Protein AF-0000000067533779 (afdb_homodimer)

pLDDT: mean 95.8, std 8.52, range [24.08, 98.88]

Nearest PDB structures (foldseek):
  1fsu-assembly1_A  TM=9.120E-01  e=1.247E-51  Homo sapiens
  1n2k-assembly1_A  TM=7.983E-01  e=2.360E-31  Homo sapiens
  1n2l-assembly1_A-2  TM=7.960E-01  e=3.837E-31  Homo sapiens
  1e2s-assembly1_P-2  TM=7.988E-01  e=9.624E-30  Homo sapiens
  4fdi-assembly1_A  TM=7.683E-01  e=1.155E-29  Homo sapiens

Structure (mmCIF, N/CA/C/O backbone):
data_AF-0000000067533779-model_v1
#
loop_
_entity.id
_entity.type
_entity.pdbx_description
1 polymer 'Arylsulfatase B'
#
loop_
_atom_site.group_PDB
_atom_site.id
_atom_site.type_symbol
_atom_site.label_atom_id
_atom_site.label_alt_id
_atom_site.label_comp_id
_atom_site.label_asym_id
_atom_site.label_entity_id
_atom_site.label_seq_id
_atom_site.pdbx_PDB_ins_code
_atom_site.Cartn_x
_atom_site.Cartn_y
_atom_site.Cartn_z
_atom_site.occupancy
_atom_site.B_iso_or_equiv
_atom_site.auth_seq_id
_atom_site.auth_comp_id
_atom_site.auth_asym_id
_atom_site.auth_atom_id
_atom_site.pdbx_PDB_model_num
ATOM 1 N N . MET A 1 1 ? 2.748 21.688 26.25 1 86.19 1 MET A N 1
ATOM 2 C CA . MET A 1 1 ? 2.234 22.188 24.969 1 86.19 1 MET A CA 1
ATOM 3 C C . MET A 1 1 ? 2.371 21.125 23.875 1 86.19 1 MET A C 1
ATOM 5 O O . MET A 1 1 ? 3.459 20.594 23.656 1 86.19 1 MET A O 1
ATOM 9 N N . ILE A 1 2 ? 1.227 20.719 23.375 1 80.31 2 ILE A N 1
ATOM 10 C CA . ILE A 1 2 ? 1.199 19.75 22.281 1 80.31 2 ILE A CA 1
ATOM 11 C C . ILE A 1 2 ? 0.729 20.438 21 1 80.31 2 ILE A C 1
ATOM 13 O O . ILE A 1 2 ? -0.346 21.047 20.969 1 80.31 2 ILE A O 1
ATOM 17 N N . TRP A 1 3 ? 1.619 20.516 20.109 1 80.62 3 TRP A N 1
ATOM 18 C CA . TRP A 1 3 ? 1.229 20.984 18.797 1 80.62 3 TRP A CA 1
ATOM 19 C C . TRP A 1 3 ? 1.083 19.828 17.812 1 80.62 3 TRP A C 1
ATOM 21 O O . TRP A 1 3 ? 2.074 19.188 17.438 1 80.62 3 TRP A O 1
ATOM 31 N N . GLN A 1 4 ? -0.151 19.562 17.609 1 73.44 4 GLN A N 1
ATOM 32 C CA . GLN A 1 4 ? -0.437 18.516 16.641 1 73.44 4 GLN A CA 1
ATOM 33 C C . GLN A 1 4 ? -0.635 19.094 15.242 1 73.44 4 GLN A C 1
ATOM 35 O O . GLN A 1 4 ? -1.596 19.828 14.992 1 73.44 4 GLN A O 1
ATOM 40 N N . VAL A 1 5 ? 0.374 18.922 14.508 1 66.38 5 VAL A N 1
ATOM 41 C CA . VAL A 1 5 ? 0.268 19.422 13.141 1 66.38 5 VAL A CA 1
ATOM 42 C C . VAL A 1 5 ? -0.135 18.281 12.211 1 66.38 5 VAL A C 1
ATOM 44 O O . VAL A 1 5 ? 0.536 17.25 12.156 1 66.38 5 VAL A O 1
ATOM 47 N N . VAL A 1 6 ? -1.323 18.453 11.711 1 70.19 6 VAL A N 1
ATOM 48 C CA . VAL A 1 6 ? -1.789 17.516 10.695 1 70.19 6 VAL A CA 1
ATOM 49 C C . VAL A 1 6 ? -1.566 18.109 9.305 1 70.19 6 VAL A C 1
ATOM 51 O O . VAL A 1 6 ? -1.679 19.312 9.109 1 70.19 6 VAL A O 1
ATOM 54 N N . PHE A 1 7 ? -1.091 17.266 8.469 1 68.69 7 PHE A N 1
ATOM 55 C CA . PHE A 1 7 ? -0.756 17.719 7.125 1 68.69 7 PHE A CA 1
ATOM 56 C C . PHE A 1 7 ? -1.886 17.406 6.152 1 68.69 7 PHE A C 1
ATOM 58 O O . PHE A 1 7 ? -2.494 16.328 6.227 1 68.69 7 PHE A O 1
ATOM 65 N N . PHE A 1 8 ? -2.312 18.375 5.41 1 74.81 8 PHE A N 1
ATOM 66 C CA . PHE A 1 8 ? -3.18 18.25 4.246 1 74.81 8 PHE A CA 1
ATOM 67 C C . PHE A 1 8 ? -4.633 18.078 4.668 1 74.81 8 PHE A C 1
ATOM 69 O O . PHE A 1 8 ? -5.492 17.75 3.848 1 74.81 8 PHE A O 1
ATOM 76 N N . GLU A 1 9 ? -4.906 18.297 5.824 1 81.81 9 GLU A N 1
ATOM 77 C CA . GLU A 1 9 ? -6.305 18.125 6.211 1 81.81 9 GLU A CA 1
ATOM 78 C C . GLU A 1 9 ? -7.172 19.234 5.625 1 81.81 9 GLU A C 1
ATOM 80 O O . GLU A 1 9 ? -6.961 20.422 5.922 1 81.81 9 GLU A O 1
ATOM 85 N N . GLY A 1 10 ? -8.102 18.875 4.859 1 93.25 10 GLY A N 1
ATOM 86 C CA . GLY A 1 10 ? -9.008 19.828 4.23 1 93.25 10 GLY A CA 1
ATOM 87 C C . GLY A 1 10 ? -10.016 20.422 5.195 1 93.25 10 GLY A C 1
ATOM 88 O O . GLY A 1 10 ? -10.312 19.828 6.23 1 93.25 10 GLY A O 1
ATOM 89 N N . TRP A 1 11 ? -10.492 21.562 4.805 1 97.12 11 TRP A N 1
ATOM 90 C CA . TRP A 1 11 ? -11.477 22.266 5.613 1 97.12 11 TRP A CA 1
ATOM 91 C C . TRP A 1 11 ? -12.633 21.344 5.988 1 97.12 11 TRP A C 1
ATOM 93 O O . TRP A 1 11 ? -13.094 21.359 7.133 1 97.12 11 TRP A O 1
ATOM 103 N N . ASN A 1 12 ? -13 20.531 5.051 1 97.19 12 ASN A N 1
ATOM 104 C CA . ASN A 1 12 ? -14.203 19.734 5.184 1 97.19 12 ASN A CA 1
ATOM 105 C C . ASN A 1 12 ? -13.891 18.328 5.695 1 97.19 12 ASN A C 1
ATOM 107 O O . ASN A 1 12 ? -14.766 17.453 5.695 1 97.19 12 ASN A O 1
ATOM 111 N N . ASP A 1 13 ? -12.688 18.078 6.102 1 97.12 13 ASP A N 1
ATOM 112 C CA . ASP A 1 13 ? -12.289 16.734 6.512 1 97.12 13 ASP A CA 1
ATOM 113 C C . ASP A 1 13 ? -12.359 16.578 8.031 1 97.12 13 ASP A C 1
ATOM 115 O O . ASP A 1 13 ? -12 15.523 8.562 1 97.12 13 ASP A O 1
ATOM 119 N N . VAL A 1 14 ? -12.789 17.578 8.742 1 96.69 14 VAL A N 1
ATOM 120 C CA . VAL A 1 14 ? -13.086 17.484 10.164 1 96.69 14 VAL A CA 1
ATOM 121 C C . VAL A 1 14 ? -14.594 17.547 10.383 1 96.69 14 VAL A C 1
ATOM 123 O O . VAL A 1 14 ? -15.305 18.266 9.672 1 96.69 14 VAL A O 1
ATOM 126 N N . GLY A 1 15 ? -15.008 16.812 11.344 1 96.62 15 GLY A N 1
ATOM 127 C CA . GLY A 1 15 ? -16.438 16.719 11.594 1 96.62 15 GLY A CA 1
ATOM 128 C C . GLY A 1 15 ? -17.047 18.047 12.031 1 96.62 15 GLY A C 1
ATOM 129 O O . GLY A 1 15 ? -18.203 18.328 11.727 1 96.62 15 GLY A O 1
ATOM 130 N N . PHE A 1 16 ? -16.344 18.875 12.656 1 97.06 16 PHE A N 1
ATOM 131 C CA . PHE A 1 16 ? -16.906 20.078 13.258 1 97.06 16 PHE A CA 1
ATOM 132 C C . PHE A 1 16 ? -17.156 21.156 12.211 1 97.06 16 PHE A C 1
ATOM 134 O O . PHE A 1 16 ? -17.781 22.172 12.492 1 97.06 16 PHE A O 1
ATOM 141 N N . HIS A 1 17 ? -16.75 20.906 10.961 1 97 17 HIS A N 1
ATOM 142 C CA . HIS A 1 17 ? -17.062 21.844 9.891 1 97 17 HIS A CA 1
ATOM 143 C C . HIS A 1 17 ? -18.266 21.375 9.086 1 97 17 HIS A C 1
ATOM 145 O O . HIS A 1 17 ? -18.578 21.938 8.031 1 97 17 HIS A O 1
ATOM 151 N N . GLY A 1 18 ? -18.891 20.25 9.492 1 94.94 18 GLY A N 1
ATOM 152 C CA . GLY A 1 18 ? -20.203 19.953 8.93 1 94.94 18 GLY A CA 1
ATOM 153 C C . GLY A 1 18 ? -20.297 18.578 8.305 1 94.94 18 GLY A C 1
ATOM 154 O O . GLY A 1 18 ? -21.375 18 8.219 1 94.94 18 GLY A O 1
ATOM 155 N N . SER A 1 19 ? -19.219 18.016 7.852 1 95.38 19 SER A N 1
ATOM 156 C CA . SER A 1 19 ? -19.25 16.719 7.184 1 95.38 19 SER A CA 1
ATOM 157 C C . SER A 1 19 ? -19.469 15.594 8.188 1 95.38 19 SER A C 1
ATOM 159 O O . SER A 1 19 ? -18.906 15.602 9.281 1 95.38 19 SER A O 1
ATOM 161 N N . GLY A 1 20 ? -20.328 14.641 7.832 1 96.69 20 GLY A N 1
ATOM 162 C CA . GLY A 1 20 ? -20.5 13.43 8.625 1 96.69 20 GLY A CA 1
ATOM 163 C C . GLY A 1 20 ? -19.891 12.203 7.969 1 96.69 20 GLY A C 1
ATOM 164 O O . GLY A 1 20 ? -20.047 11.086 8.469 1 96.69 20 GLY A O 1
ATOM 165 N N . GLN A 1 21 ? -19.141 12.328 6.891 1 97.31 21 GLN A N 1
ATOM 166 C CA . GLN A 1 21 ? -18.703 11.219 6.043 1 97.31 21 GLN A CA 1
ATOM 167 C C . GLN A 1 21 ? -17.578 10.43 6.711 1 97.31 21 GLN A C 1
ATOM 169 O O . GLN A 1 21 ? -17.594 9.203 6.699 1 97.31 21 GLN A O 1
ATOM 174 N N . ILE A 1 22 ? -16.578 11.117 7.238 1 97.88 22 ILE A N 1
ATOM 175 C CA . ILE A 1 22 ? -15.461 10.516 7.961 1 97.88 22 ILE A CA 1
ATOM 176 C C . ILE A 1 22 ? -15.445 11.031 9.398 1 97.88 22 ILE A C 1
ATOM 178 O O . ILE A 1 22 ? -15.094 12.195 9.641 1 97.88 22 ILE A O 1
ATOM 182 N N . PRO A 1 23 ? -15.797 10.227 10.383 1 97.75 23 PRO A N 1
ATOM 183 C CA . PRO A 1 23 ? -15.828 10.688 11.773 1 97.75 23 PRO A CA 1
ATOM 184 C C . PRO A 1 23 ? -14.445 11.047 12.312 1 97.75 23 PRO A C 1
ATOM 186 O O . PRO A 1 23 ? -13.477 10.328 12.055 1 97.75 23 PRO A O 1
ATOM 189 N N . THR A 1 24 ? -14.359 12.141 12.961 1 97.81 24 THR A N 1
ATOM 190 C CA . THR A 1 24 ? -13.164 12.555 13.688 1 97.81 24 THR A CA 1
ATOM 191 C C . THR A 1 24 ? -13.5 12.891 15.133 1 97.81 24 THR A C 1
ATOM 193 O O . THR A 1 24 ? -13.211 14 15.602 1 97.81 24 THR A O 1
ATOM 196 N N . PRO A 1 25 ? -13.977 11.945 15.883 1 98.56 25 PRO A N 1
ATOM 197 C CA . PRO A 1 25 ? -14.562 12.227 17.188 1 98.56 25 PRO A CA 1
ATOM 198 C C . PRO A 1 25 ? -13.547 12.789 18.188 1 98.56 25 PRO A C 1
ATOM 200 O O . PRO A 1 25 ? -13.891 13.641 19.016 1 98.56 25 PRO A O 1
ATOM 203 N N . ASN A 1 26 ? -12.336 12.32 18.172 1 98.38 26 ASN A N 1
ATOM 204 C CA . ASN A 1 26 ? -11.344 12.805 19.125 1 98.38 26 ASN A CA 1
ATOM 205 C C . ASN A 1 26 ? -10.945 14.25 18.828 1 98.38 26 ASN A C 1
ATOM 207 O O . ASN A 1 26 ? -10.859 15.07 19.734 1 98.38 26 ASN A O 1
ATOM 211 N N . ILE A 1 27 ? -10.758 14.578 17.562 1 98 27 ILE A N 1
ATOM 212 C CA . ILE A 1 27 ? -10.453 15.945 17.156 1 98 27 ILE A CA 1
ATOM 213 C C . ILE A 1 27 ? -11.633 16.859 17.484 1 98 27 ILE A C 1
ATOM 215 O O . ILE A 1 27 ? -11.438 17.953 18.031 1 98 27 ILE A O 1
ATOM 219 N N . ASP A 1 28 ? -12.781 16.344 17.234 1 98.31 28 ASP A N 1
ATOM 220 C CA . ASP A 1 28 ? -13.992 17.141 17.453 1 98.31 28 ASP A CA 1
ATOM 221 C C . ASP A 1 28 ? -14.211 17.406 18.938 1 98.31 28 ASP A C 1
ATOM 223 O O . ASP A 1 28 ? -14.688 18.484 19.312 1 98.31 28 ASP A O 1
ATOM 227 N N . ALA A 1 29 ? -13.883 16.469 19.75 1 98.31 29 ALA A N 1
ATOM 228 C CA . ALA A 1 29 ? -14.016 16.672 21.188 1 98.31 29 ALA A CA 1
ATOM 229 C C . ALA A 1 29 ? -13.156 17.844 21.656 1 98.31 29 ALA A C 1
ATOM 231 O O . ALA A 1 29 ? -13.594 18.656 22.484 1 98.31 29 ALA A O 1
ATOM 232 N N . LEU A 1 30 ? -11.984 17.891 21.141 1 97.62 30 LEU A N 1
ATOM 233 C CA . LEU A 1 30 ? -11.117 19.016 21.453 1 97.62 30 LEU A CA 1
ATOM 234 C C . LEU A 1 30 ? -11.703 20.312 20.938 1 97.62 30 LEU A C 1
ATOM 236 O O . LEU A 1 30 ? -11.672 21.328 21.625 1 97.62 30 LEU A O 1
ATOM 240 N N . ALA A 1 31 ? -12.203 20.266 19.75 1 97.69 31 ALA A N 1
ATOM 241 C CA . ALA A 1 31 ? -12.742 21.469 19.125 1 97.69 31 ALA A CA 1
ATOM 242 C C . ALA A 1 31 ? -13.914 22.031 19.922 1 97.69 31 ALA A C 1
ATOM 244 O O . ALA A 1 31 ? -13.953 23.219 20.219 1 97.69 31 ALA A O 1
ATOM 245 N N . TYR A 1 32 ? -14.844 21.188 20.328 1 98.31 32 TYR A N 1
ATOM 246 C CA . TYR A 1 32 ? -16.078 21.625 20.953 1 98.31 32 TYR A CA 1
ATOM 247 C C . TYR A 1 32 ? -15.836 22.062 22.406 1 98.31 32 TYR A C 1
ATOM 249 O O . TYR A 1 32 ? -16.562 22.906 22.922 1 98.31 32 TYR A O 1
ATOM 257 N N . SER A 1 33 ? -14.852 21.5 23.062 1 97.88 33 SER A N 1
ATOM 258 C CA . SER A 1 33 ? -14.57 21.844 24.453 1 97.88 33 SER A CA 1
ATOM 259 C C . SER A 1 33 ? -13.516 22.938 24.562 1 97.88 33 SER A C 1
ATOM 261 O O . SER A 1 33 ? -13.266 23.469 25.641 1 97.88 33 SER A O 1
ATOM 263 N N . GLY A 1 34 ? -12.844 23.266 23.469 1 97.69 34 GLY A N 1
ATOM 264 C CA . GLY A 1 34 ? -11.875 24.344 23.375 1 97.69 34 GLY A CA 1
ATOM 265 C C . GLY A 1 34 ? -12.367 25.516 22.562 1 97.69 34 GLY A C 1
ATOM 266 O O . GLY A 1 34 ? -13.453 26.047 22.812 1 97.69 34 GLY A O 1
ATOM 267 N N . LEU A 1 35 ? -11.523 25.984 21.672 1 97.75 35 LEU A N 1
ATOM 268 C CA . LEU A 1 35 ? -11.875 27.031 20.719 1 97.75 35 LEU A CA 1
ATOM 269 C C . LEU A 1 35 ? -11.727 26.547 19.281 1 97.75 35 LEU A C 1
ATOM 271 O O . LEU A 1 35 ? -10.625 26.188 18.859 1 97.75 35 LEU A O 1
ATOM 275 N N . LEU A 1 36 ? -12.859 26.531 18.531 1 97.62 36 LEU A N 1
ATOM 276 C CA . LEU A 1 36 ? -12.797 26.359 17.078 1 97.62 36 LEU A CA 1
ATOM 277 C C . LEU A 1 36 ? -12.328 27.625 16.391 1 97.62 36 LEU A C 1
ATOM 279 O O . LEU A 1 36 ? -12.906 28.703 16.609 1 97.62 36 LEU A O 1
ATOM 283 N N . LEU A 1 37 ? -11.312 27.453 15.625 1 97.5 37 LEU A N 1
ATOM 284 C CA . LEU A 1 37 ? -10.805 28.641 14.945 1 97.5 37 LEU A CA 1
ATOM 285 C C . LEU A 1 37 ? -11.453 28.797 13.57 1 97.5 37 LEU A C 1
ATOM 287 O O . LEU A 1 37 ? -11.102 28.094 12.625 1 97.5 37 LEU A O 1
ATOM 291 N N . ASP A 1 38 ? -12.266 29.797 13.43 1 96.69 38 ASP A N 1
ATOM 292 C CA . ASP A 1 38 ? -13.062 29.969 12.219 1 96.69 38 ASP A CA 1
ATOM 293 C C . ASP A 1 38 ? -12.289 30.734 11.148 1 96.69 38 ASP A C 1
ATOM 295 O O . ASP A 1 38 ? -12.359 30.391 9.961 1 96.69 38 ASP A O 1
ATOM 299 N N . ARG A 1 39 ? -11.617 31.828 11.555 1 96.94 39 ARG A N 1
ATOM 300 C CA . ARG A 1 39 ? -10.82 32.625 10.633 1 96.94 39 ARG A CA 1
ATOM 301 C C . ARG A 1 39 ? -9.336 32.375 10.82 1 96.94 39 ARG A C 1
ATOM 303 O O . ARG A 1 39 ? -8.562 33.312 11.031 1 96.94 39 ARG A O 1
ATOM 310 N N . TYR A 1 40 ? -8.992 31.156 10.773 1 97.25 40 TYR A N 1
ATOM 311 C CA . TYR A 1 40 ? -7.605 30.719 10.891 1 97.25 40 TYR A CA 1
ATOM 312 C C . TYR A 1 40 ? -6.977 30.516 9.516 1 97.25 40 TYR A C 1
ATOM 314 O O . TYR A 1 40 ? -7.504 29.766 8.695 1 97.25 40 TYR A O 1
ATOM 322 N N . TYR A 1 41 ? -5.855 31.172 9.32 1 98.19 41 TYR A N 1
ATOM 323 C CA . TYR A 1 41 ? -5.211 31.094 8.016 1 98.19 41 TYR A CA 1
ATOM 324 C C . TYR A 1 41 ? -3.799 30.547 8.125 1 98.19 41 TYR A C 1
ATOM 326 O O . TYR A 1 41 ? -3.107 30.781 9.117 1 98.19 41 TYR A O 1
ATOM 334 N N . VAL A 1 42 ? -3.461 29.75 7.16 1 97.75 42 VAL A N 1
ATOM 335 C CA . VAL A 1 42 ? -2.127 29.203 6.973 1 97.75 42 VAL A CA 1
ATOM 336 C C . VAL A 1 42 ? -1.598 29.578 5.59 1 97.75 42 VAL A C 1
ATOM 338 O O . VAL A 1 42 ? -2.197 30.406 4.895 1 97.75 42 VAL A O 1
ATOM 341 N N . THR A 1 43 ? -0.398 29.141 5.254 1 97.44 43 THR A N 1
ATOM 342 C CA . THR A 1 43 ? 0.084 29.312 3.887 1 97.44 43 THR A CA 1
ATOM 343 C C . THR A 1 43 ? -0.44 28.203 2.982 1 97.44 43 THR A C 1
ATOM 345 O O . THR A 1 43 ? -1.106 27.266 3.451 1 97.44 43 THR A O 1
ATOM 348 N N . SER A 1 44 ? -0.234 28.375 1.703 1 96.88 44 SER A N 1
ATOM 349 C CA . SER A 1 44 ? -0.888 27.469 0.765 1 96.88 44 SER A CA 1
ATOM 350 C C . SER A 1 44 ? -0.084 26.172 0.583 1 96.88 44 SER A C 1
ATOM 352 O O . SER A 1 44 ? -0.567 25.219 -0.021 1 96.88 44 SER A O 1
ATOM 354 N N . ILE A 1 45 ? 1.186 26.094 1.079 1 95.81 45 ILE A N 1
ATOM 355 C CA . ILE A 1 45 ? 1.952 24.859 0.948 1 95.81 45 ILE A CA 1
ATOM 356 C C . ILE A 1 45 ? 2.775 24.625 2.213 1 95.81 45 ILE A C 1
ATOM 358 O O . ILE A 1 45 ? 2.924 25.531 3.041 1 95.81 45 ILE A O 1
ATOM 362 N N . CYS A 1 46 ? 3.336 23.469 2.396 1 95.19 46 CYS A N 1
ATOM 363 C CA . CYS A 1 46 ? 3.807 22.922 3.66 1 95.19 46 CYS A CA 1
ATOM 364 C C . CYS A 1 46 ? 5.059 23.641 4.141 1 95.19 46 CYS A C 1
ATOM 366 O O . CYS A 1 46 ? 5.082 24.172 5.254 1 95.19 46 CYS A O 1
ATOM 368 N N . THR A 1 47 ? 6.199 23.75 3.32 1 97.19 47 THR A N 1
ATOM 369 C CA . THR A 1 47 ? 7.445 24.359 3.771 1 97.19 47 THR A CA 1
ATOM 370 C C . THR A 1 47 ? 7.223 25.812 4.184 1 97.19 47 THR A C 1
ATOM 372 O O . THR A 1 47 ? 7.633 26.219 5.27 1 97.19 47 THR A O 1
ATOM 375 N N . PRO A 1 48 ? 6.535 26.594 3.416 1 97.88 48 PRO A N 1
ATOM 376 C CA . PRO A 1 48 ? 6.242 27.969 3.834 1 97.88 48 PRO A CA 1
ATOM 377 C C . PRO A 1 48 ? 5.461 28.031 5.145 1 97.88 48 PRO A C 1
ATOM 379 O O . PRO A 1 48 ? 5.762 28.859 6.008 1 97.88 48 PRO A O 1
ATOM 382 N N . SER A 1 49 ? 4.484 27.172 5.281 1 97.38 49 SER A N 1
ATOM 383 C CA . SER A 1 49 ? 3.693 27.172 6.508 1 97.38 49 SER A CA 1
ATOM 384 C C . SER A 1 49 ? 4.551 26.812 7.719 1 97.38 49 SER A C 1
ATOM 386 O O . SER A 1 49 ? 4.453 27.469 8.766 1 97.38 49 SER A O 1
ATOM 388 N N . ARG A 1 50 ? 5.359 25.797 7.582 1 96.94 50 ARG A N 1
ATOM 389 C CA . ARG A 1 50 ? 6.215 25.391 8.695 1 96.94 50 ARG A CA 1
ATOM 390 C C . ARG A 1 50 ? 7.234 26.469 9.031 1 96.94 50 ARG A C 1
ATOM 392 O O . ARG A 1 50 ? 7.543 26.688 10.203 1 96.94 50 ARG A O 1
ATOM 399 N N . SER A 1 51 ? 7.789 27.078 7.996 1 97.88 51 SER A N 1
ATOM 400 C CA . SER A 1 51 ? 8.711 28.188 8.234 1 97.88 51 SER A CA 1
ATOM 401 C C . SER A 1 51 ? 8.016 29.328 8.969 1 97.88 51 SER A C 1
ATOM 403 O O . SER A 1 51 ? 8.602 29.922 9.883 1 97.88 51 SER A O 1
ATOM 405 N N . ALA A 1 52 ? 6.793 29.594 8.57 1 98.19 52 ALA A N 1
ATOM 406 C CA . ALA A 1 52 ? 6.023 30.672 9.195 1 98.19 52 ALA A CA 1
ATOM 407 C C . ALA A 1 52 ? 5.719 30.344 10.656 1 98.19 52 ALA A C 1
ATOM 409 O O . ALA A 1 52 ? 5.844 31.219 11.523 1 98.19 52 ALA A O 1
ATOM 410 N N . LEU A 1 53 ? 5.328 29.156 10.898 1 97.25 53 LEU A N 1
ATOM 411 C CA . LEU A 1 53 ? 5.031 28.703 12.25 1 97.25 53 LEU A CA 1
ATOM 412 C C . LEU A 1 53 ? 6.254 28.844 13.148 1 97.25 53 LEU A C 1
ATOM 414 O O . LEU A 1 53 ? 6.148 29.344 14.273 1 97.25 53 LEU A O 1
ATOM 418 N N . MET A 1 54 ? 7.398 28.453 12.656 1 97.81 54 MET A N 1
ATOM 419 C CA . MET A 1 54 ? 8.617 28.359 13.453 1 97.81 54 MET A CA 1
ATOM 420 C C . MET A 1 54 ? 9.227 29.734 13.688 1 97.81 54 MET A C 1
ATOM 422 O O . MET A 1 54 ? 9.812 29.984 14.734 1 97.81 54 MET A O 1
ATOM 426 N N . THR A 1 55 ? 9.062 30.656 12.742 1 98.19 55 THR A N 1
ATOM 427 C CA . THR A 1 55 ? 9.797 31.906 12.805 1 98.19 55 THR A CA 1
ATOM 428 C C . THR A 1 55 ? 8.875 33.062 13.203 1 98.19 55 THR A C 1
ATOM 430 O O . THR A 1 55 ? 9.344 34.125 13.586 1 98.19 55 THR A O 1
ATOM 433 N N . GLY A 1 56 ? 7.527 32.906 12.969 1 98.25 56 GLY A N 1
ATOM 434 C CA . GLY A 1 56 ? 6.594 34 13.133 1 98.25 56 GLY A CA 1
ATOM 435 C C . GLY A 1 56 ? 6.668 35.031 12.008 1 98.25 56 GLY A C 1
ATOM 436 O O . GLY A 1 56 ? 6.199 36.156 12.156 1 98.25 56 GLY A O 1
ATOM 437 N N . LYS A 1 57 ? 7.285 34.656 10.922 1 98.69 57 LYS A N 1
ATOM 438 C CA . LYS A 1 57 ? 7.461 35.531 9.781 1 98.69 57 LYS A CA 1
ATOM 439 C C . LYS A 1 57 ? 6.707 35.031 8.555 1 98.69 57 LYS A C 1
ATOM 441 O O . LYS A 1 57 ? 6.594 33.812 8.359 1 98.69 57 LYS A O 1
ATOM 446 N N . TYR A 1 58 ? 6.188 36 7.785 1 98.69 58 TYR A N 1
ATOM 447 C CA . TYR A 1 58 ? 5.715 35.594 6.465 1 98.69 58 TYR A CA 1
ATOM 448 C C . TYR A 1 58 ? 6.844 35 5.641 1 98.69 58 TYR A C 1
ATOM 450 O O . TYR A 1 58 ? 7.984 35.469 5.703 1 98.69 58 TYR A O 1
ATOM 458 N N . PRO A 1 59 ? 6.477 34 4.793 1 98.5 59 PRO A N 1
ATOM 459 C CA . PRO A 1 59 ? 7.512 33.375 3.984 1 98.5 59 PRO A CA 1
ATOM 460 C C . PRO A 1 59 ? 8.273 34.344 3.104 1 98.5 59 PRO A C 1
ATOM 462 O O . PRO A 1 59 ? 9.461 34.156 2.83 1 98.5 59 PRO A O 1
ATOM 465 N N . ILE A 1 60 ? 7.691 35.469 2.705 1 98.44 60 ILE A N 1
ATOM 466 C CA . ILE A 1 60 ? 8.344 36.469 1.861 1 98.44 60 ILE A CA 1
ATOM 467 C C . ILE A 1 60 ? 9.5 37.125 2.627 1 98.44 60 ILE A C 1
ATOM 469 O O . ILE A 1 60 ? 10.359 37.781 2.031 1 98.44 60 ILE A O 1
ATOM 473 N N . HIS A 1 61 ? 9.5 37 3.938 1 98.5 61 HIS A N 1
ATOM 474 C CA . HIS A 1 61 ? 10.539 37.625 4.75 1 98.5 61 HIS A CA 1
ATOM 475 C C . HIS A 1 61 ? 11.633 36.625 5.121 1 98.5 61 HIS A C 1
ATOM 477 O O . HIS A 1 61 ? 12.562 36.969 5.852 1 98.5 61 HIS A O 1
ATOM 483 N N . THR A 1 62 ? 11.555 35.375 4.668 1 97.75 62 THR A N 1
ATOM 484 C CA . THR A 1 62 ? 12.57 34.344 4.922 1 97.75 62 THR A CA 1
ATOM 485 C C . THR A 1 62 ? 13.031 33.719 3.615 1 97.75 62 THR A C 1
ATOM 487 O O . THR A 1 62 ? 13.883 32.812 3.623 1 97.75 62 THR A O 1
ATOM 490 N N . GLY A 1 63 ? 12.461 34.125 2.541 1 97.62 63 GLY A N 1
ATOM 491 C CA . GLY A 1 63 ? 12.805 33.562 1.245 1 97.62 63 GLY A CA 1
ATOM 492 C C . GLY A 1 63 ? 12.164 32.219 0.983 1 97.62 63 GLY A C 1
ATOM 493 O O . GLY A 1 63 ? 12.609 31.469 0.115 1 97.62 63 GLY A O 1
ATOM 494 N N . MET A 1 64 ? 11.117 31.859 1.701 1 97.88 64 MET A N 1
ATOM 495 C CA . MET A 1 64 ? 10.516 30.516 1.641 1 97.88 64 MET A CA 1
ATOM 496 C C . MET A 1 64 ? 9.203 30.547 0.876 1 97.88 64 MET A C 1
ATOM 498 O O . MET A 1 64 ? 8.438 29.578 0.911 1 97.88 64 MET A O 1
ATOM 502 N N . GLN A 1 65 ? 8.859 31.672 0.162 1 97.88 65 GLN A N 1
ATOM 503 C CA . GLN A 1 65 ? 7.504 31.891 -0.332 1 97.88 65 GLN A CA 1
ATOM 504 C C . GLN A 1 65 ? 7.246 31.109 -1.611 1 97.88 65 GLN A C 1
ATOM 506 O O . GLN A 1 65 ? 6.102 30.984 -2.059 1 97.88 65 GLN A O 1
ATOM 511 N N . HIS A 1 66 ? 8.398 30.594 -2.244 1 97.25 66 HIS A N 1
ATOM 512 C CA . HIS A 1 66 ? 8.227 29.922 -3.521 1 97.25 66 HIS A CA 1
ATOM 513 C C . HIS A 1 66 ? 8.484 28.422 -3.387 1 97.25 66 HIS A C 1
ATOM 515 O O . HIS A 1 66 ? 9.633 27.984 -3.283 1 97.25 66 HIS A O 1
ATOM 521 N N . SER A 1 67 ? 7.445 27.578 -3.396 1 95.25 67 SER A N 1
ATOM 522 C CA . SER A 1 67 ? 7.5 26.125 -3.457 1 95.25 67 SER A CA 1
ATOM 523 C C . SER A 1 67 ? 8.039 25.531 -2.156 1 95.25 67 SER A C 1
ATOM 525 O O . SER A 1 67 ? 8.188 26.25 -1.161 1 95.25 67 SER A O 1
ATOM 527 N N . ILE A 1 68 ? 8.234 24.234 -2.082 1 96.75 68 ILE A N 1
ATOM 528 C CA . ILE A 1 68 ? 8.703 23.484 -0.92 1 96.75 68 ILE A CA 1
ATOM 529 C C . ILE A 1 68 ? 10.211 23.234 -1.042 1 96.75 68 ILE A C 1
ATOM 531 O O . ILE A 1 68 ? 10.773 23.328 -2.135 1 96.75 68 ILE A O 1
ATOM 535 N N . LEU A 1 69 ? 10.82 22.953 0.103 1 97.69 69 LEU A N 1
ATOM 536 C CA . LEU A 1 69 ? 12.188 22.453 0.11 1 97.69 69 LEU A CA 1
ATOM 537 C C . LEU A 1 69 ? 12.242 20.984 -0.331 1 97.69 69 LEU A C 1
ATOM 539 O O . LEU A 1 69 ? 11.461 20.156 0.151 1 97.69 69 LEU A O 1
ATOM 543 N N . LYS A 1 70 ? 13.172 20.688 -1.257 1 97.31 70 LYS A N 1
ATOM 544 C CA . LYS A 1 70 ? 13.352 19.312 -1.748 1 97.31 70 LYS A CA 1
ATOM 545 C C . LYS A 1 70 ? 14.562 18.656 -1.102 1 97.31 70 LYS A C 1
ATOM 547 O O . LYS A 1 70 ? 15.469 19.328 -0.617 1 97.31 70 LYS A O 1
ATOM 552 N N . GLY A 1 71 ? 14.5 17.359 -1.109 1 97.69 71 GLY A N 1
ATOM 553 C CA . GLY A 1 71 ? 15.562 16.594 -0.475 1 97.69 71 GLY A CA 1
ATOM 554 C C . GLY A 1 71 ? 16.938 16.891 -1.05 1 97.69 71 GLY A C 1
ATOM 555 O O . GLY A 1 71 ? 17.922 16.906 -0.319 1 97.69 71 GLY A O 1
ATOM 556 N N . ALA A 1 72 ? 16.984 17.156 -2.322 1 98.25 72 ALA A N 1
ATOM 557 C CA . ALA A 1 72 ? 18.281 17.344 -2.986 1 98.25 72 ALA A CA 1
ATOM 558 C C . ALA A 1 72 ? 18.625 18.828 -3.1 1 98.25 72 ALA A C 1
ATOM 560 O O . ALA A 1 72 ? 19.609 19.188 -3.752 1 98.25 72 ALA A O 1
ATOM 561 N N . GLU A 1 73 ? 17.781 19.734 -2.564 1 97.94 73 GLU A N 1
ATOM 562 C CA . GLU A 1 73 ? 18.062 21.156 -2.539 1 97.94 73 GLU A CA 1
ATOM 563 C C . GLU A 1 73 ? 18.984 21.516 -1.388 1 97.94 73 GLU A C 1
ATOM 565 O O . GLU A 1 73 ? 18.672 21.281 -0.221 1 97.94 73 GLU A O 1
ATOM 570 N N . PRO A 1 74 ? 20.234 22 -1.692 1 97.88 74 PRO A N 1
ATOM 571 C CA . PRO A 1 74 ? 21.172 22.328 -0.626 1 97.88 74 PRO A CA 1
ATOM 572 C C . PRO A 1 74 ? 20.844 23.656 0.07 1 97.88 74 PRO A C 1
ATOM 574 O O . PRO A 1 74 ? 21.656 24.578 0.067 1 97.88 74 PRO A O 1
ATOM 577 N N . ARG A 1 75 ? 19.719 23.594 0.66 1 97.75 75 ARG A N 1
ATOM 578 C CA . ARG A 1 75 ? 19.156 24.766 1.333 1 97.75 75 ARG A CA 1
ATOM 579 C C . ARG A 1 75 ? 18.312 24.359 2.531 1 97.75 75 ARG A C 1
ATOM 581 O O . ARG A 1 75 ? 17.922 23.188 2.652 1 97.75 75 ARG A O 1
ATOM 588 N N . GLY A 1 76 ? 18.125 25.219 3.465 1 98.38 76 GLY A N 1
ATOM 589 C CA . GLY A 1 76 ? 17.219 25.078 4.598 1 98.38 76 GLY A CA 1
ATOM 590 C C . GLY A 1 76 ? 16.734 26.422 5.141 1 98.38 76 GLY A C 1
ATOM 591 O O . GLY A 1 76 ? 17.109 27.469 4.621 1 98.38 76 GLY A O 1
ATOM 592 N N . LEU A 1 77 ? 15.797 26.328 6.062 1 98.62 77 LEU A N 1
ATOM 593 C CA . LEU A 1 77 ? 15.414 27.562 6.762 1 98.62 77 LEU A CA 1
ATOM 594 C C . LEU A 1 77 ? 16.656 28.297 7.273 1 98.62 77 LEU A C 1
ATOM 596 O O . LEU A 1 77 ? 17.5 27.688 7.934 1 98.62 77 LEU A O 1
ATOM 600 N N . PRO A 1 78 ? 16.766 29.594 6.969 1 98.06 78 PRO A N 1
ATOM 601 C CA . PRO A 1 78 ? 18 30.312 7.324 1 98.06 78 PRO A CA 1
ATOM 602 C C . PRO A 1 78 ? 18.375 30.141 8.797 1 98.06 78 PRO A C 1
ATOM 604 O O . PRO A 1 78 ? 17.516 30.234 9.672 1 98.06 78 PRO A O 1
ATOM 607 N N . LEU A 1 79 ? 19.672 29.922 9 1 98.19 79 LEU A N 1
ATOM 608 C CA . LEU A 1 79 ? 20.156 29.547 10.32 1 98.19 79 LEU A CA 1
ATOM 609 C C . LEU A 1 79 ? 20.156 30.75 11.266 1 98.19 79 LEU A C 1
ATOM 611 O O . LEU A 1 79 ? 20.219 30.594 12.484 1 98.19 79 LEU A O 1
ATOM 615 N N . HIS A 1 80 ? 20.078 31.906 10.719 1 97.12 80 HIS A N 1
ATOM 616 C CA . HIS A 1 80 ? 20.062 33.094 11.586 1 97.12 80 HIS A CA 1
ATOM 617 C C . HIS A 1 80 ? 18.688 33.312 12.18 1 97.12 80 HIS A C 1
ATOM 619 O O . HIS A 1 80 ? 18.531 34.125 13.102 1 97.12 80 HIS A O 1
ATOM 625 N N . GLU A 1 81 ? 17.672 32.656 11.633 1 97.62 81 GLU A N 1
ATOM 626 C CA . GLU A 1 81 ? 16.344 32.75 12.234 1 97.62 81 GLU A CA 1
ATOM 627 C C . GLU A 1 81 ? 16.25 31.906 13.5 1 97.62 81 GLU A C 1
ATOM 629 O O . GLU A 1 81 ? 16.438 30.688 13.461 1 97.62 81 GLU A O 1
ATOM 634 N N . LYS A 1 82 ? 16.031 32.531 14.633 1 97.19 82 LYS A N 1
ATOM 635 C CA . LYS A 1 82 ? 15.656 31.797 15.836 1 97.19 82 LYS A CA 1
ATOM 636 C C . LYS A 1 82 ? 14.219 31.281 15.734 1 97.19 82 LYS A C 1
ATOM 638 O O . LYS A 1 82 ? 13.328 32 15.289 1 97.19 82 LYS A O 1
ATOM 643 N N . ILE A 1 83 ? 14 30 16.125 1 97.38 83 ILE A N 1
ATOM 644 C CA . ILE A 1 83 ? 12.68 29.422 15.859 1 97.38 83 ILE A CA 1
ATOM 645 C C . ILE A 1 83 ? 12.047 28.969 17.172 1 97.38 83 ILE A C 1
ATOM 647 O O . ILE A 1 83 ? 12.68 29.016 18.234 1 97.38 83 ILE A O 1
ATOM 651 N N . LEU A 1 84 ? 10.82 28.547 17.172 1 97.5 84 LEU A N 1
ATOM 652 C CA . LEU A 1 84 ? 9.906 28.344 18.281 1 97.5 84 LEU A CA 1
ATOM 653 C C . LEU A 1 84 ? 10.523 27.438 19.344 1 97.5 84 LEU A C 1
ATOM 655 O O . LEU A 1 84 ? 10.57 27.781 20.531 1 97.5 84 LEU A O 1
ATOM 659 N N . PRO A 1 85 ? 11.078 26.203 18.953 1 97.94 85 PRO A N 1
ATOM 660 C CA . PRO A 1 85 ? 11.617 25.328 20 1 97.94 85 PRO A CA 1
ATOM 661 C C . PRO A 1 85 ? 12.812 25.938 20.734 1 97.94 85 PRO A C 1
ATOM 663 O O . PRO A 1 85 ? 13.031 25.672 21.906 1 97.94 85 PRO A O 1
ATOM 666 N N . GLU A 1 86 ? 13.57 26.781 20.062 1 97.81 86 GLU A N 1
ATOM 667 C CA . GLU A 1 86 ? 14.695 27.469 20.688 1 97.81 86 GLU A CA 1
ATOM 668 C C . GLU A 1 86 ? 14.211 28.469 21.75 1 97.81 86 GLU A C 1
ATOM 670 O O . GLU A 1 86 ? 14.797 28.562 22.828 1 97.81 86 GLU A O 1
ATOM 675 N N . TYR A 1 87 ? 13.211 29.234 21.453 1 97.06 87 TYR A N 1
ATOM 676 C CA . TYR A 1 87 ? 12.625 30.156 22.406 1 97.06 87 TYR A CA 1
ATOM 677 C C . TYR A 1 87 ? 12.086 29.406 23.625 1 97.06 87 TYR A C 1
ATOM 679 O O . TYR A 1 87 ? 12.289 29.828 24.766 1 97.06 87 TYR A O 1
ATOM 687 N N . LEU A 1 88 ? 11.391 28.297 23.375 1 97.31 88 LEU A N 1
ATOM 688 C CA . LEU A 1 88 ? 10.766 27.547 24.453 1 97.31 88 LEU A CA 1
ATOM 689 C C . LEU A 1 88 ? 11.812 26.875 25.344 1 97.31 88 LEU A C 1
ATOM 691 O O . LEU A 1 88 ? 11.633 26.766 26.562 1 97.31 88 LEU A O 1
ATOM 695 N N . ARG A 1 89 ? 12.852 26.453 24.703 1 96.94 89 ARG A N 1
ATOM 696 C CA . ARG A 1 89 ? 13.961 25.906 25.484 1 96.94 89 ARG A CA 1
ATOM 697 C C . ARG A 1 89 ? 14.477 26.938 26.484 1 96.94 89 ARG A C 1
ATOM 699 O O . ARG A 1 89 ? 14.805 26.594 27.609 1 96.94 89 ARG A O 1
ATOM 706 N N . GLU A 1 90 ? 14.57 28.141 26.078 1 96.31 90 GLU A N 1
ATOM 707 C CA . GLU A 1 90 ? 15.031 29.219 26.953 1 96.31 90 GLU A CA 1
ATOM 708 C C . GLU A 1 90 ? 14.062 29.453 28.109 1 96.31 90 GLU A C 1
ATOM 710 O O . GLU A 1 90 ? 14.453 29.984 29.156 1 96.31 90 GLU A O 1
ATOM 715 N N . LEU A 1 91 ? 12.875 29.031 27.938 1 95.94 91 LEU A N 1
ATOM 716 C CA . LEU A 1 91 ? 11.867 29.156 28.984 1 95.94 91 LEU A CA 1
ATOM 717 C C . LEU A 1 91 ? 11.805 27.891 29.828 1 95.94 91 LEU A C 1
ATOM 719 O O . LEU A 1 91 ? 10.906 27.75 30.672 1 95.94 91 LEU A O 1
ATOM 723 N N . GLY A 1 92 ? 12.688 26.922 29.594 1 96.31 92 GLY A N 1
ATOM 724 C CA . GLY A 1 92 ? 12.828 25.766 30.453 1 96.31 92 GLY A CA 1
ATOM 725 C C . GLY A 1 92 ? 12.086 24.547 29.922 1 96.31 92 GLY A C 1
ATOM 726 O O . GLY A 1 92 ? 12.055 23.5 30.578 1 96.31 92 GLY A O 1
ATOM 727 N N . TYR A 1 93 ? 11.586 24.578 28.734 1 97.12 93 TYR A N 1
ATOM 728 C CA . TYR A 1 93 ? 10.828 23.469 28.188 1 97.12 93 TYR A CA 1
ATOM 729 C C . TYR A 1 93 ? 11.758 22.359 27.688 1 97.12 93 TYR A C 1
ATOM 731 O O . TYR A 1 93 ? 12.812 22.656 27.109 1 97.12 93 TYR A O 1
ATOM 739 N N . SER A 1 94 ? 11.312 21.078 27.922 1 97.56 94 SER A N 1
ATOM 740 C CA . SER A 1 94 ? 11.797 19.984 27.078 1 97.56 94 SER A CA 1
ATOM 741 C C . SER A 1 94 ? 11.109 20 25.719 1 97.56 94 SER A C 1
ATOM 743 O O . SER A 1 94 ? 9.883 20.125 25.641 1 97.56 94 SER A O 1
ATOM 745 N N . THR A 1 95 ? 11.914 19.953 24.656 1 98.06 95 THR A N 1
ATOM 746 C CA . THR A 1 95 ? 11.352 20.156 23.312 1 98.06 95 THR A CA 1
ATOM 747 C C . THR A 1 95 ? 11.547 18.906 22.453 1 98.06 95 THR A C 1
ATOM 749 O O . THR A 1 95 ? 12.672 18.453 22.25 1 98.06 95 THR A O 1
ATOM 752 N N . HIS A 1 96 ? 10.445 18.297 21.969 1 98.5 96 HIS A N 1
ATOM 753 C CA . HIS A 1 96 ? 10.477 17.094 21.156 1 98.5 96 HIS A CA 1
ATOM 754 C C . HIS A 1 96 ? 9.719 17.281 19.844 1 98.5 96 HIS A C 1
ATOM 756 O O . HIS A 1 96 ? 8.672 17.938 19.828 1 98.5 96 HIS A O 1
ATOM 762 N N . ILE A 1 97 ? 10.305 16.766 18.781 1 98.56 97 ILE A N 1
ATOM 763 C CA . ILE A 1 97 ? 9.57 16.688 17.531 1 98.56 97 ILE A CA 1
ATOM 764 C C . ILE A 1 97 ? 9.367 15.219 17.141 1 98.56 97 ILE A C 1
ATOM 766 O O . ILE A 1 97 ? 10.312 14.422 17.203 1 98.56 97 ILE A O 1
ATOM 770 N N . VAL A 1 98 ? 8.203 14.859 16.859 1 98.5 98 VAL A N 1
ATOM 771 C CA . VAL A 1 98 ? 7.828 13.562 16.312 1 98.5 98 VAL A CA 1
ATOM 772 C C . VAL A 1 98 ? 7.16 13.75 14.953 1 98.5 98 VAL A C 1
ATOM 774 O O . VAL A 1 98 ? 6.133 14.422 14.844 1 98.5 98 VAL A O 1
ATOM 777 N N . GLY A 1 99 ? 7.762 13.141 13.938 1 98.06 99 GLY A N 1
ATOM 778 C CA . GLY A 1 99 ? 7.18 13.219 12.602 1 98.06 99 GLY A CA 1
ATOM 779 C C . GLY A 1 99 ? 7.965 14.109 11.664 1 98.06 99 GLY A C 1
ATOM 780 O O . GLY A 1 99 ? 9.195 14.07 11.641 1 98.06 99 GLY A O 1
ATOM 781 N N . LYS A 1 100 ? 7.359 14.945 10.844 1 97.69 100 LYS A N 1
ATOM 782 C CA . LYS A 1 100 ? 7.844 15.672 9.68 1 97.69 100 LYS A CA 1
ATOM 783 C C . LYS A 1 100 ? 8.609 16.938 10.094 1 97.69 100 LYS A C 1
ATOM 785 O O . LYS A 1 100 ? 8.117 17.719 10.906 1 97.69 100 LYS A O 1
ATOM 790 N N . TRP A 1 101 ? 9.82 17.141 9.508 1 98.25 101 TRP A N 1
ATOM 791 C CA . TRP A 1 101 ? 10.609 18.359 9.68 1 98.25 101 TRP A CA 1
ATOM 792 C C . TRP A 1 101 ? 10.391 19.312 8.523 1 98.25 101 TRP A C 1
ATOM 794 O O . TRP A 1 101 ? 9.648 20.297 8.648 1 98.25 101 TRP A O 1
ATOM 804 N N . HIS A 1 102 ? 10.906 19.062 7.324 1 98.19 102 HIS A N 1
ATOM 805 C CA . HIS A 1 102 ? 10.672 19.672 6.023 1 98.19 102 HIS A CA 1
ATOM 806 C C . HIS A 1 102 ? 11.164 21.125 6 1 98.19 102 HIS A C 1
ATOM 808 O O . HIS A 1 102 ? 10.547 21.984 5.363 1 98.19 102 HIS A O 1
ATOM 814 N N . LEU A 1 103 ? 12.227 21.469 6.75 1 98.38 103 LEU A N 1
ATOM 815 C CA . LEU A 1 103 ? 12.797 22.812 6.734 1 98.38 103 LEU A CA 1
ATOM 816 C C . LEU A 1 103 ? 14.273 22.766 6.34 1 98.38 103 LEU A C 1
ATOM 818 O O . LEU A 1 103 ? 15.047 23.656 6.719 1 98.38 103 LEU A O 1
ATOM 822 N N . GLY A 1 104 ? 14.609 21.703 5.656 1 98.44 104 GLY A N 1
ATOM 823 C CA . GLY A 1 104 ? 15.961 21.531 5.145 1 98.44 104 GLY A CA 1
ATOM 824 C C . GLY A 1 104 ? 16.828 20.656 6.027 1 98.44 104 GLY A C 1
ATOM 825 O O . GLY A 1 104 ? 16.672 20.641 7.25 1 98.44 104 GLY A O 1
ATOM 826 N N . PHE A 1 105 ? 17.781 19.938 5.363 1 98.62 105 PHE A N 1
ATOM 827 C CA . PHE A 1 105 ? 18.609 19 6.117 1 98.62 105 PHE A CA 1
ATOM 828 C C . PHE A 1 105 ? 19.922 18.703 5.387 1 98.62 105 PHE A C 1
ATOM 830 O O . PHE A 1 105 ? 20.562 17.703 5.645 1 98.62 105 PHE A O 1
ATOM 837 N N . TYR A 1 106 ? 20.234 19.594 4.355 1 98.19 106 TYR A N 1
ATOM 838 C CA . TYR A 1 106 ? 21.406 19.266 3.547 1 98.19 106 TYR A CA 1
ATOM 839 C C . TYR A 1 106 ? 22.688 19.312 4.383 1 98.19 106 TYR A C 1
ATOM 841 O O . TYR A 1 106 ? 23.703 18.719 4.012 1 98.19 106 TYR A O 1
ATOM 849 N N . LYS A 1 107 ? 22.703 20.031 5.523 1 98.38 107 LYS A N 1
ATOM 850 C CA . LYS A 1 107 ? 23.719 20.016 6.574 1 98.38 107 LYS A CA 1
ATOM 851 C C . LYS A 1 107 ? 23.094 19.75 7.941 1 98.38 107 LYS A C 1
ATOM 853 O O . LYS A 1 107 ? 21.922 20.078 8.164 1 98.38 107 LYS A O 1
ATOM 858 N N . ARG A 1 108 ? 23.906 19.203 8.852 1 98.12 108 ARG A N 1
ATOM 859 C CA . ARG A 1 108 ? 23.391 18.812 10.156 1 98.12 108 ARG A CA 1
ATOM 860 C C . ARG A 1 108 ? 22.781 20 10.898 1 98.12 108 ARG A C 1
ATOM 862 O O . ARG A 1 108 ? 21.812 19.844 11.641 1 98.12 108 ARG A O 1
ATOM 869 N N . GLU A 1 109 ? 23.281 21.219 10.703 1 98.56 109 GLU A N 1
ATOM 870 C CA . GLU A 1 109 ? 22.812 22.391 11.43 1 98.56 109 GLU A CA 1
ATOM 871 C C . GLU A 1 109 ? 21.375 22.719 11.078 1 98.56 109 GLU A C 1
ATOM 873 O O . GLU A 1 109 ? 20.703 23.453 11.812 1 98.56 109 GLU A O 1
ATOM 878 N N . TYR A 1 110 ? 20.859 22.172 9.977 1 98.69 110 TYR A N 1
ATOM 879 C CA . TYR A 1 110 ? 19.5 22.453 9.539 1 98.69 110 TYR A CA 1
ATOM 880 C C . TYR A 1 110 ? 18.531 21.422 10.094 1 98.69 110 TYR A C 1
ATOM 882 O O . TYR A 1 110 ? 17.312 21.578 9.977 1 98.69 110 TYR A O 1
ATOM 890 N N . THR A 1 111 ? 19 20.391 10.695 1 98.75 111 THR A N 1
ATOM 891 C CA . THR A 1 111 ? 18.156 19.266 11.109 1 98.75 111 THR A CA 1
ATOM 892 C C . THR A 1 111 ? 17.516 19.562 12.469 1 98.75 111 THR A C 1
ATOM 894 O O . THR A 1 111 ? 17.953 20.453 13.188 1 98.75 111 THR A O 1
ATOM 897 N N . PRO A 1 112 ? 16.469 18.812 12.859 1 98.44 112 PRO A N 1
ATOM 898 C CA . PRO A 1 112 ? 15.641 19.156 14.023 1 98.44 112 PRO A CA 1
ATOM 899 C C . PRO A 1 112 ? 16.453 19.266 15.312 1 98.44 112 PRO A C 1
ATOM 901 O O . PRO A 1 112 ? 16.297 20.25 16.062 1 98.44 112 PRO A O 1
ATOM 904 N N . THR A 1 113 ? 17.375 18.312 15.562 1 98.69 113 THR A N 1
ATOM 905 C CA . THR A 1 113 ? 18.062 18.266 16.844 1 98.69 113 THR A CA 1
ATOM 906 C C . THR A 1 113 ? 19.141 19.328 16.922 1 98.69 113 THR A C 1
ATOM 908 O O . THR A 1 113 ? 19.719 19.562 18 1 98.69 113 THR A O 1
ATOM 911 N N . TYR A 1 114 ? 19.375 20.016 15.836 1 98.56 114 TYR A N 1
ATOM 912 C CA . TYR A 1 114 ? 20.297 21.141 15.828 1 98.56 114 TYR A CA 1
ATOM 913 C C . TYR A 1 114 ? 19.547 22.453 15.719 1 98.56 114 TYR A C 1
ATOM 915 O O . TYR A 1 114 ? 20.156 23.516 15.578 1 98.56 114 TYR A O 1
ATOM 923 N N . ARG A 1 115 ? 18.281 22.391 15.734 1 98.56 115 ARG A N 1
ATOM 924 C CA . ARG A 1 115 ? 17.438 23.578 15.633 1 98.56 115 ARG A CA 1
ATOM 925 C C . ARG A 1 115 ? 16.484 23.688 16.828 1 98.56 115 ARG A C 1
ATOM 927 O O . ARG A 1 115 ? 15.344 24.109 16.672 1 98.56 115 ARG A O 1
ATOM 934 N N . GLY A 1 116 ? 16.906 23.234 17.922 1 98.25 116 GLY A N 1
ATOM 935 C CA . GLY A 1 116 ? 16.219 23.562 19.156 1 98.25 116 GLY A CA 1
ATOM 936 C C . GLY A 1 116 ? 15.438 22.391 19.734 1 98.25 116 GLY A C 1
ATOM 937 O O . GLY A 1 116 ? 14.93 22.469 20.844 1 98.25 116 GLY A O 1
ATOM 938 N N . PHE A 1 117 ? 15.344 21.203 19.047 1 98.62 117 PHE A N 1
ATOM 939 C CA . PHE A 1 117 ? 14.648 20.047 19.578 1 98.62 117 PHE A CA 1
ATOM 940 C C . PHE A 1 117 ? 15.625 19.094 20.266 1 98.62 117 PHE A C 1
ATOM 942 O O . PHE A 1 117 ? 16.734 18.875 19.781 1 98.62 117 PHE A O 1
ATOM 949 N N . ASP A 1 118 ? 15.148 18.516 21.359 1 98.31 118 ASP A N 1
ATOM 950 C CA . ASP A 1 118 ? 15.953 17.562 22.125 1 98.31 118 ASP A CA 1
ATOM 951 C C . ASP A 1 118 ? 15.977 16.203 21.422 1 98.31 118 ASP A C 1
ATOM 953 O O . ASP A 1 118 ? 17 15.508 21.438 1 98.31 118 ASP A O 1
ATOM 957 N N . THR A 1 119 ? 14.859 15.789 20.953 1 98.62 119 THR A N 1
ATOM 958 C CA . THR A 1 119 ? 14.766 14.484 20.297 1 98.62 119 THR A CA 1
ATOM 959 C C . THR A 1 119 ? 13.906 14.578 19.031 1 98.62 119 THR A C 1
ATOM 961 O O . THR A 1 119 ? 13.133 15.523 18.875 1 98.62 119 THR A O 1
ATOM 964 N N . HIS A 1 120 ? 14.156 13.609 18.188 1 98.69 120 HIS A N 1
ATOM 965 C CA . HIS A 1 120 ? 13.406 13.531 16.938 1 98.69 120 HIS A CA 1
ATOM 966 C C . HIS A 1 120 ? 13.211 12.078 16.516 1 98.69 120 HIS A C 1
ATOM 968 O O . HIS A 1 120 ? 14.164 11.297 16.484 1 98.69 120 HIS A O 1
ATOM 974 N N . ILE A 1 121 ? 12.039 11.68 16.266 1 98.75 121 ILE A N 1
ATOM 975 C CA . ILE A 1 121 ? 11.719 10.508 15.461 1 98.75 121 ILE A CA 1
ATOM 976 C C . ILE A 1 121 ? 10.789 10.914 14.32 1 98.75 121 ILE A C 1
ATOM 978 O O . ILE A 1 121 ? 9.75 11.539 14.547 1 98.75 121 ILE A O 1
ATOM 982 N N . GLY A 1 122 ? 11.125 10.711 13.133 1 98.56 122 GLY A N 1
ATOM 983 C CA . GLY A 1 122 ? 10.344 11.125 11.977 1 98.56 122 GLY A CA 1
ATOM 984 C C . GLY A 1 122 ? 11.18 11.242 10.711 1 98.56 122 GLY A C 1
ATOM 985 O O . GLY A 1 122 ? 12.094 10.453 10.492 1 98.56 122 GLY A O 1
ATOM 986 N N . TYR A 1 123 ? 10.805 12.078 9.773 1 98.69 123 TYR A N 1
ATOM 987 C CA . TYR A 1 123 ? 11.484 12.18 8.484 1 98.69 123 TYR A CA 1
ATOM 988 C C . TYR A 1 123 ? 11.766 13.633 8.125 1 98.69 123 TYR A C 1
ATOM 990 O O . TYR A 1 123 ? 11.172 14.547 8.695 1 98.69 123 TYR A O 1
ATOM 998 N N . TRP A 1 124 ? 12.711 13.844 7.262 1 98.69 124 TRP A N 1
ATOM 999 C CA . TRP A 1 124 ? 13.25 15.172 7.008 1 98.69 124 TRP A CA 1
ATOM 1000 C C . TRP A 1 124 ? 12.617 15.789 5.766 1 98.69 124 TRP A C 1
ATOM 1002 O O . TRP A 1 124 ? 12.5 17.016 5.668 1 98.69 124 TRP A O 1
ATOM 1012 N N . THR A 1 125 ? 12.156 14.977 4.781 1 98.31 125 THR A N 1
ATOM 1013 C CA . THR A 1 125 ? 11.617 15.477 3.518 1 98.31 125 THR A CA 1
ATOM 1014 C C . THR A 1 125 ? 10.148 15.844 3.662 1 98.31 125 THR A C 1
ATOM 1016 O O . THR A 1 125 ? 9.641 15.984 4.781 1 98.31 125 THR A O 1
ATOM 1019 N N . GLY A 1 126 ? 9.508 16.094 2.545 1 96.94 126 GLY A N 1
ATOM 1020 C CA . GLY A 1 126 ? 8.148 16.609 2.555 1 96.94 126 GLY A CA 1
ATOM 1021 C C . GLY A 1 126 ? 7.102 15.516 2.689 1 96.94 126 GLY A C 1
ATOM 1022 O O . GLY A 1 126 ? 5.965 15.789 3.076 1 96.94 126 GLY A O 1
ATOM 1023 N N . HIS A 1 127 ? 7.461 14.336 2.338 1 97.25 127 HIS A N 1
ATOM 1024 C CA . HIS A 1 127 ? 6.57 13.188 2.41 1 97.25 127 HIS A CA 1
ATOM 1025 C C . HIS A 1 127 ? 7.355 11.883 2.416 1 97.25 127 HIS A C 1
ATOM 1027 O O . HIS A 1 127 ? 8.562 11.875 2.162 1 97.25 127 HIS A O 1
ATOM 1033 N N . HIS A 1 128 ? 6.73 10.852 2.764 1 98.19 128 HIS A N 1
ATOM 1034 C CA . HIS A 1 128 ? 7.293 9.516 2.625 1 98.19 128 HIS A CA 1
ATOM 1035 C C . HIS A 1 128 ? 6.199 8.453 2.627 1 98.19 128 HIS A C 1
ATOM 1037 O O . HIS A 1 128 ? 5.031 8.758 2.879 1 98.19 128 HIS A O 1
ATOM 1043 N N . ASP A 1 129 ? 6.574 7.258 2.213 1 98.62 129 ASP A N 1
ATOM 1044 C CA . ASP A 1 129 ? 5.652 6.137 2.375 1 98.62 129 ASP A CA 1
ATOM 1045 C C . ASP A 1 129 ? 5.48 5.773 3.85 1 98.62 129 ASP A C 1
ATOM 1047 O O . ASP A 1 129 ? 6.457 5.746 4.602 1 98.62 129 ASP A O 1
ATOM 1051 N N . TYR A 1 130 ? 4.258 5.387 4.23 1 98.69 130 TYR A N 1
ATOM 1052 C CA . TYR A 1 130 ? 3.928 5.223 5.641 1 98.69 130 TYR A CA 1
ATOM 1053 C C . TYR A 1 130 ? 4.457 3.898 6.176 1 98.69 130 TYR A C 1
ATOM 1055 O O . TYR A 1 130 ? 4.488 3.678 7.391 1 98.69 130 TYR A O 1
ATOM 1063 N N . TYR A 1 131 ? 4.879 2.986 5.266 1 98.69 131 TYR A N 1
ATOM 1064 C CA . TYR A 1 131 ? 5.305 1.663 5.711 1 98.69 131 TYR A CA 1
ATOM 1065 C C . TYR A 1 131 ? 6.777 1.429 5.398 1 98.69 131 TYR A C 1
ATOM 1067 O O . TYR A 1 131 ? 7.551 1.05 6.277 1 98.69 131 TYR A O 1
ATOM 1075 N N . ASP A 1 132 ? 7.172 1.695 4.141 1 98.5 132 ASP A N 1
ATOM 1076 C CA . ASP A 1 132 ? 8.578 1.44 3.832 1 98.5 132 ASP A CA 1
ATOM 1077 C C . ASP A 1 132 ? 9.445 2.648 4.18 1 98.5 132 ASP A C 1
ATOM 1079 O O . ASP A 1 132 ? 10.672 2.559 4.168 1 98.5 132 ASP A O 1
ATOM 1083 N N . HIS A 1 133 ? 8.844 3.826 4.477 1 98.81 133 HIS A N 1
ATOM 1084 C CA . HIS A 1 133 ? 9.445 5.027 5.047 1 98.81 133 HIS A CA 1
ATOM 1085 C C . HIS A 1 133 ? 10.445 5.656 4.086 1 98.81 133 HIS A C 1
ATOM 1087 O O . HIS A 1 133 ? 11.367 6.359 4.516 1 98.81 133 HIS A O 1
ATOM 1093 N N . THR A 1 134 ? 10.344 5.32 2.752 1 98.75 134 THR A N 1
ATOM 1094 C CA . THR A 1 134 ? 11.148 6.008 1.752 1 98.75 134 THR A CA 1
ATOM 1095 C C . THR A 1 134 ? 10.43 7.258 1.245 1 98.75 134 THR A C 1
ATOM 1097 O O . THR A 1 134 ? 9.203 7.34 1.299 1 98.75 134 THR A O 1
ATOM 1100 N N . ALA A 1 135 ? 11.156 8.211 0.853 1 98.81 135 ALA A N 1
ATOM 1101 C CA . ALA A 1 135 ? 10.648 9.391 0.148 1 98.81 135 ALA A CA 1
ATOM 1102 C C . ALA A 1 135 ? 11.102 9.391 -1.309 1 98.81 135 ALA A C 1
ATOM 1104 O O . ALA A 1 135 ? 12.297 9.266 -1.593 1 98.81 135 ALA A O 1
ATOM 1105 N N . VAL A 1 136 ? 10.148 9.484 -2.215 1 98.69 136 VAL A N 1
ATOM 1106 C CA . VAL A 1 136 ? 10.445 9.562 -3.643 1 98.69 136 VAL A CA 1
ATOM 1107 C C . VAL A 1 136 ? 10.352 11.016 -4.105 1 98.69 136 VAL A C 1
ATOM 1109 O O . VAL A 1 136 ? 9.297 11.641 -3.998 1 98.69 136 VAL A O 1
ATOM 1112 N N . GLU A 1 137 ? 11.391 11.57 -4.461 1 97.88 137 GLU A N 1
ATOM 1113 C CA . GLU A 1 137 ? 11.508 12.797 -5.25 1 97.88 137 GLU A CA 1
ATOM 1114 C C . GLU A 1 137 ? 12.219 12.531 -6.574 1 97.88 137 GLU A C 1
ATOM 1116 O O . GLU A 1 137 ? 13.438 12.648 -6.66 1 97.88 137 GLU A O 1
ATOM 1121 N N . ASN A 1 138 ? 11.477 12.211 -7.566 1 95.06 138 ASN A N 1
ATOM 1122 C CA . ASN A 1 138 ? 12.023 11.703 -8.82 1 95.06 138 ASN A CA 1
ATOM 1123 C C . ASN A 1 138 ? 13.102 12.633 -9.375 1 95.06 138 ASN A C 1
ATOM 1125 O O . ASN A 1 138 ? 12.906 13.852 -9.43 1 95.06 138 ASN A O 1
ATOM 1129 N N . PRO A 1 139 ? 14.125 12.133 -9.727 1 96 139 PRO A N 1
ATOM 1130 C CA . PRO A 1 139 ? 14.43 10.719 -9.961 1 96 139 PRO A CA 1
ATOM 1131 C C . PRO A 1 139 ? 15 10.023 -8.727 1 96 139 PRO A C 1
ATOM 1133 O O . PRO A 1 139 ? 15.367 8.852 -8.789 1 96 139 PRO A O 1
ATOM 1136 N N . TYR A 1 140 ? 15.109 10.742 -7.598 1 97.94 140 TYR A N 1
ATOM 1137 C CA . TYR A 1 140 ? 15.734 10.188 -6.406 1 97.94 140 TYR A CA 1
ATOM 1138 C C . TYR A 1 140 ? 14.703 9.531 -5.496 1 97.94 140 TYR A C 1
ATOM 1140 O O . TYR A 1 140 ? 13.516 9.859 -5.555 1 97.94 140 TYR A O 1
ATOM 1148 N N . TRP A 1 141 ? 15.125 8.578 -4.793 1 98.5 141 TRP A N 1
ATOM 1149 C CA . TRP A 1 141 ? 14.359 7.992 -3.699 1 98.5 141 TRP A CA 1
ATOM 1150 C C . TRP A 1 141 ? 15.281 7.441 -2.617 1 98.5 141 TRP A C 1
ATOM 1152 O O . TRP A 1 141 ? 16.438 7.113 -2.891 1 98.5 141 TRP A O 1
ATOM 1162 N N . GLY A 1 142 ? 14.805 7.379 -1.435 1 98.62 142 GLY A N 1
ATOM 1163 C CA . GLY A 1 142 ? 15.578 6.777 -0.358 1 98.62 142 GLY A CA 1
ATOM 1164 C C . GLY A 1 142 ? 14.836 6.762 0.967 1 98.62 142 GLY A C 1
ATOM 1165 O O . GLY A 1 142 ? 13.797 7.414 1.112 1 98.62 142 GLY A O 1
ATOM 1166 N N . LEU A 1 143 ? 15.344 5.938 1.934 1 98.75 143 LEU A N 1
ATOM 1167 C CA . LEU A 1 143 ? 14.812 5.934 3.295 1 98.75 143 LEU A CA 1
ATOM 1168 C C . LEU A 1 143 ? 14.93 7.316 3.928 1 98.75 143 LEU A C 1
ATOM 1170 O O . LEU A 1 143 ? 15.984 7.957 3.838 1 98.75 143 LEU A O 1
ATOM 1174 N N . ASP A 1 144 ? 13.828 7.727 4.527 1 98.81 144 ASP A N 1
ATOM 1175 C CA . ASP A 1 144 ? 13.836 9.055 5.125 1 98.81 144 ASP A CA 1
ATOM 1176 C C . ASP A 1 144 ? 13.516 8.992 6.613 1 98.81 144 ASP A C 1
ATOM 1178 O O . ASP A 1 144 ? 13.812 9.93 7.359 1 98.81 144 ASP A O 1
ATOM 1182 N N . MET A 1 145 ? 12.945 7.934 7.16 1 98.81 145 MET A N 1
ATOM 1183 C CA . MET A 1 145 ? 12.641 7.781 8.578 1 98.81 145 MET A CA 1
ATOM 1184 C C . MET A 1 145 ? 13.922 7.723 9.406 1 98.81 145 MET A C 1
ATOM 1186 O O . MET A 1 145 ? 14.875 7.031 9.039 1 98.81 145 MET A O 1
ATOM 1190 N N . ARG A 1 146 ? 13.898 8.484 10.492 1 98.06 146 ARG A N 1
ATOM 1191 C CA . ARG A 1 146 ? 15.109 8.57 11.297 1 98.06 146 ARG A CA 1
ATOM 1192 C C . ARG A 1 146 ? 14.773 8.734 12.773 1 98.06 146 ARG A C 1
ATOM 1194 O O . ARG A 1 146 ? 13.648 9.094 13.125 1 98.06 146 ARG A O 1
ATOM 1201 N N . ARG A 1 147 ? 15.688 8.391 13.617 1 98.38 147 ARG A N 1
ATOM 1202 C CA . ARG A 1 147 ? 15.789 8.695 15.039 1 98.38 147 ARG A CA 1
ATOM 1203 C C . ARG A 1 147 ? 17 9.578 15.328 1 98.38 147 ARG A C 1
ATOM 1205 O O . ARG A 1 147 ? 18.125 9.086 15.445 1 98.38 147 ARG A O 1
ATOM 1212 N N . GLY A 1 148 ? 16.688 10.867 15.562 1 98.19 148 GLY A N 1
ATOM 1213 C CA . GLY A 1 148 ? 17.781 11.828 15.562 1 98.19 148 GLY A CA 1
ATOM 1214 C C . GLY A 1 148 ? 18.516 11.898 14.234 1 98.19 148 GLY A C 1
ATOM 1215 O O . GLY A 1 148 ? 17.906 12.117 13.188 1 98.19 148 GLY A O 1
ATOM 1216 N N . MET A 1 149 ? 19.797 11.648 14.273 1 98.06 149 MET A N 1
ATOM 1217 C CA . MET A 1 149 ? 20.609 11.75 13.062 1 98.06 149 MET A CA 1
ATOM 1218 C C . MET A 1 149 ? 20.75 10.383 12.391 1 98.06 149 MET A C 1
ATOM 1220 O O . MET A 1 149 ? 21.297 10.281 11.289 1 98.06 149 MET A O 1
ATOM 1224 N N . LYS A 1 150 ? 20.156 9.312 12.961 1 98.06 150 LYS A N 1
ATOM 1225 C CA . LYS A 1 150 ? 20.375 7.957 12.469 1 98.06 150 LYS A CA 1
ATOM 1226 C C . LYS A 1 150 ? 19.156 7.461 11.688 1 98.06 150 LYS A C 1
ATOM 1228 O O . LYS A 1 150 ? 18.016 7.664 12.102 1 98.06 150 LYS A O 1
ATOM 1233 N N . PRO A 1 151 ? 19.438 6.828 10.516 1 98.06 151 PRO A N 1
ATOM 1234 C CA . PRO A 1 151 ? 18.297 6.211 9.828 1 98.06 151 PRO A CA 1
ATOM 1235 C C . PRO A 1 151 ? 17.609 5.129 10.664 1 98.06 151 PRO A C 1
ATOM 1237 O O . PRO A 1 151 ? 18.281 4.371 11.367 1 98.06 151 PRO A O 1
ATOM 1240 N N . ALA A 1 152 ? 16.344 5.078 10.641 1 98.5 152 ALA A N 1
ATOM 1241 C CA . ALA A 1 152 ? 15.578 4.121 11.438 1 98.5 152 ALA A CA 1
ATOM 1242 C C . ALA A 1 152 ? 15.102 2.951 10.586 1 98.5 152 ALA A C 1
ATOM 1244 O O . ALA A 1 152 ? 13.898 2.691 10.492 1 98.5 152 ALA A O 1
ATOM 1245 N N . TRP A 1 153 ? 16.047 2.123 10.07 1 97.94 153 TRP A N 1
ATOM 1246 C CA . TRP A 1 153 ? 15.742 0.965 9.242 1 97.94 153 TRP A CA 1
ATOM 1247 C C . TRP A 1 153 ? 14.867 -0.029 9.992 1 97.94 153 TRP A C 1
ATOM 1249 O O . TRP A 1 153 ? 14.055 -0.732 9.383 1 97.94 153 TRP A O 1
ATOM 1259 N N . ASP A 1 154 ? 15.008 -0.03 11.312 1 97.44 154 ASP A N 1
ATOM 1260 C CA . ASP A 1 154 ? 14.336 -1.008 12.164 1 97.44 154 ASP A CA 1
ATOM 1261 C C . ASP A 1 154 ? 12.828 -0.788 12.172 1 97.44 154 ASP A C 1
ATOM 1263 O O . ASP A 1 154 ? 12.062 -1.669 12.578 1 97.44 154 ASP A O 1
ATOM 1267 N N . LEU A 1 155 ? 12.336 0.33 11.758 1 98.5 155 LEU A N 1
ATOM 1268 C CA . LEU A 1 155 ? 10.914 0.657 11.805 1 98.5 155 LEU A CA 1
ATOM 1269 C C . LEU A 1 155 ? 10.211 0.248 10.516 1 98.5 155 LEU A C 1
ATOM 1271 O O . LEU A 1 155 ? 9.008 0.466 10.359 1 98.5 155 LEU A O 1
ATOM 1275 N N . HIS A 1 156 ? 10.953 -0.394 9.57 1 98.12 156 HIS A N 1
ATOM 1276 C CA . HIS A 1 156 ? 10.359 -0.832 8.312 1 98.12 156 HIS A CA 1
ATOM 1277 C C . HIS A 1 156 ? 9.102 -1.66 8.555 1 98.12 156 HIS A C 1
ATOM 1279 O O . HIS A 1 156 ? 9.094 -2.551 9.406 1 98.12 156 HIS A O 1
ATOM 1285 N N . GLY A 1 157 ? 8.031 -1.343 7.809 1 98.31 157 GLY A N 1
ATOM 1286 C CA . GLY A 1 157 ? 6.789 -2.092 7.891 1 98.31 157 GLY A CA 1
ATOM 1287 C C . GLY A 1 157 ? 5.848 -1.574 8.961 1 98.31 157 GLY A C 1
ATOM 1288 O O . GLY A 1 157 ? 4.668 -1.923 8.977 1 98.31 157 GLY A O 1
ATOM 1289 N N . GLU A 1 158 ? 6.348 -0.727 9.883 1 98.62 158 GLU A N 1
ATOM 1290 C CA . GLU A 1 158 ? 5.492 -0.137 10.906 1 98.62 158 GLU A CA 1
ATOM 1291 C C . GLU A 1 158 ? 4.816 1.133 10.398 1 98.62 158 GLU A C 1
ATOM 1293 O O . GLU A 1 158 ? 5.469 1.999 9.812 1 98.62 158 GLU A O 1
ATOM 1298 N N . TYR A 1 159 ? 3.551 1.205 10.602 1 98.75 159 TYR A N 1
ATOM 1299 C CA . TYR A 1 159 ? 2.75 2.303 10.07 1 98.75 159 TYR A CA 1
ATOM 1300 C C . TYR A 1 159 ? 3.145 3.627 10.719 1 98.75 159 TYR A C 1
ATOM 1302 O O . TYR A 1 159 ? 3.146 3.75 11.945 1 98.75 159 TYR A O 1
ATOM 1310 N N . SER A 1 160 ? 3.432 4.699 9.953 1 98.69 160 SER A N 1
ATOM 1311 C CA . SER A 1 160 ? 4.012 5.945 10.445 1 98.69 160 SER A CA 1
ATOM 1312 C C . SER A 1 160 ? 3.152 6.555 11.547 1 98.69 160 SER A C 1
ATOM 1314 O O . SER A 1 160 ? 3.67 6.953 12.594 1 98.69 160 SER A O 1
ATOM 1316 N N . THR A 1 161 ? 1.821 6.617 11.328 1 98.56 161 THR A N 1
ATOM 1317 C CA . THR A 1 161 ? 0.954 7.23 12.328 1 98.56 161 THR A CA 1
ATOM 1318 C C . THR A 1 161 ? 1.053 6.488 13.656 1 98.56 161 THR A C 1
ATOM 1320 O O . THR A 1 161 ? 1.075 7.109 14.719 1 98.56 161 THR A O 1
ATOM 1323 N N . ASP A 1 162 ? 1.107 5.176 13.586 1 98.75 162 ASP A N 1
ATOM 1324 C CA . ASP A 1 162 ? 1.24 4.383 14.805 1 98.75 162 ASP A CA 1
ATOM 1325 C C . ASP A 1 162 ? 2.6 4.609 15.461 1 98.75 162 ASP A C 1
ATOM 1327 O O . ASP A 1 162 ? 2.693 4.707 16.688 1 98.75 162 ASP A O 1
ATOM 1331 N N . VAL A 1 163 ? 3.656 4.656 14.648 1 98.81 163 VAL A N 1
ATOM 1332 C CA . VAL A 1 163 ? 5.004 4.898 15.156 1 98.81 163 VAL A CA 1
ATOM 1333 C C . VAL A 1 163 ? 5.047 6.234 15.898 1 98.81 163 VAL A C 1
ATOM 1335 O O . VAL A 1 163 ? 5.547 6.316 17.016 1 98.81 163 VAL A O 1
ATOM 1338 N N . PHE A 1 164 ? 4.531 7.281 15.281 1 98.62 164 PHE A N 1
ATOM 1339 C CA . PHE A 1 164 ? 4.555 8.625 15.852 1 98.62 164 PHE A CA 1
ATOM 1340 C C . PHE A 1 164 ? 3.699 8.688 17.109 1 98.62 164 PHE A C 1
ATOM 1342 O O . PHE A 1 164 ? 4.082 9.328 18.094 1 98.62 164 PHE A O 1
ATOM 1349 N N . THR A 1 165 ? 2.523 8.031 17.078 1 98.5 165 THR A N 1
ATOM 1350 C CA . THR A 1 165 ? 1.642 7.984 18.25 1 98.5 165 THR A CA 1
ATOM 1351 C C . THR A 1 165 ? 2.338 7.312 19.422 1 98.5 165 THR A C 1
ATOM 1353 O O . THR A 1 165 ? 2.328 7.836 20.531 1 98.5 165 THR A O 1
ATOM 1356 N N . LYS A 1 166 ? 2.941 6.156 19.125 1 98.81 166 LYS A N 1
ATOM 1357 C CA . LYS A 1 166 ? 3.641 5.414 20.172 1 98.81 166 LYS A CA 1
ATOM 1358 C C . LYS A 1 166 ? 4.762 6.246 20.781 1 98.81 166 LYS A C 1
ATOM 1360 O O . LYS A 1 166 ? 4.957 6.238 22 1 98.81 166 LYS A O 1
ATOM 1365 N N . GLU A 1 167 ? 5.504 6.898 19.953 1 98.75 167 GLU A N 1
ATOM 1366 C CA . GLU A 1 167 ? 6.594 7.734 20.438 1 98.75 167 GLU A CA 1
ATOM 1367 C C . GLU A 1 167 ? 6.062 8.898 21.281 1 98.75 167 GLU A C 1
ATOM 1369 O O . GLU A 1 167 ? 6.617 9.211 22.328 1 98.75 167 GLU A O 1
ATOM 1374 N N . ALA A 1 168 ? 5.027 9.586 20.797 1 98.5 168 ALA A N 1
ATOM 1375 C CA . ALA A 1 168 ? 4.43 10.688 21.547 1 98.5 168 ALA A CA 1
ATOM 1376 C C . ALA A 1 168 ? 3.969 10.234 22.922 1 98.5 168 ALA A C 1
ATOM 1378 O O . ALA A 1 168 ? 4.254 10.891 23.938 1 98.5 168 ALA A O 1
ATOM 1379 N N . VAL A 1 169 ? 3.244 9.148 22.953 1 98.62 169 VAL A N 1
ATOM 1380 C CA . VAL A 1 169 ? 2.738 8.602 24.203 1 98.62 169 VAL A CA 1
ATOM 1381 C C . VAL A 1 169 ? 3.904 8.242 25.109 1 98.62 169 VAL A C 1
ATOM 1383 O O . VAL A 1 169 ? 3.863 8.516 26.312 1 98.62 169 VAL A O 1
ATOM 1386 N N . LYS A 1 170 ? 4.973 7.656 24.547 1 98.75 170 LYS A N 1
ATOM 1387 C CA . LYS A 1 170 ? 6.16 7.301 25.312 1 98.75 170 LYS A CA 1
ATOM 1388 C C . LYS A 1 170 ? 6.805 8.539 25.922 1 98.75 170 LYS A C 1
ATOM 1390 O O . LYS A 1 170 ? 7.184 8.531 27.109 1 98.75 170 LYS A O 1
ATOM 1395 N N . LEU A 1 171 ? 6.973 9.578 25.156 1 98.38 171 LEU A N 1
ATOM 1396 C CA . LEU A 1 171 ? 7.559 10.82 25.641 1 98.38 171 LEU A CA 1
ATOM 1397 C C . LEU A 1 171 ? 6.73 11.406 26.781 1 98.38 171 LEU A C 1
ATOM 1399 O O . LEU A 1 171 ? 7.285 11.891 27.766 1 98.38 171 LEU A O 1
ATOM 1403 N N . ILE A 1 172 ? 5.426 11.352 26.672 1 98 172 ILE A N 1
ATOM 1404 C CA . ILE A 1 172 ? 4.531 11.859 27.703 1 98 172 ILE A CA 1
ATOM 1405 C C . ILE A 1 172 ? 4.656 11 28.969 1 98 172 ILE A C 1
ATOM 1407 O O . ILE A 1 172 ? 4.805 11.523 30.078 1 98 172 ILE A O 1
ATOM 1411 N N . ASN A 1 173 ? 4.645 9.703 28.75 1 98.25 173 ASN A N 1
ATOM 1412 C CA . ASN A 1 173 ? 4.715 8.773 29.875 1 98.25 173 ASN A CA 1
ATOM 1413 C C . ASN A 1 173 ? 6.02 8.922 30.641 1 98.25 173 ASN A C 1
ATOM 1415 O O . ASN A 1 173 ? 6.047 8.766 31.859 1 98.25 173 ASN A O 1
ATOM 1419 N N . ASN A 1 174 ? 7.086 9.242 29.938 1 97.88 174 ASN A N 1
ATOM 1420 C CA . ASN A 1 174 ? 8.406 9.266 30.547 1 97.88 174 ASN A CA 1
ATOM 1421 C C . ASN A 1 174 ? 8.812 10.688 30.953 1 97.88 174 ASN A C 1
ATOM 1423 O O . ASN A 1 174 ? 9.906 10.898 31.484 1 97.88 174 ASN A O 1
ATOM 1427 N N . HIS A 1 175 ? 7.98 11.625 30.734 1 96.38 175 HIS A N 1
ATOM 1428 C CA . HIS A 1 175 ? 8.336 13.023 30.953 1 96.38 175 HIS A CA 1
ATOM 1429 C C . HIS A 1 175 ? 8.375 13.352 32.438 1 96.38 175 HIS A C 1
ATOM 1431 O O . HIS A 1 175 ? 7.504 12.922 33.188 1 96.38 175 HIS A O 1
ATOM 1437 N N . ASN A 1 176 ? 9.469 14.023 32.875 1 92.31 176 ASN A N 1
ATOM 1438 C CA . ASN A 1 176 ? 9.523 14.609 34.219 1 92.31 176 ASN A CA 1
ATOM 1439 C C . ASN A 1 176 ? 8.602 15.82 34.344 1 92.31 176 ASN A C 1
ATOM 1441 O O . ASN A 1 176 ? 8.945 16.906 33.875 1 92.31 176 ASN A O 1
ATOM 1445 N N . SER A 1 177 ? 7.566 15.758 35.094 1 87.81 177 SER A N 1
ATOM 1446 C CA . SER A 1 177 ? 6.496 16.75 35.094 1 87.81 177 SER A CA 1
ATOM 1447 C C . SER A 1 177 ? 6.922 18.016 35.844 1 87.81 177 SER A C 1
ATOM 1449 O O . SER A 1 177 ? 6.195 19 35.875 1 87.81 177 SER A O 1
ATOM 1451 N N . SER A 1 178 ? 8.102 17.953 36.344 1 90.69 178 SER A N 1
ATOM 1452 C CA . SER A 1 178 ? 8.609 19.156 37 1 90.69 178 SER A CA 1
ATOM 1453 C C . SER A 1 178 ? 9.062 20.188 35.969 1 90.69 178 SER A C 1
ATOM 1455 O O . SER A 1 178 ? 9.234 21.359 36.281 1 90.69 178 SER A O 1
ATOM 1457 N N . ARG A 1 179 ? 9.227 19.781 34.781 1 93.31 179 ARG A N 1
ATOM 1458 C CA . ARG A 1 179 ? 9.555 20.656 33.688 1 93.31 179 ARG A CA 1
ATOM 1459 C C . ARG A 1 179 ? 8.438 20.672 32.625 1 93.31 179 ARG A C 1
ATOM 1461 O O . ARG A 1 179 ? 7.781 19.641 32.406 1 93.31 179 ARG A O 1
ATOM 1468 N N . PRO A 1 180 ? 8.289 21.844 32.031 1 96.06 180 PRO A N 1
ATOM 1469 C CA . PRO A 1 180 ? 7.285 21.844 30.953 1 96.06 180 PRO A CA 1
ATOM 1470 C C . PRO A 1 180 ? 7.773 21.172 29.688 1 96.06 180 PRO A C 1
ATOM 1472 O O . PRO A 1 180 ? 8.984 21.047 29.469 1 96.06 180 PRO A O 1
ATOM 1475 N N . MET A 1 181 ? 6.863 20.656 28.859 1 97.44 181 MET A N 1
ATOM 1476 C CA . MET A 1 181 ? 7.184 19.953 27.625 1 97.44 181 MET A CA 1
ATOM 1477 C C . MET A 1 181 ? 6.566 20.656 26.422 1 97.44 181 MET A C 1
ATOM 1479 O O . MET A 1 181 ? 5.434 21.141 26.484 1 97.44 181 MET A O 1
ATOM 1483 N N . PHE A 1 182 ? 7.324 20.812 25.406 1 97.56 182 PHE A N 1
ATOM 1484 C CA . PHE A 1 182 ? 6.824 21.141 24.078 1 97.56 182 PHE A CA 1
ATOM 1485 C C . PHE A 1 182 ? 6.957 19.938 23.141 1 97.56 182 PHE A C 1
ATOM 1487 O O . PHE A 1 182 ? 8.07 19.5 22.828 1 97.56 182 PHE A O 1
ATOM 1494 N N . LEU A 1 183 ? 5.84 19.344 22.719 1 98 183 LEU A N 1
ATOM 1495 C CA . LEU A 1 183 ? 5.789 18.234 21.766 1 98 183 LEU A CA 1
ATOM 1496 C C . LEU A 1 183 ? 5.191 18.688 20.438 1 98 183 LEU A C 1
ATOM 1498 O O . LEU A 1 183 ? 3.992 18.953 20.359 1 98 183 LEU A O 1
ATOM 1502 N N . TYR A 1 184 ? 6.078 18.844 19.453 1 97.56 184 TYR A N 1
ATOM 1503 C CA . TYR A 1 184 ? 5.668 19.094 18.078 1 97.56 184 TYR A CA 1
ATOM 1504 C C . TYR A 1 184 ? 5.383 17.797 17.344 1 97.56 184 TYR A C 1
ATOM 1506 O O . TYR A 1 184 ? 6.301 17.156 16.828 1 97.56 184 TYR A O 1
ATOM 1514 N N . LEU A 1 185 ? 4.129 17.359 17.344 1 97.56 185 LEU A N 1
ATOM 1515 C CA . LEU A 1 185 ? 3.699 16.109 16.703 1 97.56 185 LEU A CA 1
ATOM 1516 C C . LEU A 1 185 ? 3.213 16.375 15.289 1 97.56 185 LEU A C 1
ATOM 1518 O O . LEU A 1 185 ? 2.037 16.688 15.078 1 97.56 185 LEU A O 1
ATOM 1522 N N . ALA A 1 186 ? 4.125 16.25 14.328 1 96.75 186 ALA A N 1
ATOM 1523 C CA . ALA A 1 186 ? 3.875 16.547 12.922 1 96.75 186 ALA A CA 1
ATOM 1524 C C . ALA A 1 186 ? 3.643 15.258 12.125 1 96.75 186 ALA A C 1
ATOM 1526 O O . ALA A 1 186 ? 4.57 14.727 11.508 1 96.75 186 ALA A O 1
ATOM 1527 N N . HIS A 1 187 ? 2.459 14.836 12.039 1 95.88 187 HIS A N 1
ATOM 1528 C CA . HIS A 1 187 ? 2.107 13.57 11.414 1 95.88 187 HIS A CA 1
ATOM 1529 C C . HIS A 1 187 ? 2.393 13.586 9.914 1 95.88 187 HIS A C 1
ATOM 1531 O O . HIS A 1 187 ? 2.461 14.656 9.305 1 95.88 187 HIS A O 1
ATOM 1537 N N . ALA A 1 188 ? 2.566 12.344 9.367 1 96.12 188 ALA A N 1
ATOM 1538 C CA . ALA A 1 188 ? 2.494 12.164 7.922 1 96.12 188 ALA A CA 1
ATOM 1539 C C . ALA A 1 188 ? 1.052 12.234 7.43 1 96.12 188 ALA A C 1
ATOM 1541 O O . ALA A 1 188 ? 0.791 12.703 6.316 1 96.12 188 ALA A O 1
ATOM 1542 N N . ALA A 1 189 ? 0.128 11.742 8.203 1 96.5 189 ALA A N 1
ATOM 1543 C CA . ALA A 1 189 ? -1.303 11.766 7.91 1 96.5 189 ALA A CA 1
ATOM 1544 C C . ALA A 1 189 ? -1.832 13.195 7.871 1 96.5 189 ALA A C 1
ATOM 1546 O O . ALA A 1 189 ? -1.487 14.016 8.727 1 96.5 189 ALA A O 1
ATOM 1547 N N . VAL A 1 190 ? -2.541 13.539 6.887 1 96.62 190 VAL A N 1
ATOM 1548 C CA . VAL A 1 190 ? -3.16 12.703 5.859 1 96.62 190 VAL A CA 1
ATOM 1549 C C . VAL A 1 190 ? -2.504 12.984 4.508 1 96.62 190 VAL A C 1
ATOM 1551 O O . VAL A 1 190 ? -3.156 12.891 3.465 1 96.62 190 VAL A O 1
ATOM 1554 N N . HIS A 1 191 ? -1.263 13.32 4.523 1 96.88 191 HIS A N 1
ATOM 1555 C CA . HIS A 1 191 ? -0.487 13.586 3.318 1 96.88 191 HIS A CA 1
ATOM 1556 C C . HIS A 1 191 ? -0.433 12.359 2.414 1 96.88 191 HIS A C 1
ATOM 1558 O O . HIS A 1 191 ? -0.445 11.227 2.9 1 96.88 191 HIS A O 1
ATOM 1564 N N . SER A 1 192 ? -0.407 12.633 1.082 1 97.69 192 SER A N 1
ATOM 1565 C CA . SER A 1 192 ? -0.1 11.547 0.158 1 97.69 192 SER A CA 1
ATOM 1566 C C . SER A 1 192 ? 1.287 10.969 0.424 1 97.69 192 SER A C 1
ATOM 1568 O O . SER A 1 192 ? 2.207 11.695 0.801 1 97.69 192 SER A O 1
ATOM 1570 N N . GLY A 1 193 ? 1.371 9.648 0.281 1 97.56 193 GLY A N 1
ATOM 1571 C CA . GLY A 1 193 ? 2.688 9.031 0.279 1 97.56 193 GLY A CA 1
ATOM 1572 C C . GLY A 1 193 ? 3.4 9.148 -1.055 1 97.56 193 GLY A C 1
ATOM 1573 O O . GLY A 1 193 ? 3.338 10.195 -1.708 1 97.56 193 GLY A O 1
ATOM 1574 N N . ASN A 1 194 ? 4.18 8.078 -1.379 1 98.5 194 ASN A N 1
ATOM 1575 C CA . ASN A 1 194 ? 4.883 8.055 -2.658 1 98.5 194 ASN A CA 1
ATOM 1576 C C . ASN A 1 194 ? 3.928 7.793 -3.818 1 98.5 194 ASN A C 1
ATOM 1578 O O . ASN A 1 194 ? 2.83 7.27 -3.617 1 98.5 194 ASN A O 1
ATOM 1582 N N . PRO A 1 195 ? 4.332 8.148 -5.051 1 97.5 195 PRO A N 1
ATOM 1583 C CA . PRO A 1 195 ? 3.43 8 -6.195 1 97.5 195 PRO A CA 1
ATOM 1584 C C . PRO A 1 195 ? 2.945 6.562 -6.375 1 97.5 195 PRO A C 1
ATOM 1586 O O . PRO A 1 195 ? 1.825 6.34 -6.84 1 97.5 195 PRO A O 1
ATOM 1589 N N . TYR A 1 196 ? 3.686 5.543 -5.961 1 97.5 196 TYR A N 1
ATOM 1590 C CA . TYR A 1 196 ? 3.307 4.152 -6.184 1 97.5 196 TYR A CA 1
ATOM 1591 C C . TYR A 1 196 ? 2.365 3.66 -5.09 1 97.5 196 TYR A C 1
ATOM 1593 O O . TYR A 1 196 ? 1.771 2.586 -5.211 1 97.5 196 TYR A O 1
ATOM 1601 N N . ASN A 1 197 ? 2.23 4.344 -4.055 1 97.75 197 ASN A N 1
ATOM 1602 C CA . ASN A 1 197 ? 1.362 4.074 -2.916 1 97.75 197 ASN A CA 1
ATOM 1603 C C . ASN A 1 197 ? 0.873 5.367 -2.268 1 97.75 197 ASN A C 1
ATOM 1605 O O . ASN A 1 197 ? 1.211 5.656 -1.119 1 97.75 197 ASN A O 1
ATOM 1609 N N . PRO A 1 198 ? -0.042 6.047 -2.912 1 98 198 PRO A N 1
ATOM 1610 C CA . PRO A 1 198 ? -0.313 7.441 -2.555 1 98 198 PRO A CA 1
ATOM 1611 C C . PRO A 1 198 ? -1.106 7.574 -1.256 1 98 198 PRO A C 1
ATOM 1613 O O . PRO A 1 198 ? -0.948 8.555 -0.529 1 98 198 PRO A O 1
ATOM 1616 N N . LEU A 1 199 ? -2.01 6.66 -1.004 1 98 199 LEU A N 1
ATOM 1617 C CA . LEU A 1 199 ? -2.859 6.766 0.177 1 98 199 LEU A CA 1
ATOM 1618 C C . LEU A 1 199 ? -2.75 5.516 1.041 1 98 199 LEU A C 1
ATOM 1620 O O . LEU A 1 199 ? -3.74 4.809 1.246 1 98 199 LEU A O 1
ATOM 1624 N N . PRO A 1 200 ? -1.575 5.312 1.59 1 97.69 200 PRO A N 1
ATOM 1625 C CA . PRO A 1 200 ? -1.34 4.094 2.365 1 97.69 200 PRO A CA 1
ATOM 1626 C C . PRO A 1 200 ? -2.076 4.09 3.703 1 97.69 200 PRO A C 1
ATOM 1628 O O . PRO A 1 200 ? -1.888 5 4.516 1 97.69 200 PRO A O 1
ATOM 1631 N N . ALA A 1 201 ? -2.9 3.127 3.969 1 97.69 201 ALA A N 1
ATOM 1632 C CA . ALA A 1 201 ? -3.621 2.904 5.223 1 97.69 201 ALA A CA 1
ATOM 1633 C C . ALA A 1 201 ? -3.789 1.413 5.5 1 97.69 201 ALA A C 1
ATOM 1635 O O . ALA A 1 201 ? -3.781 0.598 4.574 1 97.69 201 ALA A O 1
ATOM 1636 N N . PRO A 1 202 ? -3.793 1.015 6.801 1 97.94 202 PRO A N 1
ATOM 1637 C CA . PRO A 1 202 ? -4.086 -0.395 7.07 1 97.94 202 PRO A CA 1
ATOM 1638 C C . PRO A 1 202 ? -5.406 -0.854 6.453 1 97.94 202 PRO A C 1
ATOM 1640 O O . PRO A 1 202 ? -6.422 -0.166 6.578 1 97.94 202 PRO A O 1
ATOM 1643 N N . ASP A 1 203 ? -5.414 -2.004 5.84 1 97.25 203 ASP A N 1
ATOM 1644 C CA . ASP A 1 203 ? -6.578 -2.508 5.125 1 97.25 203 ASP A CA 1
ATOM 1645 C C . ASP A 1 203 ? -7.781 -2.643 6.055 1 97.25 203 ASP A C 1
ATOM 1647 O O . ASP A 1 203 ? -8.914 -2.334 5.668 1 97.25 203 ASP A O 1
ATOM 1651 N N . GLU A 1 204 ? -7.531 -3.105 7.242 1 97.5 204 GLU A N 1
ATOM 1652 C CA . GLU A 1 204 ? -8.625 -3.314 8.188 1 97.5 204 GLU A CA 1
ATOM 1653 C C . GLU A 1 204 ? -9.305 -1.996 8.539 1 97.5 204 GLU A C 1
ATOM 1655 O O . GLU A 1 204 ? -10.516 -1.96 8.773 1 97.5 204 GLU A O 1
ATOM 1660 N N . GLU A 1 205 ? -8.539 -0.906 8.602 1 98.25 205 GLU A N 1
ATOM 1661 C CA . GLU A 1 205 ? -9.102 0.407 8.898 1 98.25 205 GLU A CA 1
ATOM 1662 C C . GLU A 1 205 ? -9.938 0.929 7.727 1 98.25 205 GLU A C 1
ATOM 1664 O O . GLU A 1 205 ? -11.031 1.461 7.922 1 98.25 205 GLU A O 1
ATOM 1669 N N . VAL A 1 206 ? -9.445 0.797 6.531 1 98.38 206 VAL A N 1
ATOM 1670 C CA . VAL A 1 206 ? -10.133 1.254 5.328 1 98.38 206 VAL A CA 1
ATOM 1671 C C . VAL A 1 206 ? -11.445 0.491 5.164 1 98.38 206 VAL A C 1
ATOM 1673 O O . VAL A 1 206 ? -12.469 1.069 4.773 1 98.38 206 VAL A O 1
ATOM 1676 N N . ALA A 1 207 ? -11.438 -0.794 5.492 1 97.62 207 ALA A N 1
ATOM 1677 C CA . ALA A 1 207 ? -12.578 -1.684 5.289 1 97.62 207 ALA A CA 1
ATOM 1678 C C . ALA A 1 207 ? -13.773 -1.234 6.117 1 97.62 207 ALA A C 1
ATOM 1680 O O . ALA A 1 207 ? -14.922 -1.562 5.789 1 97.62 207 ALA A O 1
ATOM 1681 N N . LYS A 1 208 ? -13.562 -0.442 7.141 1 97.06 208 LYS A N 1
ATOM 1682 C CA . LYS A 1 208 ? -14.641 0.043 8 1 97.06 208 LYS A CA 1
ATOM 1683 C C . LYS A 1 208 ? -15.539 1.028 7.258 1 97.06 208 LYS A C 1
ATOM 1685 O O . LYS A 1 208 ? -16.688 1.239 7.641 1 97.06 208 LYS A O 1
ATOM 1690 N N . PHE A 1 209 ? -15.031 1.621 6.238 1 97.06 209 PHE A N 1
ATOM 1691 C CA . PHE A 1 209 ? -15.75 2.697 5.566 1 97.06 209 PHE A CA 1
ATOM 1692 C C . PHE A 1 209 ? -16.422 2.188 4.301 1 97.06 209 PHE A C 1
ATOM 1694 O O . PHE A 1 209 ? -16.266 2.771 3.225 1 97.06 209 PHE A O 1
ATOM 1701 N N . ASN A 1 210 ? -17.266 1.157 4.488 1 93.25 210 ASN A N 1
ATOM 1702 C CA . ASN A 1 210 ? -17.875 0.45 3.363 1 93.25 210 ASN A CA 1
ATOM 1703 C C . ASN A 1 210 ? -18.938 1.296 2.682 1 93.25 210 ASN A C 1
ATOM 1705 O O . ASN A 1 210 ? -19.359 0.99 1.562 1 93.25 210 ASN A O 1
ATOM 1709 N N . ASN A 1 211 ? -19.328 2.449 3.258 1 93.06 211 ASN A N 1
ATOM 1710 C CA . ASN A 1 211 ? -20.344 3.318 2.68 1 93.06 211 ASN A CA 1
ATOM 1711 C C . ASN A 1 211 ? -19.719 4.398 1.796 1 93.06 211 ASN A C 1
ATOM 1713 O O . ASN A 1 211 ? -20.438 5.164 1.149 1 93.06 211 ASN A O 1
ATOM 1717 N N . ILE A 1 212 ? -18.438 4.527 1.806 1 96.06 212 ILE A N 1
ATOM 1718 C CA . ILE A 1 212 ? -17.766 5.441 0.89 1 96.06 212 ILE A CA 1
ATOM 1719 C C . ILE A 1 212 ? -17.438 4.715 -0.41 1 96.06 212 ILE A C 1
ATOM 1721 O O . ILE A 1 212 ? -16.547 3.854 -0.436 1 96.06 212 ILE A O 1
ATOM 1725 N N . PHE A 1 213 ? -18.031 5.074 -1.468 1 92.38 213 PHE A N 1
ATOM 1726 C CA . PHE A 1 213 ? -17.938 4.336 -2.723 1 92.38 213 PHE A CA 1
ATOM 1727 C C . PHE A 1 213 ? -16.672 4.688 -3.471 1 92.38 213 PHE A C 1
ATOM 1729 O O . PHE A 1 213 ? -16.047 3.822 -4.094 1 92.38 213 PHE A O 1
ATOM 1736 N N . ASP A 1 214 ? -16.359 5.988 -3.484 1 95.62 214 ASP A N 1
ATOM 1737 C CA . ASP A 1 214 ? -15.109 6.387 -4.145 1 95.62 214 ASP A CA 1
ATOM 1738 C C . ASP A 1 214 ? -13.898 5.746 -3.471 1 95.62 214 ASP A C 1
ATOM 1740 O O . ASP A 1 214 ? -13.672 5.949 -2.277 1 95.62 214 ASP A O 1
ATOM 1744 N N . TYR A 1 215 ? -13.133 4.961 -4.227 1 97.25 215 TYR A N 1
ATOM 1745 C CA . TYR A 1 215 ? -12.055 4.141 -3.672 1 97.25 215 TYR A CA 1
ATOM 1746 C C . TYR A 1 215 ? -10.992 5.012 -3.014 1 97.25 215 TYR A C 1
ATOM 1748 O O . TYR A 1 215 ? -10.539 4.715 -1.906 1 97.25 215 TYR A O 1
ATOM 1756 N N . ASN A 1 216 ? -10.539 6.082 -3.672 1 97.56 216 ASN A N 1
ATOM 1757 C CA . ASN A 1 216 ? -9.5 6.949 -3.127 1 97.56 216 ASN A CA 1
ATOM 1758 C C . ASN A 1 216 ? -9.969 7.664 -1.862 1 97.56 216 ASN A C 1
ATOM 1760 O O . ASN A 1 216 ? -9.211 7.789 -0.898 1 97.56 216 ASN A O 1
ATOM 1764 N N . ARG A 1 217 ? -11.234 8.164 -1.866 1 98 217 ARG A N 1
ATOM 1765 C CA . ARG A 1 217 ? -11.789 8.812 -0.683 1 98 217 ARG A CA 1
ATOM 1766 C C . ARG A 1 217 ? -11.875 7.836 0.485 1 98 217 ARG A C 1
ATOM 1768 O O . ARG A 1 217 ? -11.664 8.219 1.638 1 98 217 ARG A O 1
ATOM 1775 N N . ARG A 1 218 ? -12.203 6.605 0.143 1 97.94 218 ARG A N 1
ATOM 1776 C CA . ARG A 1 218 ? -12.273 5.566 1.166 1 97.94 218 ARG A CA 1
ATOM 1777 C C . ARG A 1 218 ? -10.906 5.32 1.791 1 97.94 218 ARG A C 1
ATOM 1779 O O . ARG A 1 218 ? -10.789 5.172 3.01 1 97.94 218 ARG A O 1
ATOM 1786 N N . ARG A 1 219 ? -9.891 5.195 0.967 1 98.31 219 ARG A N 1
ATOM 1787 C CA . ARG A 1 219 ? -8.531 5.051 1.471 1 98.31 219 ARG A CA 1
ATOM 1788 C C . ARG A 1 219 ? -8.133 6.25 2.326 1 98.31 219 ARG A C 1
ATOM 1790 O O . ARG A 1 219 ? -7.543 6.086 3.396 1 98.31 219 ARG A O 1
ATOM 1797 N N . PHE A 1 220 ? -8.438 7.43 1.883 1 98.38 220 PHE A N 1
ATOM 1798 C CA . PHE A 1 220 ? -8.195 8.656 2.639 1 98.38 220 PHE A CA 1
ATOM 1799 C C . PHE A 1 220 ? -8.859 8.586 4.008 1 98.38 220 PHE A C 1
ATOM 1801 O O . PHE A 1 220 ? -8.258 8.977 5.012 1 98.38 220 PHE A O 1
ATOM 1808 N N . ALA A 1 221 ? -10.07 8.109 4.043 1 98.56 221 ALA A N 1
ATOM 1809 C CA . ALA A 1 221 ? -10.812 7.969 5.297 1 98.56 221 ALA A CA 1
ATOM 1810 C C . ALA A 1 221 ? -10.062 7.086 6.285 1 98.56 221 ALA A C 1
ATOM 1812 O O . ALA A 1 221 ? -10.039 7.367 7.484 1 98.56 221 ALA A O 1
ATOM 1813 N N . GLY A 1 222 ? -9.461 5.996 5.754 1 98.62 222 GLY A N 1
ATOM 1814 C CA . GLY A 1 222 ? -8.656 5.148 6.617 1 98.62 222 GLY A CA 1
ATOM 1815 C C . GLY A 1 222 ? -7.484 5.883 7.246 1 98.62 222 GLY A C 1
ATOM 1816 O O . GLY A 1 222 ? -7.199 5.699 8.43 1 98.62 222 GLY A O 1
ATOM 1817 N N . ILE A 1 223 ? -6.797 6.699 6.484 1 98.62 223 ILE A N 1
ATOM 1818 C CA . ILE A 1 223 ? -5.66 7.469 6.973 1 98.62 223 ILE A CA 1
ATOM 1819 C C . ILE A 1 223 ? -6.125 8.453 8.047 1 98.62 223 ILE A C 1
ATOM 1821 O O . ILE A 1 223 ? -5.52 8.547 9.117 1 98.62 223 ILE A O 1
ATOM 1825 N N . LEU A 1 224 ? -7.203 9.164 7.781 1 98.06 224 LEU A N 1
ATOM 1826 C CA . LEU A 1 224 ? -7.734 10.164 8.703 1 98.06 224 LEU A CA 1
ATOM 1827 C C . LEU A 1 224 ? -8.211 9.508 10 1 98.06 224 LEU A C 1
ATOM 1829 O O . LEU A 1 224 ? -8.023 10.07 11.086 1 98.06 224 LEU A O 1
ATOM 1833 N N . SER A 1 225 ? -8.844 8.375 9.867 1 98.31 225 SER A N 1
ATOM 1834 C CA . SER A 1 225 ? -9.297 7.637 11.047 1 98.31 225 SER A CA 1
ATOM 1835 C C . SER A 1 225 ? -8.133 7.309 11.969 1 98.31 225 SER A C 1
ATOM 1837 O O . SER A 1 225 ? -8.242 7.461 13.188 1 98.31 225 SER A O 1
ATOM 1839 N N . LYS A 1 226 ? -7.035 6.902 11.422 1 98.56 226 LYS A N 1
ATOM 1840 C CA . LYS A 1 226 ? -5.848 6.598 12.211 1 98.56 226 LYS A CA 1
ATOM 1841 C C . LYS A 1 226 ? -5.301 7.855 12.883 1 98.56 226 LYS A C 1
ATOM 1843 O O . LYS A 1 226 ? -4.832 7.801 14.023 1 98.56 226 LYS A O 1
ATOM 1848 N N . LEU A 1 227 ? -5.32 8.938 12.188 1 98 227 LEU A N 1
ATOM 1849 C CA . LEU A 1 227 ? -4.902 10.203 12.773 1 98 227 LEU A CA 1
ATOM 1850 C C . LEU A 1 227 ? -5.773 10.57 13.969 1 98 227 LEU A C 1
ATOM 1852 O O . LEU A 1 227 ? -5.266 10.977 15.016 1 98 227 LEU A O 1
ATOM 1856 N N . ASP A 1 228 ? -7.074 10.461 13.789 1 98.06 228 ASP A N 1
ATOM 1857 C CA . ASP A 1 228 ? -8 10.781 14.875 1 98.06 228 ASP A CA 1
ATOM 1858 C C . ASP A 1 228 ? -7.746 9.906 16.094 1 98.06 228 ASP A C 1
ATOM 1860 O O . ASP A 1 228 ? -7.781 10.383 17.234 1 98.06 228 ASP A O 1
ATOM 1864 N N . GLN A 1 229 ? -7.5 8.633 15.867 1 98.5 229 GLN A N 1
ATOM 1865 C CA . GLN A 1 229 ? -7.16 7.723 16.953 1 98.5 229 GLN A CA 1
ATOM 1866 C C . GLN A 1 229 ? -5.91 8.188 17.688 1 98.5 229 GLN A C 1
ATOM 1868 O O . GLN A 1 229 ? -5.832 8.102 18.922 1 98.5 229 GLN A O 1
ATOM 1873 N N . SER A 1 230 ? -4.957 8.625 16.938 1 98.06 230 SER A N 1
ATOM 1874 C CA . SER A 1 230 ? -3.727 9.148 17.531 1 98.06 230 SER A CA 1
ATOM 1875 C C . SER A 1 230 ? -4.012 10.312 18.453 1 98.06 230 SER A C 1
ATOM 1877 O O . SER A 1 230 ? -3.471 10.375 19.562 1 98.06 230 SER A O 1
ATOM 1879 N N . VAL A 1 231 ? -4.84 11.227 18.031 1 97.94 231 VAL A N 1
ATOM 1880 C CA . VAL A 1 231 ? -5.215 12.375 18.859 1 97.94 231 VAL A CA 1
ATOM 1881 C C . VAL A 1 231 ? -5.805 11.883 20.188 1 97.94 231 VAL A C 1
ATOM 1883 O O . VAL A 1 231 ? -5.441 12.375 21.25 1 97.94 231 VAL A O 1
ATOM 1886 N N . GLY A 1 232 ? -6.695 10.922 20.078 1 98.38 232 GLY A N 1
ATOM 1887 C CA . GLY A 1 232 ? -7.285 10.352 21.281 1 98.38 232 GLY A CA 1
ATOM 1888 C C . GLY A 1 232 ? -6.254 9.766 22.234 1 98.38 232 GLY A C 1
ATOM 1889 O O . GLY A 1 232 ? -6.297 10.031 23.438 1 98.38 232 GLY A O 1
ATOM 1890 N N . GLN A 1 233 ? -5.316 9.062 21.703 1 98.56 233 GLN A N 1
ATOM 1891 C CA . GLN A 1 233 ? -4.312 8.383 22.516 1 98.56 233 GLN A CA 1
ATOM 1892 C C . GLN A 1 233 ? -3.383 9.383 23.188 1 98.56 233 GLN A C 1
ATOM 1894 O O . GLN A 1 233 ? -2.971 9.188 24.328 1 98.56 233 GLN A O 1
ATOM 1899 N N . VAL A 1 234 ? -3.025 10.406 22.5 1 98.12 234 VAL A N 1
ATOM 1900 C CA . VAL A 1 234 ? -2.146 11.43 23.047 1 98.12 234 VAL A CA 1
ATOM 1901 C C . VAL A 1 234 ? -2.857 12.164 24.188 1 98.12 234 VAL A C 1
ATOM 1903 O O . VAL A 1 234 ? -2.277 12.375 25.25 1 98.12 234 VAL A O 1
ATOM 1906 N N . VAL A 1 235 ? -4.137 12.531 24.016 1 98.06 235 VAL A N 1
ATOM 1907 C CA . VAL A 1 235 ? -4.91 13.227 25.031 1 98.06 235 VAL A CA 1
ATOM 1908 C C . VAL A 1 235 ? -5.074 12.32 26.25 1 98.06 235 VAL A C 1
ATOM 1910 O O . VAL A 1 235 ? -4.941 12.773 27.391 1 98.06 235 VAL A O 1
ATOM 1913 N N . GLU A 1 236 ? -5.336 11.047 25.969 1 98.5 236 GLU A N 1
ATOM 1914 C CA . GLU A 1 236 ? -5.461 10.086 27.062 1 98.5 236 GLU A CA 1
ATOM 1915 C C . GLU A 1 236 ? -4.16 9.969 27.844 1 98.5 236 GLU A C 1
ATOM 1917 O O . GLU A 1 236 ? -4.18 9.891 29.078 1 98.5 236 GLU A O 1
ATOM 1922 N N . ALA A 1 237 ? -3.055 9.938 27.125 1 98.19 237 ALA A N 1
ATOM 1923 C CA . ALA A 1 237 ? -1.762 9.867 27.797 1 98.19 237 ALA A CA 1
ATOM 1924 C C . ALA A 1 237 ? -1.543 11.078 28.703 1 98.19 237 ALA A C 1
ATOM 1926 O O . ALA A 1 237 ? -1.047 10.945 29.828 1 98.19 237 ALA A O 1
ATOM 1927 N N . LEU A 1 238 ? -1.847 12.266 28.266 1 97.5 238 LEU A N 1
ATOM 1928 C CA . LEU A 1 238 ? -1.734 13.477 29.078 1 97.5 238 LEU A CA 1
ATOM 1929 C C . LEU A 1 238 ? -2.596 13.367 30.344 1 97.5 238 LEU A C 1
ATOM 1931 O O . LEU A 1 238 ? -2.158 13.734 31.438 1 97.5 238 LEU A O 1
ATOM 1935 N N . TYR A 1 239 ? -3.846 12.859 30.156 1 97.5 239 TYR A N 1
ATOM 1936 C CA . TYR A 1 239 ? -4.766 12.703 31.266 1 97.5 239 TYR A CA 1
ATOM 1937 C C . TYR A 1 239 ? -4.207 11.727 32.312 1 97.5 239 TYR A C 1
ATOM 1939 O O . TYR A 1 239 ? -4.145 12.047 33.5 1 97.5 239 TYR A O 1
ATOM 1947 N N . LYS A 1 240 ? -3.711 10.641 31.781 1 97.62 240 LYS A N 1
ATOM 1948 C CA . LYS A 1 240 ? -3.227 9.578 32.656 1 97.62 240 LYS A CA 1
ATOM 1949 C C . LYS A 1 240 ? -1.993 10.023 33.438 1 97.62 240 LYS A C 1
ATOM 1951 O O . LYS A 1 240 ? -1.724 9.516 34.531 1 97.62 240 LYS A O 1
ATOM 1956 N N . ASN A 1 241 ? -1.309 10.984 32.969 1 96.88 241 ASN A N 1
ATOM 1957 C CA . ASN A 1 241 ? -0.098 11.469 33.625 1 96.88 241 ASN A CA 1
ATOM 1958 C C . ASN A 1 241 ? -0.34 12.789 34.344 1 96.88 241 ASN A C 1
ATOM 1960 O O . ASN A 1 241 ? 0.608 13.492 34.688 1 96.88 241 ASN A O 1
ATOM 1964 N N . ASN A 1 242 ? -1.606 13.195 34.531 1 95.88 242 ASN A N 1
ATOM 1965 C CA . ASN A 1 242 ? -2.014 14.406 35.25 1 95.88 242 ASN A CA 1
ATOM 1966 C C . ASN A 1 242 ? -1.409 15.656 34.625 1 95.88 242 ASN A C 1
ATOM 1968 O O . ASN A 1 242 ? -0.982 16.562 35.312 1 95.88 242 ASN A O 1
ATOM 1972 N N . MET A 1 243 ? -1.262 15.586 33.312 1 96.38 243 MET A N 1
ATOM 1973 C CA . MET A 1 243 ? -0.677 16.703 32.594 1 96.38 243 MET A CA 1
ATOM 1974 C C . MET A 1 243 ? -1.745 17.469 31.812 1 96.38 243 MET A C 1
ATOM 1976 O O . MET A 1 243 ? -1.525 18.609 31.391 1 96.38 243 MET A O 1
ATOM 1980 N N . LEU A 1 244 ? -2.881 16.859 31.609 1 96.25 244 LEU A N 1
ATOM 1981 C CA . LEU A 1 244 ? -3.906 17.422 30.734 1 96.25 244 LEU A CA 1
ATOM 1982 C C . LEU A 1 244 ? -4.418 18.75 31.281 1 96.25 244 LEU A C 1
ATOM 1984 O O . LEU A 1 244 ? -4.672 19.688 30.516 1 96.25 244 LEU A O 1
ATOM 1988 N N . GLN A 1 245 ? -4.551 18.938 32.562 1 94.06 245 GLN A N 1
ATOM 1989 C CA . GLN A 1 245 ? -5.109 20.125 33.219 1 94.06 245 GLN A CA 1
ATOM 1990 C C . GLN A 1 245 ? -4.207 21.344 33 1 94.06 245 GLN A C 1
ATOM 1992 O O . GLN A 1 245 ? -4.648 22.484 33.156 1 94.06 245 GLN A O 1
ATOM 1997 N N . ASP A 1 246 ? -3.004 21.078 32.688 1 93.25 246 ASP A N 1
ATOM 1998 C CA . ASP A 1 246 ? -2.035 22.156 32.5 1 93.25 246 ASP A CA 1
ATOM 1999 C C . ASP A 1 246 ? -1.521 22.188 31.047 1 93.25 246 ASP A C 1
ATOM 2001 O O . ASP A 1 246 ? -0.421 22.672 30.797 1 93.25 246 ASP A O 1
ATOM 2005 N N . SER A 1 247 ? -2.277 21.656 30.125 1 95.62 247 SER A N 1
ATOM 2006 C CA . SER A 1 247 ? -1.816 21.531 28.75 1 95.62 247 SER A CA 1
ATOM 2007 C C . SER A 1 247 ? -2.477 22.578 27.859 1 95.62 247 SER A C 1
ATOM 2009 O O . SER A 1 247 ? -3.605 23 28.109 1 95.62 247 SER A O 1
ATOM 2011 N N . VAL A 1 248 ? -1.732 23.109 26.875 1 96.88 248 VAL A N 1
ATOM 2012 C CA . VAL A 1 248 ? -2.234 23.781 25.672 1 96.88 248 VAL A CA 1
ATOM 2013 C C . VAL A 1 248 ? -2.072 22.875 24.453 1 96.88 248 VAL A C 1
ATOM 2015 O O . VAL A 1 248 ? -0.961 22.438 24.141 1 96.88 248 VAL A O 1
ATOM 2018 N N . ILE A 1 249 ? -3.195 22.484 23.859 1 97.31 249 ILE A N 1
ATOM 2019 C CA . ILE A 1 249 ? -3.182 21.641 22.672 1 97.31 249 ILE A CA 1
ATOM 2020 C C . ILE A 1 249 ? -3.646 22.438 21.453 1 97.31 249 ILE A C 1
ATOM 2022 O O . ILE A 1 249 ? -4.719 23.047 21.484 1 97.31 249 ILE A O 1
ATOM 2026 N N . VAL A 1 250 ? -2.807 22.5 20.453 1 97.06 250 VAL A N 1
ATOM 2027 C CA . VAL A 1 250 ? -3.172 23.125 19.188 1 97.06 250 VAL A CA 1
ATOM 2028 C C . VAL A 1 250 ? -3.273 22.062 18.109 1 97.06 250 VAL A C 1
ATOM 2030 O O . VAL A 1 250 ? -2.396 21.203 17.984 1 97.06 250 VAL A O 1
ATOM 2033 N N . PHE A 1 251 ? -4.391 22.016 17.469 1 96.06 251 PHE A N 1
ATOM 2034 C CA . PHE A 1 251 ? -4.57 21.234 16.25 1 96.06 251 PHE A CA 1
ATOM 2035 C C . PHE A 1 251 ? -4.648 22.141 15.031 1 96.06 251 PHE A C 1
ATOM 2037 O O . PHE A 1 251 ? -5.48 23.047 14.977 1 96.06 251 PHE A O 1
ATOM 2044 N N . SER A 1 252 ? -3.734 21.906 14.062 1 95.06 252 SER A N 1
ATOM 2045 C CA . SER A 1 252 ? -3.654 22.812 12.922 1 95.06 252 SER A CA 1
ATOM 2046 C C . SER A 1 252 ? -3.24 22.062 11.656 1 95.06 252 SER A C 1
ATOM 2048 O O . SER A 1 252 ? -2.342 21.219 11.688 1 95.06 252 SER A O 1
ATOM 2050 N N . THR A 1 253 ? -3.932 22.375 10.539 1 95.25 253 THR A N 1
ATOM 2051 C CA . THR A 1 253 ? -3.406 22 9.227 1 95.25 253 THR A CA 1
ATOM 2052 C C . THR A 1 253 ? -2.311 22.969 8.797 1 95.25 253 THR A C 1
ATOM 2054 O O . THR A 1 253 ? -2.152 24.031 9.383 1 95.25 253 THR A O 1
ATOM 2057 N N . ASP A 1 254 ? -1.475 22.547 7.863 1 94.06 254 ASP A N 1
ATOM 2058 C CA . ASP A 1 254 ? -0.423 23.453 7.406 1 94.06 254 ASP A CA 1
ATOM 2059 C C . ASP A 1 254 ? -0.76 24.031 6.035 1 94.06 254 ASP A C 1
ATOM 2061 O O . ASP A 1 254 ? -0.11 24.969 5.578 1 94.06 254 ASP A O 1
ATOM 2065 N N . ASN A 1 255 ? -1.739 23.641 5.402 1 96.19 255 ASN A N 1
ATOM 2066 C CA . ASN A 1 255 ? -2.312 24.172 4.168 1 96.19 255 ASN A CA 1
ATOM 2067 C C . ASN A 1 255 ? -3.66 23.516 3.859 1 96.19 255 ASN A C 1
ATOM 2069 O O . ASN A 1 255 ? -4.102 22.625 4.574 1 96.19 255 ASN A O 1
ATOM 2073 N N . GLY A 1 256 ? -4.359 24.062 2.895 1 96.44 256 GLY A N 1
ATOM 2074 C CA . GLY A 1 256 ? -5.598 23.438 2.463 1 96.44 256 GLY A CA 1
ATOM 2075 C C . GLY A 1 256 ? -5.387 22.047 1.89 1 96.44 256 GLY A C 1
ATOM 2076 O O . GLY A 1 256 ? -4.281 21.703 1.471 1 96.44 256 GLY A O 1
ATOM 2077 N N . GLY A 1 257 ? -6.461 21.297 1.86 1 97.31 257 GLY A N 1
ATOM 2078 C CA . GLY A 1 257 ? -6.379 19.922 1.388 1 97.31 257 GLY A CA 1
ATOM 2079 C C . GLY A 1 257 ? -6.219 19.828 -0.117 1 97.31 257 GLY A C 1
ATOM 2080 O O . GLY A 1 257 ? -6.77 20.625 -0.863 1 97.31 257 GLY A O 1
ATOM 2081 N N . PRO A 1 258 ? -5.344 18.859 -0.59 1 97.75 258 PRO A N 1
ATOM 2082 C CA . PRO A 1 258 ? -5.297 18.531 -2.02 1 97.75 258 PRO A CA 1
ATOM 2083 C C . PRO A 1 258 ? -6.516 17.734 -2.484 1 97.75 258 PRO A C 1
ATOM 2085 O O . PRO A 1 258 ? -6.465 16.5 -2.545 1 97.75 258 PRO A O 1
ATOM 2088 N N . ALA A 1 259 ? -7.508 18.438 -2.908 1 97.19 259 ALA A N 1
ATOM 2089 C CA . ALA A 1 259 ? -8.797 17.828 -3.23 1 97.19 259 ALA A CA 1
ATOM 2090 C C . ALA A 1 259 ? -8.812 17.312 -4.668 1 97.19 259 ALA A C 1
ATOM 2092 O O . ALA A 1 259 ? -7.945 17.656 -5.469 1 97.19 259 ALA A O 1
ATOM 2093 N N . ALA A 1 260 ? -9.734 16.391 -4.922 1 95.88 260 ALA A N 1
ATOM 2094 C CA . ALA A 1 260 ? -10.133 15.969 -6.262 1 95.88 260 ALA A CA 1
ATOM 2095 C C . ALA A 1 260 ? -8.938 15.422 -7.039 1 95.88 260 ALA A C 1
ATOM 2097 O O . ALA A 1 260 ? -8.789 15.695 -8.234 1 95.88 260 ALA A O 1
ATOM 2098 N N . GLY A 1 261 ? -8.055 14.734 -6.328 1 96.19 261 GLY A N 1
ATOM 2099 C CA . GLY A 1 261 ? -6.969 14.062 -7.02 1 96.19 261 GLY A CA 1
ATOM 2100 C C . GLY A 1 261 ? -5.695 14.891 -7.07 1 96.19 261 GLY A C 1
ATOM 2101 O O . GLY A 1 261 ? -4.641 14.391 -7.461 1 96.19 261 GLY A O 1
ATOM 2102 N N . PHE A 1 262 ? -5.758 16.172 -6.668 1 96.38 262 PHE A N 1
ATOM 2103 C CA . PHE A 1 262 ? -4.543 16.969 -6.605 1 96.38 262 PHE A CA 1
ATOM 2104 C C . PHE A 1 262 ? -3.504 16.312 -5.703 1 96.38 262 PHE A C 1
ATOM 2106 O O . PHE A 1 262 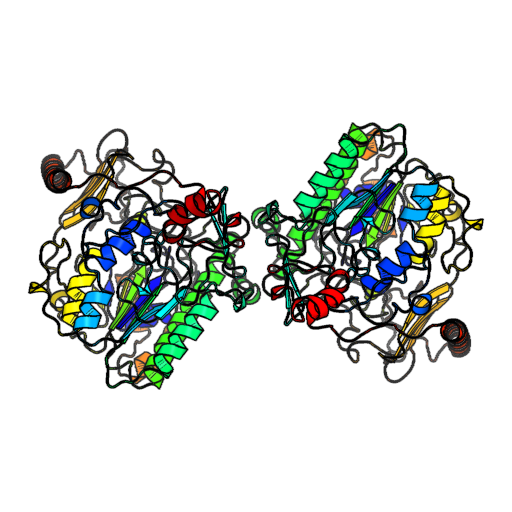? -3.834 15.844 -4.613 1 96.38 262 PHE A O 1
ATOM 2113 N N . ASN A 1 263 ? -2.256 16.188 -6.18 1 95.62 263 ASN A N 1
ATOM 2114 C CA . ASN A 1 263 ? -1.152 15.57 -5.457 1 95.62 263 ASN A CA 1
ATOM 2115 C C . ASN A 1 263 ? -1.488 14.141 -5.047 1 95.62 263 ASN A C 1
ATOM 2117 O O . ASN A 1 263 ? -1.083 13.688 -3.975 1 95.62 263 ASN A O 1
ATOM 2121 N N . LEU A 1 264 ? -2.371 13.398 -5.855 1 97.19 264 LEU A N 1
ATOM 2122 C CA . LEU A 1 264 ? -2.754 12.008 -5.664 1 97.19 264 LEU A CA 1
ATOM 2123 C C . LEU A 1 264 ? -3.461 11.812 -4.324 1 97.19 264 LEU A C 1
ATOM 2125 O O . LEU A 1 264 ? -3.188 10.852 -3.607 1 97.19 264 LEU A O 1
ATOM 2129 N N . ASN A 1 265 ? -4.227 12.805 -3.998 1 97.81 265 ASN A N 1
ATOM 2130 C CA . ASN A 1 265 ? -4.914 12.805 -2.711 1 97.81 265 ASN A CA 1
ATOM 2131 C C . ASN A 1 265 ? -6.43 12.875 -2.885 1 97.81 265 ASN A C 1
ATOM 2133 O O . ASN A 1 265 ? -6.926 12.938 -4.012 1 97.81 265 ASN A O 1
ATOM 2137 N N . ALA A 1 266 ? -7.18 12.773 -1.715 1 98.06 266 ALA A N 1
ATOM 2138 C CA . ALA A 1 266 ? -8.641 12.773 -1.783 1 98.06 266 ALA A CA 1
ATOM 2139 C C . ALA A 1 266 ? -9.242 13.602 -0.65 1 98.06 266 ALA A C 1
ATOM 2141 O O . ALA A 1 266 ? -10.273 13.234 -0.088 1 98.06 266 ALA A O 1
ATOM 2142 N N . ALA A 1 267 ? -8.602 14.688 -0.318 1 97.94 267 ALA A N 1
ATOM 2143 C CA . ALA A 1 267 ? -9.125 15.602 0.69 1 97.94 267 ALA A CA 1
ATOM 2144 C C . ALA A 1 267 ? -10.336 16.375 0.16 1 97.94 267 ALA A C 1
ATOM 2146 O O . ALA A 1 267 ? -10.672 16.266 -1.021 1 97.94 267 ALA A O 1
ATOM 2147 N N . SER A 1 268 ? -11.039 17.078 1.092 1 98.06 268 SER A N 1
ATOM 2148 C CA . SER A 1 268 ? -12.141 17.953 0.708 1 98.06 268 SER A CA 1
ATOM 2149 C C . SER A 1 268 ? -12.055 19.297 1.426 1 98.06 268 SER A C 1
ATOM 2151 O O . SER A 1 268 ? -11.93 19.344 2.652 1 98.06 268 SER A O 1
ATOM 2153 N N . ASN A 1 269 ? -12.055 20.344 0.625 1 98 269 ASN A N 1
ATOM 2154 C CA . ASN A 1 269 ? -12.133 21.688 1.166 1 98 269 ASN A CA 1
ATOM 2155 C C . ASN A 1 269 ? -13.539 22.266 1.048 1 98 269 ASN A C 1
ATOM 2157 O O . ASN A 1 269 ? -13.789 23.406 1.439 1 98 269 ASN A O 1
ATOM 2161 N N . TRP A 1 270 ? -14.469 21.484 0.652 1 97.19 270 TRP A N 1
ATOM 2162 C CA . TRP A 1 270 ? -15.836 21.938 0.403 1 97.19 270 TRP A CA 1
ATOM 2163 C C . TRP A 1 270 ? -16.438 22.578 1.652 1 97.19 270 TRP A C 1
ATOM 2165 O O . TRP A 1 270 ? -16.234 22.078 2.766 1 97.19 270 TRP A O 1
ATOM 2175 N N . PRO A 1 271 ? -17.078 23.781 1.469 1 97.69 271 PRO A N 1
ATOM 2176 C CA . PRO A 1 271 ? -17.484 24.422 0.221 1 97.69 271 PRO A CA 1
ATOM 2177 C C . PRO A 1 271 ? -16.5 25.516 -0.221 1 97.69 271 PRO A C 1
ATOM 2179 O O . PRO A 1 271 ? -16.812 26.297 -1.125 1 97.69 271 PRO A O 1
ATOM 2182 N N . LEU A 1 272 ? -15.352 25.594 0.41 1 98.38 272 LEU A N 1
ATOM 2183 C CA . LEU A 1 272 ? -14.367 26.625 0.099 1 98.38 272 LEU A CA 1
ATOM 2184 C C . LEU A 1 272 ? -13.734 26.375 -1.268 1 98.38 272 LEU A C 1
ATOM 2186 O O . LEU A 1 272 ? -13.555 25.219 -1.676 1 98.38 272 LEU A O 1
ATOM 2190 N N . ARG A 1 273 ? -13.367 27.438 -1.889 1 98.25 273 ARG A N 1
ATOM 2191 C CA . ARG A 1 273 ? -12.797 27.438 -3.232 1 98.25 273 ARG A CA 1
ATOM 2192 C C . ARG A 1 273 ? -11.305 27.125 -3.191 1 98.25 273 ARG A C 1
ATOM 2194 O O . ARG A 1 273 ? -10.578 27.656 -2.338 1 98.25 273 ARG A O 1
ATOM 2201 N N . GLY A 1 274 ? -10.844 26.234 -4.117 1 98.06 274 GLY A N 1
ATOM 2202 C CA . GLY A 1 274 ? -9.422 25.984 -4.297 1 98.06 274 GLY A CA 1
ATOM 2203 C C . GLY A 1 274 ? -8.914 24.797 -3.518 1 98.06 274 GLY A C 1
ATOM 2204 O O . GLY A 1 274 ? -9.688 24.109 -2.836 1 98.06 274 GLY A O 1
ATOM 2205 N N . VAL A 1 275 ? -7.582 24.5 -3.719 1 98.06 275 VAL A N 1
ATOM 2206 C CA . VAL A 1 275 ? -6.891 23.375 -3.104 1 98.06 275 VAL A CA 1
ATOM 2207 C C . VAL A 1 275 ? -5.516 23.828 -2.613 1 98.06 275 VAL A C 1
ATOM 2209 O O . VAL A 1 275 ? -5.176 25 -2.68 1 98.06 275 VAL A O 1
ATOM 2212 N N . LYS A 1 276 ? -4.793 22.844 -2.047 1 97.19 276 LYS A N 1
ATOM 2213 C CA . LYS A 1 276 ? -3.383 23.062 -1.737 1 97.19 276 LYS A CA 1
ATOM 2214 C C . LYS A 1 276 ? -2.68 23.797 -2.875 1 97.19 276 LYS A C 1
ATOM 2216 O O . LYS A 1 276 ? -2.902 23.5 -4.047 1 97.19 276 LYS A O 1
ATOM 2221 N N . ASN A 1 277 ? -1.848 24.781 -2.508 1 97.62 277 ASN A N 1
ATOM 2222 C CA . ASN A 1 277 ? -0.989 25.547 -3.4 1 97.62 277 ASN A CA 1
ATOM 2223 C C . ASN A 1 277 ? -1.79 26.562 -4.215 1 97.62 277 ASN A C 1
ATOM 2225 O O . ASN A 1 277 ? -1.316 27.062 -5.238 1 97.62 277 ASN A O 1
ATOM 2229 N N . THR A 1 278 ? -3.053 26.797 -3.871 1 98.12 278 THR A N 1
ATOM 2230 C CA . THR A 1 278 ? -3.812 27.938 -4.363 1 98.12 278 THR A CA 1
ATOM 2231 C C . THR A 1 278 ? -4.043 28.953 -3.25 1 98.12 278 THR A C 1
ATOM 2233 O O . THR A 1 278 ? -3.938 28.625 -2.068 1 98.12 278 THR A O 1
ATOM 2236 N N . LEU A 1 279 ? -4.324 30.188 -3.617 1 98.62 279 LEU A N 1
ATOM 2237 C CA . LEU A 1 279 ? -4.5 31.234 -2.607 1 98.62 279 LEU A CA 1
ATOM 2238 C C . LEU A 1 279 ? -5.98 31.5 -2.355 1 98.62 279 LEU A C 1
ATOM 2240 O O . LEU A 1 279 ? -6.336 32.5 -1.726 1 98.62 279 LEU A O 1
ATOM 2244 N N . TRP A 1 280 ? -6.84 30.625 -2.889 1 98.69 280 TRP A N 1
ATOM 2245 C CA . TRP A 1 280 ? -8.258 30.656 -2.547 1 98.69 280 TRP A CA 1
ATOM 2246 C C . TRP A 1 280 ? -8.484 30.203 -1.107 1 98.69 280 TRP A C 1
ATOM 2248 O O . TRP A 1 280 ? -7.598 29.609 -0.489 1 98.69 280 TRP A O 1
ATOM 2258 N N . GLU A 1 281 ? -9.656 30.453 -0.577 1 98.5 281 GLU A N 1
ATOM 2259 C CA . GLU A 1 281 ? -9.953 30.109 0.809 1 98.5 281 GLU A CA 1
ATOM 2260 C C . GLU A 1 281 ? -9.68 28.625 1.072 1 98.5 281 GLU A C 1
ATOM 2262 O O . GLU A 1 281 ? -9.156 28.266 2.129 1 98.5 281 GLU A O 1
ATOM 2267 N N . GLY A 1 282 ? -9.977 27.766 0.136 1 98.19 282 GLY A N 1
ATOM 2268 C CA . GLY A 1 282 ? -9.758 26.344 0.308 1 98.19 282 GLY A CA 1
ATOM 2269 C C . GLY A 1 282 ? -8.297 25.969 0.403 1 98.19 282 GLY A C 1
ATOM 2270 O O . GLY A 1 282 ? -7.953 24.875 0.848 1 98.19 282 GLY A O 1
ATOM 2271 N N . GLY A 1 283 ? -7.395 26.844 -0.027 1 98 283 GLY A N 1
ATOM 2272 C CA . GLY A 1 283 ? -5.965 26.594 0.028 1 98 283 GLY A CA 1
ATOM 2273 C C . GLY A 1 283 ? -5.297 27.203 1.245 1 98 283 GLY A C 1
ATOM 2274 O O . GLY A 1 283 ? -4.227 26.75 1.662 1 98 283 GLY A O 1
ATOM 2275 N N . VAL A 1 284 ? -6.016 28.219 1.883 1 98.38 284 VAL A N 1
ATOM 2276 C CA . VAL A 1 284 ? -5.254 28.969 2.869 1 98.38 284 VAL A CA 1
ATOM 2277 C C . VAL A 1 284 ? -6.051 29.078 4.168 1 98.38 284 VAL A C 1
ATOM 2279 O O . VAL A 1 284 ? -5.496 29.406 5.219 1 98.38 284 VAL A O 1
ATOM 2282 N N . ARG A 1 285 ? -7.402 28.953 4.133 1 97.88 285 ARG A N 1
ATOM 2283 C CA . ARG A 1 285 ? -8.188 28.891 5.363 1 97.88 285 ARG A CA 1
ATOM 2284 C C . ARG A 1 285 ? -8.133 27.5 5.98 1 97.88 285 ARG A C 1
ATOM 2286 O O . ARG A 1 285 ? -8.68 26.547 5.422 1 97.88 285 ARG A O 1
ATOM 2293 N N . GLY A 1 286 ? -7.469 27.375 7.082 1 96 286 GLY A N 1
ATOM 2294 C CA . GLY A 1 286 ? -7.125 26.062 7.602 1 96 286 GLY A CA 1
ATOM 2295 C C . GLY A 1 286 ? -8.055 25.594 8.703 1 96 286 GLY A C 1
ATOM 2296 O O . GLY A 1 286 ? -8.633 26.422 9.43 1 96 286 GLY A O 1
ATOM 2297 N N . ALA A 1 287 ? -8.195 24.281 8.805 1 95.75 287 ALA A N 1
ATOM 2298 C CA . ALA A 1 287 ? -8.82 23.688 9.984 1 95.75 287 ALA A CA 1
ATOM 2299 C C . ALA A 1 287 ? -7.906 23.812 11.211 1 95.75 287 ALA A C 1
ATOM 2301 O O . ALA A 1 287 ? -6.715 23.5 11.133 1 95.75 287 ALA A O 1
ATOM 2302 N N . GLY A 1 288 ? -8.445 24.375 12.297 1 96.06 288 GLY A N 1
ATOM 2303 C CA . GLY A 1 288 ? -7.637 24.562 13.492 1 96.06 288 GLY A CA 1
ATOM 2304 C C . GLY A 1 288 ? -8.461 24.734 14.75 1 96.06 288 GLY A C 1
ATOM 2305 O O . GLY A 1 288 ? -9.648 25.062 14.68 1 96.06 288 GLY A O 1
ATOM 2306 N N . LEU A 1 289 ? -7.883 24.391 15.836 1 97.38 289 LEU A N 1
ATOM 2307 C CA . LEU A 1 289 ? -8.461 24.594 17.156 1 97.38 289 LEU A CA 1
ATOM 2308 C C . LEU A 1 289 ? -7.367 24.781 18.203 1 97.38 289 LEU A C 1
ATOM 2310 O O . LEU A 1 289 ? -6.203 24.453 17.969 1 97.38 289 LEU A O 1
ATOM 2314 N N . ILE A 1 290 ? -7.641 25.391 19.281 1 97.44 290 ILE A N 1
ATOM 2315 C CA . ILE A 1 290 ? -6.809 25.438 20.484 1 97.44 290 ILE A CA 1
ATOM 2316 C C . ILE A 1 290 ? -7.621 24.969 21.688 1 97.44 290 ILE A C 1
ATOM 2318 O O . ILE A 1 290 ? -8.805 25.297 21.812 1 97.44 290 ILE A O 1
ATOM 2322 N N . TRP A 1 291 ? -7.023 24.125 22.453 1 97.31 291 TRP A N 1
ATOM 2323 C CA . TRP A 1 291 ? -7.668 23.594 23.641 1 97.31 291 TRP A CA 1
ATOM 2324 C C . TRP A 1 291 ? -6.777 23.781 24.875 1 97.31 291 TRP A C 1
ATOM 2326 O O . TRP A 1 291 ? -5.566 23.562 24.812 1 97.31 291 TRP A O 1
ATOM 2336 N N . SER A 1 292 ? -7.316 24.281 25.922 1 96.75 292 SER A N 1
ATOM 2337 C CA . SER A 1 292 ? -6.648 24.391 27.219 1 96.75 292 SER A CA 1
ATOM 2338 C C . SER A 1 292 ? -7.645 24.656 28.344 1 96.75 292 SER A C 1
ATOM 2340 O O . SER A 1 292 ? -8.586 25.438 28.172 1 96.75 292 SER A O 1
ATOM 2342 N N . PRO A 1 293 ? -7.406 24.016 29.5 1 94.62 293 PRO A N 1
ATOM 2343 C CA . PRO A 1 293 ? -8.203 24.406 30.656 1 94.62 293 PRO A CA 1
ATOM 2344 C C . PRO A 1 293 ? -7.906 25.828 31.125 1 94.62 293 PRO A C 1
ATOM 2346 O O . PRO A 1 293 ? -8.648 26.391 31.938 1 94.62 293 PRO A O 1
ATOM 2349 N N . ARG A 1 294 ? -6.914 26.438 30.531 1 92.75 294 ARG A N 1
ATOM 2350 C CA . ARG A 1 294 ? -6.492 27.766 30.969 1 92.75 294 ARG A CA 1
ATOM 2351 C C . ARG A 1 294 ? -7.184 28.844 30.141 1 92.75 294 ARG A C 1
ATOM 2353 O O . ARG A 1 294 ? -7.074 30.031 30.453 1 92.75 294 ARG A O 1
ATOM 2360 N N . LEU A 1 295 ? -7.848 28.484 29.109 1 95.69 295 LEU A N 1
ATOM 2361 C CA . LEU A 1 295 ? -8.648 29.453 28.375 1 95.69 295 LEU A CA 1
ATOM 2362 C C . LEU A 1 295 ? -9.805 29.984 29.234 1 95.69 295 LEU A C 1
ATOM 2364 O O . LEU A 1 295 ? -10.547 29.188 29.812 1 95.69 295 LEU A O 1
ATOM 2368 N N . VAL A 1 296 ? -9.945 31.266 29.297 1 95.5 296 VAL A N 1
ATOM 2369 C CA . VAL A 1 296 ? -10.945 31.875 30.172 1 95.5 296 VAL A CA 1
ATOM 2370 C C . VAL A 1 296 ? -12.344 31.609 29.609 1 95.5 296 VAL A C 1
ATOM 2372 O O . VAL A 1 296 ? -13.266 31.281 30.359 1 95.5 296 VAL A O 1
ATOM 2375 N N . ARG A 1 297 ? -12.516 31.797 28.344 1 95.31 297 ARG A N 1
ATOM 2376 C CA . ARG A 1 297 ? -13.812 31.594 27.688 1 95.31 297 ARG A CA 1
ATOM 2377 C C . ARG A 1 297 ? -13.711 30.531 26.594 1 95.31 297 ARG A C 1
ATOM 2379 O O . ARG A 1 297 ? -13.734 30.859 25.406 1 95.31 297 ARG A O 1
ATOM 2386 N N . ALA A 1 298 ? -13.742 29.266 27 1 95 298 ALA A N 1
ATOM 2387 C CA . ALA A 1 298 ? -13.664 28.156 26.062 1 95 298 ALA A CA 1
ATOM 2388 C C . ALA A 1 298 ? -15.062 27.688 25.656 1 95 298 ALA A C 1
ATOM 2390 O O . ALA A 1 298 ? -16.062 28.266 26.078 1 95 298 ALA A O 1
ATOM 2391 N N . GLY A 1 299 ? -15.148 26.734 24.719 1 96.12 299 GLY A N 1
ATOM 2392 C CA . GLY A 1 299 ? -16.406 26.141 24.297 1 96.12 299 GLY A CA 1
ATOM 2393 C C . GLY A 1 299 ? -17.188 27 23.328 1 96.12 299 GLY A C 1
ATOM 2394 O O . GLY A 1 299 ? -18.406 27.188 23.484 1 96.12 299 GLY A O 1
ATOM 2395 N N . ARG A 1 300 ? -16.469 27.594 22.375 1 97 300 ARG A N 1
ATOM 2396 C CA . ARG A 1 300 ? -17.125 28.469 21.406 1 97 300 ARG A CA 1
ATOM 2397 C C . ARG A 1 300 ? -16.375 28.453 20.078 1 97 300 ARG A C 1
ATOM 2399 O O . ARG A 1 300 ? -15.273 27.922 19.984 1 97 300 ARG A O 1
ATOM 2406 N N . VAL A 1 301 ? -16.984 29.031 19.031 1 98 301 VAL A N 1
ATOM 2407 C CA . VAL A 1 301 ? -16.328 29.328 17.766 1 98 301 VAL A CA 1
ATOM 2408 C C . VAL A 1 301 ? -15.617 30.672 17.859 1 98 301 VAL A C 1
ATOM 2410 O O . VAL A 1 301 ? -16.25 31.703 18.125 1 98 301 VAL A O 1
ATOM 2413 N N . SER A 1 302 ? -14.32 30.625 17.734 1 97.88 302 SER A N 1
ATOM 2414 C CA . SER A 1 302 ? -13.555 31.859 17.734 1 97.88 302 SER A CA 1
ATOM 2415 C C . SER A 1 302 ? -13.594 32.562 16.375 1 97.88 302 SER A C 1
ATOM 2417 O O . SER A 1 302 ? -13.32 31.922 15.352 1 97.88 302 SER A O 1
ATOM 2419 N N . ARG A 1 303 ? -13.844 33.812 16.375 1 95.06 303 ARG A N 1
ATOM 2420 C CA . ARG A 1 303 ? -13.953 34.562 15.125 1 95.06 303 ARG A CA 1
ATOM 2421 C C . ARG A 1 303 ? -12.758 35.5 14.93 1 95.06 303 ARG A C 1
ATOM 2423 O O . ARG A 1 303 ? -12.672 36.188 13.922 1 95.06 303 ARG A O 1
ATOM 2430 N N . GLN A 1 304 ? -11.867 35.531 15.906 1 97.38 304 GLN A N 1
ATOM 2431 C CA . GLN A 1 304 ? -10.648 36.344 15.773 1 97.38 304 GLN A CA 1
ATOM 2432 C C . GLN A 1 304 ? -9.844 35.906 14.547 1 97.38 304 GLN A C 1
ATOM 2434 O O . GLN A 1 304 ? -9.648 34.719 14.305 1 97.38 304 GLN A O 1
ATOM 2439 N N . MET A 1 305 ? -9.438 36.906 13.734 1 98.06 305 MET A N 1
ATOM 2440 C CA . MET A 1 305 ? -8.5 36.625 12.648 1 98.06 305 MET A CA 1
ATOM 2441 C C . MET A 1 305 ? -7.148 36.188 13.195 1 98.06 305 MET A C 1
ATOM 2443 O O . MET A 1 305 ? -6.59 36.844 14.078 1 98.06 305 MET A O 1
ATOM 2447 N N . ILE A 1 306 ? -6.691 35.094 12.781 1 98.19 306 ILE A N 1
ATOM 2448 C CA . ILE A 1 306 ? -5.41 34.562 13.234 1 98.19 306 ILE A CA 1
ATOM 2449 C C . ILE A 1 306 ? -4.68 33.906 12.07 1 98.19 306 ILE A C 1
ATOM 2451 O O . ILE A 1 306 ? -5.305 33.281 11.195 1 98.19 306 ILE A O 1
ATOM 2455 N N . HIS A 1 307 ? -3.385 34.125 11.93 1 98.44 307 HIS A N 1
ATOM 2456 C CA . HIS A 1 307 ? -2.504 33.531 10.93 1 98.44 307 HIS A CA 1
ATOM 2457 C C . HIS A 1 307 ? -1.479 32.594 11.578 1 98.44 307 HIS A C 1
ATOM 2459 O O . HIS A 1 307 ? -1.15 32.75 12.758 1 98.44 307 HIS A O 1
ATOM 2465 N N . ILE A 1 308 ? -1.024 31.656 10.836 1 97.88 308 ILE A N 1
ATOM 2466 C CA . ILE A 1 308 ? -0.078 30.656 11.344 1 97.88 308 ILE A CA 1
ATOM 2467 C C . ILE A 1 308 ? 1.155 31.375 11.906 1 97.88 308 ILE A C 1
ATOM 2469 O O . ILE A 1 308 ? 1.788 30.875 12.844 1 97.88 308 ILE A O 1
ATOM 2473 N N . THR A 1 309 ? 1.544 32.562 11.461 1 98.25 309 THR A N 1
ATOM 2474 C CA . THR A 1 309 ? 2.676 33.312 11.977 1 98.25 309 THR A CA 1
ATOM 2475 C C . THR A 1 309 ? 2.42 33.75 13.414 1 98.25 309 THR A C 1
ATOM 2477 O O . THR A 1 309 ? 3.355 34.125 14.133 1 98.25 309 THR A O 1
ATOM 2480 N N . ASP A 1 310 ? 1.209 33.812 13.82 1 98.31 310 ASP A N 1
ATOM 2481 C CA . ASP A 1 310 ? 0.841 34.375 15.109 1 98.31 310 ASP A CA 1
ATOM 2482 C C . ASP A 1 310 ? 1.094 33.375 16.234 1 98.31 310 ASP A C 1
ATOM 2484 O O . ASP A 1 310 ? 1.093 33.75 17.422 1 98.31 310 ASP A O 1
ATOM 2488 N N . TRP A 1 311 ? 1.327 32.125 15.875 1 97.25 311 TRP A N 1
ATOM 2489 C CA . TRP A 1 311 ? 1.443 31.094 16.891 1 97.25 311 TRP A CA 1
ATOM 2490 C C . TRP A 1 311 ? 2.707 31.281 17.734 1 97.25 311 TRP A C 1
ATOM 2492 O O . TRP A 1 311 ? 2.699 31.062 18.938 1 97.25 311 TRP A O 1
ATOM 2502 N N . LEU A 1 312 ? 3.844 31.703 17.094 1 97.69 312 LEU A N 1
ATOM 2503 C CA . LEU A 1 312 ? 5.082 31.859 17.859 1 97.69 312 LEU A CA 1
ATOM 2504 C C . LEU A 1 312 ? 4.883 32.812 19.031 1 97.69 312 LEU A C 1
ATOM 2506 O O . LEU A 1 312 ? 5.023 32.406 20.188 1 97.69 312 LEU A O 1
ATOM 2510 N N . PRO A 1 313 ? 4.453 34.094 18.812 1 98.06 313 PRO A N 1
ATOM 2511 C CA . PRO A 1 313 ? 4.277 34.969 19.953 1 98.06 313 PRO A CA 1
ATOM 2512 C C . PRO A 1 313 ? 3.148 34.531 20.875 1 98.06 313 PRO A C 1
ATOM 2514 O O . PRO A 1 313 ? 3.229 34.75 22.094 1 98.06 313 PRO A O 1
ATOM 2517 N N . THR A 1 314 ? 2.084 33.969 20.359 1 97.56 314 THR A N 1
ATOM 2518 C CA . THR A 1 314 ? 0.945 33.531 21.156 1 97.56 314 THR A CA 1
ATOM 2519 C C . THR A 1 314 ? 1.354 32.406 22.125 1 97.56 314 THR A C 1
ATOM 2521 O O . THR A 1 314 ? 0.999 32.438 23.297 1 97.56 314 THR A O 1
ATOM 2524 N N . LEU A 1 315 ? 2.146 31.422 21.625 1 96.5 315 LEU A N 1
ATOM 2525 C CA . LEU A 1 315 ? 2.578 30.297 22.438 1 96.5 315 LEU A CA 1
ATOM 2526 C C . LEU A 1 315 ? 3.637 30.719 23.438 1 96.5 315 LEU A C 1
ATOM 2528 O O . LEU A 1 315 ? 3.695 30.188 24.547 1 96.5 315 LEU A O 1
ATOM 2532 N N . ILE A 1 316 ? 4.504 31.641 23.094 1 96.94 316 ILE A N 1
ATOM 2533 C CA . ILE A 1 316 ? 5.477 32.188 24.031 1 96.94 316 ILE A CA 1
ATOM 2534 C C . ILE A 1 316 ? 4.746 32.812 25.219 1 96.94 316 ILE A C 1
ATOM 2536 O O . ILE A 1 316 ? 5.129 32.625 26.375 1 96.94 316 ILE A O 1
ATOM 2540 N N . THR A 1 317 ? 3.672 33.562 24.891 1 96.81 317 THR A N 1
ATOM 2541 C CA . THR A 1 317 ? 2.867 34.156 25.953 1 96.81 317 THR A CA 1
ATOM 2542 C C . THR A 1 317 ? 2.197 33.094 26.797 1 96.81 317 THR A C 1
ATOM 2544 O O . THR A 1 317 ? 2.232 33.156 28.031 1 96.81 317 THR A O 1
ATOM 2547 N N . ALA A 1 318 ? 1.645 32.125 26.172 1 95.5 318 ALA A N 1
ATOM 2548 C CA . ALA A 1 318 ? 1 31.016 26.875 1 95.5 318 ALA A CA 1
ATOM 2549 C C . ALA A 1 318 ? 1.995 30.281 27.781 1 95.5 318 ALA A C 1
ATOM 2551 O O . ALA A 1 318 ? 1.626 29.781 28.844 1 95.5 318 ALA A O 1
ATOM 2552 N N . ALA A 1 319 ? 3.254 30.266 27.344 1 94.38 319 ALA A N 1
ATOM 2553 C CA . ALA A 1 319 ? 4.312 29.562 28.062 1 94.38 319 ALA A CA 1
ATOM 2554 C C . ALA A 1 319 ? 4.863 30.422 29.203 1 94.38 319 ALA A C 1
ATOM 2556 O O . ALA A 1 319 ? 5.754 29.984 29.938 1 94.38 319 ALA A O 1
ATOM 2557 N N . GLY A 1 320 ? 4.371 31.578 29.391 1 93.19 320 GLY A N 1
ATOM 2558 C CA . GLY A 1 320 ? 4.809 32.438 30.469 1 93.19 320 GLY A CA 1
ATOM 2559 C C . GLY A 1 320 ? 5.922 33.406 30.047 1 93.19 320 GLY A C 1
ATOM 2560 O O . GLY A 1 320 ? 6.469 34.125 30.875 1 93.19 320 GLY A O 1
ATOM 2561 N N . GLY A 1 321 ? 6.203 33.344 28.766 1 94.75 321 GLY A N 1
ATOM 2562 C CA . GLY A 1 321 ? 7.219 34.25 28.25 1 94.75 321 GLY A CA 1
ATOM 2563 C C . GLY A 1 321 ? 6.664 35.594 27.875 1 94.75 321 GLY A C 1
ATOM 2564 O O . GLY A 1 321 ? 5.457 35.844 27.969 1 94.75 321 GLY A O 1
ATOM 2565 N N . ASN A 1 322 ? 7.645 36.469 27.469 1 94 322 ASN A N 1
ATOM 2566 C CA . ASN A 1 322 ? 7.289 37.812 27.047 1 94 322 ASN A CA 1
ATOM 2567 C C . ASN A 1 322 ? 7.367 37.969 25.531 1 94 322 ASN A C 1
ATOM 2569 O O . ASN A 1 322 ? 8.453 38.156 24.969 1 94 322 ASN A O 1
ATOM 2573 N N . ALA A 1 323 ? 6.23 38 24.891 1 92.19 323 ALA A N 1
ATOM 2574 C CA . ALA A 1 323 ? 6.168 38.062 23.438 1 92.19 323 ALA A CA 1
ATOM 2575 C C . ALA A 1 323 ? 6.691 39.406 22.938 1 92.19 323 ALA A C 1
ATOM 2577 O O . ALA A 1 323 ? 7.082 39.531 21.781 1 92.19 323 ALA A O 1
ATOM 2578 N N . SER A 1 324 ? 6.723 40.344 23.797 1 88.12 324 SER A N 1
ATOM 2579 C CA . SER A 1 324 ? 7.195 41.656 23.391 1 88.12 324 SER A CA 1
ATOM 2580 C C . SER A 1 324 ? 8.688 41.656 23.078 1 88.12 324 SER A C 1
ATOM 2582 O O . SER A 1 324 ? 9.203 42.562 22.422 1 88.12 324 SER A O 1
ATOM 2584 N N . ASN A 1 325 ? 9.336 40.625 23.516 1 87.38 325 ASN A N 1
ATOM 2585 C CA . ASN A 1 325 ? 10.758 40.5 23.25 1 87.38 325 ASN A CA 1
ATOM 2586 C C . ASN A 1 325 ? 11.023 40.031 21.828 1 87.38 325 ASN A C 1
ATOM 2588 O O . ASN A 1 325 ? 12.148 40.094 21.328 1 87.38 325 ASN A O 1
ATOM 2592 N N . LEU A 1 326 ? 9.977 39.531 21.234 1 91.44 326 LEU A N 1
ATOM 2593 C CA . LEU A 1 326 ? 10.109 39.094 19.859 1 91.44 326 LEU A CA 1
ATOM 2594 C C . LEU A 1 326 ? 10.094 40.281 18.906 1 91.44 326 LEU A C 1
ATOM 2596 O O . LEU A 1 326 ? 9.102 41.031 18.844 1 91.44 326 LEU A O 1
ATOM 2600 N N . THR A 1 327 ? 11.289 40.594 18.375 1 86.88 327 THR A N 1
ATOM 2601 C CA . THR A 1 327 ? 11.391 41.719 17.469 1 86.88 327 THR A CA 1
ATOM 2602 C C . THR A 1 327 ? 11.484 41.25 16.016 1 86.88 327 THR A C 1
ATOM 2604 O O . THR A 1 327 ? 11.906 40.125 15.766 1 86.88 327 THR A O 1
ATOM 2607 N N . SER A 1 328 ? 10.906 42 15.109 1 91.56 328 SER A N 1
ATOM 2608 C CA . SER A 1 328 ? 11.07 41.812 13.672 1 91.56 328 SER A CA 1
ATOM 2609 C C . SER A 1 328 ? 10.297 40.594 13.188 1 91.56 328 SER A C 1
ATOM 2611 O O . SER A 1 328 ? 10.812 39.781 12.406 1 91.56 328 SER A O 1
ATOM 2613 N N . ILE A 1 329 ? 9.219 40.219 13.812 1 97 329 ILE A N 1
ATOM 2614 C CA . ILE A 1 329 ? 8.352 39.156 13.32 1 97 329 ILE A CA 1
ATOM 2615 C C . ILE A 1 329 ? 7.059 39.75 12.773 1 97 329 ILE A C 1
ATOM 2617 O O . ILE A 1 329 ? 6.727 40.906 13.062 1 97 329 ILE A O 1
ATOM 2621 N N . ASP A 1 330 ? 6.426 39.031 11.961 1 98.25 330 ASP A N 1
ATOM 2622 C CA . ASP A 1 330 ? 5.133 39.406 11.398 1 98.25 330 ASP A CA 1
ATOM 2623 C C . ASP A 1 330 ? 3.984 38.969 12.297 1 98.25 330 ASP A C 1
ATOM 2625 O O . ASP A 1 330 ? 2.896 39.531 12.258 1 98.25 330 ASP A O 1
ATOM 2629 N N . GLY A 1 331 ? 4.203 37.938 13.125 1 98.19 331 GLY A N 1
ATOM 2630 C CA . GLY A 1 331 ? 3.188 37.375 14 1 98.19 331 GLY A CA 1
ATOM 2631 C C . GLY A 1 331 ? 2.768 38.312 15.109 1 98.19 331 GLY A C 1
ATOM 2632 O O . GLY A 1 331 ? 3.574 39.094 15.594 1 98.19 331 GLY A O 1
ATOM 2633 N N . VAL A 1 332 ? 1.526 38.125 15.492 1 97.56 332 VAL A N 1
ATOM 2634 C CA . VAL A 1 332 ? 0.946 38.938 16.562 1 97.56 332 VAL A CA 1
ATOM 2635 C C . VAL A 1 332 ? 0.44 38.031 17.688 1 97.56 332 VAL A C 1
ATOM 2637 O O . VAL A 1 332 ? -0.114 36.938 17.406 1 97.56 332 VAL A O 1
ATOM 2640 N N . ASN A 1 333 ? 0.738 38.469 18.906 1 98.06 333 ASN A N 1
ATOM 2641 C CA . ASN A 1 333 ? 0.276 37.688 20.047 1 98.06 333 ASN A CA 1
ATOM 2642 C C . ASN A 1 333 ? -1.241 37.75 20.203 1 98.06 333 ASN A C 1
ATOM 2644 O O . ASN A 1 333 ? -1.804 38.844 20.375 1 98.06 333 ASN A O 1
ATOM 2648 N N . LEU A 1 334 ? -1.884 36.594 20.188 1 98.06 334 LEU A N 1
ATOM 2649 C CA . LEU A 1 334 ? -3.34 36.562 20.25 1 98.06 334 LEU A CA 1
ATOM 2650 C C . LEU A 1 334 ? -3.811 35.844 21.531 1 98.06 334 LEU A C 1
ATOM 2652 O O . LEU A 1 334 ? -4.996 35.531 21.672 1 98.06 334 LEU A O 1
ATOM 2656 N N . TRP A 1 335 ? -2.932 35.531 22.438 1 97.56 335 TRP A N 1
ATOM 2657 C CA . TRP A 1 335 ? -3.312 34.719 23.594 1 97.56 335 TRP A CA 1
ATOM 2658 C C . TRP A 1 335 ? -4.484 35.344 24.328 1 97.56 335 TRP A C 1
ATOM 2660 O O . TRP A 1 335 ? -5.5 34.688 24.578 1 97.56 335 TRP A O 1
ATOM 2670 N N . ASP A 1 336 ? -4.402 36.594 24.641 1 97 336 ASP A N 1
ATOM 2671 C CA . ASP A 1 336 ? -5.445 37.281 25.422 1 97 336 ASP A CA 1
ATOM 2672 C C . ASP A 1 336 ? -6.742 37.375 24.625 1 97 336 ASP A C 1
ATOM 2674 O O . ASP A 1 336 ? -7.828 37.156 25.156 1 97 336 ASP A O 1
ATOM 2678 N N . ALA A 1 337 ? -6.602 37.719 23.359 1 98.19 337 ALA A N 1
ATOM 2679 C CA . ALA A 1 337 ? -7.789 37.844 22.516 1 98.19 337 ALA A CA 1
ATOM 2680 C C . ALA A 1 337 ? -8.531 36.5 22.438 1 98.19 337 ALA A C 1
ATOM 2682 O O . ALA A 1 337 ? -9.766 36.469 22.531 1 98.19 337 ALA A O 1
ATOM 2683 N N . LEU A 1 338 ? -7.793 35.438 22.266 1 98.12 338 LEU A N 1
ATOM 2684 C CA . LEU A 1 338 ? -8.398 34.125 22.172 1 98.12 338 LEU A CA 1
ATOM 2685 C C . LEU A 1 338 ? -8.953 33.688 23.516 1 98.12 338 LEU A C 1
ATOM 2687 O O . LEU A 1 338 ? -10.078 33.188 23.594 1 98.12 338 LEU A O 1
ATOM 2691 N N . SER A 1 339 ? -8.164 33.844 24.594 1 97.5 339 SER A N 1
ATOM 2692 C CA . SER A 1 339 ? -8.531 33.375 25.922 1 97.5 339 SER A CA 1
ATOM 2693 C C . SER A 1 339 ? -9.742 34.125 26.469 1 97.5 339 SER A C 1
ATOM 2695 O O . SER A 1 339 ? -10.664 33.5 27.016 1 97.5 339 SER A O 1
ATOM 2697 N N . GLU A 1 340 ? -9.805 35.438 26.219 1 97.25 340 GLU A N 1
ATOM 2698 C CA . GLU A 1 340 ? -10.805 36.281 26.859 1 97.25 340 GLU A CA 1
ATOM 2699 C C . GLU A 1 340 ? -11.922 36.688 25.906 1 97.25 340 GLU A C 1
ATOM 2701 O O . GLU A 1 340 ? -12.883 37.344 26.297 1 97.25 340 GLU A O 1
ATOM 2706 N N . ASP A 1 341 ? -11.82 36.219 24.719 1 97.44 341 ASP A N 1
ATOM 2707 C CA . ASP A 1 341 ? -12.82 36.5 23.688 1 97.44 341 ASP A CA 1
ATOM 2708 C C . ASP A 1 341 ? -12.938 38 23.422 1 97.44 341 ASP A C 1
ATOM 2710 O O . ASP A 1 341 ? -14.031 38.562 23.469 1 97.44 341 ASP A O 1
ATOM 2714 N N . THR A 1 342 ? -11.781 38.562 23.172 1 97.69 342 THR A N 1
ATOM 2715 C CA . THR A 1 342 ? -11.75 39.969 22.766 1 97.69 342 THR A CA 1
ATOM 2716 C C . THR A 1 342 ? -11.359 40.094 21.297 1 97.69 342 THR A C 1
ATOM 2718 O O . THR A 1 342 ? -11.125 39.094 20.625 1 97.69 342 THR A O 1
ATOM 2721 N N . GLU A 1 343 ? -11.406 41.281 20.812 1 96.94 343 GLU A N 1
ATOM 2722 C CA . GLU A 1 343 ? -11.117 41.5 19.406 1 96.94 343 GLU A CA 1
ATOM 2723 C C . GLU A 1 343 ? -9.688 41.094 19.047 1 96.94 343 GLU A C 1
ATOM 2725 O O . GLU A 1 343 ? -8.766 41.281 19.844 1 96.94 343 GLU A O 1
ATOM 2730 N N . SER A 1 344 ? -9.586 40.562 17.891 1 97.19 344 SER A N 1
ATOM 2731 C CA . SER A 1 344 ? -8.258 40.188 17.406 1 97.19 344 SER A CA 1
ATOM 2732 C C . SER A 1 344 ? -7.391 41.438 17.172 1 97.19 344 SER A C 1
ATOM 2734 O O . SER A 1 344 ? -7.844 42.406 16.594 1 97.19 344 SER A O 1
ATOM 2736 N N . PRO A 1 345 ? -6.137 41.375 17.609 1 97.38 345 PRO A N 1
ATOM 2737 C CA . PRO A 1 345 ? -5.215 42.438 17.234 1 97.38 345 PRO A CA 1
ATOM 2738 C C . PRO A 1 345 ? -4.766 42.375 15.781 1 97.38 345 PRO A C 1
ATOM 2740 O O . PRO A 1 345 ? -4.191 43.312 15.25 1 97.38 345 PRO A O 1
ATOM 2743 N N . ARG A 1 346 ? -4.965 41.281 15.102 1 97.38 346 ARG A N 1
ATOM 2744 C CA . ARG A 1 346 ? -4.637 41.125 13.688 1 97.38 346 ARG A CA 1
ATOM 2745 C C . ARG A 1 346 ? -5.77 41.625 12.797 1 97.38 346 ARG A C 1
ATOM 2747 O O . ARG A 1 346 ? -6.926 41.219 12.977 1 97.38 346 ARG A O 1
ATOM 2754 N N . THR A 1 347 ? -5.398 42.438 11.828 1 96.44 347 THR A N 1
ATOM 2755 C CA . THR A 1 347 ? -6.441 43 10.984 1 96.44 347 THR A CA 1
ATOM 2756 C C . THR A 1 347 ? -6.188 42.688 9.516 1 96.44 347 THR A C 1
ATOM 2758 O O . THR A 1 347 ? -7.043 42.938 8.664 1 96.44 347 THR A O 1
ATOM 2761 N N . ASN A 1 348 ? -5.02 42.219 9.18 1 97.75 348 ASN A N 1
ATOM 2762 C CA . ASN A 1 348 ? -4.703 41.812 7.809 1 97.75 348 ASN A CA 1
ATOM 2763 C C . ASN A 1 348 ? -3.939 40.5 7.762 1 97.75 348 ASN A C 1
ATOM 2765 O O . ASN A 1 348 ? -3.33 40.094 8.75 1 97.75 348 ASN A O 1
ATOM 2769 N N . ILE A 1 349 ? -4.07 39.812 6.727 1 98.38 349 ILE A N 1
ATOM 2770 C CA . ILE A 1 349 ? -3.357 38.562 6.465 1 98.38 349 ILE A CA 1
ATOM 2771 C C . ILE A 1 349 ? -2.781 38.594 5.051 1 98.38 349 ILE A C 1
ATOM 2773 O O . ILE A 1 349 ? -3.521 38.719 4.074 1 98.38 349 ILE A O 1
ATOM 2777 N N . LEU A 1 350 ? -1.458 38.562 4.938 1 98.81 350 LEU A N 1
ATOM 2778 C CA . LEU A 1 350 ? -0.828 38.281 3.652 1 98.81 350 LEU A CA 1
ATOM 2779 C C . LEU A 1 350 ? -0.825 36.781 3.369 1 98.81 350 LEU A C 1
ATOM 2781 O O . LEU A 1 350 ? -0.152 36 4.062 1 98.81 350 LEU A O 1
ATOM 2785 N N . HIS A 1 351 ? -1.598 36.375 2.361 1 98.69 351 HIS A N 1
ATOM 2786 C CA . HIS A 1 351 ? -1.628 34.969 2.023 1 98.69 351 HIS A CA 1
ATOM 2787 C C . HIS A 1 351 ? -0.337 34.531 1.335 1 98.69 351 HIS A C 1
ATOM 2789 O O . HIS A 1 351 ? 0.224 33.5 1.658 1 98.69 351 HIS A O 1
ATOM 2795 N N . ASN A 1 352 ? 0.107 35.25 0.36 1 98.56 352 ASN A N 1
ATOM 2796 C CA . ASN A 1 352 ? 1.412 35.062 -0.259 1 98.56 352 ASN A CA 1
ATOM 2797 C C . ASN A 1 352 ? 1.679 36.094 -1.354 1 98.56 352 ASN A C 1
ATOM 2799 O O . ASN A 1 352 ? 0.751 36.75 -1.845 1 98.56 352 ASN A O 1
ATOM 2803 N N . ILE A 1 353 ? 2.881 36.375 -1.587 1 98.44 353 ILE A N 1
ATOM 2804 C CA . ILE A 1 353 ? 3.377 37.031 -2.803 1 98.44 353 ILE A CA 1
ATOM 2805 C C . ILE A 1 353 ? 4.426 36.125 -3.463 1 98.44 353 ILE A C 1
ATOM 2807 O O . ILE A 1 353 ? 5.504 35.906 -2.902 1 98.44 353 ILE A O 1
ATOM 2811 N N . ASP A 1 354 ? 4.113 35.531 -4.539 1 97.75 354 ASP A N 1
ATOM 2812 C CA . ASP A 1 354 ? 5.043 34.75 -5.332 1 97.75 354 ASP A CA 1
ATOM 2813 C C . ASP A 1 354 ? 5.199 35.312 -6.738 1 97.75 354 ASP A C 1
ATOM 2815 O O . ASP A 1 354 ? 4.453 34.938 -7.648 1 97.75 354 ASP A O 1
ATOM 2819 N N . ASP A 1 355 ? 6.172 36.062 -6.93 1 94.62 355 ASP A N 1
ATOM 2820 C CA . ASP A 1 355 ? 6.371 36.75 -8.188 1 94.62 355 ASP A CA 1
ATOM 2821 C C . ASP A 1 355 ? 6.789 35.812 -9.297 1 94.62 355 ASP A C 1
ATOM 2823 O O . ASP A 1 355 ? 6.637 36.094 -10.484 1 94.62 355 ASP A O 1
ATOM 2827 N N . ILE A 1 356 ? 7.355 34.688 -8.914 1 95.38 356 ILE A N 1
ATOM 2828 C CA . ILE A 1 356 ? 7.738 33.688 -9.898 1 95.38 356 ILE A CA 1
ATOM 2829 C C . ILE A 1 356 ? 6.492 33.062 -10.523 1 95.38 356 ILE A C 1
ATOM 2831 O O . ILE A 1 356 ? 6.398 32.938 -11.75 1 95.38 356 ILE A O 1
ATOM 2835 N N . TYR A 1 357 ? 5.504 32.719 -9.734 1 95.38 357 TYR A N 1
ATOM 2836 C CA . TYR A 1 357 ? 4.246 32.188 -10.234 1 95.38 357 TYR A CA 1
ATOM 2837 C C . TYR A 1 357 ? 3.328 33.312 -10.719 1 95.38 357 TYR A C 1
ATOM 2839 O O . TYR A 1 357 ? 2.355 33.062 -11.438 1 95.38 357 TYR A O 1
ATOM 2847 N N . GLY A 1 358 ? 3.588 34.594 -10.312 1 95.81 358 GLY A N 1
ATOM 2848 C CA . GLY A 1 358 ? 2.732 35.719 -10.656 1 95.81 358 GLY A CA 1
ATOM 2849 C C . GLY A 1 358 ? 1.412 35.688 -9.906 1 95.81 358 GLY A C 1
ATOM 2850 O O . GLY A 1 358 ? 0.361 35.969 -10.492 1 95.81 358 GLY A O 1
ATOM 2851 N N . VAL A 1 359 ? 1.469 35.312 -8.664 1 98.12 359 VAL A N 1
ATOM 2852 C CA . VAL A 1 359 ? 0.243 35.219 -7.875 1 98.12 359 VAL A CA 1
ATOM 2853 C C . VAL A 1 359 ? 0.438 35.906 -6.523 1 98.12 359 VAL A C 1
ATOM 2855 O O . VAL A 1 359 ? 1.519 35.812 -5.934 1 98.12 359 VAL A O 1
ATOM 2858 N N . SER A 1 360 ? -0.543 36.625 -6.035 1 98.69 360 SER A N 1
ATOM 2859 C CA . SER A 1 360 ? -0.55 37.219 -4.711 1 98.69 360 SER A CA 1
ATOM 2860 C C . SER A 1 360 ? -1.974 37.438 -4.199 1 98.69 360 SER A C 1
ATOM 2862 O O . SER A 1 360 ? -2.916 37.5 -4.988 1 98.69 360 SER A O 1
ATOM 2864 N N . ALA A 1 361 ? -2.117 37.406 -2.951 1 98.88 361 ALA A N 1
ATOM 2865 C CA . ALA A 1 361 ? -3.412 37.656 -2.32 1 98.88 361 ALA A CA 1
ATOM 2866 C C . ALA A 1 361 ? -3.24 38.219 -0.909 1 98.88 361 ALA A C 1
ATOM 2868 O O . ALA A 1 361 ? -2.277 37.875 -0.216 1 98.88 361 ALA A O 1
ATOM 2869 N N . ILE A 1 362 ? -4.184 39 -0.497 1 98.81 362 ILE A N 1
ATOM 2870 C CA . ILE A 1 362 ? -4.188 39.594 0.827 1 98.81 362 ILE A CA 1
ATOM 2871 C C . ILE A 1 362 ? -5.625 39.75 1.318 1 98.81 362 ILE A C 1
ATOM 2873 O O . ILE A 1 362 ? -6.551 39.906 0.515 1 98.81 362 ILE A O 1
ATOM 2877 N N . THR A 1 363 ? -5.832 39.594 2.562 1 98.75 363 THR A N 1
ATOM 2878 C CA . THR A 1 363 ? -7.09 39.938 3.23 1 98.75 363 THR A CA 1
ATOM 2879 C C . THR A 1 363 ? -6.887 41.062 4.227 1 98.75 363 THR A C 1
ATOM 2881 O O . THR A 1 363 ? -5.961 41.031 5.043 1 98.75 363 THR A O 1
ATOM 2884 N N . VAL A 1 364 ? -7.68 42.062 4.172 1 98.56 364 VAL A N 1
ATOM 2885 C CA . VAL A 1 364 ? -7.754 43.156 5.145 1 98.56 364 VAL A CA 1
ATOM 2886 C C . VAL A 1 364 ? -9.188 43.312 5.637 1 98.56 364 VAL A C 1
ATOM 2888 O O . VAL A 1 364 ? -10.094 43.625 4.859 1 98.56 364 VAL A O 1
ATOM 2891 N N . GLY A 1 365 ? -9.297 43.094 6.953 1 97.56 365 GLY A N 1
ATOM 2892 C CA . GLY A 1 365 ? -10.664 43 7.438 1 97.56 365 GLY A CA 1
ATOM 2893 C C . GLY A 1 365 ? -11.445 41.875 6.801 1 97.56 365 GLY A C 1
ATOM 2894 O O . GLY A 1 365 ? -11.031 40.719 6.863 1 97.56 365 GLY A O 1
ATOM 2895 N N . ASP A 1 366 ? -12.555 42.25 6.113 1 97.75 366 ASP A N 1
ATOM 2896 C CA . ASP A 1 366 ? -13.391 41.25 5.504 1 97.75 366 ASP A CA 1
ATOM 2897 C C . ASP A 1 366 ? -13.133 41.125 4.004 1 97.75 366 ASP A C 1
ATOM 2899 O O . ASP A 1 366 ? -13.719 40.281 3.322 1 97.75 366 ASP A O 1
ATOM 2903 N N . TRP A 1 367 ? -12.18 41.938 3.541 1 98.75 367 TRP A N 1
ATOM 2904 C CA . TRP A 1 367 ? -11.969 42.031 2.1 1 98.75 367 TRP A CA 1
ATOM 2905 C C . TRP A 1 367 ? -10.75 41.219 1.673 1 98.75 367 TRP A C 1
ATOM 2907 O O . TRP A 1 367 ? -9.664 41.375 2.236 1 98.75 367 TRP A O 1
ATOM 2917 N N . LYS A 1 368 ? -10.945 40.406 0.713 1 98.81 368 LYS A N 1
ATOM 2918 C CA . LYS A 1 368 ? -9.852 39.625 0.147 1 98.81 368 LYS A CA 1
ATOM 2919 C C . LYS A 1 368 ? -9.609 39.969 -1.312 1 98.81 368 LYS A C 1
ATOM 2921 O O . LYS A 1 368 ? -10.547 40.031 -2.113 1 98.81 368 LYS A O 1
ATOM 2926 N N . PHE A 1 369 ? -8.43 40.375 -1.572 1 98.75 369 PHE A N 1
ATOM 2927 C CA . PHE A 1 369 ? -7.941 40.688 -2.91 1 98.75 369 PHE A CA 1
ATOM 2928 C C . PHE A 1 369 ? -7.039 39.562 -3.434 1 98.75 369 PHE A C 1
ATOM 2930 O O . PHE A 1 369 ? -6.176 39.062 -2.709 1 98.75 369 PHE A O 1
ATOM 2937 N N . ILE A 1 370 ? -7.27 39.125 -4.676 1 98.75 370 ILE A N 1
ATOM 2938 C CA . ILE A 1 370 ? -6.434 38.062 -5.27 1 98.75 370 ILE A CA 1
ATOM 2939 C C . ILE A 1 370 ? -6.121 38.438 -6.723 1 98.75 370 ILE A C 1
ATOM 2941 O O . ILE A 1 370 ? -6.992 38.906 -7.449 1 98.75 370 ILE A O 1
ATOM 2945 N N . GLN A 1 371 ? -4.895 38.25 -7.109 1 97.94 371 GLN A N 1
ATOM 2946 C CA . GLN A 1 371 ? -4.477 38.406 -8.5 1 97.94 371 GLN A CA 1
ATOM 2947 C C . GLN A 1 371 ? -3.52 37.312 -8.914 1 97.94 371 GLN A C 1
ATOM 2949 O O . GLN A 1 371 ? -2.686 36.875 -8.125 1 97.94 371 GLN A O 1
ATOM 2954 N N . GLY A 1 372 ? -3.705 36.844 -10.117 1 98 372 GLY A N 1
ATOM 2955 C CA . GLY A 1 372 ? -2.943 35.688 -10.602 1 98 372 GLY A CA 1
ATOM 2956 C C . GLY A 1 372 ? -3.463 34.375 -10.086 1 98 372 GLY A C 1
ATOM 2957 O O . GLY A 1 372 ? -4.488 34.312 -9.406 1 98 372 GLY A O 1
ATOM 2958 N N . SER A 1 373 ? -2.889 33.312 -10.57 1 97.12 373 SER A N 1
ATOM 2959 C CA . SER A 1 373 ? -3.271 31.984 -10.156 1 97.12 373 SER A CA 1
ATOM 2960 C C . SER A 1 373 ? -2.115 31 -10.32 1 97.12 373 SER A C 1
ATOM 2962 O O . SER A 1 373 ? -1.25 31.188 -11.18 1 97.12 373 SER A O 1
ATOM 2964 N N . THR A 1 374 ? -2.119 30.016 -9.43 1 96.44 374 THR A N 1
ATOM 2965 C CA . THR A 1 374 ? -1.215 28.875 -9.633 1 96.44 374 THR A CA 1
ATOM 2966 C C . THR A 1 374 ? -1.801 27.891 -10.641 1 96.44 374 THR A C 1
ATOM 2968 O O . THR A 1 374 ? -3.014 27.859 -10.852 1 96.44 374 THR A O 1
ATOM 2971 N N . TYR A 1 375 ? -1.069 27.141 -11.375 1 96.5 375 TYR A N 1
ATOM 2972 C CA . TYR A 1 375 ? -1.456 26.078 -12.305 1 96.5 375 TYR A CA 1
ATOM 2973 C C . TYR A 1 375 ? -2.352 26.625 -13.414 1 96.5 375 TYR A C 1
ATOM 2975 O O . TYR A 1 375 ? -3.291 25.953 -13.844 1 96.5 375 TYR A O 1
ATOM 2983 N N . ASN A 1 376 ? -2.199 27.891 -13.781 1 96.25 376 ASN A N 1
ATOM 2984 C CA . ASN A 1 376 ? -2.961 28.531 -14.844 1 96.25 376 ASN A CA 1
ATOM 2985 C C . ASN A 1 376 ? -4.465 28.406 -14.602 1 96.25 376 ASN A C 1
ATOM 2987 O O . ASN A 1 376 ? -5.234 28.234 -15.547 1 96.25 376 ASN A O 1
ATOM 2991 N N . GLY A 1 377 ? -4.824 28.312 -13.344 1 96.56 377 GLY A N 1
ATOM 2992 C CA . GLY A 1 377 ? -6.227 28.359 -12.969 1 96.56 377 GLY A CA 1
ATOM 2993 C C . GLY A 1 377 ? -6.902 27 -12.984 1 96.56 377 GLY A C 1
ATOM 2994 O O . GLY A 1 377 ? -8.102 26.891 -12.711 1 96.56 377 GLY A O 1
ATOM 2995 N N . VAL A 1 378 ? -6.207 25.906 -13.242 1 97 378 VAL A N 1
ATOM 2996 C CA . VAL A 1 378 ? -6.773 24.578 -13.398 1 97 378 VAL A CA 1
ATOM 2997 C C . VAL A 1 378 ? -7.398 24.109 -12.078 1 97 378 VAL A C 1
ATOM 2999 O O . VAL A 1 378 ? -8.391 23.391 -12.078 1 97 378 VAL A O 1
ATOM 3002 N N . TRP A 1 379 ? -6.953 24.641 -10.945 1 97.81 379 TRP A N 1
ATOM 3003 C CA . TRP A 1 379 ? -7.395 24.172 -9.633 1 97.81 379 TRP A CA 1
ATOM 3004 C C . TRP A 1 379 ? -8.117 25.281 -8.875 1 97.81 379 TRP A C 1
ATOM 3006 O O . TRP A 1 379 ? -8.062 25.328 -7.645 1 97.81 379 TRP A O 1
ATOM 3016 N N . ASP A 1 380 ? -8.781 26.188 -9.578 1 97.75 380 ASP A N 1
ATOM 3017 C CA . ASP A 1 380 ? -9.43 27.359 -8.984 1 97.75 380 ASP A CA 1
ATOM 3018 C C . ASP A 1 380 ? -10.891 27.062 -8.664 1 97.75 380 ASP A C 1
ATOM 3020 O O . ASP A 1 380 ? -11.656 27.984 -8.344 1 97.75 380 ASP A O 1
ATOM 3024 N N . GLY A 1 381 ? -11.32 25.797 -8.812 1 97.62 381 GLY A N 1
ATOM 3025 C CA . GLY A 1 381 ? -12.734 25.469 -8.641 1 97.62 381 GLY A CA 1
ATOM 3026 C C . GLY A 1 381 ? -13.078 25.031 -7.234 1 97.62 381 GLY A C 1
ATOM 3027 O O . GLY A 1 381 ? -12.32 25.281 -6.297 1 97.62 381 GLY A O 1
ATOM 3028 N N . TRP A 1 382 ? -14.352 24.609 -7.121 1 97.75 382 TRP A N 1
ATOM 3029 C CA . TRP A 1 382 ? -14.875 24.016 -5.895 1 97.75 382 TRP A CA 1
ATOM 3030 C C . TRP A 1 382 ? -14.961 22.5 -6.008 1 97.75 382 TRP A C 1
ATOM 3032 O O . TRP A 1 382 ? -15.445 21.969 -7.012 1 97.75 382 TRP A O 1
ATOM 3042 N N . TYR A 1 383 ? -14.414 21.812 -5.055 1 97 383 TYR A N 1
ATOM 3043 C CA . TYR A 1 383 ? -14.289 20.359 -5.16 1 97 383 TYR A CA 1
ATOM 3044 C C . TYR A 1 383 ? -14.922 19.672 -3.957 1 97 383 TYR A C 1
ATOM 3046 O O . TYR A 1 383 ? -14.656 20.047 -2.811 1 97 383 TYR A O 1
ATOM 3054 N N . GLY A 1 384 ? -15.82 18.703 -4.125 1 94 384 GLY A N 1
ATOM 3055 C CA . GLY A 1 384 ? -16.422 17.922 -3.053 1 94 384 GLY A CA 1
ATOM 3056 C C . GLY A 1 384 ? -15.547 16.781 -2.58 1 94 384 GLY A C 1
ATOM 3057 O O . GLY A 1 384 ? -14.344 16.766 -2.84 1 94 384 GLY A O 1
ATOM 3058 N N . PRO A 1 385 ? -16.109 15.797 -1.943 1 96.5 385 PRO A N 1
ATOM 3059 C CA . PRO A 1 385 ? -17.516 15.727 -1.562 1 96.5 385 PRO A CA 1
ATOM 3060 C C . PRO A 1 385 ? -17.859 16.656 -0.398 1 96.5 385 PRO A C 1
ATOM 3062 O O . PRO A 1 385 ? -16.969 17.109 0.321 1 96.5 385 PRO A O 1
ATOM 3065 N N . SER A 1 386 ? -19.219 16.969 -0.242 1 96.88 386 SER A N 1
ATOM 3066 C CA . SER A 1 386 ? -19.672 17.781 0.876 1 96.88 386 SER A CA 1
ATOM 3067 C C . SER A 1 386 ? -19.719 16.984 2.172 1 96.88 386 SER A C 1
ATOM 3069 O O . SER A 1 386 ? -19.375 17.5 3.238 1 96.88 386 SER A O 1
ATOM 3071 N N . GLY A 1 387 ? -20.109 15.617 2.025 1 96.19 387 GLY A N 1
ATOM 3072 C CA . GLY A 1 387 ? -20.234 14.758 3.189 1 96.19 387 GLY A CA 1
ATOM 3073 C C . GLY A 1 387 ? -21.438 15.094 4.051 1 96.19 387 GLY A C 1
ATOM 3074 O O . GLY A 1 387 ? -21.562 14.586 5.168 1 96.19 387 GLY A O 1
ATOM 3075 N N . ARG A 1 388 ? -22.359 15.93 3.562 1 95.62 388 ARG A N 1
ATOM 3076 C CA . ARG A 1 388 ? -23.484 16.422 4.348 1 95.62 388 ARG A CA 1
ATOM 3077 C C . ARG A 1 388 ? -24.625 15.406 4.379 1 95.62 388 ARG A C 1
ATOM 3079 O O . ARG A 1 388 ? -25.531 15.523 5.199 1 95.62 388 ARG A O 1
ATOM 3086 N N . GLU A 1 389 ? -24.562 14.414 3.521 1 95.12 389 GLU A N 1
ATOM 3087 C CA . GLU A 1 389 ? -25.594 13.383 3.473 1 95.12 389 GLU A CA 1
ATOM 3088 C C . GLU A 1 389 ? -25.406 12.359 4.586 1 95.12 389 GLU A C 1
ATOM 3090 O O . GLU A 1 389 ? -26.312 11.578 4.875 1 95.12 389 GLU A O 1
ATOM 3095 N N . TRP A 1 390 ? -24.297 12.297 5.215 1 95.62 390 TRP A N 1
ATOM 3096 C CA . TRP A 1 390 ? -24 11.352 6.293 1 95.62 390 TRP A CA 1
ATOM 3097 C C . TRP A 1 390 ? -24.422 11.93 7.645 1 95.62 390 TRP A C 1
ATOM 3099 O O . TRP A 1 390 ? -24.266 13.125 7.891 1 95.62 390 TRP A O 1
ATOM 3109 N N . ILE A 1 391 ? -24.953 11.117 8.508 1 95 391 ILE A N 1
ATOM 3110 C CA . ILE A 1 391 ? -25.375 11.531 9.836 1 95 391 ILE A CA 1
ATOM 3111 C C . ILE A 1 391 ? -24.156 11.742 10.734 1 95 391 ILE A C 1
ATOM 3113 O O . ILE A 1 391 ? -23.266 10.898 10.773 1 95 391 ILE A O 1
ATOM 3117 N N . TYR A 1 392 ? -24.141 12.852 11.383 1 97.19 392 TYR A N 1
ATOM 3118 C CA . TYR A 1 392 ? -23.078 13.164 12.32 1 97.19 392 TYR A CA 1
ATOM 3119 C C . TYR A 1 392 ? -23.281 12.445 13.648 1 97.19 392 TYR A C 1
ATOM 3121 O O . TYR A 1 392 ? -24.375 12.461 14.203 1 97.19 392 TYR A O 1
ATOM 3129 N N . ASP A 1 393 ? -22.219 11.867 14.227 1 96.94 393 ASP A N 1
ATOM 3130 C CA . ASP A 1 393 ? -22.297 11.039 15.43 1 96.94 393 ASP A CA 1
ATOM 3131 C C . ASP A 1 393 ? -21.828 11.812 16.656 1 96.94 393 ASP A C 1
ATOM 3133 O O . ASP A 1 393 ? -20.719 11.578 17.141 1 96.94 393 ASP A O 1
ATOM 3137 N N . ALA A 1 394 ? -22.688 12.625 17.25 1 98.06 394 ALA A N 1
ATOM 3138 C CA . ALA A 1 394 ? -22.344 13.422 18.422 1 98.06 394 ALA A CA 1
ATOM 3139 C C . ALA A 1 394 ? -22.031 12.531 19.625 1 98.06 394 ALA A C 1
ATOM 3141 O O . ALA A 1 394 ? -21.156 12.844 20.422 1 98.06 394 ALA A O 1
ATOM 3142 N N . ASP A 1 395 ? -22.75 11.461 19.766 1 97.81 395 ASP A N 1
ATOM 3143 C CA . ASP A 1 395 ? -22.5 10.531 20.875 1 97.81 395 ASP A CA 1
ATOM 3144 C C . ASP A 1 395 ? -21.109 9.945 20.781 1 97.81 395 ASP A C 1
ATOM 3146 O O . ASP A 1 395 ? -20.453 9.719 21.812 1 97.81 395 ASP A O 1
ATOM 3150 N N . GLY A 1 396 ? -20.703 9.68 19.547 1 98.12 396 GLY A N 1
ATOM 3151 C CA . GLY A 1 396 ? -19.344 9.195 19.344 1 98.12 396 GLY A CA 1
ATOM 3152 C C . GLY A 1 396 ? -18.281 10.172 19.828 1 98.12 396 GLY A C 1
ATOM 3153 O O . GLY A 1 396 ? -17.234 9.766 20.312 1 98.12 396 GLY A O 1
ATOM 3154 N N . VAL A 1 397 ? -18.547 11.422 19.703 1 98.56 397 VAL A N 1
ATOM 3155 C CA . VAL A 1 397 ? -17.625 12.469 20.156 1 98.56 397 VAL A CA 1
ATOM 3156 C C . VAL A 1 397 ? -17.562 12.461 21.672 1 98.56 397 VAL A C 1
ATOM 3158 O O . VAL A 1 397 ? -16.469 12.461 22.25 1 98.56 397 VAL A O 1
ATOM 3161 N N . ILE A 1 398 ? -18.719 12.406 22.328 1 98.44 398 ILE A N 1
ATOM 3162 C CA . ILE A 1 398 ? -18.812 12.461 23.781 1 98.44 398 ILE A CA 1
ATOM 3163 C C . ILE A 1 398 ? -18.109 11.242 24.375 1 98.44 398 ILE A C 1
ATOM 3165 O O . ILE A 1 398 ? -17.406 11.352 25.391 1 98.44 398 ILE A O 1
ATOM 3169 N N . SER A 1 399 ? -18.25 10.094 23.672 1 98.25 399 SER A N 1
ATOM 3170 C CA . SER A 1 399 ? -17.75 8.844 24.219 1 98.25 399 SER A CA 1
ATOM 3171 C C . SER A 1 399 ? -16.328 8.547 23.719 1 98.25 399 SER A C 1
ATOM 3173 O O . SER A 1 399 ? -15.742 7.523 24.062 1 98.25 399 SER A O 1
ATOM 3175 N N . SER A 1 400 ? -15.797 9.383 22.875 1 98.5 400 SER A N 1
ATOM 3176 C CA . SER A 1 400 ? -14.461 9.156 22.344 1 98.5 400 SER A CA 1
ATOM 3177 C C . SER A 1 400 ? -13.414 9.188 23.453 1 98.5 400 SER A C 1
ATOM 3179 O O . SER A 1 400 ? -13.688 9.641 24.562 1 98.5 400 SER A O 1
ATOM 3181 N N . THR A 1 401 ? -12.211 8.617 23.109 1 98.56 401 THR A N 1
ATOM 3182 C CA . THR A 1 401 ? -11.117 8.594 24.078 1 98.56 401 THR A CA 1
ATOM 3183 C C . THR A 1 401 ? -10.789 10.008 24.562 1 98.56 401 THR A C 1
ATOM 3185 O O . THR A 1 401 ? -10.68 10.242 25.766 1 98.56 401 THR A O 1
ATOM 3188 N N . ALA A 1 402 ? -10.648 10.984 23.703 1 98.12 402 ALA A N 1
ATOM 3189 C CA . ALA A 1 402 ? -10.383 12.367 24.078 1 98.12 402 ALA A CA 1
ATOM 3190 C C . ALA A 1 402 ? -11.562 12.977 24.828 1 98.12 402 ALA A C 1
ATOM 3192 O O . ALA A 1 402 ? -11.383 13.703 25.797 1 98.12 402 ALA A O 1
ATOM 3193 N N . GLY A 1 403 ? -12.805 12.633 24.344 1 98.31 403 GLY A N 1
ATOM 3194 C CA . GLY A 1 403 ? -14 13.141 25 1 98.31 403 GLY A CA 1
ATOM 3195 C C . GLY A 1 403 ? -14.07 12.758 26.469 1 98.31 403 GLY A C 1
ATOM 3196 O O . GLY A 1 403 ? -14.367 13.602 27.328 1 98.31 403 GLY A O 1
ATOM 3197 N N . ARG A 1 404 ? -13.734 11.555 26.734 1 98.31 404 ARG A N 1
ATOM 3198 C CA . ARG A 1 404 ? -13.766 11.07 28.109 1 98.31 404 ARG A CA 1
ATOM 3199 C C . ARG A 1 404 ? -12.68 11.734 28.953 1 98.31 404 ARG A C 1
ATOM 3201 O O . ARG A 1 404 ? -12.914 12.117 30.094 1 98.31 404 ARG A O 1
ATOM 3208 N N . ALA A 1 405 ? -11.523 11.828 28.375 1 98.06 405 ALA A N 1
ATOM 3209 C CA . ALA A 1 405 ? -10.422 12.461 29.094 1 98.06 405 ALA A CA 1
ATOM 3210 C C . ALA A 1 405 ? -10.734 13.922 29.406 1 98.06 405 ALA A C 1
ATOM 3212 O O . ALA A 1 405 ? -10.484 14.391 30.516 1 98.06 405 ALA A O 1
ATOM 3213 N N . ILE A 1 406 ? -11.258 14.625 28.516 1 97.38 406 ILE A N 1
ATOM 3214 C CA . ILE A 1 406 ? -11.594 16.031 28.641 1 97.38 406 ILE A CA 1
ATOM 3215 C C . ILE A 1 406 ? -12.672 16.219 29.703 1 97.38 406 ILE A C 1
ATOM 3217 O O . ILE A 1 406 ? -12.602 17.125 30.531 1 97.38 406 ILE A O 1
ATOM 3221 N N . ALA A 1 407 ? -13.664 15.336 29.656 1 96.94 407 ALA A N 1
ATOM 3222 C CA . ALA A 1 407 ? -14.719 15.383 30.656 1 96.94 407 ALA A CA 1
ATOM 3223 C C . ALA A 1 407 ? -14.156 15.203 32.062 1 96.94 407 ALA A C 1
ATOM 3225 O O . ALA A 1 407 ? -14.656 15.789 33.031 1 96.94 407 ALA A O 1
ATOM 3226 N N . SER A 1 408 ? -13.148 14.445 32.125 1 95.88 408 SER A N 1
ATOM 3227 C CA . SER A 1 408 ? -12.555 14.125 33.438 1 95.88 408 SER A CA 1
ATOM 3228 C C . SER A 1 408 ? -11.844 15.336 34.031 1 95.88 408 SER A C 1
ATOM 3230 O O . SER A 1 408 ? -11.555 15.359 35.219 1 95.88 408 SER A O 1
ATOM 3232 N N . VAL A 1 409 ? -11.547 16.312 33.25 1 94.88 409 VAL A N 1
ATOM 3233 C CA . VAL A 1 409 ? -10.883 17.484 33.781 1 94.88 409 VAL A CA 1
ATOM 3234 C C . VAL A 1 409 ? -11.875 18.656 33.844 1 94.88 409 VAL A C 1
ATOM 3236 O O . VAL A 1 409 ? -11.477 19.812 33.969 1 94.88 409 VAL A O 1
ATOM 3239 N N . GLY A 1 410 ? -13.141 18.359 33.625 1 93.44 410 GLY A N 1
ATOM 3240 C CA . GLY A 1 410 ? -14.188 19.312 33.938 1 93.44 410 GLY A CA 1
ATOM 3241 C C . GLY A 1 410 ? -14.695 20.047 32.719 1 93.44 410 GLY A C 1
ATOM 3242 O O . GLY A 1 410 ? -15.43 21.031 32.844 1 93.44 410 GLY A O 1
ATOM 3243 N N . LEU A 1 411 ? -14.32 19.688 31.5 1 93.06 411 LEU A N 1
ATOM 3244 C CA . LEU A 1 411 ? -14.719 20.375 30.281 1 93.06 411 LEU A CA 1
ATOM 3245 C C . LEU A 1 411 ? -15.586 19.469 29.406 1 93.06 411 LEU A C 1
ATOM 3247 O O . LEU A 1 411 ? -15.289 19.266 28.234 1 93.06 411 LEU A O 1
ATOM 3251 N N . SER A 1 412 ? -16.672 18.984 29.891 1 89.19 412 SER A N 1
ATOM 3252 C CA . SER A 1 412 ? -17.531 18.047 29.172 1 89.19 412 SER A CA 1
ATOM 3253 C C . SER A 1 412 ? -18.359 18.75 28.125 1 89.19 412 SER A C 1
ATOM 3255 O O . SER A 1 412 ? -18.672 19.938 28.266 1 89.19 412 SER A O 1
ATOM 3257 N N . VAL A 1 413 ? -18.625 18.062 27.094 1 93.56 413 VAL A N 1
ATOM 3258 C CA . VAL A 1 413 ? -19.484 18.578 26.047 1 93.56 413 VAL A CA 1
ATOM 3259 C C . VAL A 1 413 ? -20.766 17.75 25.969 1 93.56 413 VAL A C 1
ATOM 3261 O O . VAL A 1 413 ? -20.75 16.547 26.25 1 93.56 413 VAL A O 1
ATOM 3264 N N . THR A 1 414 ? -21.922 18.422 25.688 1 96.12 414 THR A N 1
ATOM 3265 C CA . THR A 1 414 ? -23.203 17.75 25.5 1 96.12 414 THR A CA 1
ATOM 3266 C C . THR A 1 414 ? -23.625 17.75 24.031 1 96.12 414 THR A C 1
ATOM 3268 O O . THR A 1 414 ? -23.031 18.453 23.219 1 96.12 414 THR A O 1
ATOM 3271 N N . THR A 1 415 ? -24.594 16.922 23.75 1 97.5 415 THR A N 1
ATOM 3272 C CA . THR A 1 415 ? -25.109 16.844 22.391 1 97.5 415 THR A CA 1
ATOM 3273 C C . THR A 1 415 ? -25.625 18.188 21.922 1 97.5 415 THR A C 1
ATOM 3275 O O . THR A 1 415 ? -25.469 18.547 20.75 1 97.5 415 THR A O 1
ATOM 3278 N N . GLU A 1 416 ? -26.234 18.938 22.812 1 97 416 GLU A N 1
ATOM 3279 C CA . GLU A 1 416 ? -26.797 20.25 22.469 1 97 416 GLU A CA 1
ATOM 3280 C C . GLU A 1 416 ? -25.688 21.25 22.141 1 97 416 GLU A C 1
ATOM 3282 O O . GLU A 1 416 ? -25.812 22 21.172 1 97 416 GLU A O 1
ATOM 3287 N N . ILE A 1 417 ? -24.672 21.25 22.938 1 96.56 417 ILE A N 1
ATOM 3288 C CA . ILE A 1 417 ? -23.547 22.141 22.719 1 96.56 417 ILE A CA 1
ATOM 3289 C C . ILE A 1 417 ? -22.875 21.797 21.391 1 96.56 417 ILE A C 1
ATOM 3291 O O . ILE A 1 417 ? -22.562 22.688 20.594 1 96.56 417 ILE A O 1
ATOM 3295 N N . ILE A 1 418 ? -22.703 20.5 21.125 1 98.19 418 ILE A N 1
ATOM 3296 C CA . ILE A 1 418 ? -22.078 20.016 19.891 1 98.19 418 ILE A CA 1
ATOM 3297 C C . ILE A 1 418 ? -22.891 20.484 18.688 1 98.19 418 ILE A C 1
ATOM 3299 O O . ILE A 1 418 ? -22.344 21.031 17.719 1 98.19 418 ILE A O 1
ATOM 3303 N N . SER A 1 419 ? -24.203 20.266 18.75 1 97.56 419 SER A N 1
ATOM 3304 C CA . SER A 1 419 ? -25.078 20.656 17.656 1 97.56 419 SER A CA 1
ATOM 3305 C C . SER A 1 419 ? -25.016 22.156 17.375 1 97.56 419 SER A C 1
ATOM 3307 O O . SER A 1 419 ? -24.922 22.578 16.219 1 97.56 419 SER A O 1
ATOM 3309 N N . SER A 1 420 ? -25.047 22.922 18.422 1 97.81 420 SER A N 1
ATOM 3310 C CA . SER A 1 420 ? -25.016 24.375 18.297 1 97.81 420 SER A CA 1
ATOM 3311 C C . SER A 1 420 ? -23.688 24.844 17.719 1 97.81 420 SER A C 1
ATOM 3313 O O . SER A 1 420 ? -23.656 25.641 16.781 1 97.81 420 SER A O 1
ATOM 3315 N N . LEU A 1 421 ? -22.609 24.406 18.281 1 98.19 421 LEU A N 1
ATOM 3316 C CA . LEU A 1 421 ? -21.281 24.844 17.828 1 98.19 421 LEU A CA 1
ATOM 3317 C C . LEU A 1 421 ? -21.031 24.391 16.391 1 98.19 421 LEU A C 1
ATOM 3319 O O . LEU A 1 421 ? -20.438 25.141 15.602 1 98.19 421 LEU A O 1
ATOM 3323 N N . ARG A 1 422 ? -21.422 23.156 16.062 1 97.81 422 ARG A N 1
ATOM 3324 C CA . ARG A 1 422 ? -21.25 22.641 14.703 1 97.81 422 ARG A CA 1
ATOM 3325 C C . ARG A 1 422 ? -22.031 23.484 13.695 1 97.81 422 ARG A C 1
ATOM 3327 O O . ARG A 1 422 ? -21.516 23.797 12.617 1 97.81 422 ARG A O 1
ATOM 3334 N N . GLU A 1 423 ? -23.266 23.828 13.992 1 96.81 423 GLU A N 1
ATOM 3335 C CA . GLU A 1 423 ? -24.062 24.688 13.125 1 96.81 423 GLU A CA 1
ATOM 3336 C C . GLU A 1 423 ? -23.406 26.047 12.945 1 96.81 423 GLU A C 1
ATOM 3338 O O . GLU A 1 423 ? -23.406 26.594 11.836 1 96.81 423 GLU A O 1
ATOM 3343 N N . ASN A 1 424 ? -22.875 26.531 14.023 1 96.88 424 ASN A N 1
ATOM 3344 C CA . ASN A 1 424 ? -22.25 27.859 13.992 1 96.88 424 ASN A CA 1
ATOM 3345 C C . ASN A 1 424 ? -20.938 27.828 13.203 1 96.88 424 ASN A C 1
ATOM 3347 O O . ASN A 1 424 ? -20.531 28.844 12.641 1 96.88 424 ASN A O 1
ATOM 3351 N N . ALA A 1 425 ? -20.297 26.719 13.219 1 97.19 425 ALA A N 1
ATOM 3352 C CA . ALA A 1 425 ? -19 26.594 12.562 1 97.19 425 ALA A CA 1
ATOM 3353 C C . ALA A 1 425 ? -19.172 26.297 11.078 1 97.19 425 ALA A C 1
ATOM 3355 O O . ALA A 1 425 ? -18.234 26.453 10.289 1 97.19 425 ALA A O 1
ATOM 3356 N N . MET A 1 426 ? -20.297 25.828 10.633 1 95.75 426 MET A N 1
ATOM 3357 C CA . MET A 1 426 ? -20.531 25.438 9.242 1 95.75 426 MET A CA 1
ATOM 3358 C C . MET A 1 426 ? -20.594 26.656 8.336 1 95.75 426 MET A C 1
ATOM 3360 O O . MET A 1 426 ? -21.312 27.609 8.617 1 95.75 426 MET A O 1
ATOM 3364 N N . ILE A 1 427 ? -19.812 26.609 7.293 1 96 427 ILE A N 1
ATOM 3365 C CA . ILE A 1 427 ? -19.797 27.688 6.316 1 96 427 ILE A CA 1
ATOM 3366 C C . ILE A 1 427 ? -21.031 27.594 5.426 1 96 427 ILE A C 1
ATOM 3368 O O . ILE A 1 427 ? -21.375 26.516 4.938 1 96 427 ILE A O 1
ATOM 3372 N N . LYS A 1 428 ? -21.656 28.672 5.246 1 92 428 LYS A N 1
ATOM 3373 C CA . LYS A 1 428 ? -22.781 28.812 4.324 1 92 428 LYS A CA 1
ATOM 3374 C C . LYS A 1 428 ? -22.438 29.781 3.188 1 92 428 LYS A C 1
ATOM 3376 O O . LYS A 1 428 ? -22.047 30.922 3.428 1 92 428 LYS A O 1
ATOM 3381 N N . CYS A 1 429 ? -22.547 29.344 1.987 1 96.19 429 CYS A N 1
ATOM 3382 C CA . CYS A 1 429 ? -22.219 30.141 0.818 1 96.19 429 CYS A CA 1
ATOM 3383 C C . CYS A 1 429 ? -23.469 30.812 0.251 1 96.19 429 CYS A C 1
ATOM 3385 O O . CYS A 1 429 ? -24.484 30.156 0.049 1 96.19 429 CYS A O 1
ATOM 3387 N N . PRO A 1 430 ? -23.391 32.062 0.047 1 96.44 430 PRO A N 1
ATOM 3388 C CA . PRO A 1 430 ? -24.516 32.719 -0.632 1 96.44 430 PRO A CA 1
ATOM 3389 C C . PRO A 1 430 ? -24.656 32.281 -2.09 1 96.44 430 PRO A C 1
ATOM 3391 O O . PRO A 1 430 ? -23.688 31.781 -2.682 1 96.44 430 PRO A O 1
ATOM 3394 N N . PRO A 1 431 ? -25.875 32.5 -2.584 1 96.5 431 PRO A N 1
ATOM 3395 C CA . PRO A 1 431 ? -26.016 32.219 -4.016 1 96.5 431 PRO A CA 1
ATOM 3396 C C . PRO A 1 431 ? -25.156 33.125 -4.879 1 96.5 431 PRO A C 1
ATOM 3398 O O . PRO A 1 431 ? -24.938 34.281 -4.523 1 96.5 431 PRO A O 1
ATOM 3401 N N . ARG A 1 432 ? -24.75 32.594 -5.91 1 96.31 432 ARG A N 1
ATOM 3402 C CA . ARG A 1 432 ? -24.016 33.406 -6.871 1 96.31 432 ARG A CA 1
ATOM 3403 C C . ARG A 1 432 ? -24.906 34.469 -7.473 1 96.31 432 ARG A C 1
ATOM 3405 O O . ARG A 1 432 ? -26.062 34.219 -7.828 1 96.31 432 ARG A O 1
ATOM 3412 N N . ASN A 1 433 ? -24.391 35.688 -7.484 1 97 433 ASN A N 1
ATOM 3413 C CA . ASN A 1 433 ? -25.031 36.781 -8.211 1 97 433 ASN A CA 1
ATOM 3414 C C . ASN A 1 433 ? -24.531 36.844 -9.648 1 97 433 ASN A C 1
ATOM 3416 O O . ASN A 1 433 ? -23.453 37.406 -9.898 1 97 433 ASN A O 1
ATOM 3420 N N . ASP A 1 434 ? -25.344 36.594 -10.625 1 95.94 434 ASP A N 1
ATOM 3421 C CA . ASP A 1 434 ? -24.953 36.438 -12.023 1 95.94 434 ASP A CA 1
ATOM 3422 C C . ASP A 1 434 ? -24.656 37.812 -12.641 1 95.94 434 ASP A C 1
ATOM 3424 O O . ASP A 1 434 ? -24.062 37.906 -13.719 1 95.94 434 ASP A O 1
ATOM 3428 N N . SER A 1 435 ? -25.047 38.812 -12.016 1 96.88 435 SER A N 1
ATOM 3429 C CA . SER A 1 435 ? -24.797 40.156 -12.539 1 96.88 435 SER A CA 1
ATOM 3430 C C . SER A 1 435 ? -23.359 40.594 -12.266 1 96.88 435 SER A C 1
ATOM 3432 O O . SER A 1 435 ? -22.875 41.562 -12.852 1 96.88 435 SER A O 1
ATOM 3434 N N . LEU A 1 436 ? -22.719 39.938 -11.383 1 97.5 436 LEU A N 1
ATOM 3435 C CA . LEU A 1 436 ? -21.328 40.25 -11.055 1 97.5 436 LEU A CA 1
ATOM 3436 C C . LEU A 1 436 ? -20.375 39.594 -12.039 1 97.5 436 LEU A C 1
ATOM 3438 O O . LEU A 1 436 ? -20.688 38.531 -12.602 1 97.5 436 LEU A O 1
ATOM 3442 N N . PRO A 1 437 ? -19.281 40.219 -12.258 1 96.75 437 PRO A N 1
ATOM 3443 C CA . PRO A 1 437 ? -18.328 39.594 -13.18 1 96.75 437 PRO A CA 1
ATOM 3444 C C . PRO A 1 437 ? -17.766 38.281 -12.648 1 96.75 437 PRO A C 1
ATOM 3446 O O . PRO A 1 437 ? -17.609 38.125 -11.438 1 96.75 437 PRO A O 1
ATOM 3449 N N . ILE A 1 438 ? -17.406 37.469 -13.602 1 96.06 438 ILE A N 1
ATOM 3450 C CA . ILE A 1 438 ? -16.719 36.219 -13.258 1 96.06 438 ILE A CA 1
ATOM 3451 C C . ILE A 1 438 ? -15.273 36.531 -12.867 1 96.06 438 ILE A C 1
ATOM 3453 O O . ILE A 1 438 ? -14.617 37.375 -13.492 1 96.06 438 ILE A O 1
ATOM 3457 N N . CYS A 1 439 ? -14.797 35.938 -11.812 1 97.5 439 CYS A N 1
ATOM 3458 C CA . CYS A 1 439 ? -13.414 36.094 -11.398 1 97.5 439 CYS A CA 1
ATOM 3459 C C . CYS A 1 439 ? -12.469 35.375 -12.344 1 97.5 439 CYS A C 1
ATOM 3461 O O . CYS A 1 439 ? -12.539 34.156 -12.484 1 97.5 439 CYS A O 1
ATOM 3463 N N . ARG A 1 440 ? -11.633 36.031 -13.047 1 95.69 440 ARG A N 1
ATOM 3464 C CA . ARG A 1 440 ? -10.539 35.531 -13.875 1 95.69 440 ARG A CA 1
ATOM 3465 C C . ARG A 1 440 ? -9.211 36.156 -13.461 1 95.69 440 ARG A C 1
ATOM 3467 O O . ARG A 1 440 ? -8.688 37.031 -14.148 1 95.69 440 ARG A O 1
ATOM 3474 N N . PRO A 1 441 ? -8.617 35.625 -12.422 1 97.19 441 PRO A N 1
ATOM 3475 C CA . PRO A 1 441 ? -7.504 36.312 -11.766 1 97.19 441 PRO A CA 1
ATOM 3476 C C . PRO A 1 441 ? -6.25 36.375 -12.633 1 97.19 441 PRO A C 1
ATOM 3478 O O . PRO A 1 441 ? -5.328 37.125 -12.336 1 97.19 441 PRO A O 1
ATOM 3481 N N . LEU A 1 442 ? -6.164 35.562 -13.664 1 96.94 442 LEU A N 1
ATOM 3482 C CA . LEU A 1 442 ? -5.059 35.656 -14.602 1 96.94 442 LEU A CA 1
ATOM 3483 C C . LEU A 1 442 ? -5.215 36.875 -15.508 1 96.94 442 LEU A C 1
ATOM 3485 O O . LEU A 1 442 ? -4.242 37.344 -16.109 1 96.94 442 LEU A O 1
ATOM 3489 N N . GLN A 1 443 ? -6.422 37.406 -15.68 1 96.69 443 GLN A N 1
ATOM 3490 C CA . GLN A 1 443 ? -6.711 38.531 -16.547 1 96.69 443 GLN A CA 1
ATOM 3491 C C . GLN A 1 443 ? -6.832 39.844 -15.727 1 96.69 443 GLN A C 1
ATOM 3493 O O . GLN A 1 443 ? -6.332 40.875 -16.141 1 96.69 443 GLN A O 1
ATOM 3498 N N . GLU A 1 444 ? -7.512 39.75 -14.656 1 96.75 444 GLU A N 1
ATOM 3499 C CA . GLU A 1 444 ? -7.734 40.906 -13.75 1 96.75 444 GLU A CA 1
ATOM 3500 C C . GLU A 1 444 ? -7.906 40.438 -12.312 1 96.75 444 GLU A C 1
ATOM 3502 O O . GLU A 1 444 ? -8.375 39.312 -12.07 1 96.75 444 GLU A O 1
ATOM 3507 N N . PRO A 1 445 ? -7.531 41.312 -11.375 1 98.12 445 PRO A N 1
ATOM 3508 C CA . PRO A 1 445 ? -7.703 40.938 -9.977 1 98.12 445 PRO A CA 1
ATOM 3509 C C . PRO A 1 445 ? -9.164 40.688 -9.602 1 98.12 445 PRO A C 1
ATOM 3511 O O . PRO A 1 445 ? -10.062 41.156 -10.312 1 98.12 445 PRO A O 1
ATOM 3514 N N . CYS A 1 446 ? -9.359 39.938 -8.57 1 98.75 446 CYS A N 1
ATOM 3515 C CA . CYS A 1 446 ? -10.68 39.688 -8.008 1 98.75 446 CYS A CA 1
ATOM 3516 C C . CYS A 1 446 ? -10.766 40.188 -6.574 1 98.75 446 CYS A C 1
ATOM 3518 O O . CYS A 1 446 ? -9.75 40.344 -5.895 1 98.75 446 CYS A O 1
ATOM 3520 N N . LEU A 1 447 ? -11.969 40.531 -6.176 1 98.88 447 LEU A N 1
ATOM 3521 C CA . LEU A 1 447 ? -12.242 41.062 -4.84 1 98.88 447 LEU A CA 1
ATOM 3522 C C . LEU A 1 447 ? -13.461 40.375 -4.227 1 98.88 447 LEU A C 1
ATOM 3524 O O . LEU A 1 447 ? -14.5 40.25 -4.875 1 98.88 447 LEU A O 1
ATOM 3528 N N . PHE A 1 448 ? -13.305 39.969 -3.012 1 98.81 448 PHE A N 1
ATOM 3529 C CA . PHE A 1 448 ? -14.406 39.312 -2.305 1 98.81 448 PHE A CA 1
ATOM 3530 C C . PHE A 1 448 ? -14.555 39.875 -0.897 1 98.81 448 PHE A C 1
ATOM 3532 O O . PHE A 1 448 ? -13.562 40.281 -0.278 1 98.81 448 PHE A O 1
ATOM 3539 N N . ASN A 1 449 ? -15.766 40 -0.412 1 98.44 449 ASN A N 1
ATOM 3540 C CA . ASN A 1 449 ? -16.031 40.094 1.019 1 98.44 449 ASN A CA 1
ATOM 3541 C C . ASN A 1 449 ? -16.188 38.719 1.666 1 98.44 449 ASN A C 1
ATOM 3543 O O . ASN A 1 449 ? -17.25 38.125 1.589 1 98.44 449 ASN A O 1
ATOM 3547 N N . ILE A 1 450 ? -15.211 38.25 2.385 1 97.69 450 ILE A N 1
ATOM 3548 C CA . ILE A 1 450 ? -15.109 36.875 2.766 1 97.69 450 ILE A CA 1
ATOM 3549 C C . ILE A 1 450 ? -16.047 36.562 3.934 1 97.69 450 ILE A C 1
ATOM 3551 O O . ILE A 1 450 ? -16.344 35.406 4.227 1 97.69 450 ILE A O 1
ATOM 3555 N N . TYR A 1 451 ? -16.453 37.562 4.625 1 95.94 451 TYR A N 1
ATOM 3556 C CA . TYR A 1 451 ? -17.469 37.344 5.652 1 95.94 451 TYR A CA 1
ATOM 3557 C C . TYR A 1 451 ? -18.828 37.031 5.027 1 95.94 451 TYR A C 1
ATOM 3559 O O . TYR A 1 451 ? -19.531 36.125 5.484 1 95.94 451 TYR A O 1
ATOM 3567 N N . GLN A 1 452 ? -19.141 37.719 3.986 1 96.56 452 GLN A N 1
ATOM 3568 C CA . GLN A 1 452 ? -20.438 37.562 3.316 1 96.56 452 GLN A CA 1
ATOM 3569 C C . GLN A 1 452 ? -20.375 36.438 2.281 1 96.56 452 GLN A C 1
ATOM 3571 O O . GLN A 1 452 ? -21.391 35.781 2.002 1 96.56 452 GLN A O 1
ATOM 3576 N N . ASP A 1 453 ? -19.281 36.281 1.732 1 98.12 453 ASP A N 1
ATOM 3577 C CA . ASP A 1 453 ? -19.062 35.312 0.668 1 98.12 453 ASP A CA 1
ATOM 3578 C C . ASP A 1 453 ? -17.812 34.5 0.926 1 98.12 453 ASP A C 1
ATOM 3580 O O . ASP A 1 453 ? -16.844 34.562 0.164 1 98.12 453 ASP A O 1
ATOM 3584 N N . PRO A 1 454 ? -17.922 33.625 1.977 1 97.75 454 PRO A N 1
ATOM 3585 C CA . PRO A 1 454 ? -16.734 32.844 2.324 1 97.75 454 PRO A CA 1
ATOM 3586 C C . PRO A 1 454 ? -16.328 31.891 1.219 1 97.75 454 PRO A C 1
ATOM 3588 O O . PRO A 1 454 ? -15.195 31.391 1.213 1 97.75 454 PRO A O 1
ATOM 3591 N N . CYS A 1 455 ? -17.172 31.594 0.214 1 98.12 455 CYS A N 1
ATOM 3592 C CA . CYS A 1 455 ? -16.891 30.609 -0.83 1 98.12 455 CYS A CA 1
ATOM 3593 C C . CYS A 1 455 ? -16.312 31.281 -2.068 1 98.12 455 CYS A C 1
ATOM 3595 O O . CYS A 1 455 ? -15.961 30.609 -3.039 1 98.12 455 CYS A O 1
ATOM 3597 N N . GLU A 1 456 ? -16.156 32.594 -2.045 1 98.5 456 GLU A N 1
ATOM 3598 C CA . GLU A 1 456 ? -15.5 33.375 -3.09 1 98.5 456 GLU A CA 1
ATOM 3599 C C . GLU A 1 456 ? -16.156 33.125 -4.445 1 98.5 456 GLU A C 1
ATOM 3601 O O . GLU A 1 456 ? -15.484 32.875 -5.438 1 98.5 456 GLU A O 1
ATOM 3606 N N . ASP A 1 457 ? -17.438 33.25 -4.406 1 97.5 457 ASP A N 1
ATOM 3607 C CA . ASP A 1 457 ? -18.203 33.031 -5.629 1 97.5 457 ASP A CA 1
ATOM 3608 C C . ASP A 1 457 ? -18.672 34.344 -6.227 1 97.5 457 ASP A C 1
ATOM 3610 O O . ASP A 1 457 ? -19.031 34.406 -7.406 1 97.5 457 ASP A O 1
ATOM 3614 N N . ASN A 1 458 ? -18.766 35.438 -5.512 1 98.38 458 ASN A N 1
ATOM 3615 C CA . ASN A 1 458 ? -19.266 36.719 -5.938 1 98.38 458 ASN A CA 1
ATOM 3616 C C . ASN A 1 458 ? -18.156 37.781 -5.996 1 98.38 458 ASN A C 1
ATOM 3618 O O . ASN A 1 458 ? -17.844 38.406 -4.988 1 98.38 458 ASN A O 1
ATOM 3622 N N . ASN A 1 459 ? -17.641 38.062 -7.184 1 98.62 459 ASN A N 1
ATOM 3623 C CA . ASN A 1 459 ? -16.531 38.969 -7.438 1 98.62 459 ASN A CA 1
ATOM 3624 C C . ASN A 1 459 ? -16.984 40.438 -7.434 1 98.62 459 ASN A C 1
ATOM 3626 O O . ASN A 1 459 ? -17.719 40.875 -8.312 1 98.62 459 ASN A O 1
ATOM 3630 N N . LEU A 1 460 ? -16.438 41.219 -6.473 1 98.62 460 LEU A N 1
ATOM 3631 C CA . LEU A 1 460 ? -16.906 42.594 -6.254 1 98.62 460 LEU A CA 1
ATOM 3632 C C . LEU A 1 460 ? -15.898 43.625 -6.793 1 98.62 460 LEU A C 1
ATOM 3634 O O . LEU A 1 460 ? -15.961 44.781 -6.453 1 98.62 460 LEU A O 1
ATOM 3638 N N . VAL A 1 461 ? -14.992 43.219 -7.633 1 98.5 461 VAL A N 1
ATOM 3639 C CA . VAL A 1 461 ? -13.844 44 -8.078 1 98.5 461 VAL A CA 1
ATOM 3640 C C . VAL A 1 461 ? -14.312 45.281 -8.758 1 98.5 461 VAL A C 1
ATOM 3642 O O . VAL A 1 461 ? -13.68 46.312 -8.641 1 98.5 461 VAL A O 1
ATOM 3645 N N . LYS A 1 462 ? -15.406 45.25 -9.523 1 97.75 462 LYS A N 1
ATOM 3646 C CA . LYS A 1 462 ? -15.906 46.406 -10.258 1 97.75 462 LYS A CA 1
ATOM 3647 C C . LYS A 1 462 ? -16.781 47.281 -9.367 1 97.75 462 LYS A C 1
ATOM 3649 O O . LYS A 1 462 ? -16.953 48.469 -9.641 1 97.75 462 LYS A O 1
ATOM 3654 N N . GLN A 1 463 ? -17.344 46.719 -8.305 1 97.75 463 GLN A N 1
ATOM 3655 C CA . GLN A 1 463 ? -18.266 47.438 -7.434 1 97.75 463 GLN A CA 1
ATOM 3656 C C . GLN A 1 463 ? -17.516 48.312 -6.422 1 97.75 463 GLN A C 1
ATOM 3658 O O . GLN A 1 463 ? -18.031 49.344 -5.969 1 97.75 463 GLN A O 1
ATOM 3663 N N . PHE A 1 464 ? -16.328 47.906 -6.086 1 98.31 464 PHE A N 1
ATOM 3664 C CA . PHE A 1 464 ? -15.602 48.625 -5.047 1 98.31 464 PHE A CA 1
ATOM 3665 C C . PHE A 1 464 ? -14.172 48.906 -5.492 1 98.31 464 PHE A C 1
ATOM 3667 O O . PHE A 1 464 ? -13.211 48.5 -4.855 1 98.31 464 PHE A O 1
ATOM 3674 N N . PRO A 1 465 ? -13.961 49.75 -6.43 1 97.62 465 PRO A N 1
ATOM 3675 C CA . PRO A 1 465 ? -12.625 50.031 -6.949 1 97.62 465 PRO A CA 1
ATOM 3676 C C . PRO A 1 465 ? -11.711 50.688 -5.91 1 97.62 465 PRO A C 1
ATOM 3678 O O . PRO A 1 465 ? -10.5 50.469 -5.938 1 97.62 465 PRO A O 1
ATOM 3681 N N . THR A 1 466 ? -12.273 51.469 -4.984 1 98.38 466 THR A N 1
ATOM 3682 C CA . THR A 1 466 ? -11.477 52.094 -3.949 1 98.38 466 THR A CA 1
ATOM 3683 C C . THR A 1 466 ? -10.875 51.062 -3.004 1 98.38 466 THR A C 1
ATOM 3685 O O . THR A 1 466 ? -9.719 51.188 -2.594 1 98.38 466 THR A O 1
ATOM 3688 N N . ILE A 1 467 ? -11.656 50.094 -2.662 1 98.5 467 ILE A N 1
ATOM 3689 C CA . ILE A 1 467 ? -11.164 49.031 -1.813 1 98.5 467 ILE A CA 1
ATOM 3690 C C . ILE A 1 467 ? -10.07 48.25 -2.545 1 98.5 467 ILE A C 1
ATOM 3692 O O . ILE A 1 467 ? -9.055 47.875 -1.946 1 98.5 467 ILE A O 1
ATOM 3696 N N . VAL A 1 468 ? -10.258 48.031 -3.832 1 98.56 468 VAL A N 1
ATOM 3697 C CA . VAL A 1 468 ? -9.258 47.344 -4.648 1 98.56 468 VAL A CA 1
ATOM 3698 C C . VAL A 1 468 ? -7.926 48.094 -4.57 1 98.56 468 VAL A C 1
ATOM 3700 O O . VAL A 1 468 ? -6.883 47.5 -4.312 1 98.56 468 VAL A O 1
ATOM 3703 N N . ARG A 1 469 ? -7.977 49.375 -4.762 1 98.31 469 ARG A N 1
ATOM 3704 C CA . ARG A 1 469 ? -6.762 50.188 -4.746 1 98.31 469 ARG A CA 1
ATOM 3705 C C . ARG A 1 469 ? -6.09 50.125 -3.379 1 98.31 469 ARG A C 1
ATOM 3707 O O . ARG A 1 469 ? -4.863 50.031 -3.287 1 98.31 469 ARG A O 1
ATOM 3714 N N . LYS A 1 470 ? -6.871 50.219 -2.355 1 98.44 470 LYS A N 1
ATOM 3715 C CA . LYS A 1 470 ? -6.336 50.156 -0.997 1 98.44 470 LYS A CA 1
ATOM 3716 C C . LYS A 1 470 ? -5.621 48.844 -0.739 1 98.44 470 LYS A C 1
ATOM 3718 O O . LYS A 1 470 ? -4.543 48.812 -0.14 1 98.44 470 LYS A O 1
ATOM 3723 N N . LEU A 1 471 ? -6.219 47.781 -1.149 1 98.69 471 LEU A N 1
ATOM 3724 C CA . LEU A 1 471 ? -5.633 46.469 -0.922 1 98.69 471 LEU A CA 1
ATOM 3725 C C . LEU A 1 471 ? -4.398 46.25 -1.792 1 98.69 471 LEU A C 1
ATOM 3727 O O . LEU A 1 471 ? -3.432 45.625 -1.366 1 98.69 471 LEU A O 1
ATOM 3731 N N . GLN A 1 472 ? -4.434 46.781 -2.984 1 98.25 472 GLN A N 1
ATOM 3732 C CA . GLN A 1 472 ? -3.25 46.75 -3.842 1 98.25 472 GLN A CA 1
ATOM 3733 C C . GLN A 1 472 ? -2.084 47.5 -3.199 1 98.25 472 GLN A C 1
ATOM 3735 O O . GLN A 1 472 ? -0.938 47.031 -3.271 1 98.25 472 GLN A O 1
ATOM 3740 N N . GLU A 1 473 ? -2.416 48.594 -2.623 1 98.19 473 GLU A N 1
ATOM 3741 C CA . GLU A 1 473 ? -1.386 49.375 -1.945 1 98.19 473 GLU A CA 1
ATOM 3742 C C . GLU A 1 473 ? -0.828 48.625 -0.74 1 98.19 473 GLU A C 1
ATOM 3744 O O . GLU A 1 473 ? 0.378 48.656 -0.488 1 98.19 473 GLU A O 1
ATOM 3749 N N . GLU A 1 474 ? -1.696 48.031 0.024 1 98.06 474 GLU A N 1
ATOM 3750 C CA . GLU A 1 474 ? -1.238 47.219 1.151 1 98.06 474 GLU A CA 1
ATOM 3751 C C . GLU A 1 474 ? -0.336 46.062 0.685 1 98.06 474 GLU A C 1
ATOM 3753 O O . GLU A 1 474 ? 0.682 45.781 1.316 1 98.06 474 GLU A O 1
ATOM 3758 N N . LEU A 1 475 ? -0.749 45.438 -0.376 1 98.12 475 LEU A N 1
ATOM 3759 C CA . LEU A 1 475 ? 0.046 44.344 -0.947 1 98.12 475 LEU A CA 1
ATOM 3760 C C . LEU A 1 475 ? 1.418 44.844 -1.381 1 98.12 475 LEU A C 1
ATOM 3762 O O . LEU A 1 475 ? 2.424 44.156 -1.188 1 98.12 475 LEU A O 1
ATOM 3766 N N . LYS A 1 476 ? 1.428 46 -1.973 1 97.5 476 LYS A N 1
ATOM 3767 C CA . LYS A 1 476 ? 2.68 46.594 -2.412 1 97.5 476 LYS A CA 1
ATOM 3768 C C . LYS A 1 476 ? 3.602 46.875 -1.228 1 97.5 476 LYS A C 1
ATOM 3770 O O . LYS A 1 476 ? 4.82 46.719 -1.333 1 97.5 476 LYS A O 1
ATOM 3775 N N . LYS A 1 477 ? 3.053 47.344 -0.124 1 97.88 477 LYS A N 1
ATOM 3776 C CA . LYS A 1 477 ? 3.844 47.594 1.08 1 97.88 477 LYS A CA 1
ATOM 3777 C C . LYS A 1 477 ? 4.543 46.312 1.54 1 97.88 477 LYS A C 1
ATOM 3779 O O . LYS A 1 477 ? 5.723 46.344 1.896 1 97.88 477 LYS A O 1
ATOM 3784 N N . PHE A 1 478 ? 3.809 45.219 1.543 1 97.94 478 PHE A N 1
ATOM 3785 C CA . PHE A 1 478 ? 4.406 43.938 1.892 1 97.94 478 PHE A CA 1
ATOM 3786 C C . PHE A 1 478 ? 5.477 43.531 0.878 1 97.94 478 PHE A C 1
ATOM 3788 O O . PHE A 1 478 ? 6.562 43.094 1.254 1 97.94 478 PHE A O 1
ATOM 3795 N N . ASN A 1 479 ? 5.16 43.719 -0.334 1 97.31 479 ASN A N 1
ATOM 3796 C CA . ASN A 1 479 ? 6.082 43.312 -1.394 1 97.31 479 ASN A CA 1
ATOM 3797 C C . ASN A 1 479 ? 7.402 44.062 -1.299 1 97.31 479 ASN A C 1
ATOM 3799 O O . ASN A 1 479 ? 8.461 43.531 -1.613 1 97.31 479 ASN A O 1
ATOM 3803 N N . ASN A 1 480 ? 7.348 45.281 -0.88 1 97.25 480 ASN A N 1
ATOM 3804 C CA . ASN A 1 480 ? 8.539 46.094 -0.748 1 97.25 480 ASN A CA 1
ATOM 3805 C C . ASN A 1 480 ? 9.492 45.562 0.305 1 97.25 480 ASN A C 1
ATOM 3807 O O . ASN A 1 480 ? 10.68 45.875 0.297 1 97.25 480 ASN A O 1
ATOM 3811 N N . THR A 1 481 ? 8.992 44.75 1.2 1 97.12 481 THR A N 1
ATOM 3812 C CA . THR A 1 481 ? 9.828 44.188 2.262 1 97.12 481 THR A CA 1
ATOM 3813 C C . THR A 1 481 ? 10.203 42.75 1.959 1 97.12 481 THR A C 1
ATOM 3815 O O . THR A 1 481 ? 10.883 42.094 2.754 1 97.12 481 THR A O 1
ATOM 3818 N N . ALA A 1 482 ? 9.688 42.25 0.845 1 97.44 482 ALA A N 1
ATOM 3819 C CA . ALA A 1 482 ? 9.914 40.844 0.501 1 97.44 482 ALA A CA 1
ATOM 3820 C C . ALA A 1 482 ? 11.367 40.594 0.091 1 97.44 482 ALA A C 1
ATOM 3822 O O . ALA A 1 482 ? 11.977 41.438 -0.579 1 97.44 482 ALA A O 1
ATOM 3823 N N . ILE A 1 483 ? 11.93 39.562 0.582 1 96.25 483 ILE A N 1
ATOM 3824 C CA . ILE A 1 483 ? 13.211 39.125 0.04 1 96.25 483 ILE A CA 1
ATOM 3825 C C . ILE A 1 483 ? 12.977 38.094 -1.074 1 96.25 483 ILE A C 1
ATOM 3827 O O . ILE A 1 483 ? 11.922 37.469 -1.129 1 96.25 483 ILE A O 1
ATOM 3831 N N . LEU A 1 484 ? 13.93 37.938 -1.959 1 96.38 484 LEU A N 1
ATOM 3832 C CA . LEU A 1 484 ? 13.789 37.031 -3.094 1 96.38 484 LEU A CA 1
ATOM 3833 C C . LEU A 1 484 ? 13.719 35.562 -2.623 1 96.38 484 LEU A C 1
ATOM 3835 O O . LEU A 1 484 ? 14.383 35.188 -1.658 1 96.38 484 LEU A O 1
ATOM 3839 N N . PRO A 1 485 ? 12.852 34.75 -3.332 1 97.06 485 PRO A N 1
ATOM 3840 C CA . PRO A 1 485 ? 12.875 33.312 -3.018 1 97.06 485 PRO A CA 1
ATOM 3841 C C . PRO A 1 485 ? 14.281 32.719 -3.086 1 97.06 485 PRO A C 1
ATOM 3843 O O . PRO A 1 485 ? 15.055 33.062 -3.977 1 97.06 485 PRO A O 1
ATOM 3846 N N . GLY A 1 486 ? 14.586 31.844 -2.139 1 96.69 486 GLY A N 1
ATOM 3847 C CA . GLY A 1 486 ? 15.938 31.312 -2.018 1 96.69 486 GLY A CA 1
ATOM 3848 C C . GLY A 1 486 ? 16.109 29.953 -2.674 1 96.69 486 GLY A C 1
ATOM 3849 O O . GLY A 1 486 ? 17.094 29.25 -2.398 1 96.69 486 GLY A O 1
ATOM 3850 N N . ASN A 1 487 ? 15.219 29.531 -3.533 1 96.5 487 ASN A N 1
ATOM 3851 C CA . ASN A 1 487 ? 15.258 28.203 -4.141 1 96.5 487 ASN A CA 1
ATOM 3852 C C . ASN A 1 487 ? 16.578 27.969 -4.879 1 96.5 487 ASN A C 1
ATOM 3854 O O . ASN A 1 487 ? 17.094 28.875 -5.539 1 96.5 487 ASN A O 1
ATOM 3858 N N . LEU A 1 488 ? 17.141 26.797 -4.719 1 97.56 488 LEU A N 1
ATOM 3859 C CA . LEU A 1 488 ? 18.375 26.406 -5.387 1 97.56 488 LEU A CA 1
ATOM 3860 C C . LEU A 1 488 ? 18.141 25.156 -6.242 1 97.56 488 LEU A C 1
ATOM 3862 O O . LEU A 1 488 ? 17.234 24.375 -5.977 1 97.56 488 LEU A O 1
ATOM 3866 N N . PRO A 1 489 ? 18.953 25.016 -7.281 1 97 489 PRO A N 1
ATOM 3867 C CA . PRO A 1 489 ? 18.875 23.766 -8.039 1 97 489 PRO A CA 1
ATOM 3868 C C . PRO A 1 489 ? 19.25 22.547 -7.203 1 97 489 PRO A C 1
ATOM 3870 O O . PRO A 1 489 ? 19.984 22.672 -6.215 1 97 489 PRO A O 1
ATOM 3873 N N . TRP A 1 490 ? 18.812 21.438 -7.605 1 97.31 490 TRP A N 1
ATOM 3874 C CA . TRP A 1 490 ? 19.141 20.188 -6.938 1 97.31 490 TRP A CA 1
ATOM 3875 C C . TRP A 1 490 ? 20.625 19.875 -7.07 1 97.31 490 TRP A C 1
ATOM 3877 O O . TRP A 1 490 ? 21.234 20.156 -8.102 1 97.31 490 TRP A O 1
ATOM 3887 N N . ASP A 1 491 ? 21.141 19.375 -6.059 1 97.5 491 ASP A N 1
ATOM 3888 C CA . ASP A 1 491 ? 22.516 18.891 -6.02 1 97.5 491 ASP A CA 1
ATOM 3889 C C . ASP A 1 491 ? 22.578 17.375 -6.129 1 97.5 491 ASP A C 1
ATOM 3891 O O . ASP A 1 491 ? 22.062 16.672 -5.262 1 97.5 491 ASP A O 1
ATOM 3895 N N . SER A 1 492 ? 23.234 16.828 -7.145 1 96.81 492 SER A N 1
ATOM 3896 C CA . SER A 1 492 ? 23.266 15.391 -7.418 1 96.81 492 SER A CA 1
ATOM 3897 C C . SER A 1 492 ? 23.953 14.633 -6.297 1 96.81 492 SER A C 1
ATOM 3899 O O . SER A 1 492 ? 23.781 13.422 -6.156 1 96.81 492 SER A O 1
ATOM 3901 N N . LYS A 1 493 ? 24.719 15.367 -5.5 1 97.12 493 LYS A N 1
ATOM 3902 C CA . LYS A 1 493 ? 25.391 14.727 -4.371 1 97.12 493 LYS A CA 1
ATOM 3903 C C . LYS A 1 493 ? 24.391 14.258 -3.324 1 97.12 493 LYS A C 1
ATOM 3905 O O . LYS A 1 493 ? 24.719 13.461 -2.451 1 97.12 493 LYS A O 1
ATOM 3910 N N . ALA A 1 494 ? 23.156 14.742 -3.438 1 97.94 494 ALA A N 1
ATOM 3911 C CA . ALA A 1 494 ? 22.109 14.383 -2.484 1 97.94 494 ALA A CA 1
ATOM 3912 C C . ALA A 1 494 ? 21.531 13.016 -2.807 1 97.94 494 ALA A C 1
ATOM 3914 O O . ALA A 1 494 ? 20.75 12.461 -2.02 1 97.94 494 ALA A O 1
ATOM 3915 N N . ASP A 1 495 ? 21.875 12.414 -3.979 1 97.81 495 ASP A N 1
ATOM 3916 C CA . ASP A 1 495 ? 21.297 11.141 -4.41 1 97.81 495 ASP A CA 1
ATOM 3917 C C . ASP A 1 495 ? 21.453 10.078 -3.324 1 97.81 495 ASP A C 1
ATOM 3919 O O . ASP A 1 495 ? 22.562 9.672 -2.992 1 97.81 495 ASP A O 1
ATOM 3923 N N . PRO A 1 496 ? 20.312 9.562 -2.822 1 98.12 496 PRO A N 1
ATOM 3924 C CA . PRO A 1 496 ? 20.375 8.578 -1.741 1 98.12 496 PRO A CA 1
ATOM 3925 C C . PRO A 1 496 ? 21.188 7.332 -2.121 1 98.12 496 PRO A C 1
ATOM 3927 O O . PRO A 1 496 ? 21.719 6.652 -1.246 1 98.12 496 PRO A O 1
ATOM 3930 N N . ASN A 1 497 ? 21.234 7.02 -3.398 1 96 497 ASN A N 1
ATOM 3931 C CA . ASN A 1 497 ? 22.047 5.887 -3.836 1 96 497 ASN A CA 1
ATOM 3932 C C . ASN A 1 497 ? 23.484 6.012 -3.359 1 96 497 ASN A C 1
ATOM 3934 O O . ASN A 1 497 ? 24.172 5.004 -3.178 1 96 497 ASN A O 1
ATOM 3938 N N . LEU A 1 498 ? 23.969 7.238 -3.146 1 96 498 LEU A N 1
ATOM 3939 C CA . LEU A 1 498 ? 25.344 7.504 -2.705 1 96 498 LEU A CA 1
ATOM 3940 C C . LEU A 1 498 ? 25.453 7.375 -1.19 1 96 498 LEU A C 1
ATOM 3942 O O . LEU A 1 498 ? 26.562 7.391 -0.646 1 96 498 LEU A O 1
ATOM 3946 N N . TRP A 1 499 ? 24.328 7.25 -0.523 1 96.44 499 TRP A N 1
ATOM 3947 C CA . TRP A 1 499 ? 24.297 7.289 0.935 1 96.44 499 TRP A CA 1
ATOM 3948 C C . TRP A 1 499 ? 23.516 6.109 1.495 1 96.44 499 TRP A C 1
ATOM 3950 O O . TRP A 1 499 ? 22.641 6.289 2.344 1 96.44 499 TRP A O 1
ATOM 3960 N N . ASP A 1 500 ? 23.844 4.871 0.989 1 95.44 500 ASP A N 1
ATOM 3961 C CA . ASP A 1 500 ? 23.203 3.65 1.464 1 95.44 500 ASP A CA 1
ATOM 3962 C C . ASP A 1 500 ? 21.688 3.729 1.301 1 95.44 500 ASP A C 1
ATOM 3964 O O . ASP A 1 500 ? 20.938 3.361 2.209 1 95.44 500 ASP A O 1
ATOM 3968 N N . HIS A 1 501 ? 21.188 4.324 0.197 1 97.38 501 HIS A N 1
ATOM 3969 C CA . HIS A 1 501 ? 19.781 4.453 -0.173 1 97.38 501 HIS A CA 1
ATOM 3970 C C . HIS A 1 501 ? 19 5.219 0.889 1 97.38 501 HIS A C 1
ATOM 3972 O O . HIS A 1 501 ? 17.875 4.84 1.236 1 97.38 501 HIS A O 1
ATOM 3978 N N . THR A 1 502 ? 19.609 6.234 1.546 1 98.12 502 THR A N 1
ATOM 3979 C CA . THR A 1 502 ? 19 7.059 2.58 1 98.12 502 THR A CA 1
ATOM 3980 C C . THR A 1 502 ? 19.156 8.539 2.256 1 98.12 502 THR A C 1
ATOM 3982 O O . THR A 1 502 ? 20.219 8.969 1.794 1 98.12 502 THR A O 1
ATOM 3985 N N . TRP A 1 503 ? 18.109 9.32 2.414 1 98.5 503 TRP A N 1
ATOM 3986 C CA . TRP A 1 503 ? 18.266 10.773 2.426 1 98.5 503 TRP A CA 1
ATOM 3987 C C . TRP A 1 503 ? 19.188 11.211 3.559 1 98.5 503 TRP A C 1
ATOM 3989 O O . TRP A 1 503 ? 19.016 10.789 4.703 1 98.5 503 TRP A O 1
ATOM 3999 N N . ASN A 1 504 ? 20.203 12.031 3.193 1 96.44 504 ASN A N 1
ATOM 4000 C CA . ASN A 1 504 ? 21.234 12.344 4.168 1 96.44 504 ASN A CA 1
ATOM 4001 C C . ASN A 1 504 ? 21.656 13.812 4.086 1 96.44 504 ASN A C 1
ATOM 4003 O O . ASN A 1 504 ? 21.25 14.523 3.166 1 96.44 504 ASN A O 1
ATOM 4007 N N . ASN A 1 505 ? 22.266 14.281 5.18 1 98.19 505 ASN A N 1
ATOM 4008 C CA . ASN A 1 505 ? 22.859 15.617 5.191 1 98.19 505 ASN A CA 1
ATOM 4009 C C . ASN A 1 505 ? 24.156 15.656 4.387 1 98.19 505 ASN A C 1
ATOM 4011 O O . ASN A 1 505 ? 25.219 15.945 4.938 1 98.19 505 ASN A O 1
ATOM 4015 N N . PHE A 1 506 ? 24.047 15.516 3.117 1 97.25 506 PHE A N 1
ATOM 4016 C CA . PHE A 1 506 ? 25.156 15.289 2.188 1 97.25 506 PHE A CA 1
ATOM 4017 C C . PHE A 1 506 ? 26.125 16.453 2.195 1 97.25 506 PHE A C 1
ATOM 4019 O O . PHE A 1 506 ? 27.312 16.281 1.921 1 97.25 506 PHE A O 1
ATOM 4026 N N . GLY A 1 507 ? 25.688 17.656 2.537 1 97.12 507 GLY A N 1
ATOM 4027 C CA . GLY A 1 507 ? 26.516 18.859 2.559 1 97.12 507 GLY A CA 1
ATOM 4028 C C . GLY A 1 507 ? 27.641 18.781 3.582 1 97.12 507 GLY A C 1
ATOM 4029 O O . GLY A 1 507 ? 28.609 19.531 3.498 1 97.12 507 GLY A O 1
ATOM 4030 N N . ASP A 1 508 ? 27.469 17.938 4.547 1 97.06 508 ASP A N 1
ATOM 4031 C CA . ASP A 1 508 ? 28.5 17.797 5.574 1 97.06 508 ASP A CA 1
ATOM 4032 C C . ASP A 1 508 ? 29.656 16.938 5.07 1 97.06 508 ASP A C 1
ATOM 4034 O O . ASP A 1 508 ? 30.734 16.906 5.688 1 97.06 508 ASP A O 1
ATOM 4038 N N . TYR A 1 509 ? 29.547 16.156 3.975 1 90.81 509 TYR A N 1
ATOM 4039 C CA . TYR A 1 509 ? 30.531 15.188 3.521 1 90.81 509 TYR A CA 1
ATOM 4040 C C . TYR A 1 509 ? 31.156 15.617 2.199 1 90.81 509 TYR A C 1
ATOM 4042 O O . TYR A 1 509 ? 32.094 14.969 1.703 1 90.81 509 TYR A O 1
ATOM 4050 N N . ILE A 1 510 ? 30.859 16.469 1.279 1 69.94 510 ILE A N 1
ATOM 4051 C CA . ILE A 1 510 ? 31.344 16.875 -0.033 1 69.94 510 ILE A CA 1
ATOM 4052 C C . ILE A 1 510 ? 32.812 17.328 0.079 1 69.94 510 ILE A C 1
ATOM 4054 O O . ILE A 1 510 ? 33.625 17.062 -0.809 1 69.94 510 ILE A O 1
ATOM 4058 N N . ASN A 1 511 ? 33.281 18.109 0.951 1 56.56 511 ASN A N 1
ATOM 4059 C CA . ASN A 1 511 ? 34.688 18.516 0.802 1 56.56 511 ASN A CA 1
ATOM 4060 C C . ASN A 1 511 ? 35.656 17.359 1.012 1 56.56 511 ASN A C 1
ATOM 4062 O O . ASN A 1 511 ? 36.812 17.438 0.652 1 56.56 511 ASN A O 1
ATOM 4066 N N . ASN A 1 512 ? 35.344 16.297 1.564 1 44.62 512 ASN A N 1
ATOM 4067 C CA . ASN A 1 512 ? 36.375 15.281 1.864 1 44.62 512 ASN A CA 1
ATOM 4068 C C . ASN A 1 512 ? 36.531 14.297 0.71 1 44.62 512 ASN A C 1
ATOM 4070 O O . ASN A 1 512 ? 37.375 13.398 0.767 1 44.62 512 ASN A O 1
ATOM 4074 N N . VAL A 1 513 ? 35.719 14 -0.147 1 43.41 513 VAL A N 1
ATOM 4075 C CA . VAL A 1 513 ? 36.062 13.078 -1.226 1 43.41 513 VAL A CA 1
ATOM 4076 C C . VAL A 1 513 ? 37.094 13.719 -2.143 1 43.41 513 VAL A C 1
ATOM 4078 O O . VAL A 1 513 ? 37.781 13.031 -2.898 1 43.41 513 VAL A O 1
ATOM 4081 N N . MET A 1 514 ? 37.188 14.906 -2.328 1 38.78 514 MET A N 1
ATOM 4082 C CA . MET A 1 514 ? 38.312 15.43 -3.105 1 38.78 514 MET A CA 1
ATOM 4083 C C . MET A 1 514 ? 39.625 15.203 -2.375 1 38.78 514 MET A C 1
ATOM 4085 O O . MET A 1 514 ? 40.719 15.25 -2.986 1 38.78 514 MET A O 1
ATOM 4089 N N . MET A 1 515 ? 39.75 15.016 -1.114 1 35.88 515 MET A N 1
ATOM 4090 C CA . MET A 1 515 ? 41.094 14.828 -0.54 1 35.88 515 MET A CA 1
ATOM 4091 C C . MET A 1 515 ? 41.469 13.359 -0.57 1 35.88 515 MET A C 1
ATOM 4093 O O . MET A 1 515 ? 42.656 13.031 -0.501 1 35.88 515 MET A O 1
ATOM 4097 N N . SER A 1 516 ? 40.781 12.336 -0.444 1 31.59 516 SER A N 1
ATOM 4098 C CA . SER A 1 516 ? 41.344 10.992 -0.449 1 31.59 516 SER A CA 1
ATOM 4099 C C . SER A 1 516 ? 41.688 10.539 -1.866 1 31.59 516 SER A C 1
ATOM 4101 O O . SER A 1 516 ? 42.281 9.492 -2.059 1 31.59 516 SER A O 1
ATOM 4103 N N . ALA A 1 517 ? 41.094 10.898 -2.9 1 33.16 517 ALA A N 1
ATOM 4104 C CA . ALA A 1 517 ? 41.719 10.508 -4.164 1 33.16 517 ALA A CA 1
ATOM 4105 C C . ALA A 1 517 ? 43 11.297 -4.406 1 33.16 517 ALA A C 1
ATOM 4107 O O . ALA A 1 517 ? 43.688 11.07 -5.395 1 33.16 517 ALA A O 1
ATOM 4108 N N . ALA A 1 518 ? 43.219 12.359 -3.863 1 29.95 518 ALA A N 1
ATOM 4109 C CA . ALA A 1 518 ? 44.562 12.945 -3.973 1 29.95 518 ALA A CA 1
ATOM 4110 C C . ALA A 1 518 ? 45.531 12.281 -3.008 1 29.95 518 ALA A C 1
ATOM 4112 O O . ALA A 1 518 ? 46.719 12.578 -3.018 1 29.95 518 ALA A O 1
ATOM 4113 N N . ALA A 1 519 ? 44.938 11.336 -1.981 1 25.05 519 ALA A N 1
ATOM 4114 C CA . ALA A 1 519 ? 46 10.562 -1.355 1 25.05 519 ALA A CA 1
ATOM 4115 C C . ALA A 1 519 ? 46.125 9.195 -2.023 1 25.05 519 ALA A C 1
ATOM 4117 O O . ALA A 1 519 ? 45.156 8.5 -2.258 1 25.05 519 ALA A O 1
ATOM 4118 N N . MET B 1 1 ? 8.391 -21.797 -25.688 1 86 1 MET B N 1
ATOM 4119 C CA . MET B 1 1 ? 7.629 -22.297 -24.531 1 86 1 MET B CA 1
ATOM 4120 C C . MET B 1 1 ? 7.531 -21.234 -23.438 1 86 1 MET B C 1
ATOM 4122 O O . MET B 1 1 ? 8.547 -20.688 -23 1 86 1 MET B O 1
ATOM 4126 N N . ILE B 1 2 ? 6.309 -20.844 -23.188 1 80.38 2 ILE B N 1
ATOM 4127 C CA . ILE B 1 2 ? 6.047 -19.875 -22.125 1 80.38 2 ILE B CA 1
ATOM 4128 C C . ILE B 1 2 ? 5.328 -20.562 -20.969 1 80.38 2 ILE B C 1
ATOM 4130 O O . ILE B 1 2 ? 4.277 -21.172 -21.156 1 80.38 2 ILE B O 1
ATOM 4134 N N . TRP B 1 3 ? 6.016 -20.625 -19.922 1 80.44 3 TRP B N 1
ATOM 4135 C CA . TRP B 1 3 ? 5.371 -21.109 -18.703 1 80.44 3 TRP B CA 1
ATOM 4136 C C . TRP B 1 3 ? 5.016 -19.938 -17.781 1 80.44 3 TRP B C 1
ATOM 4138 O O . TRP B 1 3 ? 5.902 -19.297 -17.219 1 80.44 3 TRP B O 1
ATOM 4148 N N . GLN B 1 4 ? 3.762 -19.703 -17.828 1 73.31 4 GLN B N 1
ATOM 4149 C CA . GLN B 1 4 ? 3.273 -18.656 -16.938 1 73.31 4 GLN B CA 1
ATOM 4150 C C . GLN B 1 4 ? 2.799 -19.234 -15.617 1 73.31 4 GLN B C 1
ATOM 4152 O O . GLN B 1 4 ? 1.813 -19.984 -15.57 1 73.31 4 GLN B O 1
ATOM 4157 N N . VAL B 1 5 ? 3.633 -19.062 -14.688 1 66 5 VAL B N 1
ATOM 4158 C CA . VAL B 1 5 ? 3.254 -19.562 -13.367 1 66 5 VAL B CA 1
ATOM 4159 C C . VAL B 1 5 ? 2.652 -18.438 -12.539 1 66 5 VAL B C 1
ATOM 4161 O O . VAL B 1 5 ? 3.285 -17.391 -12.344 1 66 5 VAL B O 1
ATOM 4164 N N . VAL B 1 6 ? 1.384 -18.625 -12.289 1 70 6 VAL B N 1
ATOM 4165 C CA . VAL B 1 6 ? 0.703 -17.688 -11.398 1 70 6 VAL B CA 1
ATOM 4166 C C . VAL B 1 6 ? 0.637 -18.281 -9.992 1 70 6 VAL B C 1
ATOM 4168 O O . VAL B 1 6 ? 0.469 -19.484 -9.828 1 70 6 VAL B O 1
ATOM 4171 N N . PHE B 1 7 ? 0.952 -17.469 -9.078 1 68.62 7 PHE B N 1
ATOM 4172 C CA . PHE B 1 7 ? 1.008 -17.922 -7.695 1 68.62 7 PHE B CA 1
ATOM 4173 C C . PHE B 1 7 ? -0.295 -17.609 -6.969 1 68.62 7 PHE B C 1
ATOM 4175 O O . PHE B 1 7 ? -0.88 -16.547 -7.164 1 68.62 7 PHE B O 1
ATOM 4182 N N . PHE B 1 8 ? -0.862 -18.578 -6.324 1 75.06 8 PHE B N 1
ATOM 4183 C CA . PHE B 1 8 ? -1.946 -18.438 -5.355 1 75.06 8 PHE B CA 1
ATOM 4184 C C . PHE B 1 8 ? -3.289 -18.297 -6.062 1 75.06 8 PHE B C 1
ATOM 4186 O O . PHE B 1 8 ? -4.301 -17.984 -5.43 1 75.06 8 PHE B O 1
ATOM 4193 N N . GLU B 1 9 ? -3.316 -18.516 -7.238 1 82 9 GLU B N 1
ATOM 4194 C CA . GLU B 1 9 ? -4.609 -18.375 -7.906 1 82 9 GLU B CA 1
ATOM 4195 C C . GLU B 1 9 ? -5.562 -19.5 -7.516 1 82 9 GLU B C 1
ATOM 4197 O O . GLU B 1 9 ? -5.277 -20.672 -7.762 1 82 9 GLU B O 1
ATOM 4202 N N . GLY B 1 10 ? -6.641 -19.125 -6.949 1 93.38 10 GLY B N 1
ATOM 4203 C CA . GLY B 1 10 ? -7.641 -20.094 -6.527 1 93.38 10 GLY B CA 1
ATOM 4204 C C . GLY B 1 10 ? -8.422 -20.703 -7.68 1 93.38 10 GLY B C 1
ATOM 4205 O O . GLY B 1 10 ? -8.508 -20.094 -8.758 1 93.38 10 GLY B O 1
ATOM 4206 N N . TRP B 1 11 ? -8.961 -21.844 -7.391 1 97.12 11 TRP B N 1
ATOM 4207 C CA . TRP B 1 11 ? -9.75 -22.562 -8.391 1 97.12 11 TRP B CA 1
ATOM 4208 C C . TRP B 1 11 ? -10.82 -21.656 -8.992 1 97.12 11 TRP B C 1
ATOM 4210 O O . TRP B 1 11 ? -11.023 -21.656 -10.211 1 97.12 11 TRP B O 1
ATOM 4220 N N . ASN B 1 12 ? -11.375 -20.844 -8.156 1 97.19 12 ASN B N 1
ATOM 4221 C CA . ASN B 1 12 ? -12.539 -20.047 -8.539 1 97.19 12 ASN B CA 1
ATOM 4222 C C . ASN B 1 12 ? -12.148 -18.641 -8.969 1 97.19 12 ASN B C 1
ATOM 4224 O O . ASN B 1 12 ? -13.008 -17.781 -9.148 1 97.19 12 ASN B O 1
ATOM 4228 N N . ASP B 1 13 ? -10.883 -18.375 -9.117 1 97.12 13 ASP B N 1
ATOM 4229 C CA . ASP B 1 13 ? -10.422 -17.031 -9.43 1 97.12 13 ASP B CA 1
ATOM 4230 C C . ASP B 1 13 ? -10.203 -16.859 -10.938 1 97.12 13 ASP B C 1
ATOM 4232 O O . ASP B 1 13 ? -9.812 -15.781 -11.391 1 97.12 13 ASP B O 1
ATOM 4236 N N . VAL B 1 14 ? -10.438 -17.875 -11.711 1 96.75 14 VAL B N 1
ATOM 4237 C CA . VAL B 1 14 ? -10.445 -17.781 -13.172 1 96.75 14 VAL B CA 1
ATOM 4238 C C . VAL B 1 14 ? -11.875 -17.859 -13.695 1 96.75 14 VAL B C 1
ATOM 4240 O O . VAL B 1 14 ? -12.703 -18.594 -13.148 1 96.75 14 VAL B O 1
ATOM 4243 N N . GLY B 1 15 ? -12.086 -17.125 -14.727 1 96.62 15 GLY B N 1
ATOM 4244 C CA . GLY B 1 15 ? -13.438 -17.062 -15.258 1 96.62 15 GLY B CA 1
ATOM 4245 C C . GLY B 1 15 ? -13.93 -18.375 -15.812 1 96.62 15 GLY B C 1
ATOM 4246 O O . GLY B 1 15 ? -15.125 -18.688 -15.75 1 96.62 15 GLY B O 1
ATOM 4247 N N . PHE B 1 16 ? -13.094 -19.219 -16.281 1 97.06 16 PHE B N 1
ATOM 4248 C CA . PHE B 1 16 ? -13.516 -20.422 -16.984 1 97.06 16 PHE B CA 1
ATOM 4249 C C . PHE B 1 16 ? -13.953 -21.5 -16 1 97.06 16 PHE B C 1
ATOM 4251 O O . PHE B 1 16 ? -14.508 -22.531 -16.406 1 97.06 16 PHE B O 1
ATOM 4258 N N . HIS B 1 17 ? -13.82 -21.25 -14.703 1 97.06 17 HIS B N 1
ATOM 4259 C CA . HIS B 1 17 ? -14.336 -22.203 -13.719 1 97.06 17 HIS B CA 1
ATOM 4260 C C . HIS B 1 17 ? -15.688 -21.75 -13.172 1 97.06 17 HIS B C 1
ATOM 4262 O O . HIS B 1 17 ? -16.188 -22.312 -12.203 1 97.06 17 HIS B O 1
ATOM 4268 N N . GLY B 1 18 ? -16.234 -20.625 -13.695 1 95 18 GLY B N 1
ATOM 4269 C CA . GLY B 1 18 ? -17.625 -20.359 -13.414 1 95 18 GLY B CA 1
ATOM 4270 C C . GLY B 1 18 ? -17.859 -18.984 -12.828 1 95 18 GLY B C 1
ATOM 4271 O O . GLY B 1 18 ? -18.953 -18.422 -12.961 1 95 18 GLY B O 1
ATOM 4272 N N . SER B 1 19 ? -16.906 -18.406 -12.164 1 95.5 19 SER B N 1
ATOM 4273 C CA . SER B 1 19 ? -17.094 -17.109 -11.523 1 95.5 19 SER B CA 1
ATOM 4274 C C . SER B 1 19 ? -17.125 -15.992 -12.555 1 95.5 19 SER B C 1
ATOM 4276 O O . SER B 1 19 ? -16.344 -16 -13.508 1 95.5 19 SER B O 1
ATOM 4278 N N . GLY B 1 20 ? -18.031 -15.047 -12.391 1 96.69 20 GLY B N 1
ATOM 4279 C CA . GLY B 1 20 ? -18.062 -13.844 -13.195 1 96.69 20 GLY B CA 1
ATOM 4280 C C . GLY B 1 20 ? -17.609 -12.602 -12.438 1 96.69 20 GLY B C 1
ATOM 4281 O O . GLY B 1 20 ? -17.688 -11.492 -12.961 1 96.69 20 GLY B O 1
ATOM 4282 N N . GLN B 1 21 ? -17.094 -12.719 -11.227 1 97.38 21 GLN B N 1
ATOM 4283 C CA . GLN B 1 21 ? -16.859 -11.609 -10.312 1 97.38 21 GLN B CA 1
ATOM 4284 C C . GLN B 1 21 ? -15.633 -10.805 -10.734 1 97.38 21 GLN B C 1
ATOM 4286 O O . GLN B 1 21 ? -15.656 -9.57 -10.742 1 97.38 21 GLN B O 1
ATOM 4291 N N . ILE B 1 22 ? -14.531 -11.484 -11.047 1 97.88 22 ILE B N 1
ATOM 4292 C CA . ILE B 1 22 ? -13.305 -10.867 -11.523 1 97.88 22 ILE B CA 1
ATOM 4293 C C . ILE B 1 22 ? -12.984 -11.383 -12.93 1 97.88 22 ILE B C 1
ATOM 4295 O O . ILE B 1 22 ? -12.586 -12.539 -13.094 1 97.88 22 ILE B O 1
ATOM 4299 N N . PRO B 1 23 ? -13.133 -10.562 -13.953 1 97.75 23 PRO B N 1
ATOM 4300 C CA . PRO B 1 23 ? -12.883 -11.016 -15.32 1 97.75 23 PRO B CA 1
ATOM 4301 C C . PRO B 1 23 ? -11.414 -11.359 -15.562 1 97.75 23 PRO B C 1
ATOM 4303 O O . PRO B 1 23 ? -10.523 -10.633 -15.117 1 97.75 23 PRO B O 1
ATOM 4306 N N . THR B 1 24 ? -11.172 -12.461 -16.188 1 97.81 24 THR B N 1
ATOM 4307 C CA . THR B 1 24 ? -9.852 -12.867 -16.641 1 97.81 24 THR B CA 1
ATOM 4308 C C . THR B 1 24 ? -9.875 -13.203 -18.141 1 97.81 24 THR B C 1
ATOM 4310 O O . THR B 1 24 ? -9.492 -14.305 -18.531 1 97.81 24 THR B O 1
ATOM 4313 N N . PRO B 1 25 ? -10.203 -12.25 -18.969 1 98.56 25 PRO B N 1
ATOM 4314 C CA . PRO B 1 25 ? -10.5 -12.539 -20.375 1 98.56 25 PRO B CA 1
ATOM 4315 C C . PRO B 1 25 ? -9.305 -13.086 -21.141 1 98.56 25 PRO B C 1
ATOM 4317 O O . PRO B 1 25 ? -9.461 -13.945 -22 1 98.56 25 PRO B O 1
ATOM 4320 N N . ASN B 1 26 ? -8.133 -12.609 -20.875 1 98.38 26 ASN B N 1
ATOM 4321 C CA . ASN B 1 26 ? -6.953 -13.086 -21.594 1 98.38 26 ASN B CA 1
ATOM 4322 C C . ASN B 1 26 ? -6.613 -14.523 -21.219 1 98.38 26 ASN B C 1
ATOM 4324 O O . ASN B 1 26 ? -6.336 -15.344 -22.094 1 98.38 26 ASN B O 1
ATOM 4328 N N . ILE B 1 27 ? -6.68 -14.852 -19.953 1 98 27 ILE B N 1
ATOM 4329 C CA . ILE B 1 27 ? -6.453 -16.219 -19.484 1 98 27 ILE B CA 1
ATOM 4330 C C . ILE B 1 27 ? -7.527 -17.141 -20.047 1 98 27 ILE B C 1
ATOM 4332 O O . ILE B 1 27 ? -7.219 -18.234 -20.531 1 98 27 ILE B O 1
ATOM 4336 N N . ASP B 1 28 ? -8.711 -16.641 -20.031 1 98.31 28 ASP B N 1
ATOM 4337 C CA . ASP B 1 28 ? -9.844 -17.438 -20.484 1 98.31 28 ASP B CA 1
ATOM 4338 C C . ASP B 1 28 ? -9.75 -17.719 -21.984 1 98.31 28 ASP B C 1
ATOM 4340 O O . ASP B 1 28 ? -10.125 -18.797 -22.453 1 98.31 28 ASP B O 1
ATOM 4344 N N . ALA B 1 29 ? -9.266 -16.781 -22.734 1 98.31 29 ALA B N 1
ATOM 4345 C CA . ALA B 1 29 ? -9.102 -16.984 -24.172 1 98.31 29 ALA B CA 1
ATOM 4346 C C . ALA B 1 29 ? -8.148 -18.141 -24.453 1 98.31 29 ALA B C 1
ATOM 4348 O O . ALA B 1 29 ? -8.406 -18.953 -25.328 1 98.31 29 ALA B O 1
ATOM 4349 N N . LEU B 1 30 ? -7.113 -18.172 -23.688 1 97.62 30 LEU B N 1
ATOM 4350 C CA . LEU B 1 30 ? -6.18 -19.281 -23.812 1 97.62 30 LEU B CA 1
ATOM 4351 C C . LEU B 1 30 ? -6.848 -20.594 -23.422 1 97.62 30 LEU B C 1
ATOM 4353 O O . LEU B 1 30 ? -6.668 -21.609 -24.094 1 97.62 30 LEU B O 1
ATOM 4357 N N . ALA B 1 31 ? -7.586 -20.547 -22.375 1 97.69 31 ALA B N 1
ATOM 4358 C CA . ALA B 1 31 ? -8.227 -21.766 -21.875 1 97.69 31 ALA B CA 1
ATOM 4359 C C . ALA B 1 31 ? -9.203 -22.344 -22.891 1 97.69 31 ALA B C 1
ATOM 4361 O O . ALA B 1 31 ? -9.156 -23.531 -23.203 1 97.69 31 ALA B O 1
ATOM 4362 N N . TYR B 1 32 ? -10.039 -21.5 -23.484 1 98.38 32 TYR B N 1
ATOM 4363 C CA . TYR B 1 32 ? -11.117 -21.953 -24.344 1 98.38 32 TYR B CA 1
ATOM 4364 C C . TYR B 1 32 ? -10.57 -22.391 -25.703 1 98.38 32 TYR B C 1
ATOM 4366 O O . TYR B 1 32 ? -11.164 -23.25 -26.375 1 98.38 32 TYR B O 1
ATOM 4374 N N . SER B 1 33 ? -9.477 -21.812 -26.156 1 97.88 33 SER B N 1
ATOM 4375 C CA . SER B 1 33 ? -8.906 -22.141 -27.453 1 97.88 33 SER B CA 1
ATOM 4376 C C . SER B 1 33 ? -7.844 -23.219 -27.344 1 97.88 33 SER B C 1
ATOM 4378 O O . SER B 1 33 ? -7.379 -23.75 -28.359 1 97.88 33 SER B O 1
ATOM 4380 N N . GLY B 1 34 ? -7.414 -23.547 -26.141 1 97.69 34 GLY B N 1
ATOM 4381 C CA . GLY B 1 34 ? -6.465 -24.625 -25.859 1 97.69 34 GLY B CA 1
ATOM 4382 C C . GLY B 1 34 ? -7.098 -25.812 -25.156 1 97.69 34 GLY B C 1
ATOM 4383 O O . GLY B 1 34 ? -8.102 -26.344 -25.641 1 97.69 34 GLY B O 1
ATOM 4384 N N . LEU B 1 35 ? -6.457 -26.25 -24.094 1 97.75 35 LEU B N 1
ATOM 4385 C CA . LEU B 1 35 ? -6.992 -27.297 -23.234 1 97.75 35 LEU B CA 1
ATOM 4386 C C . LEU B 1 35 ? -7.141 -26.812 -21.812 1 97.75 35 LEU B C 1
ATOM 4388 O O . LEU B 1 35 ? -6.156 -26.438 -21.172 1 97.75 35 LEU B O 1
ATOM 4392 N N . LEU B 1 36 ? -8.414 -26.812 -21.312 1 97.56 36 LEU B N 1
ATOM 4393 C CA . LEU B 1 36 ? -8.648 -26.641 -19.875 1 97.56 36 LEU B CA 1
ATOM 4394 C C . LEU B 1 36 ? -8.32 -27.922 -19.109 1 97.56 36 LEU B C 1
ATOM 4396 O O . LEU B 1 36 ? -8.828 -28.984 -19.438 1 97.56 36 LEU B O 1
ATOM 4400 N N . LEU B 1 37 ? -7.48 -27.719 -18.141 1 97.5 37 LEU B N 1
ATOM 4401 C CA . LEU B 1 37 ? -7.109 -28.906 -17.375 1 97.5 37 LEU B CA 1
ATOM 4402 C C . LEU B 1 37 ? -8.016 -29.078 -16.172 1 97.5 37 LEU B C 1
ATOM 4404 O O . LEU B 1 37 ? -7.867 -28.375 -15.164 1 97.5 37 LEU B O 1
ATOM 4408 N N . ASP B 1 38 ? -8.836 -30.078 -16.188 1 96.62 38 ASP B N 1
ATOM 4409 C CA . ASP B 1 38 ? -9.867 -30.266 -15.172 1 96.62 38 ASP B CA 1
ATOM 4410 C C . ASP B 1 38 ? -9.32 -31.016 -13.961 1 96.62 38 ASP B C 1
ATOM 4412 O O . ASP B 1 38 ? -9.633 -30.688 -12.82 1 96.62 38 ASP B O 1
ATOM 4416 N N . ARG B 1 39 ? -8.562 -32.094 -14.227 1 96.94 39 ARG B N 1
ATOM 4417 C CA . ARG B 1 39 ? -7.973 -32.906 -13.164 1 96.94 39 ARG B CA 1
ATOM 4418 C C . ARG B 1 39 ? -6.477 -32.625 -13.047 1 96.94 39 ARG B C 1
ATOM 4420 O O . ARG B 1 39 ? -5.668 -33.562 -13.094 1 96.94 39 ARG B O 1
ATOM 4427 N N . TYR B 1 40 ? -6.164 -31.422 -12.93 1 97.25 40 TYR B N 1
ATOM 4428 C CA . TYR B 1 40 ? -4.785 -30.969 -12.766 1 97.25 40 TYR B CA 1
ATOM 4429 C C . TYR B 1 40 ? -4.457 -30.766 -11.289 1 97.25 40 TYR B C 1
ATOM 4431 O O . TYR B 1 40 ? -5.145 -30.016 -10.594 1 97.25 40 TYR B O 1
ATOM 4439 N N . TYR B 1 41 ? -3.389 -31.391 -10.867 1 98.19 41 TYR B N 1
ATOM 4440 C CA . TYR B 1 41 ? -3.029 -31.328 -9.453 1 98.19 41 TYR B CA 1
ATOM 4441 C C . TYR B 1 41 ? -1.627 -30.75 -9.273 1 98.19 41 TYR B C 1
ATOM 4443 O O . TYR B 1 41 ? -0.746 -30.984 -10.109 1 98.19 41 TYR B O 1
ATOM 4451 N N . VAL B 1 42 ? -1.496 -29.969 -8.258 1 97.81 42 VAL B N 1
ATOM 4452 C CA . VAL B 1 42 ? -0.234 -29.391 -7.801 1 97.81 42 VAL B CA 1
ATOM 4453 C C . VAL B 1 42 ? 0.005 -29.766 -6.34 1 97.81 42 VAL B C 1
ATOM 4455 O O . VAL B 1 42 ? -0.721 -30.594 -5.777 1 97.81 42 VAL B O 1
ATOM 4458 N N . THR B 1 43 ? 1.102 -29.312 -5.77 1 97.5 43 THR B N 1
ATOM 4459 C CA . THR B 1 43 ? 1.3 -29.469 -4.336 1 97.5 43 THR B CA 1
ATOM 4460 C C . THR B 1 43 ? 0.588 -28.375 -3.559 1 97.5 43 THR B C 1
ATOM 4462 O O . THR B 1 43 ? 0.039 -27.438 -4.156 1 97.5 43 THR B O 1
ATOM 4465 N N . SER B 1 44 ? 0.523 -28.547 -2.26 1 97 44 SER B N 1
ATOM 4466 C CA . SER B 1 44 ? -0.319 -27.641 -1.477 1 97 44 SER B CA 1
ATOM 4467 C C . SER B 1 44 ? 0.42 -26.359 -1.129 1 97 44 SER B C 1
ATOM 4469 O O . SER B 1 44 ? -0.184 -25.406 -0.632 1 97 44 SER B O 1
ATOM 4471 N N . ILE B 1 45 ? 1.769 -26.266 -1.342 1 95.81 45 ILE B N 1
ATOM 4472 C CA . ILE B 1 45 ? 2.484 -25.031 -1.049 1 95.81 45 ILE B CA 1
ATOM 4473 C C . ILE B 1 45 ? 3.539 -24.781 -2.123 1 95.81 45 ILE B C 1
ATOM 4475 O O . ILE B 1 45 ? 3.865 -25.672 -2.904 1 95.81 45 ILE B O 1
ATOM 4479 N N . CYS B 1 46 ? 4.102 -23.609 -2.189 1 95.19 46 CYS B N 1
ATOM 4480 C CA . CYS B 1 46 ? 4.809 -23.047 -3.334 1 95.19 46 CYS B CA 1
ATOM 4481 C C . CYS B 1 46 ? 6.141 -23.75 -3.555 1 95.19 46 CYS B C 1
ATOM 4483 O O . CYS B 1 46 ? 6.398 -24.281 -4.637 1 95.19 46 CYS B O 1
ATOM 4485 N N . THR B 1 47 ? 7.094 -23.844 -2.523 1 97.19 47 THR B N 1
ATOM 4486 C CA . THR B 1 47 ? 8.414 -24.438 -2.717 1 97.19 47 THR B CA 1
ATOM 4487 C C . THR B 1 47 ? 8.297 -25.891 -3.166 1 97.19 47 THR B C 1
ATOM 4489 O O . THR B 1 47 ? 8.922 -26.297 -4.148 1 97.19 47 THR B O 1
ATOM 4492 N N . PRO B 1 48 ? 7.48 -26.688 -2.553 1 97.88 48 PRO B N 1
ATOM 4493 C CA . PRO B 1 48 ? 7.297 -28.062 -3.02 1 97.88 48 PRO B CA 1
ATOM 4494 C C . PRO B 1 48 ? 6.797 -28.125 -4.461 1 97.88 48 PRO B C 1
ATOM 4496 O O . PRO B 1 48 ? 7.277 -28.953 -5.246 1 97.88 48 PRO B O 1
ATOM 4499 N N . SER B 1 49 ? 5.859 -27.297 -4.789 1 97.38 49 SER B N 1
ATOM 4500 C CA . SER B 1 49 ? 5.332 -27.297 -6.152 1 97.38 49 SER B CA 1
ATOM 4501 C C . SER B 1 49 ? 6.41 -26.922 -7.164 1 97.38 49 SER B C 1
ATOM 4503 O O . SER B 1 49 ? 6.535 -27.578 -8.211 1 97.38 49 SER B O 1
ATOM 4505 N N . ARG B 1 50 ? 7.168 -25.906 -6.863 1 96.88 50 ARG B N 1
ATOM 4506 C CA . ARG B 1 50 ? 8.227 -25.484 -7.777 1 96.88 50 ARG B CA 1
ATOM 4507 C C . ARG B 1 50 ? 9.305 -26.547 -7.902 1 96.88 50 ARG B C 1
ATOM 4509 O O . ARG B 1 50 ? 9.844 -26.766 -8.984 1 96.88 50 ARG B O 1
ATOM 4516 N N . SER B 1 51 ? 9.641 -27.156 -6.773 1 97.81 51 SER B N 1
ATOM 4517 C CA . SER B 1 51 ? 10.602 -28.266 -6.82 1 97.81 51 SER B CA 1
ATOM 4518 C C . SER B 1 51 ? 10.086 -29.406 -7.684 1 97.81 51 SER B C 1
ATOM 4520 O O . SER B 1 51 ? 10.844 -30 -8.461 1 97.81 51 SER B O 1
ATOM 4522 N N . ALA B 1 52 ? 8.805 -29.688 -7.531 1 98.19 52 ALA B N 1
ATOM 4523 C CA . ALA B 1 52 ? 8.195 -30.766 -8.297 1 98.19 52 ALA B CA 1
ATOM 4524 C C . ALA B 1 52 ? 8.195 -30.438 -9.789 1 98.19 52 ALA B C 1
ATOM 4526 O O . ALA B 1 52 ? 8.508 -31.297 -10.617 1 98.19 52 ALA B O 1
ATOM 4527 N N . LEU B 1 53 ? 7.852 -29.25 -10.117 1 97.31 53 LEU B N 1
ATOM 4528 C CA . LEU B 1 53 ? 7.836 -28.797 -11.5 1 97.31 53 LEU B CA 1
ATOM 4529 C C . LEU B 1 53 ? 9.219 -28.922 -12.125 1 97.31 53 LEU B C 1
ATOM 4531 O O . LEU B 1 53 ? 9.359 -29.422 -13.25 1 97.31 53 LEU B O 1
ATOM 4535 N N . MET B 1 54 ? 10.227 -28.531 -11.414 1 97.81 54 MET B N 1
ATOM 4536 C CA . MET B 1 54 ? 11.586 -28.422 -11.945 1 97.81 54 MET B CA 1
ATOM 4537 C C . MET B 1 54 ? 12.242 -29.781 -12.047 1 97.81 54 MET B C 1
ATOM 4539 O O . MET B 1 54 ? 13.031 -30.031 -12.961 1 97.81 54 MET B O 1
ATOM 4543 N N . THR B 1 55 ? 11.906 -30.719 -11.156 1 98.19 55 THR B N 1
ATOM 4544 C CA . THR B 1 55 ? 12.648 -31.969 -11.062 1 98.19 55 THR B CA 1
ATOM 4545 C C . THR B 1 55 ? 11.836 -33.125 -11.641 1 98.19 55 THR B C 1
ATOM 4547 O O . THR B 1 55 ? 12.383 -34.188 -11.922 1 98.19 55 THR B O 1
ATOM 4550 N N . GLY B 1 56 ? 10.477 -32.969 -11.688 1 98.25 56 GLY B N 1
ATOM 4551 C CA . GLY B 1 56 ? 9.609 -34.094 -12.039 1 98.25 56 GLY B CA 1
ATOM 4552 C C . GLY B 1 56 ? 9.461 -35.094 -10.93 1 98.25 56 GLY B C 1
ATOM 4553 O O . GLY B 1 56 ? 9.047 -36.25 -11.172 1 98.25 56 GLY B O 1
ATOM 4554 N N . LYS B 1 57 ? 9.828 -34.719 -9.742 1 98.75 57 LYS B N 1
ATOM 4555 C CA . LYS B 1 57 ? 9.773 -35.625 -8.594 1 98.75 57 LYS B CA 1
ATOM 4556 C C . LYS B 1 57 ? 8.789 -35.125 -7.543 1 98.75 57 LYS B C 1
ATOM 4558 O O . LYS B 1 57 ? 8.625 -33.906 -7.367 1 98.75 57 LYS B O 1
ATOM 4563 N N . TYR B 1 58 ? 8.133 -36.094 -6.891 1 98.69 58 TYR B N 1
ATOM 4564 C CA . TYR B 1 58 ? 7.395 -35.719 -5.691 1 98.69 58 TYR B CA 1
ATOM 4565 C C . TYR B 1 58 ? 8.328 -35.094 -4.656 1 98.69 58 TYR B C 1
ATOM 4567 O O . TYR B 1 58 ? 9.461 -35.562 -4.48 1 98.69 58 TYR B O 1
ATOM 4575 N N . PRO B 1 59 ? 7.781 -34.125 -3.912 1 98.44 59 PRO B N 1
ATOM 4576 C CA . PRO B 1 59 ? 8.625 -33.469 -2.908 1 98.44 59 PRO B CA 1
ATOM 4577 C C . PRO B 1 59 ? 9.195 -34.438 -1.89 1 98.44 59 PRO B C 1
ATOM 4579 O O . PRO B 1 59 ? 10.297 -34.219 -1.378 1 98.44 59 PRO B O 1
ATOM 4582 N N . ILE B 1 60 ? 8.562 -35.562 -1.612 1 98.44 60 ILE B N 1
ATOM 4583 C CA . ILE B 1 60 ? 9.047 -36.562 -0.649 1 98.44 60 ILE B CA 1
ATOM 4584 C C . ILE B 1 60 ? 10.336 -37.188 -1.161 1 98.44 60 ILE B C 1
ATOM 4586 O O . ILE B 1 60 ? 11.07 -37.812 -0.397 1 98.44 60 ILE B O 1
ATOM 4590 N N . HIS B 1 61 ? 10.602 -37.062 -2.445 1 98.5 61 HIS B N 1
ATOM 4591 C CA . HIS B 1 61 ? 11.789 -37.688 -3.027 1 98.5 61 HIS B CA 1
ATOM 4592 C C . HIS B 1 61 ? 12.922 -36.688 -3.166 1 98.5 61 HIS B C 1
ATOM 4594 O O . HIS B 1 61 ? 13.984 -37 -3.688 1 98.5 61 HIS B O 1
ATOM 4600 N N . THR B 1 62 ? 12.734 -35.438 -2.746 1 97.75 62 THR B N 1
ATOM 4601 C CA . THR B 1 62 ? 13.773 -34.406 -2.785 1 97.75 62 THR B CA 1
ATOM 4602 C C . THR B 1 62 ? 13.953 -33.75 -1.413 1 97.75 62 THR B C 1
ATOM 4604 O O . THR B 1 62 ? 14.781 -32.875 -1.245 1 97.75 62 THR B O 1
ATOM 4607 N N . GLY B 1 63 ? 13.172 -34.156 -0.478 1 97.56 63 GLY B N 1
ATOM 4608 C CA . GLY B 1 63 ? 13.242 -33.594 0.862 1 97.56 63 GLY B CA 1
ATOM 4609 C C . GLY B 1 63 ? 12.547 -32.25 0.984 1 97.56 63 GLY B C 1
ATOM 4610 O O . GLY B 1 63 ? 12.797 -31.516 1.926 1 97.56 63 GLY B O 1
ATOM 4611 N N . MET B 1 64 ? 11.672 -31.922 0.065 1 97.88 64 MET B N 1
ATOM 4612 C CA . MET B 1 64 ? 11.062 -30.594 0.001 1 97.88 64 MET B CA 1
ATOM 4613 C C . MET B 1 64 ? 9.617 -30.625 0.479 1 97.88 64 MET B C 1
ATOM 4615 O O . MET B 1 64 ? 8.867 -29.672 0.282 1 97.88 64 MET B O 1
ATOM 4619 N N . GLN B 1 65 ? 9.156 -31.75 1.107 1 97.88 65 GLN B N 1
ATOM 4620 C CA . GLN B 1 65 ? 7.727 -32 1.312 1 97.88 65 GLN B CA 1
ATOM 4621 C C . GLN B 1 65 ? 7.203 -31.203 2.51 1 97.88 65 GLN B C 1
ATOM 4623 O O . GLN B 1 65 ? 5.992 -31.109 2.711 1 97.88 65 GLN B O 1
ATOM 4628 N N . HIS B 1 66 ? 8.203 -30.703 3.361 1 97 66 HIS B N 1
ATOM 4629 C CA . HIS B 1 66 ? 7.766 -30.031 4.578 1 97 66 HIS B CA 1
ATOM 4630 C C . HIS B 1 66 ? 8.008 -28.516 4.496 1 97 66 HIS B C 1
ATOM 4632 O O . HIS B 1 66 ? 9.148 -28.062 4.586 1 97 66 HIS B O 1
ATOM 4638 N N . SER B 1 67 ? 6.988 -27.688 4.301 1 95 67 SER B N 1
ATOM 4639 C CA . SER B 1 67 ? 7.004 -26.234 4.371 1 95 67 SER B CA 1
ATOM 4640 C C . SER B 1 67 ? 7.789 -25.641 3.213 1 95 67 SER B C 1
ATOM 4642 O O . SER B 1 67 ? 8.172 -26.344 2.279 1 95 67 SER B O 1
ATOM 4644 N N . ILE B 1 68 ? 7.984 -24.328 3.176 1 96.56 68 ILE B N 1
ATOM 4645 C CA . ILE B 1 68 ? 8.672 -23.578 2.135 1 96.56 68 ILE B CA 1
ATOM 4646 C C . ILE B 1 68 ? 10.117 -23.312 2.561 1 96.56 68 ILE B C 1
ATOM 4648 O O . ILE B 1 68 ? 10.445 -23.391 3.746 1 96.56 68 ILE B O 1
ATOM 4652 N N . LEU B 1 69 ? 10.945 -23.016 1.568 1 97.62 69 LEU B N 1
ATOM 4653 C CA . LEU B 1 69 ? 12.281 -22.5 1.841 1 97.62 69 LEU B CA 1
ATOM 4654 C C . LEU B 1 69 ? 12.219 -21.031 2.277 1 97.62 69 LEU B C 1
ATOM 4656 O O . LEU B 1 69 ? 11.547 -20.219 1.646 1 97.62 69 LEU B O 1
ATOM 4660 N N . LYS B 1 70 ? 12.945 -20.703 3.363 1 97.19 70 LYS B N 1
ATOM 4661 C CA . LYS B 1 70 ? 12.992 -19.344 3.877 1 97.19 70 LYS B CA 1
ATOM 4662 C C . LYS B 1 70 ? 14.305 -18.656 3.496 1 97.19 70 LYS B C 1
ATOM 4664 O O . LYS B 1 70 ? 15.297 -19.328 3.205 1 97.19 70 LYS B O 1
ATOM 4669 N N . GLY B 1 71 ? 14.227 -17.359 3.496 1 97.69 71 GLY B N 1
ATOM 4670 C CA . GLY B 1 71 ? 15.383 -16.578 3.094 1 97.69 71 GLY B CA 1
ATOM 4671 C C . GLY B 1 71 ? 16.609 -16.875 3.936 1 97.69 71 GLY B C 1
ATOM 4672 O O . GLY B 1 71 ? 17.734 -16.875 3.422 1 97.69 71 GLY B O 1
ATOM 4673 N N . ALA B 1 72 ? 16.422 -17.125 5.199 1 98.19 72 ALA B N 1
ATOM 4674 C CA . ALA B 1 72 ? 17.547 -17.312 6.113 1 98.19 72 ALA B CA 1
ATOM 4675 C C . ALA B 1 72 ? 17.875 -18.781 6.297 1 98.19 72 ALA B C 1
ATOM 4677 O O . ALA B 1 72 ? 18.688 -19.141 7.145 1 98.19 72 ALA B O 1
ATOM 4678 N N . GLU B 1 73 ? 17.172 -19.703 5.586 1 97.94 73 GLU B N 1
ATOM 4679 C CA . GLU B 1 73 ? 17.469 -21.125 5.621 1 97.94 73 GLU B CA 1
ATOM 4680 C C . GLU B 1 73 ? 18.625 -21.469 4.691 1 97.94 73 GLU B C 1
ATOM 4682 O O . GLU B 1 73 ? 18.547 -21.234 3.484 1 97.94 73 GLU B O 1
ATOM 4687 N N . PRO B 1 74 ? 19.766 -21.953 5.25 1 97.81 74 PRO B N 1
ATOM 4688 C CA . PRO B 1 74 ? 20.922 -22.266 4.406 1 97.81 74 PRO B CA 1
ATOM 4689 C C . PRO B 1 74 ? 20.75 -23.594 3.658 1 97.81 74 PRO B C 1
ATOM 4691 O O . PRO B 1 74 ? 21.562 -24.516 3.832 1 97.81 74 PRO B O 1
ATOM 4694 N N . ARG B 1 75 ? 19.781 -23.547 2.848 1 97.69 75 ARG B N 1
ATOM 4695 C CA . ARG B 1 75 ? 19.391 -24.719 2.072 1 97.69 75 ARG B CA 1
ATOM 4696 C C . ARG B 1 75 ? 18.781 -24.312 0.729 1 97.69 75 ARG B C 1
ATOM 4698 O O . ARG B 1 75 ? 18.422 -23.141 0.533 1 97.69 75 ARG B O 1
ATOM 4705 N N . GLY B 1 76 ? 18.797 -25.172 -0.223 1 98.31 76 GLY B N 1
ATOM 4706 C CA . GLY B 1 76 ? 18.156 -25.062 -1.517 1 98.31 76 GLY B CA 1
ATOM 4707 C C . GLY B 1 76 ? 17.812 -26.391 -2.143 1 98.31 76 GLY B C 1
ATOM 4708 O O . GLY B 1 76 ? 18.094 -27.453 -1.56 1 98.31 76 GLY B O 1
ATOM 4709 N N . LEU B 1 77 ? 17.078 -26.312 -3.242 1 98.56 77 LEU B N 1
ATOM 4710 C CA . LEU B 1 77 ? 16.875 -27.547 -4 1 98.56 77 LEU B CA 1
ATOM 4711 C C . LEU B 1 77 ? 18.188 -28.266 -4.25 1 98.56 77 LEU B C 1
ATOM 4713 O O . LEU B 1 77 ? 19.156 -27.656 -4.719 1 98.56 77 LEU B O 1
ATOM 4717 N N . PRO B 1 78 ? 18.25 -29.562 -3.934 1 98.06 78 PRO B N 1
ATOM 4718 C CA . PRO B 1 78 ? 19.531 -30.266 -4.031 1 98.06 78 PRO B CA 1
ATOM 4719 C C . PRO B 1 78 ? 20.203 -30.094 -5.391 1 98.06 78 PRO B C 1
ATOM 4721 O O . PRO B 1 78 ? 19.531 -30.188 -6.426 1 98.06 78 PRO B O 1
ATOM 4724 N N . LEU B 1 79 ? 21.516 -29.859 -5.324 1 98.19 79 LEU B N 1
ATOM 4725 C CA . LEU B 1 79 ? 22.266 -29.484 -6.52 1 98.19 79 LEU B CA 1
ATOM 4726 C C . LEU B 1 79 ? 22.453 -30.688 -7.441 1 98.19 79 LEU B C 1
ATOM 4728 O O . LEU B 1 79 ? 22.75 -30.516 -8.625 1 98.19 79 LEU B O 1
ATOM 4732 N N . HIS B 1 80 ? 22.281 -31.844 -6.914 1 97.12 80 HIS B N 1
ATOM 4733 C CA . HIS B 1 80 ? 22.453 -33 -7.762 1 97.12 80 HIS B CA 1
ATOM 4734 C C . HIS B 1 80 ? 21.234 -33.25 -8.633 1 97.12 80 HIS B C 1
ATOM 4736 O O . HIS B 1 80 ? 21.266 -34.062 -9.555 1 97.12 80 HIS B O 1
ATOM 4742 N N . GLU B 1 81 ? 20.109 -32.625 -8.305 1 97.62 81 GLU B N 1
ATOM 4743 C CA . GLU B 1 81 ? 18.938 -32.719 -9.164 1 97.62 81 GLU B CA 1
ATOM 4744 C C . GLU B 1 81 ? 19.094 -31.875 -10.422 1 97.62 81 GLU B C 1
ATOM 4746 O O . GLU B 1 81 ? 19.25 -30.656 -10.344 1 97.62 81 GLU B O 1
ATOM 4751 N N . LYS B 1 82 ? 19.125 -32.5 -11.586 1 97.25 82 LYS B N 1
ATOM 4752 C CA . LYS B 1 82 ? 19 -31.766 -12.828 1 97.25 82 LYS B CA 1
ATOM 4753 C C . LYS B 1 82 ? 17.578 -31.266 -13.023 1 97.25 82 LYS B C 1
ATOM 4755 O O . LYS B 1 82 ? 16.609 -32 -12.773 1 97.25 82 LYS B O 1
ATOM 4760 N N . ILE B 1 83 ? 17.422 -29.984 -13.461 1 97.38 83 ILE B N 1
ATOM 4761 C CA . ILE B 1 83 ? 16.078 -29.422 -13.469 1 97.38 83 ILE B CA 1
ATOM 4762 C C . ILE B 1 83 ? 15.711 -28.984 -14.883 1 97.38 83 ILE B C 1
ATOM 4764 O O . ILE B 1 83 ? 16.547 -29.016 -15.789 1 97.38 83 ILE B O 1
ATOM 4768 N N . LEU B 1 84 ? 14.508 -28.562 -15.133 1 97.5 84 LEU B N 1
ATOM 4769 C CA . LEU B 1 84 ? 13.836 -28.375 -16.406 1 97.5 84 LEU B CA 1
ATOM 4770 C C . LEU B 1 84 ? 14.648 -27.453 -17.328 1 97.5 84 LEU B C 1
ATOM 4772 O O . LEU B 1 84 ? 14.938 -27.812 -18.469 1 97.5 84 LEU B O 1
ATOM 4776 N N . PRO B 1 85 ? 15.094 -26.219 -16.844 1 97.94 85 PRO B N 1
ATOM 4777 C CA . PRO B 1 85 ? 15.828 -25.344 -17.75 1 97.94 85 PRO B CA 1
ATOM 4778 C C . PRO B 1 85 ? 17.141 -25.953 -18.219 1 97.94 85 PRO B C 1
ATOM 4780 O O . PRO B 1 85 ? 17.609 -25.672 -19.328 1 97.94 85 PRO B O 1
ATOM 4783 N N . GLU B 1 86 ? 17.766 -26.781 -17.406 1 97.81 86 GLU B N 1
ATOM 4784 C CA . GLU B 1 86 ? 19.016 -27.438 -17.797 1 97.81 86 GLU B CA 1
ATOM 4785 C C . GLU B 1 86 ? 18.766 -28.453 -18.922 1 97.81 86 GLU B C 1
ATOM 4787 O O . GLU B 1 86 ? 19.547 -28.531 -19.859 1 97.81 86 GLU B O 1
ATOM 4792 N N . TYR B 1 87 ? 17.734 -29.234 -18.828 1 97.06 87 TYR B N 1
ATOM 4793 C CA . TYR B 1 87 ? 17.359 -30.172 -19.891 1 97.06 87 TYR B CA 1
ATOM 4794 C C . TYR B 1 87 ? 17.078 -29.422 -21.188 1 97.06 87 TYR B C 1
ATOM 4796 O O . TYR B 1 87 ? 17.516 -29.844 -22.266 1 97.06 87 TYR B O 1
ATOM 4804 N N . LEU B 1 88 ? 16.328 -28.312 -21.109 1 97.31 88 LEU B N 1
ATOM 4805 C CA . LEU B 1 88 ? 15.93 -27.562 -22.281 1 97.31 88 LEU B CA 1
ATOM 4806 C C . LEU B 1 88 ? 17.141 -26.891 -22.938 1 97.31 88 LEU B C 1
ATOM 4808 O O . LEU B 1 88 ? 17.203 -26.766 -24.172 1 97.31 88 LEU B O 1
ATOM 4812 N N . ARG B 1 89 ? 18.016 -26.453 -22.094 1 97 89 ARG B N 1
ATOM 4813 C CA . ARG B 1 89 ? 19.25 -25.906 -22.641 1 97 89 ARG B CA 1
ATOM 4814 C C . ARG B 1 89 ? 19.969 -26.922 -23.5 1 97 89 ARG B C 1
ATOM 4816 O O . ARG B 1 89 ? 20.531 -26.578 -24.547 1 97 89 ARG B O 1
ATOM 4823 N N . GLU B 1 90 ? 20 -28.125 -23.094 1 96.31 90 GLU B N 1
ATOM 4824 C CA . GLU B 1 90 ? 20.641 -29.203 -23.859 1 96.31 90 GLU B CA 1
ATOM 4825 C C . GLU B 1 90 ? 19.922 -29.438 -25.188 1 96.31 90 GLU B C 1
ATOM 4827 O O . GLU B 1 90 ? 20.531 -29.969 -26.125 1 96.31 90 GLU B O 1
ATOM 4832 N N . LEU B 1 91 ? 18.719 -29.031 -25.25 1 95.94 91 LEU B N 1
ATOM 4833 C CA . LEU B 1 91 ? 17.953 -29.156 -26.484 1 95.94 91 LEU B CA 1
ATOM 4834 C C . LEU B 1 91 ? 18.062 -27.906 -27.328 1 95.94 91 LEU B C 1
ATOM 4836 O O . LEU B 1 91 ? 17.359 -27.766 -28.328 1 95.94 91 LEU B O 1
ATOM 4840 N N . GLY B 1 92 ? 18.859 -26.922 -26.922 1 96.31 92 GLY B N 1
ATOM 4841 C CA . GLY B 1 92 ? 19.156 -25.75 -27.734 1 96.31 92 GLY B CA 1
ATOM 4842 C C . GLY B 1 92 ? 18.312 -24.547 -27.375 1 96.31 92 GLY B C 1
ATOM 4843 O O . GLY B 1 92 ? 18.406 -23.5 -28.016 1 96.31 92 GLY B O 1
ATOM 4844 N N . TYR B 1 93 ? 17.578 -24.609 -26.297 1 97.12 93 TYR B N 1
ATOM 4845 C CA . TYR B 1 93 ? 16.719 -23.5 -25.922 1 97.12 93 TYR B CA 1
ATOM 4846 C C . TYR B 1 93 ? 17.516 -22.391 -25.234 1 97.12 93 TYR B C 1
ATOM 4848 O O . TYR B 1 93 ? 18.438 -22.656 -24.469 1 97.12 93 TYR B O 1
ATOM 4856 N N . SER B 1 94 ? 17.125 -21.094 -25.578 1 97.56 94 SER B N 1
ATOM 4857 C CA . SER B 1 94 ? 17.406 -20 -24.656 1 97.56 94 SER B CA 1
ATOM 4858 C C . SER B 1 94 ? 16.453 -20.031 -23.453 1 97.56 94 SER B C 1
ATOM 4860 O O . SER B 1 94 ? 15.234 -20.172 -23.625 1 97.56 94 SER B O 1
ATOM 4862 N N . THR B 1 95 ? 17.016 -19.969 -22.234 1 98.06 95 THR B N 1
ATOM 4863 C CA . THR B 1 95 ? 16.188 -20.172 -21.047 1 98.06 95 THR B CA 1
ATOM 4864 C C . THR B 1 95 ? 16.203 -18.922 -20.172 1 98.06 95 THR B C 1
ATOM 4866 O O . THR B 1 95 ? 17.25 -18.469 -19.734 1 98.06 95 THR B O 1
ATOM 4869 N N . HIS B 1 96 ? 15.008 -18.328 -19.922 1 98.5 96 HIS B N 1
ATOM 4870 C CA . HIS B 1 96 ? 14.867 -17.125 -19.125 1 98.5 96 HIS B CA 1
ATOM 4871 C C . HIS B 1 96 ? 13.859 -17.328 -18 1 98.5 96 HIS B C 1
ATOM 4873 O O . HIS B 1 96 ? 12.836 -17.984 -18.188 1 98.5 96 HIS B O 1
ATOM 4879 N N . ILE B 1 97 ? 14.203 -16.797 -16.844 1 98.56 97 ILE B N 1
ATOM 4880 C CA . ILE B 1 97 ? 13.227 -16.734 -15.758 1 98.56 97 ILE B CA 1
ATOM 4881 C C . ILE B 1 97 ? 12.93 -15.266 -15.422 1 98.56 97 ILE B C 1
ATOM 4883 O O . ILE B 1 97 ? 13.852 -14.461 -15.281 1 98.56 97 ILE B O 1
ATOM 4887 N N . VAL B 1 98 ? 11.727 -14.93 -15.391 1 98.5 98 VAL B N 1
ATOM 4888 C CA . VAL B 1 98 ? 11.234 -13.633 -14.93 1 98.5 98 VAL B CA 1
ATOM 4889 C C . VAL B 1 98 ? 10.305 -13.82 -13.734 1 98.5 98 VAL B C 1
ATOM 4891 O O . VAL B 1 98 ? 9.281 -14.508 -13.836 1 98.5 98 VAL B O 1
ATOM 4894 N N . GLY B 1 99 ? 10.688 -13.203 -12.602 1 98.06 99 GLY B N 1
ATOM 4895 C CA . GLY B 1 99 ? 9.852 -13.289 -11.414 1 98.06 99 GLY B CA 1
ATOM 4896 C C . GLY B 1 99 ? 10.438 -14.18 -10.336 1 98.06 99 GLY B C 1
ATOM 4897 O O . GLY B 1 99 ? 11.633 -14.125 -10.062 1 98.06 99 GLY B O 1
ATOM 4898 N N . LYS B 1 100 ? 9.68 -15.016 -9.664 1 97.62 100 LYS B N 1
ATOM 4899 C CA . LYS B 1 100 ? 9.93 -15.742 -8.422 1 97.62 100 LYS B CA 1
ATOM 4900 C C . LYS B 1 100 ? 10.766 -17 -8.672 1 97.62 100 LYS B C 1
ATOM 4902 O O . LYS B 1 100 ? 10.469 -17.781 -9.57 1 97.62 100 LYS B O 1
ATOM 4907 N N . TRP B 1 101 ? 11.836 -17.188 -7.844 1 98.25 101 TRP B N 1
ATOM 4908 C CA . TRP B 1 101 ? 12.656 -18.391 -7.855 1 98.25 101 TRP B CA 1
ATOM 4909 C C . TRP B 1 101 ? 12.219 -19.359 -6.766 1 98.25 101 TRP B C 1
ATOM 4911 O O . TRP B 1 101 ? 11.516 -20.328 -7.039 1 98.25 101 TRP B O 1
ATOM 4921 N N . HIS B 1 102 ? 12.484 -19.094 -5.488 1 98.12 102 HIS B N 1
ATOM 4922 C CA . HIS B 1 102 ? 11.992 -19.719 -4.262 1 98.12 102 HIS B CA 1
ATOM 4923 C C . HIS B 1 102 ? 12.484 -21.156 -4.145 1 98.12 102 HIS B C 1
ATOM 4925 O O . HIS B 1 102 ? 11.758 -22.016 -3.643 1 98.12 102 HIS B O 1
ATOM 4931 N N . LEU B 1 103 ? 13.672 -21.5 -4.652 1 98.38 103 LEU B N 1
ATOM 4932 C CA . LEU B 1 103 ? 14.242 -22.828 -4.52 1 98.38 103 LEU B CA 1
ATOM 4933 C C . LEU B 1 103 ? 15.602 -22.781 -3.83 1 98.38 103 LEU B C 1
ATOM 4935 O O . LEU B 1 103 ? 16.453 -23.656 -4.043 1 98.38 103 LEU B O 1
ATOM 4939 N N . GLY B 1 104 ? 15.781 -21.703 -3.096 1 98.38 104 GLY B N 1
ATOM 4940 C CA . GLY B 1 104 ? 17 -21.531 -2.318 1 98.38 104 GLY B CA 1
ATOM 4941 C C . GLY B 1 104 ? 18.016 -20.641 -3.006 1 98.38 104 GLY B C 1
ATOM 4942 O O . GLY B 1 104 ? 18.109 -20.625 -4.234 1 98.38 104 GLY B O 1
ATOM 4943 N N . PHE B 1 105 ? 18.812 -19.906 -2.158 1 98.62 105 PHE B N 1
ATOM 4944 C CA . PHE B 1 105 ? 19.75 -18.953 -2.727 1 98.62 105 PHE B CA 1
ATOM 4945 C C . PHE B 1 105 ? 20.875 -18.656 -1.745 1 98.62 105 PHE B C 1
ATOM 4947 O O . PHE B 1 105 ? 21.562 -17.641 -1.868 1 98.62 105 PHE B O 1
ATOM 4954 N N . TYR B 1 106 ? 21 -19.547 -0.663 1 98.12 106 TYR B N 1
ATOM 4955 C CA . TYR B 1 106 ? 21.969 -19.188 0.367 1 98.12 106 TYR B CA 1
ATOM 4956 C C . TYR B 1 106 ? 23.391 -19.234 -0.189 1 98.12 106 TYR B C 1
ATOM 4958 O O . TYR B 1 106 ? 24.312 -18.641 0.384 1 98.12 106 TYR B O 1
ATOM 4966 N N . LYS B 1 107 ? 23.656 -19.938 -1.308 1 98.31 107 LYS B N 1
ATOM 4967 C CA . LYS B 1 107 ? 24.859 -19.906 -2.125 1 98.31 107 LYS B CA 1
ATOM 4968 C C . LYS B 1 107 ? 24.531 -19.656 -3.592 1 98.31 107 LYS B C 1
ATOM 4970 O O . LYS B 1 107 ? 23.438 -19.984 -4.051 1 98.31 107 LYS B O 1
ATOM 4975 N N . ARG B 1 108 ? 25.5 -19.109 -4.312 1 98.06 108 ARG B N 1
ATOM 4976 C CA . ARG B 1 108 ? 25.266 -18.703 -5.695 1 98.06 108 ARG B CA 1
ATOM 4977 C C . ARG B 1 108 ? 24.844 -19.891 -6.543 1 98.06 108 ARG B C 1
ATOM 4979 O O . ARG B 1 108 ? 24.031 -19.75 -7.469 1 98.06 108 ARG B O 1
ATOM 4986 N N . GLU B 1 109 ? 25.297 -21.109 -6.254 1 98.56 109 GLU B N 1
ATOM 4987 C CA . GLU B 1 109 ? 25 -22.297 -7.062 1 98.56 109 GLU B CA 1
ATOM 4988 C C . GLU B 1 109 ? 23.516 -22.641 -7.016 1 98.56 109 GLU B C 1
ATOM 4990 O O . GLU B 1 109 ? 23.031 -23.375 -7.867 1 98.56 109 GLU B O 1
ATOM 4995 N N . TYR B 1 110 ? 22.797 -22.109 -6.039 1 98.69 110 TYR B N 1
ATOM 4996 C CA . TYR B 1 110 ? 21.375 -22.391 -5.891 1 98.69 110 TYR B CA 1
ATOM 4997 C C . TYR B 1 110 ? 20.531 -21.375 -6.633 1 98.69 110 TYR B C 1
ATOM 4999 O O . TYR B 1 110 ? 19.312 -21.547 -6.766 1 98.69 110 TYR B O 1
ATOM 5007 N N . THR B 1 111 ? 21.094 -20.328 -7.129 1 98.75 111 THR B N 1
ATOM 5008 C CA . THR B 1 111 ? 20.344 -19.234 -7.711 1 98.75 111 THR B CA 1
ATOM 5009 C C . THR B 1 111 ? 20 -19.516 -9.172 1 98.75 111 THR B C 1
ATOM 5011 O O . THR B 1 111 ? 20.594 -20.406 -9.789 1 98.75 111 THR B O 1
ATOM 5014 N N . PRO B 1 112 ? 19.047 -18.781 -9.773 1 98.44 112 PRO B N 1
ATOM 5015 C CA . PRO B 1 112 ? 18.469 -19.125 -11.078 1 98.44 112 PRO B CA 1
ATOM 5016 C C . PRO B 1 112 ? 19.531 -19.234 -12.172 1 98.44 112 PRO B C 1
ATOM 5018 O O . PRO B 1 112 ? 19.531 -20.203 -12.93 1 98.44 112 PRO B O 1
ATOM 5021 N N . THR B 1 113 ? 20.484 -18.281 -12.227 1 98.69 113 THR B N 1
ATOM 5022 C CA . THR B 1 113 ? 21.406 -18.219 -13.352 1 98.69 113 THR B CA 1
ATOM 5023 C C . THR B 1 113 ? 22.5 -19.266 -13.203 1 98.69 113 THR B C 1
ATOM 5025 O O . THR B 1 113 ? 23.281 -19.5 -14.133 1 98.69 113 THR B O 1
ATOM 5028 N N . TYR B 1 114 ? 22.516 -19.953 -12.078 1 98.56 114 TYR B N 1
ATOM 5029 C CA . TYR B 1 114 ? 23.422 -21.078 -11.891 1 98.56 114 TYR B CA 1
ATOM 5030 C C . TYR B 1 114 ? 22.688 -22.406 -11.93 1 98.56 114 TYR B C 1
ATOM 5032 O O . TYR B 1 114 ? 23.266 -23.453 -11.664 1 98.56 114 TYR B O 1
ATOM 5040 N N . ARG B 1 115 ? 21.453 -22.344 -12.203 1 98.56 115 ARG B N 1
ATOM 5041 C CA .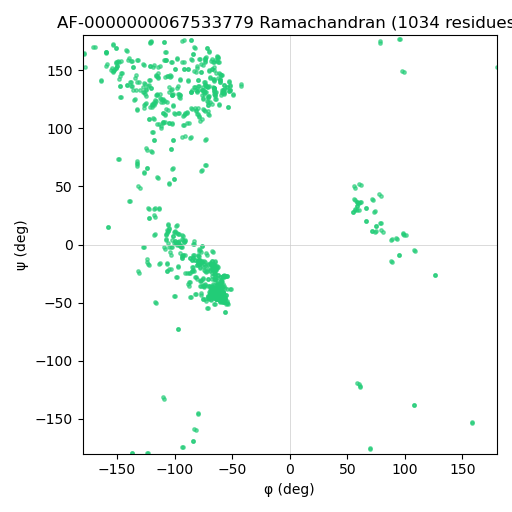 ARG B 1 115 ? 20.609 -23.531 -12.266 1 98.56 115 ARG B CA 1
ATOM 5042 C C . ARG B 1 115 ? 19.938 -23.656 -13.633 1 98.56 115 ARG B C 1
ATOM 5044 O O . ARG B 1 115 ? 18.797 -24.094 -13.727 1 98.56 115 ARG B O 1
ATOM 5051 N N . GLY B 1 116 ? 20.562 -23.188 -14.633 1 98.25 116 GLY B N 1
ATOM 5052 C CA . GLY B 1 116 ? 20.141 -23.531 -15.977 1 98.25 116 GLY B CA 1
ATOM 5053 C C . GLY B 1 116 ? 19.484 -22.359 -16.703 1 98.25 116 GLY B C 1
ATOM 5054 O O . GLY B 1 116 ? 19.203 -22.438 -17.906 1 98.25 116 GLY B O 1
ATOM 5055 N N . PHE B 1 117 ? 19.25 -21.188 -16.047 1 98.62 117 PHE B N 1
ATOM 5056 C CA . PHE B 1 117 ? 18.656 -20.031 -16.703 1 98.62 117 PHE B CA 1
ATOM 5057 C C . PHE B 1 117 ? 19.734 -19.062 -17.188 1 98.62 117 PHE B C 1
ATOM 5059 O O . PHE B 1 117 ? 20.719 -18.828 -16.484 1 98.62 117 PHE B O 1
ATOM 5066 N N . ASP B 1 118 ? 19.484 -18.484 -18.375 1 98.31 118 ASP B N 1
ATOM 5067 C CA . ASP B 1 118 ? 20.406 -17.516 -18.938 1 98.31 118 ASP B CA 1
ATOM 5068 C C . ASP B 1 118 ? 20.281 -16.156 -18.266 1 98.31 118 ASP B C 1
ATOM 5070 O O . ASP B 1 118 ? 21.281 -15.461 -18.047 1 98.31 118 ASP B O 1
ATOM 5074 N N . THR B 1 119 ? 19.078 -15.773 -18.031 1 98.62 119 THR B N 1
ATOM 5075 C CA . THR B 1 119 ? 18.844 -14.477 -17.406 1 98.62 119 THR B CA 1
ATOM 5076 C C . THR B 1 119 ? 17.75 -14.578 -16.359 1 98.62 119 THR B C 1
ATOM 5078 O O . THR B 1 119 ? 16.953 -15.531 -16.359 1 98.62 119 THR B O 1
ATOM 5081 N N . HIS B 1 120 ? 17.812 -13.609 -15.477 1 98.69 120 HIS B N 1
ATOM 5082 C CA . HIS B 1 120 ? 16.828 -13.531 -14.406 1 98.69 120 HIS B CA 1
ATOM 5083 C C . HIS B 1 120 ? 16.531 -12.086 -14.031 1 98.69 120 HIS B C 1
ATOM 5085 O O . HIS B 1 120 ? 17.453 -11.297 -13.805 1 98.69 120 HIS B O 1
ATOM 5091 N N . ILE B 1 121 ? 15.32 -11.711 -14.023 1 98.75 121 ILE B N 1
ATOM 5092 C CA . ILE B 1 121 ? 14.836 -10.539 -13.305 1 98.75 121 ILE B CA 1
ATOM 5093 C C . ILE B 1 121 ? 13.695 -10.945 -12.375 1 98.75 121 ILE B C 1
ATOM 5095 O O . ILE B 1 121 ? 12.727 -11.57 -12.805 1 98.75 121 ILE B O 1
ATOM 5099 N N . GLY B 1 122 ? 13.7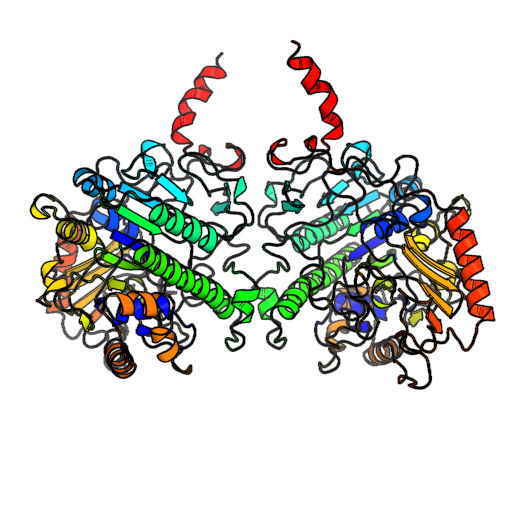89 -10.75 -11.148 1 98.56 122 GLY B N 1
ATOM 5100 C CA . GLY B 1 122 ? 12.797 -11.172 -10.172 1 98.56 122 GLY B CA 1
ATOM 5101 C C . GLY B 1 122 ? 13.352 -11.289 -8.766 1 98.56 122 GLY B C 1
ATOM 5102 O O . GLY B 1 122 ? 14.211 -10.5 -8.367 1 98.56 122 GLY B O 1
ATOM 5103 N N . TYR B 1 123 ? 12.797 -12.117 -7.914 1 98.62 123 TYR B N 1
ATOM 5104 C CA . TYR B 1 123 ? 13.195 -12.211 -6.512 1 98.62 123 TYR B CA 1
ATOM 5105 C C . TYR B 1 123 ? 13.414 -13.664 -6.102 1 98.62 123 TYR B C 1
ATOM 5107 O O . TYR B 1 123 ? 12.961 -14.578 -6.785 1 98.62 123 TYR B O 1
ATOM 5115 N N . TRP B 1 124 ? 14.164 -13.859 -5.062 1 98.69 124 TRP B N 1
ATOM 5116 C CA . TRP B 1 124 ? 14.656 -15.18 -4.703 1 98.69 124 TRP B CA 1
ATOM 5117 C C . TRP B 1 124 ? 13.789 -15.805 -3.615 1 98.69 124 TRP B C 1
ATOM 5119 O O . TRP B 1 124 ? 13.664 -17.031 -3.541 1 98.69 124 TRP B O 1
ATOM 5129 N N . THR B 1 125 ? 13.133 -15.008 -2.742 1 98.31 125 THR B N 1
ATOM 5130 C CA . THR B 1 125 ? 12.359 -15.516 -1.613 1 98.31 125 THR B CA 1
ATOM 5131 C C . THR B 1 125 ? 10.953 -15.906 -2.053 1 98.31 125 THR B C 1
ATOM 5133 O O . THR B 1 125 ? 10.688 -16.047 -3.248 1 98.31 125 THR B O 1
ATOM 5136 N N . GLY B 1 126 ? 10.102 -16.172 -1.083 1 96.94 126 GLY B N 1
ATOM 5137 C CA . GLY B 1 126 ? 8.773 -16.688 -1.366 1 96.94 126 GLY B CA 1
ATOM 5138 C C . GLY B 1 126 ? 7.766 -15.617 -1.719 1 96.94 126 GLY B C 1
ATOM 5139 O O . GLY B 1 126 ? 6.734 -15.906 -2.33 1 96.94 126 GLY B O 1
ATOM 5140 N N . HIS B 1 127 ? 8.023 -14.43 -1.312 1 97.25 127 HIS B N 1
ATOM 5141 C CA . HIS B 1 127 ? 7.156 -13.289 -1.573 1 97.25 127 HIS B CA 1
ATOM 5142 C C . HIS B 1 127 ? 7.914 -11.977 -1.421 1 97.25 127 HIS B C 1
ATOM 5144 O O . HIS B 1 127 ? 9.039 -11.961 -0.922 1 97.25 127 HIS B O 1
ATOM 5150 N N . HIS B 1 128 ? 7.363 -10.953 -1.888 1 98.19 128 HIS B N 1
ATOM 5151 C CA . HIS B 1 128 ? 7.867 -9.609 -1.636 1 98.19 128 HIS B CA 1
ATOM 5152 C C . HIS B 1 128 ? 6.785 -8.562 -1.865 1 98.19 128 HIS B C 1
ATOM 5154 O O . HIS B 1 128 ? 5.695 -8.883 -2.352 1 98.19 128 HIS B O 1
ATOM 5160 N N . ASP B 1 129 ? 7.043 -7.367 -1.392 1 98.69 129 ASP B N 1
ATOM 5161 C CA . ASP B 1 129 ? 6.156 -6.258 -1.739 1 98.69 129 ASP B CA 1
ATOM 5162 C C . ASP B 1 129 ? 6.289 -5.891 -3.215 1 98.69 129 ASP B C 1
ATOM 5164 O O . ASP B 1 129 ? 7.398 -5.844 -3.75 1 98.69 129 ASP B O 1
ATOM 5168 N N . TYR B 1 130 ? 5.164 -5.512 -3.836 1 98.69 130 TYR B N 1
ATOM 5169 C CA . TYR B 1 130 ? 5.129 -5.348 -5.285 1 98.69 130 TYR B CA 1
ATOM 5170 C C . TYR B 1 130 ? 5.734 -4.012 -5.695 1 98.69 130 TYR B C 1
ATOM 5172 O O . TYR B 1 130 ? 6 -3.779 -6.879 1 98.69 130 TYR B O 1
ATOM 5180 N N . 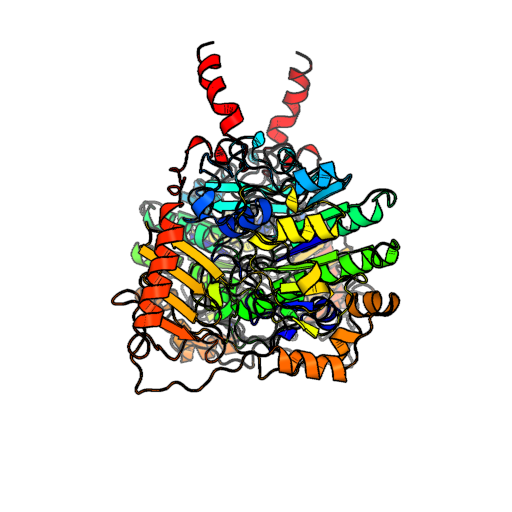TYR B 1 131 ? 5.945 -3.1 -4.715 1 98.69 131 TYR B N 1
ATOM 5181 C CA . TYR B 1 131 ? 6.434 -1.771 -5.059 1 98.69 131 TYR B CA 1
ATOM 5182 C C . TYR B 1 131 ? 7.809 -1.52 -4.449 1 98.69 131 TYR B C 1
ATOM 5184 O O . TYR B 1 131 ? 8.742 -1.118 -5.148 1 98.69 131 TYR B O 1
ATOM 5192 N N . ASP B 1 132 ? 7.938 -1.785 -3.143 1 98.5 132 ASP B N 1
ATOM 5193 C CA . ASP B 1 132 ? 9.242 -1.513 -2.549 1 98.5 132 ASP B CA 1
ATOM 5194 C C . ASP B 1 132 ? 10.18 -2.707 -2.713 1 98.5 132 ASP B C 1
ATOM 5196 O O . ASP B 1 132 ? 11.383 -2.602 -2.449 1 98.5 132 ASP B O 1
ATOM 5200 N N . HIS B 1 133 ? 9.688 -3.893 -3.133 1 98.81 133 HIS B N 1
ATOM 5201 C CA . HIS B 1 133 ? 10.406 -5.082 -3.574 1 98.81 133 HIS B CA 1
ATOM 5202 C C . HIS B 1 133 ? 11.203 -5.699 -2.432 1 98.81 133 HIS B C 1
ATOM 5204 O O . HIS B 1 133 ? 12.195 -6.398 -2.666 1 98.81 133 HIS B O 1
ATOM 5210 N N . THR B 1 134 ? 10.828 -5.367 -1.146 1 98.75 134 THR B N 1
ATOM 5211 C CA . THR B 1 134 ? 11.422 -6.055 -0.004 1 98.75 134 THR B CA 1
ATOM 5212 C C . THR B 1 134 ? 10.625 -7.312 0.343 1 98.75 134 THR B C 1
ATOM 5214 O O . THR B 1 134 ? 9.438 -7.406 0.036 1 98.75 134 THR B O 1
ATOM 5217 N N . ALA B 1 135 ? 11.273 -8.266 0.879 1 98.81 135 ALA B N 1
ATOM 5218 C CA . ALA B 1 135 ? 10.641 -9.438 1.469 1 98.81 135 ALA B CA 1
ATOM 5219 C C . ALA B 1 135 ? 10.781 -9.438 2.988 1 98.81 135 ALA B C 1
ATOM 5221 O O . ALA B 1 135 ? 11.891 -9.289 3.514 1 98.81 135 ALA B O 1
ATOM 5222 N N . VAL B 1 136 ? 9.656 -9.531 3.676 1 98.69 136 VAL B N 1
ATOM 5223 C CA . VAL B 1 136 ? 9.648 -9.609 5.133 1 98.69 136 VAL B CA 1
ATOM 5224 C C . VAL B 1 136 ? 9.477 -11.062 5.574 1 98.69 136 VAL B C 1
ATOM 5226 O O . VAL B 1 136 ? 8.469 -11.695 5.258 1 98.69 136 VAL B O 1
ATOM 5229 N N . GLU B 1 137 ? 10.43 -11.609 6.141 1 97.81 137 GLU B N 1
ATOM 5230 C CA . GLU B 1 137 ? 10.398 -12.828 6.938 1 97.81 137 GLU B CA 1
ATOM 5231 C C . GLU B 1 137 ? 10.812 -12.562 8.383 1 97.81 137 GLU B C 1
ATOM 5233 O O . GLU B 1 137 ? 12 -12.664 8.719 1 97.81 137 GLU B O 1
ATOM 5238 N N . ASN B 1 138 ? 9.883 -12.258 9.188 1 95 138 ASN B N 1
ATOM 5239 C CA . ASN B 1 138 ? 10.156 -11.75 10.531 1 95 138 ASN B CA 1
ATOM 5240 C C . ASN B 1 138 ? 11.102 -12.664 11.297 1 95 138 ASN B C 1
ATOM 5242 O O . ASN B 1 138 ? 10.922 -13.891 11.305 1 95 138 ASN B O 1
ATOM 5246 N N . PRO B 1 139 ? 12.023 -12.148 11.852 1 96 139 PRO B N 1
ATOM 5247 C CA . PRO B 1 139 ? 12.266 -10.734 12.141 1 96 139 PRO B CA 1
ATOM 5248 C C . PRO B 1 139 ? 13.07 -10.031 11.047 1 96 139 PRO B C 1
ATOM 5250 O O . PRO B 1 139 ? 13.406 -8.859 11.18 1 96 139 PRO B O 1
ATOM 5253 N N . TYR B 1 140 ? 13.414 -10.75 9.961 1 97.94 140 TYR B N 1
ATOM 5254 C CA . TYR B 1 140 ? 14.273 -10.188 8.922 1 97.94 140 TYR B CA 1
ATOM 5255 C C . TYR B 1 140 ? 13.445 -9.539 7.82 1 97.94 140 TYR B C 1
ATOM 5257 O O . TYR B 1 140 ? 12.273 -9.891 7.629 1 97.94 140 TYR B O 1
ATOM 5265 N N . TRP B 1 141 ? 13.992 -8.586 7.227 1 98.5 141 TRP B N 1
ATOM 5266 C CA . TRP B 1 141 ? 13.453 -8 6.004 1 98.5 141 TRP B CA 1
ATOM 5267 C C . TRP B 1 141 ? 14.578 -7.434 5.133 1 98.5 141 TRP B C 1
ATOM 5269 O O . TRP B 1 141 ? 15.648 -7.094 5.637 1 98.5 141 TRP B O 1
ATOM 5279 N N . GLY B 1 142 ? 14.367 -7.371 3.873 1 98.62 142 GLY B N 1
ATOM 5280 C CA . GLY B 1 142 ? 15.328 -6.762 2.973 1 98.62 142 GLY B CA 1
ATOM 5281 C C . GLY B 1 142 ? 14.875 -6.758 1.525 1 98.62 142 GLY B C 1
ATOM 5282 O O . GLY B 1 142 ? 13.898 -7.418 1.174 1 98.62 142 GLY B O 1
ATOM 5283 N N . LEU B 1 143 ? 15.555 -5.918 0.678 1 98.75 143 LEU B N 1
ATOM 5284 C CA . LEU B 1 143 ? 15.32 -5.93 -0.761 1 98.75 143 LEU B CA 1
ATOM 5285 C C . LEU B 1 143 ? 15.562 -7.316 -1.343 1 98.75 143 LEU B C 1
ATOM 5287 O O . LEU B 1 143 ? 16.562 -7.969 -1.012 1 98.75 143 LEU B O 1
ATOM 5291 N N . ASP B 1 144 ? 14.625 -7.734 -2.166 1 98.81 144 ASP B N 1
ATOM 5292 C CA . ASP B 1 144 ? 14.773 -9.062 -2.748 1 98.81 144 ASP B CA 1
ATOM 5293 C C . ASP B 1 144 ? 14.758 -9 -4.273 1 98.81 144 ASP B C 1
ATOM 5295 O O . ASP B 1 144 ? 15.219 -9.93 -4.941 1 98.81 144 ASP B O 1
ATOM 5299 N N . MET B 1 145 ? 14.305 -7.945 -4.93 1 98.81 145 MET B N 1
ATOM 5300 C CA . MET B 1 145 ? 14.297 -7.793 -6.383 1 98.81 145 MET B CA 1
ATOM 5301 C C . MET B 1 145 ? 15.719 -7.719 -6.93 1 98.81 145 MET B C 1
ATOM 5303 O O . MET B 1 145 ? 16.562 -7.02 -6.371 1 98.81 145 MET B O 1
ATOM 5307 N N . ARG B 1 146 ? 15.93 -8.469 -8 1 98.06 146 ARG B N 1
ATOM 5308 C CA . ARG B 1 146 ? 17.281 -8.523 -8.539 1 98.06 146 ARG B CA 1
ATOM 5309 C C . ARG B 1 146 ? 17.266 -8.727 -10.055 1 98.06 146 ARG B C 1
ATOM 5311 O O . ARG B 1 146 ? 16.234 -9.102 -10.625 1 98.06 146 ARG B O 1
ATOM 5318 N N . ARG B 1 147 ? 18.312 -8.375 -10.703 1 98.44 147 ARG B N 1
ATOM 5319 C CA . ARG B 1 147 ? 18.703 -8.688 -12.07 1 98.44 147 ARG B CA 1
ATOM 5320 C C . ARG B 1 147 ? 19.953 -9.562 -12.102 1 98.44 147 ARG B C 1
ATOM 5322 O O . ARG B 1 147 ? 21.078 -9.055 -12.008 1 98.44 147 ARG B O 1
ATOM 5329 N N . GLY B 1 148 ? 19.703 -10.836 -12.375 1 98.19 148 GLY B N 1
ATOM 5330 C CA . GLY B 1 148 ? 20.781 -11.789 -12.156 1 98.19 148 GLY B CA 1
ATOM 5331 C C . GLY B 1 148 ? 21.234 -11.844 -10.711 1 98.19 148 GLY B C 1
ATOM 5332 O O . GLY B 1 148 ? 20.438 -12.07 -9.805 1 98.19 148 GLY B O 1
ATOM 5333 N N . MET B 1 149 ? 22.5 -11.586 -10.5 1 98.12 149 MET B N 1
ATOM 5334 C CA . MET B 1 149 ? 23.062 -11.664 -9.148 1 98.12 149 MET B CA 1
ATOM 5335 C C . MET B 1 149 ? 23.047 -10.297 -8.477 1 98.12 149 MET B C 1
ATOM 5337 O O . MET B 1 149 ? 23.375 -10.18 -7.293 1 98.12 149 MET B O 1
ATOM 5341 N N . LYS B 1 150 ? 22.594 -9.242 -9.164 1 98.06 150 LYS B N 1
ATOM 5342 C CA . LYS B 1 150 ? 22.672 -7.879 -8.656 1 98.06 150 LYS B CA 1
ATOM 5343 C C . LYS B 1 150 ? 21.328 -7.402 -8.125 1 98.06 150 LYS B C 1
ATOM 5345 O O . LYS B 1 150 ? 20.297 -7.613 -8.758 1 98.06 150 LYS B O 1
ATOM 5350 N N . PRO B 1 151 ? 21.344 -6.77 -6.922 1 98.06 151 PRO B N 1
ATOM 5351 C CA . PRO B 1 151 ? 20.094 -6.18 -6.469 1 98.06 151 PRO B CA 1
ATOM 5352 C C . PRO B 1 151 ? 19.578 -5.098 -7.418 1 98.06 151 PRO B C 1
ATOM 5354 O O . PRO B 1 151 ? 20.359 -4.324 -7.965 1 98.06 151 PRO B O 1
ATOM 5357 N N . ALA B 1 152 ? 18.312 -5.055 -7.637 1 98.5 152 ALA B N 1
ATOM 5358 C CA . ALA B 1 152 ? 17.703 -4.098 -8.562 1 98.5 152 ALA B CA 1
ATOM 5359 C C . ALA B 1 152 ? 17.047 -2.945 -7.812 1 98.5 152 ALA B C 1
ATOM 5361 O O . ALA B 1 152 ? 15.852 -2.697 -7.98 1 98.5 152 ALA B O 1
ATOM 5362 N N . TRP B 1 153 ? 17.844 -2.121 -7.098 1 97.88 153 TRP B N 1
ATOM 5363 C CA . TRP B 1 153 ? 17.359 -0.973 -6.34 1 97.88 153 TRP B CA 1
ATOM 5364 C C . TRP B 1 153 ? 16.672 0.028 -7.258 1 97.88 153 TRP B C 1
ATOM 5366 O O . TRP B 1 153 ? 15.742 0.724 -6.836 1 97.88 153 TRP B O 1
ATOM 5376 N N . ASP B 1 154 ? 17.094 0.033 -8.516 1 97.38 154 ASP B N 1
ATOM 5377 C CA . ASP B 1 154 ? 16.609 1.01 -9.492 1 97.38 154 ASP B CA 1
ATOM 5378 C C . ASP B 1 154 ? 15.133 0.78 -9.82 1 97.38 154 ASP B C 1
ATOM 5380 O O . ASP B 1 154 ? 14.469 1.661 -10.367 1 97.38 154 ASP B O 1
ATOM 5384 N N . LEU B 1 155 ? 14.562 -0.35 -9.523 1 98.5 155 LEU B N 1
ATOM 5385 C CA . LEU B 1 155 ? 13.188 -0.687 -9.875 1 98.5 155 LEU B CA 1
ATOM 5386 C C . LEU B 1 155 ? 12.227 -0.292 -8.758 1 98.5 155 LEU B C 1
ATOM 5388 O O . LEU B 1 155 ? 11.023 -0.522 -8.859 1 98.5 155 LEU B O 1
ATOM 5392 N N . HIS B 1 156 ? 12.742 0.356 -7.68 1 98.12 156 HIS B N 1
ATOM 5393 C CA . HIS B 1 156 ? 11.898 0.782 -6.57 1 98.12 156 HIS B CA 1
ATOM 5394 C C . HIS B 1 156 ? 10.703 1.595 -7.07 1 98.12 156 HIS B C 1
ATOM 5396 O O . HIS B 1 156 ? 10.867 2.488 -7.906 1 98.12 156 HIS B O 1
ATOM 5402 N N . GLY B 1 157 ? 9.508 1.26 -6.562 1 98.31 157 GLY B N 1
ATOM 5403 C CA . GLY B 1 157 ? 8.305 1.996 -6.898 1 98.31 157 GLY B CA 1
ATOM 5404 C C . GLY B 1 157 ? 7.609 1.467 -8.141 1 98.31 157 GLY B C 1
ATOM 5405 O O . GLY B 1 157 ? 6.453 1.806 -8.406 1 98.31 157 GLY B O 1
ATOM 5406 N N . GLU B 1 158 ? 8.305 0.63 -8.945 1 98.62 158 GLU B N 1
ATOM 5407 C CA . GLU B 1 158 ? 7.684 0.033 -10.125 1 98.62 158 GLU B CA 1
ATOM 5408 C C . GLU B 1 158 ? 6.93 -1.243 -9.766 1 98.62 158 GLU B C 1
ATOM 5410 O O . GLU B 1 158 ? 7.457 -2.107 -9.062 1 98.62 158 GLU B O 1
ATOM 5415 N N . TYR B 1 159 ? 5.727 -1.327 -10.219 1 98.75 159 TYR B N 1
ATOM 5416 C CA . TYR B 1 159 ? 4.844 -2.434 -9.867 1 98.75 159 TYR B CA 1
ATOM 5417 C C . TYR B 1 159 ? 5.375 -3.752 -10.414 1 98.75 159 TYR B C 1
ATOM 5419 O O . TYR B 1 159 ? 5.633 -3.871 -11.617 1 98.75 159 TYR B O 1
ATOM 5427 N N . SER B 1 160 ? 5.523 -4.824 -9.602 1 98.69 160 SER B N 1
ATOM 5428 C CA . SER B 1 160 ? 6.207 -6.059 -9.969 1 98.69 160 SER B CA 1
ATOM 5429 C C . SER B 1 160 ? 5.602 -6.676 -11.227 1 98.69 160 SER B C 1
ATOM 5431 O O . SER B 1 160 ? 6.328 -7.066 -12.141 1 98.69 160 SER B O 1
ATOM 5433 N N . THR B 1 161 ? 4.258 -6.762 -11.281 1 98.56 161 THR B N 1
ATOM 5434 C CA . THR B 1 161 ? 3.625 -7.379 -12.445 1 98.56 161 THR B CA 1
ATOM 5435 C C . THR B 1 161 ? 3.988 -6.629 -13.727 1 98.56 161 THR B C 1
ATOM 5437 O O . THR B 1 161 ? 4.242 -7.246 -14.758 1 98.56 161 THR B O 1
ATOM 5440 N N . ASP B 1 162 ? 4.008 -5.32 -13.641 1 98.75 162 ASP B N 1
ATOM 5441 C CA . ASP B 1 162 ? 4.379 -4.52 -14.805 1 98.75 162 ASP B CA 1
ATOM 5442 C C . ASP B 1 162 ? 5.848 -4.73 -15.172 1 98.75 162 ASP B C 1
ATOM 5444 O O . ASP B 1 162 ? 6.191 -4.828 -16.344 1 98.75 162 ASP B O 1
ATOM 5448 N N . VAL B 1 163 ? 6.723 -4.773 -14.164 1 98.81 163 VAL B N 1
ATOM 5449 C CA . VAL B 1 163 ? 8.148 -5 -14.383 1 98.81 163 VAL B CA 1
ATOM 5450 C C . VAL B 1 163 ? 8.352 -6.336 -15.094 1 98.81 163 VAL B C 1
ATOM 5452 O O . VAL B 1 163 ? 9.078 -6.41 -16.094 1 98.81 163 VAL B O 1
ATOM 5455 N N . PHE B 1 164 ? 7.738 -7.375 -14.594 1 98.62 164 PHE B N 1
ATOM 5456 C CA . PHE B 1 164 ? 7.891 -8.719 -15.148 1 98.62 164 PHE B CA 1
ATOM 5457 C C . PHE B 1 164 ? 7.312 -8.797 -16.547 1 98.62 164 PHE B C 1
ATOM 5459 O O . PHE B 1 164 ? 7.902 -9.422 -17.438 1 98.62 164 PHE B O 1
ATOM 5466 N N . THR B 1 165 ? 6.148 -8.156 -16.766 1 98.5 165 THR B N 1
ATOM 5467 C CA . THR B 1 165 ? 5.523 -8.117 -18.078 1 98.5 165 THR B CA 1
ATOM 5468 C C . THR B 1 165 ? 6.438 -7.434 -19.094 1 98.5 165 THR B C 1
ATOM 5470 O O . THR B 1 165 ? 6.664 -7.953 -20.188 1 98.5 165 THR B O 1
ATOM 5473 N N . LYS B 1 166 ? 6.949 -6.27 -18.688 1 98.81 166 LYS B N 1
ATOM 5474 C CA . LYS B 1 166 ? 7.84 -5.516 -19.562 1 98.81 166 LYS B CA 1
ATOM 5475 C C . LYS B 1 166 ? 9.07 -6.336 -19.938 1 98.81 166 LYS B C 1
ATOM 5477 O O . LYS B 1 166 ? 9.508 -6.324 -21.078 1 98.81 166 LYS B O 1
ATOM 5482 N N . GLU B 1 167 ? 9.633 -6.988 -18.969 1 98.75 167 GLU B N 1
ATOM 5483 C CA . GLU B 1 167 ? 10.812 -7.812 -19.219 1 98.75 167 GLU B CA 1
ATOM 5484 C C . GLU B 1 167 ? 10.477 -8.977 -20.156 1 98.75 167 GLU B C 1
ATOM 5486 O O . GLU B 1 167 ? 11.234 -9.281 -21.078 1 98.75 167 GLU B O 1
ATOM 5491 N N . ALA B 1 168 ? 9.383 -9.672 -19.891 1 98.5 168 ALA B N 1
ATOM 5492 C CA . ALA B 1 168 ? 8.961 -10.789 -20.75 1 98.5 168 ALA B CA 1
ATOM 5493 C C . ALA B 1 168 ? 8.781 -10.336 -22.188 1 98.5 168 ALA B C 1
ATOM 5495 O O . ALA B 1 168 ? 9.273 -10.984 -23.109 1 98.5 168 ALA B O 1
ATOM 5496 N N . VAL B 1 169 ? 8.062 -9.258 -22.359 1 98.62 169 VAL B N 1
ATOM 5497 C CA . VAL B 1 169 ? 7.816 -8.711 -23.688 1 98.62 169 VAL B CA 1
ATOM 5498 C C . VAL B 1 169 ? 9.141 -8.344 -24.344 1 98.62 169 VAL B C 1
ATOM 5500 O O . VAL B 1 169 ? 9.352 -8.617 -25.531 1 98.62 169 VAL B O 1
ATOM 5503 N N . LYS B 1 170 ? 10.062 -7.738 -23.562 1 98.75 170 LYS B N 1
ATOM 5504 C CA . LYS B 1 170 ? 11.383 -7.371 -24.078 1 98.75 170 LYS B CA 1
ATOM 5505 C C . LYS B 1 170 ? 12.148 -8.602 -24.547 1 98.75 170 LYS B C 1
ATOM 5507 O O . LYS B 1 170 ? 12.758 -8.586 -25.625 1 98.75 170 LYS B O 1
ATOM 5512 N N . LEU B 1 171 ? 12.164 -9.641 -23.75 1 98.38 171 LEU B N 1
ATOM 5513 C CA . LEU B 1 171 ? 12.852 -10.875 -24.109 1 98.38 171 LEU B CA 1
ATOM 5514 C C . LEU B 1 171 ? 12.281 -11.469 -25.391 1 98.38 171 LEU B C 1
ATOM 5516 O O . LEU B 1 171 ? 13.031 -11.945 -26.25 1 98.38 171 LEU B O 1
ATOM 5520 N N . ILE B 1 172 ? 10.984 -11.422 -25.562 1 97.94 172 ILE B N 1
ATOM 5521 C CA . ILE B 1 172 ? 10.32 -11.938 -26.766 1 97.94 172 ILE B CA 1
ATOM 5522 C C . ILE B 1 172 ? 10.688 -11.078 -27.969 1 97.94 172 ILE B C 1
ATOM 5524 O O . ILE B 1 172 ? 11.07 -11.602 -29.016 1 97.94 172 ILE B O 1
ATOM 5528 N N . ASN B 1 173 ? 10.625 -9.781 -27.75 1 98.25 173 ASN B N 1
ATOM 5529 C CA . ASN B 1 173 ? 10.914 -8.844 -28.844 1 98.25 173 ASN B CA 1
ATOM 5530 C C . ASN B 1 173 ? 12.352 -8.977 -29.328 1 98.25 173 ASN B C 1
ATOM 5532 O O . ASN B 1 173 ? 12.617 -8.82 -30.516 1 98.25 173 ASN B O 1
ATOM 5536 N N . ASN B 1 174 ? 13.25 -9.289 -28.422 1 97.88 174 ASN B N 1
ATOM 5537 C CA . ASN B 1 174 ? 14.672 -9.305 -28.75 1 97.88 174 ASN B CA 1
ATOM 5538 C C . ASN B 1 174 ? 15.164 -10.711 -29.062 1 97.88 174 ASN B C 1
ATOM 5540 O O . ASN B 1 174 ? 16.344 -10.914 -29.359 1 97.88 174 ASN B O 1
ATOM 5544 N N . HIS B 1 175 ? 14.312 -11.664 -29 1 96.44 175 HIS B N 1
ATOM 5545 C CA . HIS B 1 175 ? 14.711 -13.055 -29.156 1 96.44 175 HIS B CA 1
ATOM 5546 C C . HIS B 1 175 ? 15.07 -13.375 -30.594 1 96.44 175 HIS B C 1
ATOM 5548 O O . HIS B 1 175 ? 14.367 -12.953 -31.516 1 96.44 175 HIS B O 1
ATOM 5554 N N . ASN B 1 176 ? 16.25 -14.031 -30.812 1 92.31 176 ASN B N 1
ATOM 5555 C CA . ASN B 1 176 ? 16.578 -14.617 -32.094 1 92.31 176 ASN B CA 1
ATOM 5556 C C . ASN B 1 176 ? 15.719 -15.836 -32.406 1 92.31 176 ASN B C 1
ATOM 5558 O O . ASN B 1 176 ? 15.984 -16.922 -31.891 1 92.31 176 ASN B O 1
ATOM 5562 N N . SER B 1 177 ? 14.844 -15.789 -33.344 1 87.88 177 SER B N 1
ATOM 5563 C CA . SER B 1 177 ? 13.812 -16.797 -33.562 1 87.88 177 SER B CA 1
ATOM 5564 C C . SER B 1 177 ? 14.391 -18.047 -34.219 1 87.88 177 SER B C 1
ATOM 5566 O O . SER B 1 177 ? 13.695 -19.047 -34.375 1 87.88 177 SER B O 1
ATOM 5568 N N . SER B 1 178 ? 15.656 -17.969 -34.469 1 90.62 178 SER B N 1
ATOM 5569 C CA . SER B 1 178 ? 16.297 -19.172 -35 1 90.62 178 SER B CA 1
ATOM 5570 C C . SER B 1 178 ? 16.531 -20.188 -33.906 1 90.62 178 SER B C 1
ATOM 5572 O O . SER B 1 178 ? 16.781 -21.375 -34.188 1 90.62 178 SER B O 1
ATOM 5574 N N . ARG B 1 179 ? 16.469 -19.797 -32.719 1 93.31 179 ARG B N 1
ATOM 5575 C CA . ARG B 1 179 ? 16.562 -20.672 -31.578 1 93.31 179 ARG B CA 1
ATOM 5576 C C . ARG B 1 179 ? 15.258 -20.703 -30.781 1 93.31 179 ARG B C 1
ATOM 5578 O O . ARG B 1 179 ? 14.562 -19.688 -30.703 1 93.31 179 ARG B O 1
ATOM 5585 N N . PRO B 1 180 ? 15.016 -21.875 -30.203 1 96.06 180 PRO B N 1
ATOM 5586 C CA . PRO B 1 180 ? 13.812 -21.891 -29.375 1 96.06 180 PRO B CA 1
ATOM 5587 C C . PRO B 1 180 ? 14.023 -21.219 -28.016 1 96.06 180 PRO B C 1
ATOM 5589 O O . PRO B 1 180 ? 15.156 -21.062 -27.562 1 96.06 180 PRO B O 1
ATOM 5592 N N . MET B 1 181 ? 12.953 -20.719 -27.391 1 97.38 181 MET B N 1
ATOM 5593 C CA . MET B 1 181 ? 13.008 -20.016 -26.125 1 97.38 181 MET B CA 1
ATOM 5594 C C . MET B 1 181 ? 12.164 -20.734 -25.062 1 97.38 181 MET B C 1
ATOM 5596 O O . MET B 1 181 ? 11.078 -21.219 -25.359 1 97.38 181 MET B O 1
ATOM 5600 N N . PHE B 1 182 ? 12.695 -20.875 -23.906 1 97.56 182 PHE B N 1
ATOM 5601 C CA . PHE B 1 182 ? 11.938 -21.203 -22.703 1 97.56 182 PHE B CA 1
ATOM 5602 C C . PHE B 1 182 ? 11.859 -20 -21.766 1 97.56 182 PHE B C 1
ATOM 5604 O O . PHE B 1 182 ? 12.883 -19.547 -21.25 1 97.56 182 PHE B O 1
ATOM 5611 N N . LEU B 1 183 ? 10.672 -19.422 -21.594 1 97.94 183 LEU B N 1
ATOM 5612 C CA . LEU B 1 183 ? 10.414 -18.312 -20.688 1 97.94 183 LEU B CA 1
ATOM 5613 C C . LEU B 1 183 ? 9.562 -18.781 -19.5 1 97.94 183 LEU B C 1
ATOM 5615 O O . LEU B 1 183 ? 8.375 -19.062 -19.672 1 97.94 183 LEU B O 1
ATOM 5619 N N . TYR B 1 184 ? 10.227 -18.922 -18.359 1 97.56 184 TYR B N 1
ATOM 5620 C CA . TYR B 1 184 ? 9.547 -19.188 -17.094 1 97.56 184 TYR B CA 1
ATOM 5621 C C . TYR B 1 184 ? 9.102 -17.891 -16.422 1 97.56 184 TYR B C 1
ATOM 5623 O O . TYR B 1 184 ? 9.891 -17.234 -15.734 1 97.56 184 TYR B O 1
ATOM 5631 N N . LEU B 1 185 ? 7.875 -17.453 -16.703 1 97.56 185 LEU B N 1
ATOM 5632 C CA . LEU B 1 185 ? 7.312 -16.234 -16.156 1 97.56 185 LEU B CA 1
ATOM 5633 C C . LEU B 1 185 ? 6.551 -16.5 -14.859 1 97.56 185 LEU B C 1
ATOM 5635 O O . LEU B 1 185 ? 5.363 -16.844 -14.898 1 97.56 185 LEU B O 1
ATOM 5639 N N . ALA B 1 186 ? 7.246 -16.359 -13.734 1 96.75 186 ALA B N 1
ATOM 5640 C CA . ALA B 1 186 ? 6.719 -16.656 -12.406 1 96.75 186 ALA B CA 1
ATOM 5641 C C . ALA B 1 186 ? 6.312 -15.383 -11.68 1 96.75 186 ALA B C 1
ATOM 5643 O O . ALA B 1 186 ? 7.09 -14.836 -10.891 1 96.75 186 ALA B O 1
ATOM 5644 N N . HIS B 1 187 ? 5.125 -14.984 -11.828 1 95.88 187 HIS B N 1
ATOM 5645 C CA . HIS B 1 187 ? 4.633 -13.719 -11.297 1 95.88 187 HIS B CA 1
ATOM 5646 C C . HIS B 1 187 ? 4.609 -13.734 -9.773 1 95.88 187 HIS B C 1
ATOM 5648 O O . HIS B 1 187 ? 4.578 -14.805 -9.156 1 95.88 187 HIS B O 1
ATOM 5654 N N . ALA B 1 188 ? 4.648 -12.492 -9.203 1 96.19 188 ALA B N 1
ATOM 5655 C CA . ALA B 1 188 ? 4.281 -12.305 -7.801 1 96.19 188 ALA B CA 1
ATOM 5656 C C . ALA B 1 188 ? 2.77 -12.398 -7.613 1 96.19 188 ALA B C 1
ATOM 5658 O O . ALA B 1 188 ? 2.293 -12.867 -6.578 1 96.19 188 ALA B O 1
ATOM 5659 N N . ALA B 1 189 ? 2.016 -11.906 -8.562 1 96.5 189 ALA B N 1
ATOM 5660 C CA . ALA B 1 189 ? 0.555 -11.953 -8.562 1 96.5 189 ALA B CA 1
ATOM 5661 C C . ALA B 1 189 ? 0.05 -13.391 -8.633 1 96.5 189 ALA B C 1
ATOM 5663 O O . ALA B 1 189 ? 0.572 -14.203 -9.398 1 96.5 189 ALA B O 1
ATOM 5664 N N . VAL B 1 190 ? -0.838 -13.734 -7.805 1 96.69 190 VAL B N 1
ATOM 5665 C CA . VAL B 1 190 ? -1.666 -12.914 -6.93 1 96.69 190 VAL B CA 1
ATOM 5666 C C . VAL B 1 190 ? -1.299 -13.188 -5.473 1 96.69 190 VAL B C 1
ATOM 5668 O O . VAL B 1 190 ? -2.15 -13.094 -4.586 1 96.69 190 VAL B O 1
ATOM 5671 N N . HIS B 1 191 ? -0.088 -13.516 -5.234 1 96.94 191 HIS B N 1
ATOM 5672 C CA . HIS B 1 191 ? 0.43 -13.773 -3.895 1 96.94 191 HIS B CA 1
ATOM 5673 C C . HIS B 1 191 ? 0.284 -12.547 -3 1 96.94 191 HIS B C 1
ATOM 5675 O O . HIS B 1 191 ? 0.367 -11.414 -3.477 1 96.94 191 HIS B O 1
ATOM 5681 N N . SER B 1 192 ? 0.031 -12.828 -1.692 1 97.69 192 SER B N 1
ATOM 5682 C CA . SER B 1 192 ? 0.133 -11.742 -0.727 1 97.69 192 SER B CA 1
ATOM 5683 C C . SER B 1 192 ? 1.54 -11.156 -0.702 1 97.69 192 SER B C 1
ATOM 5685 O O . SER B 1 192 ? 2.523 -11.883 -0.87 1 97.69 192 SER B O 1
ATOM 5687 N N . GLY B 1 193 ? 1.581 -9.836 -0.557 1 97.56 193 GLY B N 1
ATOM 5688 C CA . GLY B 1 193 ? 2.863 -9.203 -0.291 1 97.56 193 GLY B CA 1
ATOM 5689 C C . GLY B 1 193 ? 3.289 -9.312 1.161 1 97.56 193 GLY B C 1
ATOM 5690 O O . GLY B 1 193 ? 3.098 -10.352 1.798 1 97.56 193 GLY B O 1
ATOM 5691 N N . ASN B 1 194 ? 3.977 -8.234 1.635 1 98.5 194 ASN B N 1
ATOM 5692 C CA . ASN B 1 194 ? 4.402 -8.195 3.029 1 98.5 194 ASN B CA 1
ATOM 5693 C C . ASN B 1 194 ? 3.227 -7.945 3.969 1 98.5 194 ASN B C 1
ATOM 5695 O O . ASN B 1 194 ? 2.186 -7.438 3.549 1 98.5 194 ASN B O 1
ATOM 5699 N N . PRO B 1 195 ? 3.381 -8.297 5.262 1 97.56 195 PRO B N 1
ATOM 5700 C CA . PRO B 1 195 ? 2.264 -8.164 6.199 1 97.56 195 PRO B CA 1
ATOM 5701 C C . PRO B 1 195 ? 1.733 -6.73 6.281 1 97.56 195 PRO B C 1
ATOM 5703 O O . PRO B 1 195 ? 0.539 -6.523 6.512 1 97.56 195 PRO B O 1
ATOM 5706 N N . TYR B 1 196 ? 2.521 -5.691 6.027 1 97.5 196 TYR B N 1
ATOM 5707 C CA . TYR B 1 196 ? 2.088 -4.305 6.168 1 97.5 196 TYR B CA 1
ATOM 5708 C C . TYR B 1 196 ? 1.385 -3.822 4.906 1 97.5 196 TYR B C 1
ATOM 5710 O O . TYR B 1 196 ? 0.767 -2.754 4.902 1 97.5 196 TYR B O 1
ATOM 5718 N N . ASN B 1 197 ? 1.472 -4.512 3.867 1 97.75 197 ASN B N 1
ATOM 5719 C CA . ASN B 1 197 ? 0.855 -4.25 2.57 1 97.75 197 ASN B CA 1
ATOM 5720 C C . ASN B 1 197 ? 0.526 -5.543 1.832 1 97.75 197 ASN B C 1
ATOM 5722 O O . ASN B 1 197 ? 1.099 -5.824 0.777 1 97.75 197 ASN B O 1
ATOM 5726 N N . PRO B 1 198 ? -0.493 -6.23 2.271 1 98 198 PRO B N 1
ATOM 5727 C CA . PRO B 1 198 ? -0.667 -7.629 1.861 1 98 198 PRO B CA 1
ATOM 5728 C C . PRO B 1 198 ? -1.179 -7.762 0.429 1 98 198 PRO B C 1
ATOM 5730 O O . PRO B 1 198 ? -0.864 -8.742 -0.254 1 98 198 PRO B O 1
ATOM 5733 N N . LEU B 1 199 ? -2.023 -6.863 -0.007 1 98 199 LEU B N 1
ATOM 5734 C CA . LEU B 1 199 ? -2.615 -6.977 -1.335 1 98 199 LEU B CA 1
ATOM 5735 C C . LEU B 1 199 ? -2.346 -5.719 -2.158 1 98 199 LEU B C 1
ATOM 5737 O O . LEU B 1 199 ? -3.281 -5.023 -2.559 1 98 199 LEU B O 1
ATOM 5741 N N . PRO B 1 200 ? -1.082 -5.504 -2.457 1 97.75 200 PRO B N 1
ATOM 5742 C CA . PRO B 1 200 ? -0.707 -4.277 -3.166 1 97.75 200 PRO B CA 1
ATOM 5743 C C . PRO B 1 200 ? -1.148 -4.281 -4.629 1 97.75 200 PRO B C 1
ATOM 5745 O O . PRO B 1 200 ? -0.789 -5.191 -5.383 1 97.75 200 PRO B O 1
ATOM 5748 N N . ALA B 1 201 ? -1.908 -3.328 -5.062 1 97.69 201 ALA B N 1
ATOM 5749 C CA . ALA B 1 201 ? -2.354 -3.107 -6.434 1 97.69 201 ALA B CA 1
ATOM 5750 C C . ALA B 1 201 ? -2.482 -1.617 -6.738 1 97.69 201 ALA B C 1
ATOM 5752 O O . ALA B 1 201 ? -2.674 -0.807 -5.828 1 97.69 201 ALA B O 1
ATOM 5753 N N . PRO B 1 202 ? -2.227 -1.211 -8.008 1 97.94 202 PRO B N 1
ATOM 5754 C CA . PRO B 1 202 ? -2.477 0.197 -8.328 1 97.94 202 PRO B CA 1
ATOM 5755 C C . PRO B 1 202 ? -3.9 0.634 -7.996 1 97.94 202 PRO B C 1
ATOM 5757 O O . PRO B 1 202 ? -4.859 -0.064 -8.328 1 97.94 202 PRO B O 1
ATOM 5760 N N . ASP B 1 203 ? -4.051 1.779 -7.391 1 97.25 203 ASP B N 1
ATOM 5761 C CA . ASP B 1 203 ? -5.348 2.264 -6.93 1 97.25 203 ASP B CA 1
ATOM 5762 C C . ASP B 1 203 ? -6.332 2.389 -8.086 1 97.25 203 ASP B C 1
ATOM 5764 O O . ASP B 1 203 ? -7.512 2.068 -7.945 1 97.25 203 ASP B O 1
ATOM 5768 N N . GLU B 1 204 ? -5.852 2.867 -9.203 1 97.5 204 GLU B N 1
ATOM 5769 C CA . GLU B 1 204 ? -6.727 3.066 -10.352 1 97.5 204 GLU B CA 1
ATOM 5770 C C . GLU B 1 204 ? -7.305 1.741 -10.844 1 97.5 204 GLU B C 1
ATOM 5772 O O . GLU B 1 204 ? -8.438 1.693 -11.32 1 97.5 204 GLU B O 1
ATOM 5777 N N . GLU B 1 205 ? -6.531 0.656 -10.742 1 98.25 205 GLU B N 1
ATOM 5778 C CA . GLU B 1 205 ? -7.012 -0.663 -11.148 1 98.25 205 GLU B CA 1
ATOM 5779 C C . GLU B 1 205 ? -8.055 -1.196 -10.18 1 98.25 205 GLU B C 1
ATOM 5781 O O . GLU B 1 205 ? -9.078 -1.737 -10.594 1 98.25 205 GLU B O 1
ATOM 5786 N N . VAL B 1 206 ? -7.824 -1.064 -8.898 1 98.38 206 VAL B N 1
ATOM 5787 C CA . VAL B 1 206 ? -8.742 -1.532 -7.867 1 98.38 206 VAL B CA 1
ATOM 5788 C C . VAL B 1 206 ? -10.07 -0.787 -7.977 1 98.38 206 VAL B C 1
ATOM 5790 O O . VAL B 1 206 ? -11.141 -1.379 -7.801 1 98.38 206 VAL B O 1
ATOM 5793 N N . ALA B 1 207 ? -10.008 0.497 -8.297 1 97.62 207 ALA B N 1
ATOM 5794 C CA . ALA B 1 207 ? -11.172 1.372 -8.336 1 97.62 207 ALA B CA 1
ATOM 5795 C C . ALA B 1 207 ? -12.172 0.909 -9.391 1 97.62 207 ALA B C 1
ATOM 5797 O O . ALA B 1 207 ? -13.359 1.225 -9.312 1 97.62 207 ALA B O 1
ATOM 5798 N N . LYS B 1 208 ? -11.75 0.117 -10.344 1 97.06 208 LYS B N 1
ATOM 5799 C CA . LYS B 1 208 ? -12.617 -0.38 -11.406 1 97.06 208 LYS B CA 1
ATOM 5800 C C . LYS B 1 208 ? -13.633 -1.378 -10.859 1 97.06 208 LYS B C 1
ATOM 5802 O O . LYS B 1 208 ? -14.68 -1.607 -11.477 1 97.06 208 LYS B O 1
ATOM 5807 N N . PHE B 1 209 ? -13.336 -1.963 -9.758 1 97.06 209 PHE B N 1
ATOM 5808 C CA . PHE B 1 209 ? -14.164 -3.049 -9.25 1 97.06 209 PHE B CA 1
ATOM 5809 C C . PHE B 1 209 ? -15.094 -2.549 -8.156 1 97.06 209 PHE B C 1
ATOM 5811 O O . PHE B 1 209 ? -15.156 -3.131 -7.066 1 97.06 209 PHE B O 1
ATOM 5818 N N . ASN B 1 210 ? -15.891 -1.524 -8.508 1 93.31 210 ASN B N 1
ATOM 5819 C CA . ASN B 1 210 ? -16.719 -0.832 -7.531 1 93.31 210 ASN B CA 1
ATOM 5820 C C . ASN B 1 210 ? -17.906 -1.691 -7.094 1 93.31 210 ASN B C 1
ATOM 5822 O O . ASN B 1 210 ? -18.547 -1.394 -6.09 1 93.31 210 ASN B O 1
ATOM 5826 N N . ASN B 1 211 ? -18.125 -2.857 -7.73 1 93.12 211 ASN B N 1
ATOM 5827 C CA . ASN B 1 211 ? -19.234 -3.742 -7.379 1 93.12 211 ASN B CA 1
ATOM 5828 C C . ASN B 1 211 ? -18.797 -4.824 -6.398 1 93.12 211 ASN B C 1
ATOM 5830 O O . ASN B 1 211 ? -19.625 -5.617 -5.938 1 93.12 211 ASN B O 1
ATOM 5834 N N . ILE B 1 212 ? -17.562 -4.922 -6.125 1 96.06 212 ILE B N 1
ATOM 5835 C CA . ILE B 1 212 ? -17.078 -5.832 -5.094 1 96.06 212 ILE B CA 1
ATOM 5836 C C . ILE B 1 212 ? -17.016 -5.102 -3.75 1 96.06 212 ILE B C 1
ATOM 5838 O O . ILE B 1 212 ? -16.172 -4.23 -3.543 1 96.06 212 ILE B O 1
ATOM 5842 N N . PHE B 1 213 ? -17.812 -5.469 -2.844 1 92.31 213 PHE B N 1
ATOM 5843 C CA . PHE B 1 213 ? -18 -4.734 -1.6 1 92.31 213 PHE B CA 1
ATOM 5844 C C . PHE B 1 213 ? -16.906 -5.074 -0.601 1 92.31 213 PHE B C 1
ATOM 5846 O O . PHE B 1 213 ? -16.438 -4.203 0.139 1 92.31 213 PHE B O 1
ATOM 5853 N N . ASP B 1 214 ? -16.578 -6.379 -0.525 1 95.62 214 ASP B N 1
ATOM 5854 C CA . ASP B 1 214 ? -15.5 -6.762 0.376 1 95.62 214 ASP B CA 1
ATOM 5855 C C . ASP B 1 214 ? -14.18 -6.102 -0.03 1 95.62 214 ASP B C 1
ATOM 5857 O O . ASP B 1 214 ? -13.703 -6.293 -1.15 1 95.62 214 ASP B O 1
ATOM 5861 N N . TYR B 1 215 ? -13.602 -5.316 0.866 1 97.25 215 TYR B N 1
ATOM 5862 C CA . TYR B 1 215 ? -12.453 -4.48 0.548 1 97.25 215 TYR B CA 1
ATOM 5863 C C . TYR B 1 215 ? -11.258 -5.328 0.127 1 97.25 215 TYR B C 1
ATOM 5865 O O . TYR B 1 215 ? -10.586 -5.023 -0.86 1 97.25 215 TYR B O 1
ATOM 5873 N N . ASN B 1 216 ? -10.938 -6.395 0.862 1 97.62 216 ASN B N 1
ATOM 5874 C CA . ASN B 1 2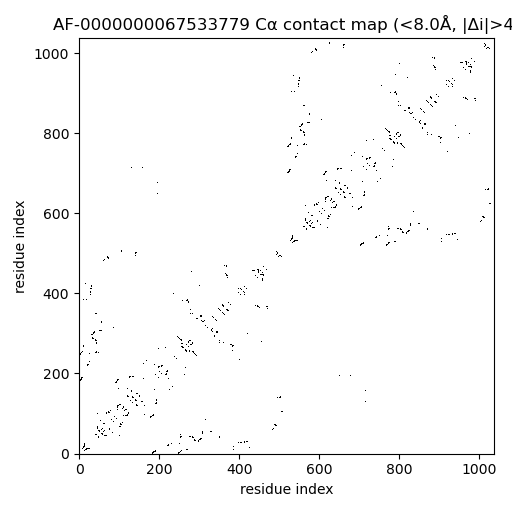16 ? -9.797 -7.246 0.544 1 97.62 216 ASN B CA 1
ATOM 5875 C C . ASN B 1 216 ? -9.984 -7.961 -0.79 1 97.62 216 ASN B C 1
ATOM 5877 O O . ASN B 1 216 ? -9.039 -8.07 -1.576 1 97.62 216 ASN B O 1
ATOM 5881 N N . ARG B 1 217 ? -11.211 -8.484 -1.049 1 98.06 217 ARG B N 1
ATOM 5882 C CA . ARG B 1 217 ? -11.5 -9.133 -2.322 1 98.06 217 ARG B CA 1
ATOM 5883 C C . ARG B 1 217 ? -11.359 -8.148 -3.482 1 98.06 217 ARG B C 1
ATOM 5885 O O . ARG B 1 217 ? -10.906 -8.523 -4.566 1 98.06 217 ARG B O 1
ATOM 5892 N N . ARG B 1 218 ? -11.766 -6.926 -3.217 1 97.94 218 ARG B N 1
ATOM 5893 C CA . ARG B 1 218 ? -11.641 -5.883 -4.23 1 97.94 218 ARG B CA 1
ATOM 5894 C C . ARG B 1 218 ? -10.172 -5.621 -4.559 1 97.94 218 ARG B C 1
ATOM 5896 O O . ARG B 1 218 ? -9.812 -5.469 -5.73 1 97.94 218 ARG B O 1
ATOM 5903 N N . ARG B 1 219 ? -9.352 -5.484 -3.545 1 98.31 219 ARG B N 1
ATOM 5904 C CA . ARG B 1 219 ? -7.918 -5.324 -3.756 1 98.31 219 ARG B CA 1
ATOM 5905 C C . ARG B 1 219 ? -7.34 -6.516 -4.512 1 98.31 219 ARG B C 1
ATOM 5907 O O . ARG B 1 219 ? -6.547 -6.34 -5.441 1 98.31 219 ARG B O 1
ATOM 5914 N N . PHE B 1 220 ? -7.711 -7.707 -4.141 1 98.44 220 PHE B N 1
ATOM 5915 C CA . PHE B 1 220 ? -7.301 -8.922 -4.828 1 98.44 220 PHE B CA 1
ATOM 5916 C C . PHE B 1 220 ? -7.668 -8.859 -6.309 1 98.44 220 PHE B C 1
ATOM 5918 O O . PHE B 1 220 ? -6.871 -9.242 -7.168 1 98.44 220 PHE B O 1
ATOM 5925 N N . ALA B 1 221 ? -8.859 -8.398 -6.598 1 98.56 221 ALA B N 1
ATOM 5926 C CA . ALA B 1 221 ? -9.328 -8.266 -7.977 1 98.56 221 ALA B CA 1
ATOM 5927 C C . ALA B 1 221 ? -8.398 -7.371 -8.789 1 98.56 221 ALA B C 1
ATOM 5929 O O . ALA B 1 221 ? -8.125 -7.648 -9.961 1 98.56 221 ALA B O 1
ATOM 5930 N N . GLY B 1 222 ? -7.938 -6.277 -8.148 1 98.62 222 GLY B N 1
ATOM 5931 C CA . GLY B 1 222 ? -6.977 -5.418 -8.82 1 98.62 222 GLY B CA 1
ATOM 5932 C C . GLY B 1 222 ? -5.695 -6.137 -9.203 1 98.62 222 GLY B C 1
ATOM 5933 O O . GLY B 1 222 ? -5.172 -5.949 -10.297 1 98.62 222 GLY B O 1
ATOM 5934 N N . ILE B 1 223 ? -5.172 -6.941 -8.305 1 98.62 223 ILE B N 1
ATOM 5935 C CA . ILE B 1 223 ? -3.949 -7.699 -8.547 1 98.62 223 ILE B CA 1
ATOM 5936 C C . ILE B 1 223 ? -4.172 -8.688 -9.695 1 98.62 223 ILE B C 1
ATOM 5938 O O . ILE B 1 223 ? -3.357 -8.773 -10.617 1 98.62 223 ILE B O 1
ATOM 5942 N N . LEU B 1 224 ? -5.266 -9.406 -9.656 1 98.12 224 LEU B N 1
ATOM 5943 C CA . LEU B 1 224 ? -5.586 -10.406 -10.664 1 98.12 224 LEU B CA 1
ATOM 5944 C C . LEU B 1 224 ? -5.793 -9.758 -12.031 1 98.12 224 LEU B C 1
ATOM 5946 O O . LEU B 1 224 ? -5.379 -10.312 -13.055 1 98.12 224 LEU B O 1
ATOM 5950 N N . SER B 1 225 ? -6.457 -8.633 -12.039 1 98.31 225 SER B N 1
ATOM 5951 C CA . SER B 1 225 ? -6.668 -7.898 -13.281 1 98.31 225 SER B CA 1
ATOM 5952 C C . SER B 1 225 ? -5.344 -7.555 -13.953 1 98.31 225 SER B C 1
ATOM 5954 O O . SER B 1 225 ? -5.203 -7.707 -15.172 1 98.31 225 SER B O 1
ATOM 5956 N N . LYS B 1 226 ? -4.387 -7.137 -13.188 1 98.56 226 LYS B N 1
ATOM 5957 C CA . LYS B 1 226 ? -3.064 -6.82 -13.719 1 98.56 226 LYS B CA 1
ATOM 5958 C C . LYS B 1 226 ? -2.379 -8.07 -14.266 1 98.56 226 LYS B C 1
ATOM 5960 O O . LYS B 1 226 ? -1.69 -8.016 -15.281 1 98.56 226 LYS B O 1
ATOM 5965 N N . LEU B 1 227 ? -2.523 -9.148 -13.586 1 98 227 LEU B N 1
ATOM 5966 C CA . LEU B 1 227 ? -1.98 -10.414 -14.07 1 98 227 LEU B CA 1
ATOM 5967 C C . LEU B 1 227 ? -2.588 -10.789 -15.414 1 98 227 LEU B C 1
ATOM 5969 O O . LEU B 1 227 ? -1.869 -11.188 -16.344 1 98 227 LEU B O 1
ATOM 5973 N N . ASP B 1 228 ? -3.9 -10.695 -15.516 1 98.06 228 ASP B N 1
ATOM 5974 C CA . ASP B 1 228 ? -4.582 -11.023 -16.766 1 98.06 228 ASP B CA 1
ATOM 5975 C C . ASP B 1 228 ? -4.086 -10.141 -17.906 1 98.06 228 ASP B C 1
ATOM 5977 O O . ASP B 1 228 ? -3.883 -10.617 -19.016 1 98.06 228 ASP B O 1
ATOM 5981 N N . GLN B 1 229 ? -3.904 -8.867 -17.625 1 98.5 229 GLN B N 1
ATOM 5982 C CA . GLN B 1 229 ? -3.359 -7.953 -18.625 1 98.5 229 GLN B CA 1
ATOM 5983 C C . GLN B 1 229 ? -1.976 -8.406 -19.094 1 98.5 229 GLN B C 1
ATOM 5985 O O . GLN B 1 229 ? -1.651 -8.32 -20.281 1 98.5 229 GLN B O 1
ATOM 5990 N N . SER B 1 230 ? -1.196 -8.836 -18.141 1 98.06 230 SER B N 1
ATOM 5991 C CA . SER B 1 230 ? 0.134 -9.344 -18.469 1 98.06 230 SER B CA 1
ATOM 5992 C C . SER B 1 230 ? 0.058 -10.508 -19.453 1 98.06 230 SER B C 1
ATOM 5994 O O . SER B 1 230 ? 0.813 -10.562 -20.422 1 98.06 230 SER B O 1
ATOM 5996 N N . VAL B 1 231 ? -0.827 -11.43 -19.203 1 97.94 231 VAL B N 1
ATOM 5997 C CA . VAL B 1 231 ? -1.012 -12.578 -20.094 1 97.94 231 VAL B CA 1
ATOM 5998 C C . VAL B 1 231 ? -1.324 -12.094 -21.5 1 97.94 231 VAL B C 1
ATOM 6000 O O . VAL B 1 231 ? -0.742 -12.578 -22.469 1 97.94 231 VAL B O 1
ATOM 6003 N N . GLY B 1 232 ? -2.229 -11.141 -21.578 1 98.38 232 GLY B N 1
ATOM 6004 C CA . GLY B 1 232 ? -2.566 -10.578 -22.875 1 98.38 232 GLY B CA 1
ATOM 6005 C C . GLY B 1 232 ? -1.37 -9.984 -23.594 1 98.38 232 GLY B C 1
ATOM 6006 O O . GLY B 1 232 ? -1.162 -10.242 -24.781 1 98.38 232 GLY B O 1
ATOM 6007 N N . GLN B 1 233 ? -0.569 -9.266 -22.875 1 98.56 233 GLN B N 1
ATOM 6008 C CA . GLN B 1 233 ? 0.571 -8.578 -23.469 1 98.56 233 GLN B CA 1
ATOM 6009 C C . GLN B 1 233 ? 1.632 -9.57 -23.938 1 98.56 233 GLN B C 1
ATOM 6011 O O . GLN B 1 233 ? 2.266 -9.359 -24.984 1 98.56 233 GLN B O 1
ATOM 6016 N N . VAL B 1 234 ? 1.851 -10.586 -23.188 1 98.12 234 VAL B N 1
ATOM 6017 C CA . VAL B 1 234 ? 2.838 -11.594 -23.547 1 98.12 234 VAL B CA 1
ATOM 6018 C C . VAL B 1 234 ? 2.383 -12.336 -24.812 1 98.12 234 VAL B C 1
ATOM 6020 O O . VAL B 1 234 ? 3.172 -12.539 -25.734 1 98.12 234 VAL B O 1
ATOM 6023 N N . VAL B 1 235 ? 1.101 -12.727 -24.906 1 98.06 235 VAL B N 1
ATOM 6024 C CA . VAL B 1 235 ? 0.559 -13.422 -26.062 1 98.06 235 VAL B CA 1
ATOM 6025 C C . VAL B 1 235 ? 0.641 -12.516 -27.297 1 98.06 235 VAL B C 1
ATOM 6027 O O . VAL B 1 235 ? 1.013 -12.961 -28.375 1 98.06 235 VAL B O 1
ATOM 6030 N N . GLU B 1 236 ? 0.31 -11.25 -27.062 1 98.5 236 GLU B N 1
ATOM 6031 C CA . GLU B 1 236 ? 0.397 -10.289 -28.156 1 98.5 236 GLU B CA 1
ATOM 6032 C C . GLU B 1 236 ? 1.83 -10.156 -28.672 1 98.5 236 GLU B C 1
ATOM 6034 O O . GLU B 1 236 ? 2.062 -10.078 -29.875 1 98.5 236 GLU B O 1
ATOM 6039 N N . ALA B 1 237 ? 2.766 -10.117 -27.734 1 98.19 237 ALA B N 1
ATOM 6040 C CA . ALA B 1 237 ? 4.168 -10.031 -28.125 1 98.19 237 ALA B CA 1
ATOM 6041 C C . ALA B 1 237 ? 4.582 -11.234 -28.969 1 98.19 237 ALA B C 1
ATOM 6043 O O . ALA B 1 237 ? 5.293 -11.094 -29.953 1 98.19 237 ALA B O 1
ATOM 6044 N N . LEU B 1 238 ? 4.211 -12.422 -28.594 1 97.5 238 LEU B N 1
ATOM 6045 C CA . LEU B 1 238 ? 4.5 -13.625 -29.359 1 97.5 238 LEU B CA 1
ATOM 6046 C C . LEU B 1 238 ? 3.914 -13.523 -30.766 1 97.5 238 LEU B C 1
ATOM 6048 O O . LEU B 1 238 ? 4.57 -13.883 -31.75 1 97.5 238 LEU B O 1
ATOM 6052 N N . TYR B 1 239 ? 2.648 -13.039 -30.859 1 97.44 239 TYR B N 1
ATOM 6053 C CA . TYR B 1 239 ? 1.975 -12.891 -32.156 1 97.44 239 TYR B CA 1
ATOM 6054 C C . TYR B 1 239 ? 2.721 -11.906 -33.031 1 97.44 239 TYR B C 1
ATOM 6056 O O . TYR B 1 239 ? 3.029 -12.219 -34.188 1 97.44 239 TYR B O 1
ATOM 6064 N N . LYS B 1 240 ? 3.084 -10.812 -32.406 1 97.62 240 LYS B N 1
ATOM 6065 C CA . LYS B 1 240 ? 3.725 -9.742 -33.188 1 97.62 240 LYS B CA 1
ATOM 6066 C C . LYS B 1 240 ? 5.098 -10.18 -33.688 1 97.62 240 LYS B C 1
ATOM 6068 O O . LYS B 1 240 ? 5.582 -9.664 -34.688 1 97.62 240 LYS B O 1
ATOM 6073 N N . ASN B 1 241 ? 5.684 -11.125 -33.094 1 96.88 241 ASN B N 1
ATOM 6074 C CA . ASN B 1 241 ? 7.008 -11.594 -33.5 1 96.88 241 ASN B CA 1
ATOM 6075 C C . ASN B 1 241 ? 6.938 -12.922 -34.25 1 96.88 241 ASN B C 1
ATOM 6077 O O . ASN B 1 241 ? 7.945 -13.609 -34.375 1 96.88 241 ASN B O 1
ATOM 6081 N N . ASN B 1 242 ? 5.742 -13.336 -34.688 1 95.81 242 ASN B N 1
ATOM 6082 C CA . ASN B 1 242 ? 5.504 -14.555 -35.469 1 95.81 242 ASN B CA 1
ATOM 6083 C C . ASN B 1 242 ? 5.984 -15.797 -34.719 1 95.81 242 ASN B C 1
ATOM 6085 O O . ASN B 1 242 ? 6.555 -16.703 -35.312 1 95.81 242 ASN B O 1
ATOM 6089 N N . MET B 1 243 ? 5.859 -15.727 -33.406 1 96.38 243 MET B N 1
ATOM 6090 C CA . MET B 1 243 ? 6.293 -16.844 -32.594 1 96.38 243 MET B CA 1
ATOM 6091 C C . MET B 1 243 ? 5.094 -17.609 -32.031 1 96.38 243 MET B C 1
ATOM 6093 O O . MET B 1 243 ? 5.234 -18.75 -31.578 1 96.38 243 MET B O 1
ATOM 6097 N N . LEU B 1 244 ? 3.934 -17.016 -32.062 1 96.25 244 LEU B N 1
ATOM 6098 C CA . LEU B 1 244 ? 2.756 -17.594 -31.438 1 96.25 244 LEU B CA 1
ATOM 6099 C C . LEU B 1 244 ? 2.385 -18.922 -32.062 1 96.25 244 LEU B C 1
ATOM 6101 O O . LEU B 1 244 ? 1.986 -19.859 -31.375 1 96.25 244 LEU B O 1
ATOM 6105 N N . GLN B 1 245 ? 2.525 -19.109 -33.344 1 94.06 245 GLN B N 1
ATOM 6106 C CA . GLN B 1 245 ? 2.127 -20.297 -34.094 1 94.06 245 GLN B CA 1
ATOM 6107 C C . GLN B 1 245 ? 2.984 -21.5 -33.719 1 94.06 245 GLN B C 1
ATOM 6109 O O . GLN B 1 245 ? 2.598 -22.656 -33.969 1 94.06 245 GLN B O 1
ATOM 6114 N N . ASP B 1 246 ? 4.086 -21.234 -33.156 1 93.31 246 ASP B N 1
ATOM 6115 C CA . ASP B 1 246 ? 5.008 -22.297 -32.75 1 93.31 246 ASP B CA 1
ATOM 6116 C C . ASP B 1 246 ? 5.219 -22.312 -31.25 1 93.31 246 ASP B C 1
ATOM 6118 O O . ASP B 1 246 ? 6.254 -22.781 -30.766 1 93.31 246 ASP B O 1
ATOM 6122 N N . SER B 1 247 ? 4.277 -21.812 -30.5 1 95.62 247 SER B N 1
ATOM 6123 C CA . SER B 1 247 ? 4.445 -21.688 -29.062 1 95.62 247 SER B CA 1
ATOM 6124 C C . SER B 1 247 ? 3.625 -22.75 -28.312 1 95.62 247 SER B C 1
ATOM 6126 O O . SER B 1 247 ? 2.578 -23.188 -28.797 1 95.62 247 SER B O 1
ATOM 6128 N N . VAL B 1 248 ? 4.16 -23.25 -27.188 1 96.88 248 VAL B N 1
ATOM 6129 C CA . VAL B 1 248 ? 3.432 -23.938 -26.125 1 96.88 248 VAL B CA 1
ATOM 6130 C C . VAL B 1 248 ? 3.332 -23.031 -24.906 1 96.88 248 VAL B C 1
ATOM 6132 O O . VAL B 1 248 ? 4.352 -22.594 -24.375 1 96.88 248 VAL B O 1
ATOM 6135 N N . ILE B 1 249 ? 2.102 -22.672 -24.547 1 97.25 249 ILE B N 1
ATOM 6136 C CA . ILE B 1 249 ? 1.863 -21.812 -23.391 1 97.25 249 ILE B CA 1
ATOM 6137 C C . ILE B 1 249 ? 1.168 -22.625 -22.297 1 97.25 249 ILE B C 1
ATOM 6139 O O . ILE B 1 249 ? 0.131 -23.25 -22.531 1 97.25 249 ILE B O 1
ATOM 6143 N N . VAL B 1 250 ? 1.782 -22.656 -21.156 1 97.06 250 VAL B N 1
ATOM 6144 C CA . VAL B 1 250 ? 1.174 -23.297 -19.984 1 97.06 250 VAL B CA 1
ATOM 6145 C C . VAL B 1 250 ? 0.84 -22.234 -18.938 1 97.06 250 VAL B C 1
ATOM 6147 O O . VAL B 1 250 ? 1.664 -21.375 -18.641 1 97.06 250 VAL B O 1
ATOM 6150 N N . PHE B 1 251 ? -0.383 -22.219 -18.531 1 95.94 251 PHE B N 1
ATOM 6151 C CA . PHE B 1 251 ? -0.816 -21.438 -17.375 1 95.94 251 PHE B CA 1
ATOM 6152 C C . PHE B 1 251 ? -1.13 -22.359 -16.203 1 95.94 251 PHE B C 1
ATOM 6154 O O . PHE B 1 251 ? -1.938 -23.281 -16.312 1 95.94 251 PHE B O 1
ATOM 6161 N N . SER B 1 252 ? -0.447 -22.109 -15.07 1 95.06 252 SER B N 1
ATOM 6162 C CA . SER B 1 252 ? -0.595 -23.016 -13.938 1 95.06 252 SER B CA 1
ATOM 6163 C C . SER B 1 252 ? -0.466 -22.266 -12.609 1 95.06 252 SER B C 1
ATOM 6165 O O . SER B 1 252 ? 0.409 -21.406 -12.461 1 95.06 252 SER B O 1
ATOM 6167 N N . THR B 1 253 ? -1.37 -22.594 -11.664 1 95.25 253 THR B N 1
ATOM 6168 C CA . THR B 1 253 ? -1.135 -22.219 -10.273 1 95.25 253 THR B CA 1
ATOM 6169 C C . THR B 1 253 ? -0.134 -23.156 -9.625 1 95.25 253 THR B C 1
ATOM 6171 O O . THR B 1 253 ? 0.159 -24.234 -10.164 1 95.25 253 THR B O 1
ATOM 6174 N N . ASP B 1 254 ? 0.49 -22.734 -8.547 1 94.06 254 ASP B N 1
ATOM 6175 C CA . ASP B 1 254 ? 1.439 -23.609 -7.875 1 94.06 254 ASP B CA 1
ATOM 6176 C C . ASP B 1 254 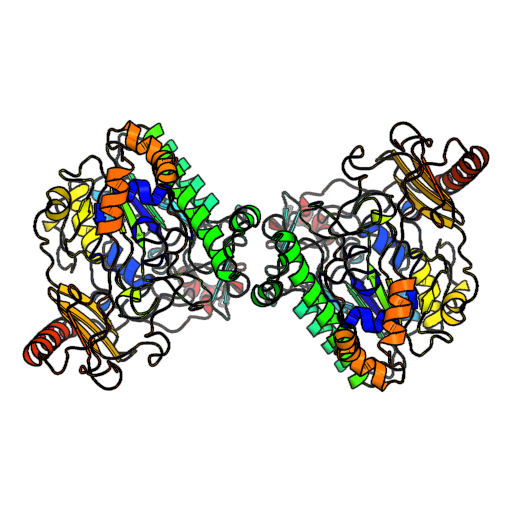? 0.836 -24.219 -6.605 1 94.06 254 ASP B C 1
ATOM 6178 O O . ASP B 1 254 ? 1.387 -25.156 -6.031 1 94.06 254 ASP B O 1
ATOM 6182 N N . ASN B 1 255 ? -0.246 -23.828 -6.18 1 96.31 255 ASN B N 1
ATOM 6183 C CA . ASN B 1 255 ? -1.057 -24.359 -5.09 1 96.31 255 ASN B CA 1
ATOM 6184 C C . ASN B 1 255 ? -2.447 -23.734 -5.066 1 96.31 255 ASN B C 1
ATOM 6186 O O . ASN B 1 255 ? -2.74 -22.844 -5.859 1 96.31 255 ASN B O 1
ATOM 6190 N N . GLY B 1 256 ? -3.328 -24.281 -4.266 1 96.56 256 GLY B N 1
ATOM 6191 C CA . GLY B 1 256 ? -4.633 -23.656 -4.098 1 96.56 256 GLY B CA 1
ATOM 6192 C C . GLY B 1 256 ? -4.559 -22.266 -3.494 1 96.56 256 GLY B C 1
ATOM 6193 O O . GLY B 1 256 ? -3.561 -21.922 -2.865 1 96.56 256 GLY B O 1
ATOM 6194 N N . GLY B 1 257 ? -5.625 -21.547 -3.68 1 97.38 257 GLY B N 1
ATOM 6195 C CA . GLY B 1 257 ? -5.652 -20.172 -3.199 1 97.38 257 GLY B CA 1
ATOM 6196 C C . GLY B 1 257 ? -5.801 -20.062 -1.693 1 97.38 257 GLY B C 1
ATOM 6197 O O . GLY B 1 257 ? -6.484 -20.891 -1.075 1 97.38 257 GLY B O 1
ATOM 6198 N N . PRO B 1 258 ? -5.059 -19.094 -1.059 1 97.81 258 PRO B N 1
ATOM 6199 C CA . PRO B 1 258 ? -5.309 -18.781 0.35 1 97.81 258 PRO B CA 1
ATOM 6200 C C . PRO B 1 258 ? -6.605 -18 0.559 1 97.81 258 PRO B C 1
ATOM 6202 O O . PRO B 1 258 ? -6.582 -16.766 0.64 1 97.81 258 PRO B O 1
ATOM 6205 N N . ALA B 1 259 ? -7.656 -18.719 0.755 1 97.25 259 ALA B N 1
ATOM 6206 C CA . ALA B 1 259 ? -8.992 -18.125 0.809 1 97.25 259 ALA B CA 1
ATOM 6207 C C . ALA B 1 259 ? -9.305 -17.609 2.211 1 97.25 259 ALA B C 1
ATOM 6209 O O . ALA B 1 259 ? -8.617 -17.953 3.174 1 97.25 259 ALA B O 1
ATOM 6210 N N . ALA B 1 260 ? -10.266 -16.688 2.283 1 96 260 ALA B N 1
ATOM 6211 C CA . ALA B 1 260 ? -10.938 -16.281 3.512 1 96 260 ALA B CA 1
ATOM 6212 C C . ALA B 1 260 ? -9.938 -15.711 4.516 1 96 260 ALA B C 1
ATOM 6214 O O . ALA B 1 260 ? -10.031 -15.992 5.715 1 96 260 ALA B O 1
ATOM 6215 N N . GLY B 1 261 ? -8.938 -15.008 4.004 1 96.25 261 GLY B N 1
ATOM 6216 C CA . GLY B 1 261 ? -8.023 -14.328 4.898 1 96.25 261 GLY B CA 1
ATOM 6217 C C . GLY B 1 261 ? -6.777 -15.141 5.211 1 96.25 261 GLY B C 1
ATOM 6218 O O . GLY B 1 261 ? -5.832 -14.633 5.812 1 96.25 261 GLY B O 1
ATOM 6219 N N . PHE B 1 262 ? -6.738 -16.422 4.797 1 96.5 262 PHE B N 1
ATOM 6220 C CA . PHE B 1 262 ? -5.527 -17.219 4.988 1 96.5 262 PHE B CA 1
ATOM 6221 C C . PHE B 1 262 ? -4.332 -16.547 4.316 1 96.5 262 PHE B C 1
ATOM 6223 O O . PHE B 1 262 ? -4.434 -16.078 3.18 1 96.5 262 PHE B O 1
ATOM 6230 N N . ASN B 1 263 ? -3.219 -16.406 5.043 1 95.69 263 ASN B N 1
ATOM 6231 C CA . ASN B 1 263 ? -1.996 -15.766 4.562 1 95.69 263 ASN B CA 1
ATOM 6232 C C . ASN B 1 263 ? -2.256 -14.344 4.082 1 95.69 263 ASN B C 1
ATOM 6234 O O . ASN B 1 263 ? -1.647 -13.891 3.109 1 95.69 263 ASN B O 1
ATOM 6238 N N . LEU B 1 264 ? -3.289 -13.609 4.695 1 97.25 264 LEU B N 1
ATOM 6239 C CA . LEU B 1 264 ? -3.639 -12.219 4.422 1 97.25 264 LEU B CA 1
ATOM 6240 C C . LEU B 1 264 ? -4.055 -12.039 2.967 1 97.25 264 LEU B C 1
ATOM 6242 O O . LEU B 1 264 ? -3.652 -11.078 2.316 1 97.25 264 LEU B O 1
ATOM 6246 N N . ASN B 1 265 ? -4.73 -13.039 2.496 1 97.88 265 ASN B N 1
ATOM 6247 C CA . ASN B 1 265 ? -5.141 -13.055 1.096 1 97.88 265 ASN B CA 1
ATOM 6248 C C . ASN B 1 265 ? -6.656 -13.148 0.955 1 97.88 265 ASN B C 1
ATOM 6250 O O . ASN B 1 265 ? -7.371 -13.219 1.955 1 97.88 265 ASN B O 1
ATOM 6254 N N . ALA B 1 266 ? -7.148 -13.039 -0.347 1 98.12 266 ALA B N 1
ATOM 6255 C CA . ALA B 1 266 ? -8.594 -13.055 -0.578 1 98.12 266 ALA B CA 1
ATOM 6256 C C . ALA B 1 266 ? -8.945 -13.883 -1.809 1 98.12 266 ALA B C 1
ATOM 6258 O O . ALA B 1 266 ? -9.844 -13.531 -2.568 1 98.12 266 ALA B O 1
ATOM 6259 N N . ALA B 1 267 ? -8.234 -14.969 -2 1 98 267 ALA B N 1
ATOM 6260 C CA . ALA B 1 267 ? -8.531 -15.891 -3.094 1 98 267 ALA B CA 1
ATOM 6261 C C . ALA B 1 267 ? -9.812 -16.672 -2.818 1 98 267 ALA B C 1
ATOM 6263 O O . ALA B 1 267 ? -10.383 -16.578 -1.729 1 98 267 ALA B O 1
ATOM 6264 N N . SER B 1 268 ? -10.305 -17.391 -3.875 1 98.19 268 SER B N 1
ATOM 6265 C CA . SER B 1 268 ? -11.453 -18.266 -3.719 1 98.19 268 SER B CA 1
ATOM 6266 C C . SER B 1 268 ? -11.211 -19.609 -4.406 1 98.19 268 SER B C 1
ATOM 6268 O O . SER B 1 268 ? -10.852 -19.656 -5.582 1 98.19 268 SER B O 1
ATOM 6270 N N . ASN B 1 269 ? -11.359 -20.656 -3.625 1 98.06 269 ASN B N 1
ATOM 6271 C CA . ASN B 1 269 ? -11.305 -22 -4.168 1 98.06 269 ASN B CA 1
ATOM 6272 C C . ASN B 1 269 ? -12.703 -22.594 -4.344 1 98.06 269 ASN B C 1
ATOM 6274 O O . ASN B 1 269 ? -12.852 -23.734 -4.773 1 98.06 269 ASN B O 1
ATOM 6278 N N . TRP B 1 270 ? -13.695 -21.844 -4.156 1 97.31 270 TRP B N 1
ATOM 6279 C CA . TRP B 1 270 ? -15.078 -22.297 -4.199 1 97.31 270 TRP B CA 1
ATOM 6280 C C . TRP B 1 270 ? -15.398 -22.953 -5.543 1 97.31 270 TRP B C 1
ATOM 6282 O O . TRP B 1 270 ? -14.969 -22.469 -6.59 1 97.31 270 TRP B O 1
ATOM 6292 N N . PRO B 1 271 ? -16.062 -24.156 -5.484 1 97.75 271 PRO B N 1
ATOM 6293 C CA . PRO B 1 271 ? -16.703 -24.812 -4.34 1 97.75 271 PRO B CA 1
ATOM 6294 C C . PRO B 1 271 ? -15.82 -25.875 -3.703 1 97.75 271 PRO B C 1
ATOM 6296 O O . PRO B 1 271 ? -16.297 -26.656 -2.871 1 97.75 271 PRO B O 1
ATOM 6299 N N . LEU B 1 272 ? -14.562 -25.953 -4.09 1 98.38 272 LEU B N 1
ATOM 6300 C CA . LEU B 1 272 ? -13.656 -26.969 -3.584 1 98.38 272 LEU B CA 1
ATOM 6301 C C . LEU B 1 272 ? -13.32 -26.7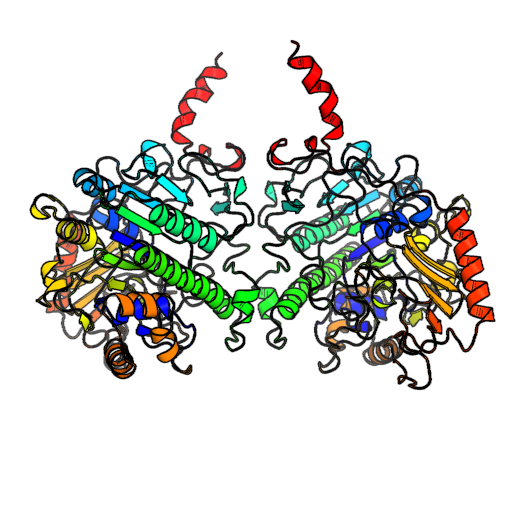19 -2.117 1 98.38 272 LEU B C 1
ATOM 6303 O O . LEU B 1 272 ? -13.242 -25.562 -1.682 1 98.38 272 LEU B O 1
ATOM 6307 N N . ARG B 1 273 ? -13.07 -27.781 -1.431 1 98.31 273 ARG B N 1
ATOM 6308 C CA . ARG B 1 273 ? -12.789 -27.766 0.001 1 98.31 273 ARG B CA 1
ATOM 6309 C C . ARG B 1 273 ? -11.328 -27.438 0.269 1 98.31 273 ARG B C 1
ATOM 6311 O O . ARG B 1 273 ? -10.438 -27.953 -0.413 1 98.31 273 ARG B O 1
ATOM 6318 N N . GLY B 1 274 ? -11.078 -26.531 1.264 1 98.12 274 GLY B N 1
ATOM 6319 C CA . GLY B 1 274 ? -9.727 -26.281 1.733 1 98.12 274 GLY B CA 1
ATOM 6320 C C . GLY B 1 274 ? -9.086 -25.078 1.072 1 98.12 274 GLY B C 1
ATOM 6321 O O . GLY B 1 274 ? -9.711 -24.406 0.257 1 98.12 274 GLY B O 1
ATOM 6322 N N . VAL B 1 275 ? -7.832 -24.766 1.537 1 98.12 275 VAL B N 1
ATOM 6323 C CA . VAL B 1 275 ? -7.039 -23.641 1.077 1 98.12 275 VAL B CA 1
ATOM 6324 C C . VAL B 1 275 ? -5.59 -24.062 0.876 1 98.12 275 VAL B C 1
ATOM 6326 O O . VAL B 1 275 ? -5.262 -25.25 1.013 1 98.12 275 VAL B O 1
ATOM 6329 N N . LYS B 1 276 ? -4.773 -23.078 0.466 1 97.25 276 LYS B N 1
ATOM 6330 C CA . LYS B 1 276 ? -3.328 -23.297 0.451 1 97.25 276 LYS B CA 1
ATOM 6331 C C . LYS B 1 276 ? -2.867 -24.031 1.71 1 97.25 276 LYS B C 1
ATOM 6333 O O . LYS B 1 276 ? -3.332 -23.719 2.812 1 97.25 276 LYS B O 1
ATOM 6338 N N . ASN B 1 277 ? -1.962 -24.984 1.533 1 97.62 277 ASN B N 1
ATOM 6339 C CA . ASN B 1 277 ? -1.295 -25.75 2.584 1 97.62 277 ASN B CA 1
ATOM 6340 C C . ASN B 1 277 ? -2.23 -26.781 3.211 1 97.62 277 ASN B C 1
ATOM 6342 O O . ASN B 1 277 ? -1.975 -27.266 4.312 1 97.62 277 ASN B O 1
ATOM 6346 N N . THR B 1 278 ? -3.393 -27.016 2.621 1 98.19 278 THR B N 1
ATOM 6347 C CA . THR B 1 278 ? -4.223 -28.172 2.949 1 98.19 278 THR B CA 1
ATOM 6348 C C . THR B 1 278 ? -4.215 -29.188 1.812 1 98.19 278 THR B C 1
ATOM 6350 O O . THR B 1 278 ? -3.881 -28.844 0.674 1 98.19 278 THR B O 1
ATOM 6353 N N . LEU B 1 279 ? -4.543 -30.438 2.121 1 98.62 279 LEU B N 1
ATOM 6354 C CA . LEU B 1 279 ? -4.5 -31.469 1.098 1 98.62 279 LEU B CA 1
ATOM 6355 C C . LEU B 1 279 ? -5.898 -31.75 0.552 1 98.62 279 LEU B C 1
ATOM 6357 O O . LEU B 1 279 ? -6.109 -32.75 -0.135 1 98.62 279 LEU B O 1
ATOM 6361 N N . TRP B 1 280 ? -6.852 -30.891 0.89 1 98.69 280 TRP B N 1
ATOM 6362 C CA . TRP B 1 280 ? -8.172 -30.938 0.265 1 98.69 280 TRP B CA 1
ATOM 6363 C C . TRP B 1 280 ? -8.102 -30.5 -1.191 1 98.69 280 TRP B C 1
ATOM 6365 O O . TRP B 1 280 ? -7.109 -29.891 -1.617 1 98.69 280 TRP B O 1
ATOM 6375 N N . GLU B 1 281 ? -9.141 -30.75 -1.95 1 98.56 281 GLU B N 1
ATOM 6376 C CA . GLU B 1 281 ? -9.141 -30.406 -3.367 1 98.56 281 GLU B CA 1
ATOM 6377 C C . GLU B 1 281 ? -8.844 -28.922 -3.566 1 98.56 281 GLU B C 1
ATOM 6379 O O . GLU B 1 281 ? -8.117 -28.547 -4.492 1 98.56 281 GLU B O 1
ATOM 6384 N N . GLY B 1 282 ? -9.336 -28.062 -2.709 1 98.19 282 GLY B N 1
ATOM 6385 C CA . GLY B 1 282 ? -9.102 -26.641 -2.83 1 98.19 282 GLY B CA 1
ATOM 6386 C C . GLY B 1 282 ? -7.652 -26.25 -2.623 1 98.19 282 GLY B C 1
ATOM 6387 O O . GLY B 1 282 ? -7.246 -25.141 -2.98 1 98.19 282 GLY B O 1
ATOM 6388 N N . GLY B 1 283 ? -6.848 -27.109 -2.027 1 98.06 283 GLY B N 1
ATOM 6389 C CA . GLY B 1 283 ? -5.438 -26.844 -1.791 1 98.06 283 GLY B CA 1
ATOM 6390 C C . GLY B 1 283 ? -4.531 -27.438 -2.848 1 98.06 283 GLY B C 1
ATOM 6391 O O . GLY B 1 283 ? -3.4 -26.984 -3.035 1 98.06 283 GLY B O 1
ATOM 6392 N N . VAL B 1 284 ? -5.09 -28.453 -3.615 1 98.38 284 VAL B N 1
ATOM 6393 C CA . VAL B 1 284 ? -4.137 -29.203 -4.426 1 98.38 284 VAL B CA 1
ATOM 6394 C C . VAL B 1 284 ? -4.652 -29.312 -5.859 1 98.38 284 VAL B C 1
ATOM 6396 O O . VAL B 1 284 ? -3.893 -29.641 -6.777 1 98.38 284 VAL B O 1
ATOM 6399 N N . ARG B 1 285 ? -5.98 -29.219 -6.102 1 97.88 285 ARG B N 1
ATOM 6400 C CA . ARG B 1 285 ? -6.496 -29.172 -7.465 1 97.88 285 ARG B CA 1
ATOM 6401 C C . ARG B 1 285 ? -6.332 -27.781 -8.055 1 97.88 285 ARG B C 1
ATOM 6403 O O . ARG B 1 285 ? -6.988 -26.828 -7.621 1 97.88 285 ARG B 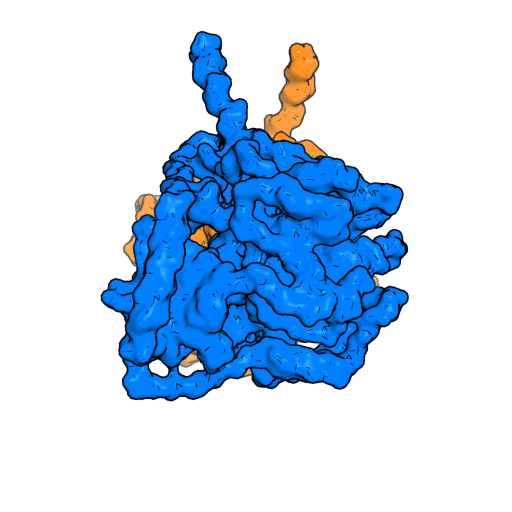O 1
ATOM 6410 N N . GLY B 1 286 ? -5.465 -27.641 -9 1 96 286 GLY B N 1
ATOM 6411 C CA . GLY B 1 286 ? -5.035 -26.328 -9.438 1 96 286 GLY B CA 1
ATOM 6412 C C . GLY B 1 286 ? -5.727 -25.859 -10.711 1 96 286 GLY B C 1
ATOM 6413 O O . GLY B 1 286 ? -6.145 -26.688 -11.531 1 96 286 GLY B O 1
ATOM 6414 N N . ALA B 1 287 ? -5.855 -24.531 -10.836 1 95.75 287 ALA B N 1
ATOM 6415 C CA . ALA B 1 287 ? -6.23 -23.953 -12.125 1 95.75 287 ALA B CA 1
ATOM 6416 C C . ALA B 1 287 ? -5.09 -24.062 -13.133 1 95.75 287 ALA B C 1
ATOM 6418 O O . ALA B 1 287 ? -3.941 -23.75 -12.812 1 95.75 287 ALA B O 1
ATOM 6419 N N . GLY B 1 288 ? -5.387 -24.641 -14.305 1 96.06 288 GLY B N 1
ATOM 6420 C CA . GLY B 1 288 ? -4.348 -24.797 -15.305 1 96.06 288 GLY B CA 1
ATOM 6421 C C . GLY B 1 288 ? -4.898 -24.969 -16.703 1 96.06 288 GLY B C 1
ATOM 6422 O O . GLY B 1 288 ? -6.066 -25.328 -16.891 1 96.06 288 GLY B O 1
ATOM 6423 N N . LEU B 1 289 ? -4.109 -24.625 -17.656 1 97.38 289 LEU B N 1
ATOM 6424 C CA . LEU B 1 289 ? -4.402 -24.828 -19.062 1 97.38 289 LEU B CA 1
ATOM 6425 C C . LEU B 1 289 ? -3.119 -25 -19.875 1 97.38 289 LEU B C 1
ATOM 6427 O O . LEU B 1 289 ? -2.033 -24.672 -19.391 1 97.38 289 LEU B O 1
ATOM 6431 N N . ILE B 1 290 ? -3.156 -25.625 -20.984 1 97.44 290 ILE B N 1
ATOM 6432 C CA . ILE B 1 290 ? -2.096 -25.656 -21.984 1 97.44 290 ILE B CA 1
ATOM 6433 C C . ILE B 1 290 ? -2.646 -25.203 -23.328 1 97.44 290 ILE B C 1
ATOM 6435 O O . ILE B 1 290 ? -3.771 -25.547 -23.703 1 97.44 290 ILE B O 1
ATOM 6439 N N . TRP B 1 291 ? -1.924 -24.344 -23.953 1 97.31 291 TRP B N 1
ATOM 6440 C CA . TRP B 1 291 ? -2.312 -23.812 -25.266 1 97.31 291 TRP B CA 1
ATOM 6441 C C . TRP B 1 291 ? -1.188 -23.984 -26.266 1 97.31 291 TRP B C 1
ATOM 6443 O O . TRP B 1 291 ? -0.019 -23.75 -25.969 1 97.31 291 TRP B O 1
ATOM 6453 N N . SER B 1 292 ? -1.485 -24.5 -27.422 1 96.75 292 SER B N 1
ATOM 6454 C CA . SER B 1 292 ? -0.559 -24.594 -28.547 1 96.75 292 SER B CA 1
ATOM 6455 C C . SER B 1 292 ? -1.299 -24.875 -29.844 1 96.75 292 SER B C 1
ATOM 6457 O O . SER B 1 292 ? -2.244 -25.672 -29.875 1 96.75 292 SER B O 1
ATOM 6459 N N . PRO B 1 293 ? -0.831 -24.234 -30.938 1 94.62 293 PRO B N 1
ATOM 6460 C CA . PRO B 1 293 ? -1.368 -24.641 -32.219 1 94.62 293 PRO B CA 1
ATOM 6461 C C . PRO B 1 293 ? -0.965 -26.062 -32.625 1 94.62 293 PRO B C 1
ATOM 6463 O O . PRO B 1 293 ? -1.521 -26.625 -33.562 1 94.62 293 PRO B O 1
ATOM 6466 N N . ARG B 1 294 ? -0.119 -26.641 -31.828 1 92.81 294 ARG B N 1
ATOM 6467 C CA . ARG B 1 294 ? 0.391 -27.969 -32.156 1 92.81 294 ARG B CA 1
ATOM 6468 C C . ARG B 1 294 ? -0.446 -29.062 -31.5 1 92.81 294 ARG B C 1
ATOM 6470 O O . ARG B 1 294 ? -0.263 -30.25 -31.781 1 92.81 294 ARG B O 1
ATOM 6477 N N . LEU B 1 295 ? -1.312 -28.719 -30.641 1 95.75 295 LEU B N 1
ATOM 6478 C CA . LEU B 1 295 ? -2.248 -29.688 -30.078 1 95.75 295 LEU B CA 1
ATOM 6479 C C . LEU B 1 295 ? -3.189 -30.219 -31.156 1 95.75 295 LEU B C 1
ATOM 6481 O O . LEU B 1 295 ? -3.818 -29.438 -31.875 1 95.75 295 LEU B O 1
ATOM 6485 N N . VAL B 1 296 ? -3.305 -31.5 -31.266 1 95.62 296 VAL B N 1
ATOM 6486 C CA . VAL B 1 296 ? -4.098 -32.094 -32.312 1 95.62 296 VAL B CA 1
ATOM 6487 C C . VAL B 1 296 ? -5.582 -31.859 -32.062 1 95.62 296 VAL B C 1
ATOM 6489 O O . VAL B 1 296 ? -6.332 -31.547 -33 1 95.62 296 VAL B O 1
ATOM 6492 N N . ARG B 1 297 ? -6.004 -32.062 -30.844 1 95.44 297 ARG B N 1
ATOM 6493 C CA . ARG B 1 297 ? -7.402 -31.875 -30.469 1 95.44 297 ARG B CA 1
ATOM 6494 C C . ARG B 1 297 ? -7.539 -30.812 -29.391 1 95.44 297 ARG B C 1
ATOM 6496 O O . ARG B 1 297 ? -7.785 -31.141 -28.219 1 95.44 297 ARG B O 1
ATOM 6503 N N . ALA B 1 298 ? -7.496 -29.547 -29.797 1 95.06 298 ALA B N 1
ATOM 6504 C CA . ALA B 1 298 ? -7.625 -28.422 -28.859 1 95.06 298 ALA B CA 1
ATOM 6505 C C . ALA B 1 298 ? -9.078 -27.984 -28.734 1 95.06 298 ALA B C 1
ATOM 6507 O O . ALA B 1 298 ? -9.969 -28.562 -29.359 1 95.06 298 ALA B O 1
ATOM 6508 N N . GLY B 1 299 ? -9.367 -27.016 -27.844 1 96.19 299 GLY B N 1
ATOM 6509 C CA . GLY B 1 299 ? -10.688 -26.438 -27.688 1 96.19 299 GLY B CA 1
ATOM 6510 C C . GLY B 1 299 ? -11.641 -27.328 -26.906 1 96.19 299 GLY B C 1
ATOM 6511 O O . GLY B 1 299 ? -12.789 -27.531 -27.312 1 96.19 299 GLY B O 1
ATOM 6512 N N . ARG B 1 300 ? -11.133 -27.906 -25.812 1 97 300 ARG B N 1
ATOM 6513 C CA . ARG B 1 300 ? -11.953 -28.797 -25 1 97 300 ARG B CA 1
ATOM 6514 C C . ARG B 1 300 ? -11.508 -28.781 -23.547 1 97 300 ARG B C 1
ATOM 6516 O O . ARG B 1 300 ? -10.445 -28.219 -23.219 1 97 300 ARG B O 1
ATOM 6523 N N . VAL B 1 301 ? -12.32 -29.375 -22.656 1 97.94 301 VAL B N 1
ATOM 6524 C CA . VAL B 1 301 ? -11.93 -29.656 -21.281 1 97.94 301 VAL B CA 1
ATOM 6525 C C . VAL B 1 301 ? -11.195 -31 -21.234 1 97.94 301 VAL B C 1
ATOM 6527 O O . VAL B 1 301 ? -11.727 -32.031 -21.641 1 97.94 301 VAL B O 1
ATOM 6530 N N . SER B 1 302 ? -9.961 -30.922 -20.828 1 97.81 302 SER B N 1
ATOM 6531 C CA . SER B 1 302 ? -9.18 -32.156 -20.688 1 97.81 302 SER B CA 1
ATOM 6532 C C . SER B 1 302 ? -9.492 -32.844 -19.359 1 97.81 302 SER B C 1
ATOM 6534 O O . SER B 1 302 ? -9.445 -32.219 -18.297 1 97.81 302 SER B O 1
ATOM 6536 N N . ARG B 1 303 ? -9.727 -34.125 -19.406 1 95 303 ARG B N 1
ATOM 6537 C CA . ARG B 1 303 ? -10.078 -34.875 -18.203 1 95 303 ARG B CA 1
ATOM 6538 C C . ARG B 1 303 ? -8.938 -35.781 -17.766 1 95 303 ARG B C 1
ATOM 6540 O O . ARG B 1 303 ? -9.055 -36.5 -16.781 1 95 303 ARG B O 1
ATOM 6547 N N . GLN B 1 304 ? -7.867 -35.812 -18.547 1 97.38 304 GLN B N 1
ATOM 6548 C CA . GLN B 1 304 ? -6.695 -36.594 -18.172 1 97.38 304 GLN B CA 1
ATOM 6549 C C . GLN B 1 304 ? -6.156 -36.188 -16.812 1 97.38 304 GLN B C 1
ATOM 6551 O O . GLN B 1 304 ? -6.004 -34.969 -16.547 1 97.38 304 GLN B O 1
ATOM 6556 N N . MET B 1 305 ? -5.93 -37.188 -15.922 1 98.06 305 MET B N 1
ATOM 6557 C CA . MET B 1 305 ? -5.242 -36.906 -14.664 1 98.06 305 MET B CA 1
ATOM 6558 C C . MET B 1 305 ? -3.809 -36.438 -14.922 1 98.06 305 MET B C 1
ATOM 6560 O O . MET B 1 305 ? -3.072 -37.094 -15.672 1 98.06 305 MET B O 1
ATOM 6564 N N . ILE B 1 306 ? -3.459 -35.344 -14.422 1 98.25 306 ILE B N 1
ATOM 6565 C CA . ILE B 1 306 ? -2.117 -34.781 -14.609 1 98.25 306 ILE B CA 1
ATOM 6566 C C . ILE B 1 306 ? -1.646 -34.125 -13.312 1 98.25 306 ILE B C 1
ATOM 6568 O O . ILE B 1 306 ? -2.445 -33.531 -12.586 1 98.25 306 ILE B O 1
ATOM 6572 N N . HIS B 1 307 ? -0.404 -34.312 -12.914 1 98.44 307 HIS B N 1
ATOM 6573 C CA . HIS B 1 307 ? 0.248 -33.719 -11.758 1 98.44 307 HIS B CA 1
ATOM 6574 C C . HIS B 1 307 ? 1.374 -32.781 -12.18 1 98.44 307 HIS B C 1
ATOM 6576 O O . HIS B 1 307 ? 1.94 -32.938 -13.266 1 98.44 307 HIS B O 1
ATOM 6582 N N . ILE B 1 308 ? 1.652 -31.828 -11.367 1 97.88 308 ILE B N 1
ATOM 6583 C CA . ILE B 1 308 ? 2.672 -30.828 -11.664 1 97.88 308 ILE B CA 1
ATOM 6584 C C . ILE B 1 308 ? 4 -31.516 -11.961 1 97.88 308 ILE B C 1
ATOM 6586 O O . ILE B 1 308 ? 4.805 -31.016 -12.758 1 97.88 308 ILE B O 1
ATOM 6590 N N . THR B 1 309 ? 4.301 -32.688 -11.453 1 98.31 309 THR B N 1
ATOM 6591 C CA . THR B 1 309 ? 5.523 -33.438 -11.719 1 98.31 309 THR B CA 1
ATOM 6592 C C . THR B 1 309 ? 5.574 -33.875 -13.18 1 98.31 309 THR B C 1
ATOM 6594 O O . THR B 1 309 ? 6.641 -34.219 -13.695 1 98.31 309 THR B O 1
ATOM 6597 N N . ASP B 1 310 ? 4.473 -33.969 -13.82 1 98.31 310 ASP B N 1
ATOM 6598 C CA . ASP B 1 310 ? 4.383 -34.531 -15.164 1 98.31 310 ASP B CA 1
ATOM 6599 C C . ASP B 1 310 ? 4.848 -33.531 -16.219 1 98.31 310 ASP B C 1
ATOM 6601 O O . ASP B 1 310 ? 5.094 -33.875 -17.359 1 98.31 310 ASP B O 1
ATOM 6605 N N . TRP B 1 311 ? 4.984 -32.281 -15.812 1 97.25 311 TRP B N 1
ATOM 6606 C CA . TRP B 1 311 ? 5.297 -31.234 -16.781 1 97.25 311 TRP B CA 1
ATOM 6607 C C . TRP B 1 311 ? 6.707 -31.406 -17.344 1 97.25 311 TRP B C 1
ATOM 6609 O O . TRP B 1 311 ? 6.945 -31.188 -18.531 1 97.25 311 TRP B O 1
ATOM 6619 N N . LEU B 1 312 ? 7.691 -31.812 -16.5 1 97.62 312 LEU B N 1
ATOM 6620 C CA . LEU B 1 312 ? 9.062 -31.953 -16.984 1 97.62 312 LEU B CA 1
ATOM 6621 C C . LEU B 1 312 ? 9.117 -32.906 -18.172 1 97.62 312 LEU B C 1
ATOM 6623 O O . LEU B 1 312 ? 9.484 -32.5 -19.281 1 97.62 312 LEU B O 1
ATOM 6627 N N . PRO B 1 313 ? 8.672 -34.188 -18.047 1 98.06 313 PRO B N 1
ATOM 6628 C CA . PRO B 1 313 ? 8.742 -35.094 -19.203 1 98.06 313 PRO B CA 1
ATOM 6629 C C . PRO B 1 313 ? 7.824 -34.656 -20.344 1 98.06 313 PRO B C 1
ATOM 6631 O O . PRO B 1 313 ? 8.156 -34.844 -21.516 1 98.06 313 PRO B O 1
ATOM 6634 N N . THR B 1 314 ? 6.676 -34.094 -20.047 1 97.56 314 THR B N 1
ATOM 6635 C CA . THR B 1 314 ? 5.719 -33.656 -21.062 1 97.56 314 THR B CA 1
ATOM 6636 C C . THR B 1 314 ? 6.305 -32.531 -21.922 1 97.56 314 THR B C 1
ATOM 6638 O O . THR B 1 314 ? 6.203 -32.562 -23.141 1 97.56 314 THR B O 1
ATOM 6641 N N . LEU B 1 315 ? 6.961 -31.547 -21.266 1 96.44 315 LEU B N 1
ATOM 6642 C CA . LEU B 1 315 ? 7.535 -30.406 -21.984 1 96.44 315 LEU B CA 1
ATOM 6643 C C . LEU B 1 315 ? 8.781 -30.812 -22.75 1 96.44 315 LEU B C 1
ATOM 6645 O O . LEU B 1 315 ? 9.062 -30.281 -23.828 1 96.44 315 LEU B O 1
ATOM 6649 N N . ILE B 1 316 ? 9.57 -31.734 -22.234 1 96.94 316 ILE B N 1
ATOM 6650 C CA . ILE B 1 316 ? 10.719 -32.25 -22.953 1 96.94 316 ILE B CA 1
ATOM 6651 C C . ILE B 1 316 ? 10.258 -32.906 -24.266 1 96.94 316 ILE B C 1
ATOM 6653 O O . ILE B 1 316 ? 10.867 -32.688 -25.312 1 96.94 316 ILE B O 1
ATOM 6657 N N . THR B 1 317 ? 9.148 -33.656 -24.156 1 96.81 317 THR B N 1
ATOM 6658 C CA . THR B 1 317 ? 8.586 -34.281 -25.359 1 96.81 317 THR B CA 1
ATOM 6659 C C . THR B 1 317 ? 8.094 -33.188 -26.328 1 96.81 317 THR B C 1
ATOM 6661 O O . THR B 1 317 ? 8.375 -33.25 -27.531 1 96.81 317 THR B O 1
ATOM 6664 N N . ALA B 1 318 ? 7.402 -32.219 -25.828 1 95.5 318 ALA B N 1
ATOM 6665 C CA . ALA B 1 318 ? 6.906 -31.125 -26.656 1 95.5 318 ALA B CA 1
ATOM 6666 C C . ALA B 1 318 ? 8.055 -30.391 -27.328 1 95.5 318 ALA B C 1
ATOM 6668 O O . ALA B 1 318 ? 7.906 -29.875 -28.438 1 95.5 318 ALA B O 1
ATOM 6669 N N . ALA B 1 319 ? 9.211 -30.375 -26.656 1 94.31 319 ALA B N 1
ATOM 6670 C CA . ALA B 1 319 ? 10.383 -29.656 -27.141 1 94.31 319 ALA B CA 1
ATOM 6671 C C . ALA B 1 319 ? 11.164 -30.5 -28.141 1 94.31 319 ALA B C 1
ATOM 6673 O O . ALA B 1 319 ? 12.18 -30.062 -28.688 1 94.31 319 ALA B O 1
ATOM 6674 N N . GLY B 1 320 ? 10.734 -31.656 -28.422 1 93.19 320 GLY B N 1
ATOM 6675 C CA . GLY B 1 320 ? 11.391 -32.531 -29.375 1 93.19 320 GLY B CA 1
ATOM 6676 C C . GLY B 1 320 ? 12.406 -33.469 -28.75 1 93.19 320 GLY B C 1
ATOM 6677 O O . GLY B 1 320 ? 13.117 -34.188 -29.453 1 93.19 320 GLY B O 1
ATOM 6678 N N . GLY B 1 321 ? 12.422 -33.406 -27.438 1 94.81 321 GLY B N 1
ATOM 6679 C CA . GLY B 1 321 ? 13.32 -34.281 -26.734 1 94.81 321 GLY B CA 1
ATOM 6680 C C . GLY B 1 321 ? 12.711 -35.656 -26.469 1 94.81 321 GLY B C 1
ATOM 6681 O O . GLY B 1 321 ? 11.555 -35.906 -26.812 1 94.81 321 GLY B O 1
ATOM 6682 N N . ASN B 1 322 ? 13.602 -36.531 -25.875 1 94 322 ASN B N 1
ATOM 6683 C CA . ASN B 1 322 ? 13.18 -37.875 -25.531 1 94 322 ASN B CA 1
ATOM 6684 C C . ASN B 1 322 ? 12.953 -38.031 -24.031 1 94 322 ASN B C 1
ATOM 6686 O O . ASN B 1 322 ? 13.906 -38.188 -23.266 1 94 322 ASN B O 1
ATOM 6690 N N . ALA B 1 323 ? 11.711 -38.062 -23.656 1 92.31 323 ALA B N 1
ATOM 6691 C CA . ALA B 1 323 ? 11.352 -38.156 -22.234 1 92.31 323 ALA B CA 1
ATOM 6692 C C . ALA B 1 323 ? 11.781 -39.469 -21.641 1 92.31 323 ALA B C 1
ATOM 6694 O O . ALA B 1 323 ? 11.922 -39.594 -20.422 1 92.31 323 ALA B O 1
ATOM 6695 N N . SER B 1 324 ? 11.984 -40.406 -22.469 1 88.19 324 SER B N 1
ATOM 6696 C CA . SER B 1 324 ? 12.375 -41.719 -21.969 1 88.19 324 SER B CA 1
ATOM 6697 C C . SER B 1 324 ? 13.773 -41.688 -21.359 1 88.19 324 SER B C 1
ATOM 6699 O O . SER B 1 324 ? 14.156 -42.625 -20.625 1 88.19 324 SER B O 1
ATOM 6701 N N . ASN B 1 325 ? 14.484 -40.688 -21.656 1 87.62 325 ASN B N 1
ATOM 6702 C CA . ASN B 1 325 ? 15.828 -40.5 -21.109 1 87.62 325 ASN B CA 1
ATOM 6703 C C . ASN B 1 325 ? 15.789 -40.062 -19.656 1 87.62 325 ASN B C 1
ATOM 6705 O O . ASN B 1 325 ? 16.797 -40.125 -18.953 1 87.62 325 ASN B O 1
ATOM 6709 N N . LEU B 1 326 ? 14.641 -39.562 -19.312 1 91.44 326 LEU B N 1
ATOM 6710 C CA . LEU B 1 326 ? 14.492 -39.156 -17.922 1 91.44 326 LEU B CA 1
ATOM 6711 C C . LEU B 1 326 ? 14.297 -40.344 -17 1 91.44 326 LEU B C 1
ATOM 6713 O O . LEU B 1 326 ? 13.328 -41.094 -17.141 1 91.44 326 LEU B O 1
ATOM 6717 N N . THR B 1 327 ? 15.359 -40.594 -16.234 1 86.94 327 THR B N 1
ATOM 6718 C CA . THR B 1 327 ? 15.289 -41.719 -15.312 1 86.94 327 THR B CA 1
ATOM 6719 C C . THR B 1 327 ? 15.078 -41.25 -13.883 1 86.94 327 THR B C 1
ATOM 6721 O O . THR B 1 327 ? 15.422 -40.125 -13.539 1 86.94 327 THR B O 1
ATOM 6724 N N . SER B 1 328 ? 14.344 -42.031 -13.094 1 91.69 328 SER B N 1
ATOM 6725 C CA . SER B 1 328 ? 14.203 -41.812 -11.656 1 91.69 328 SER B CA 1
ATOM 6726 C C . SER B 1 328 ? 13.328 -40.625 -11.352 1 91.69 328 SER B C 1
ATOM 6728 O O . SER B 1 328 ? 13.656 -39.812 -10.477 1 91.69 328 SER B O 1
ATOM 6730 N N . ILE B 1 329 ? 12.383 -40.25 -12.18 1 97.06 329 ILE B N 1
ATOM 6731 C CA . ILE B 1 329 ? 11.422 -39.219 -11.867 1 97.06 329 ILE B CA 1
ATOM 6732 C C . ILE B 1 329 ? 10.055 -39.812 -11.602 1 97.06 329 ILE B C 1
ATOM 6734 O O . ILE B 1 329 ? 9.805 -40.969 -11.953 1 97.06 329 ILE B O 1
ATOM 6738 N N . ASP B 1 330 ? 9.258 -39.094 -10.93 1 98.25 330 ASP B N 1
ATOM 6739 C CA . ASP B 1 330 ? 7.887 -39.5 -10.648 1 98.25 330 ASP B CA 1
ATOM 6740 C C . ASP B 1 330 ? 6.941 -39.094 -11.758 1 98.25 330 ASP B C 1
ATOM 6742 O O . ASP B 1 330 ? 5.879 -39.688 -11.945 1 98.25 330 ASP B O 1
ATOM 6746 N N . GLY B 1 331 ? 7.312 -38.031 -12.531 1 98.25 331 GLY B N 1
ATOM 6747 C CA . GLY B 1 331 ? 6.488 -37.5 -13.594 1 98.25 331 GLY B CA 1
ATOM 6748 C C . GLY B 1 331 ? 6.32 -38.438 -14.766 1 98.25 331 GLY B C 1
ATOM 6749 O O . GLY B 1 331 ? 7.219 -39.219 -15.07 1 98.25 331 GLY B O 1
ATOM 6750 N N . VAL B 1 332 ? 5.176 -38.281 -15.398 1 97.56 332 VAL B N 1
ATOM 6751 C CA . VAL B 1 332 ? 4.844 -39.062 -16.578 1 97.56 332 VAL B CA 1
ATOM 6752 C C . VAL B 1 332 ? 4.562 -38.156 -17.766 1 97.56 332 VAL B C 1
ATOM 6754 O O . VAL B 1 332 ? 3.957 -37.094 -17.609 1 97.56 332 VAL B O 1
ATOM 6757 N N . ASN B 1 333 ? 5.109 -38.594 -18.891 1 98.06 333 ASN B N 1
ATOM 6758 C CA . ASN B 1 333 ? 4.887 -37.844 -20.125 1 98.06 333 ASN B CA 1
ATOM 6759 C C . ASN B 1 333 ? 3.432 -37.906 -20.578 1 98.06 333 ASN B C 1
ATOM 6761 O O . ASN B 1 333 ? 2.928 -39 -20.859 1 98.06 333 ASN B O 1
ATOM 6765 N N . LEU B 1 334 ? 2.789 -36.75 -20.703 1 98.06 334 LEU B N 1
ATOM 6766 C CA . LEU B 1 334 ? 1.377 -36.75 -21.062 1 98.06 334 LEU B CA 1
ATOM 6767 C C . LEU B 1 334 ? 1.169 -36.031 -22.406 1 98.06 334 LEU B C 1
ATOM 6769 O O . LEU B 1 334 ? 0.034 -35.719 -22.781 1 98.06 334 LEU B O 1
ATOM 6773 N N . TRP B 1 335 ? 2.213 -35.688 -23.109 1 97.56 335 TRP B N 1
ATOM 6774 C CA . TRP B 1 335 ? 2.068 -34.875 -24.312 1 97.56 335 TRP B CA 1
ATOM 6775 C C . TRP B 1 335 ? 1.079 -35.531 -25.281 1 97.56 335 TRP B C 1
ATOM 6777 O O . TRP B 1 335 ? 0.126 -34.875 -25.734 1 97.56 335 TRP B O 1
ATOM 6787 N N . ASP B 1 336 ? 1.237 -36.781 -25.578 1 97 336 ASP B N 1
ATOM 6788 C CA . ASP B 1 336 ? 0.384 -37.469 -26.547 1 97 336 ASP B CA 1
ATOM 6789 C C . ASP B 1 336 ? -1.048 -37.594 -26.031 1 97 336 ASP B C 1
ATOM 6791 O O . ASP B 1 336 ? -2.004 -37.375 -26.781 1 97 336 ASP B O 1
ATOM 6795 N N . ALA B 1 337 ? -1.155 -37.938 -24.781 1 98.19 337 ALA B N 1
ATOM 6796 C CA . ALA B 1 337 ? -2.49 -38.062 -24.203 1 98.19 337 ALA B CA 1
ATOM 6797 C C . ALA B 1 337 ? -3.25 -36.75 -24.266 1 98.19 337 ALA B C 1
ATOM 6799 O O . ALA B 1 337 ? -4.434 -36.719 -24.609 1 98.19 337 ALA B O 1
ATOM 6800 N N . LEU B 1 338 ? -2.57 -35.656 -23.938 1 98.06 338 LEU B N 1
ATOM 6801 C CA . LEU B 1 338 ? -3.199 -34.344 -23.969 1 98.06 338 LEU B CA 1
ATOM 6802 C C . LEU B 1 338 ? -3.469 -33.906 -25.406 1 98.06 338 LEU B C 1
ATOM 6804 O O . LEU B 1 338 ? -4.562 -33.438 -25.703 1 98.06 338 LEU B O 1
ATOM 6808 N N . SER B 1 339 ? -2.48 -34.062 -26.297 1 97.5 339 SER B N 1
ATOM 6809 C CA . SER B 1 339 ? -2.576 -33.594 -27.672 1 97.5 339 SER B CA 1
ATOM 6810 C C . SER B 1 339 ? -3.643 -34.344 -28.453 1 97.5 339 SER B C 1
ATOM 6812 O O . SER B 1 339 ? -4.43 -33.75 -29.188 1 97.5 339 SER B O 1
ATOM 6814 N N . GLU B 1 340 ? -3.748 -35.656 -28.219 1 97.31 340 GLU B N 1
ATOM 6815 C CA . GLU B 1 340 ? -4.578 -36.531 -29.062 1 97.31 340 GLU B CA 1
ATOM 6816 C C . GLU B 1 340 ? -5.863 -36.906 -28.344 1 97.31 340 GLU B C 1
ATOM 6818 O O . GLU B 1 340 ? -6.719 -37.594 -28.922 1 97.31 340 GLU B O 1
ATOM 6823 N N . ASP B 1 341 ? -6.012 -36.469 -27.156 1 97.44 341 ASP B N 1
ATOM 6824 C CA . ASP B 1 341 ? -7.199 -36.75 -26.359 1 97.44 341 ASP B CA 1
ATOM 6825 C C . ASP B 1 341 ? -7.348 -38.25 -26.125 1 97.44 341 ASP B C 1
ATOM 6827 O O . ASP B 1 341 ? -8.398 -38.844 -26.406 1 97.44 341 ASP B O 1
ATOM 6831 N N . THR B 1 342 ? -6.254 -38.812 -25.656 1 97.69 342 THR B N 1
ATOM 6832 C CA . THR B 1 342 ? -6.293 -40.219 -25.25 1 97.69 342 THR B CA 1
ATOM 6833 C C . THR B 1 342 ? -6.207 -40.344 -23.734 1 97.69 342 THR B C 1
ATOM 6835 O O . THR B 1 342 ? -6.133 -39.344 -23.031 1 97.69 342 THR B O 1
ATOM 6838 N N . GLU B 1 343 ? -6.352 -41.531 -23.266 1 96.88 343 GLU B N 1
ATOM 6839 C CA . GLU B 1 343 ? -6.355 -41.781 -21.828 1 96.88 343 GLU B CA 1
ATOM 6840 C C . GLU B 1 343 ? -5.039 -41.344 -21.188 1 96.88 343 GLU B C 1
ATOM 6842 O O . GLU B 1 343 ? -3.969 -41.531 -21.781 1 96.88 343 GLU B O 1
ATOM 6847 N N . SER B 1 344 ? -5.18 -40.812 -20.047 1 97.19 344 SER B N 1
ATOM 6848 C CA . SER B 1 344 ? -3.992 -40.438 -19.281 1 97.19 344 SER B CA 1
ATOM 6849 C C . SER B 1 344 ? -3.176 -41.656 -18.875 1 97.19 344 SER B C 1
ATOM 6851 O O . SER B 1 344 ? -3.729 -42.625 -18.375 1 97.19 344 SER B O 1
ATOM 6853 N N . PRO B 1 345 ? -1.863 -41.594 -19.047 1 97.38 345 PRO B N 1
ATOM 6854 C CA . PRO B 1 345 ? -1.029 -42.656 -18.484 1 97.38 345 PRO B CA 1
ATOM 6855 C C . PRO B 1 345 ? -0.887 -42.562 -16.969 1 97.38 345 PRO B C 1
ATOM 6857 O O . PRO B 1 345 ? -0.424 -43.5 -16.328 1 97.38 345 PRO B O 1
ATOM 6860 N N . ARG B 1 346 ? -1.23 -41.5 -16.344 1 97.38 346 ARG B N 1
ATOM 6861 C CA . ARG B 1 346 ? -1.195 -41.344 -14.891 1 97.38 346 ARG B CA 1
ATOM 6862 C C . ARG B 1 346 ? -2.477 -41.875 -14.25 1 97.38 346 ARG B C 1
ATOM 6864 O O . ARG B 1 346 ? -3.578 -41.469 -14.656 1 97.38 346 ARG B O 1
ATOM 6871 N N . THR B 1 347 ? -2.293 -42.656 -13.219 1 96.5 347 THR B N 1
ATOM 6872 C CA . THR B 1 347 ? -3.475 -43.25 -12.609 1 96.5 347 THR B CA 1
ATOM 6873 C C . THR B 1 347 ? -3.537 -42.906 -11.117 1 96.5 347 THR B C 1
ATOM 6875 O O . THR B 1 347 ? -4.547 -43.188 -10.461 1 96.5 347 THR B O 1
ATOM 6878 N N . ASN B 1 348 ? -2.477 -42.438 -10.547 1 97.81 348 ASN B N 1
ATOM 6879 C CA . ASN B 1 348 ? -2.455 -42.031 -9.141 1 97.81 348 ASN B CA 1
ATOM 6880 C C . ASN B 1 348 ? -1.735 -40.719 -8.945 1 97.81 348 ASN B C 1
ATOM 6882 O O . ASN B 1 348 ? -0.943 -40.312 -9.797 1 97.81 348 ASN B O 1
ATOM 6886 N N . ILE B 1 349 ? -2.084 -40.031 -7.965 1 98.38 349 ILE B N 1
ATOM 6887 C CA . ILE B 1 349 ? -1.455 -38.781 -7.562 1 98.38 349 ILE B CA 1
ATOM 6888 C C . ILE B 1 349 ? -1.179 -38.812 -6.059 1 98.38 349 ILE B C 1
ATOM 6890 O O . ILE B 1 349 ? -2.104 -38.938 -5.254 1 98.38 349 ILE B O 1
ATOM 6894 N N . LEU B 1 350 ? 0.092 -38.75 -5.676 1 98.81 350 LEU B N 1
ATOM 6895 C CA . LEU B 1 350 ? 0.447 -38.469 -4.293 1 98.81 350 LEU B CA 1
ATOM 6896 C C . LEU B 1 350 ? 0.377 -36.969 -4.012 1 98.81 350 LEU B C 1
ATOM 6898 O O . LEU B 1 350 ? 1.167 -36.188 -4.555 1 98.81 350 LEU B O 1
ATOM 6902 N N . HIS B 1 351 ? -0.589 -36.594 -3.182 1 98.69 351 HIS B N 1
ATOM 6903 C CA . HIS B 1 351 ? -0.703 -35.156 -2.859 1 98.69 351 HIS B CA 1
ATOM 6904 C C . HIS B 1 351 ? 0.416 -34.719 -1.922 1 98.69 351 HIS B C 1
ATOM 6906 O O . HIS B 1 351 ? 1.021 -33.688 -2.127 1 98.69 351 HIS B O 1
ATOM 6912 N N . ASN B 1 352 ? 0.66 -35.469 -0.877 1 98.56 352 ASN B N 1
ATOM 6913 C CA . ASN B 1 352 ? 1.811 -35.25 -0.006 1 98.56 352 ASN B CA 1
ATOM 6914 C C . ASN B 1 352 ? 1.861 -36.25 1.123 1 98.56 352 ASN B C 1
ATOM 6916 O O . ASN B 1 352 ? 0.861 -36.906 1.417 1 98.56 352 ASN B O 1
ATOM 6920 N N . ILE B 1 353 ? 2.984 -36.531 1.602 1 98.44 353 ILE B N 1
ATOM 6921 C CA . ILE B 1 353 ? 3.229 -37.188 2.893 1 98.44 353 ILE B CA 1
ATOM 6922 C C . ILE B 1 353 ? 4.113 -36.281 3.752 1 98.44 353 ILE B C 1
ATOM 6924 O O . ILE B 1 353 ? 5.277 -36.031 3.422 1 98.44 353 ILE B O 1
ATOM 6928 N N . ASP B 1 354 ? 3.588 -35.688 4.746 1 97.81 354 ASP B N 1
ATOM 6929 C CA . ASP B 1 354 ? 4.328 -34.875 5.711 1 97.81 354 ASP B CA 1
ATOM 6930 C C . ASP B 1 354 ? 4.203 -35.469 7.121 1 97.81 354 ASP B C 1
ATOM 6932 O O . ASP B 1 354 ? 3.271 -35.125 7.855 1 97.81 354 ASP B O 1
ATOM 6936 N N . ASP B 1 355 ? 5.113 -36.188 7.504 1 94.81 355 ASP B N 1
ATOM 6937 C CA . ASP B 1 355 ? 5.062 -36.906 8.773 1 94.81 355 ASP B CA 1
ATOM 6938 C C . ASP B 1 355 ? 5.234 -35.938 9.953 1 94.81 355 ASP B C 1
ATOM 6940 O O . ASP B 1 355 ? 4.855 -36.25 11.078 1 94.81 355 ASP B O 1
ATOM 6944 N N . ILE B 1 356 ? 5.859 -34.812 9.68 1 95.38 356 ILE B N 1
ATOM 6945 C CA . ILE B 1 356 ? 6.023 -33.812 10.727 1 95.38 356 ILE B CA 1
ATOM 6946 C C . ILE B 1 356 ? 4.668 -33.219 11.086 1 95.38 356 ILE B C 1
ATOM 6948 O O . ILE B 1 356 ? 4.324 -33.094 12.266 1 95.38 356 ILE B O 1
ATOM 6952 N N . TYR B 1 357 ? 3.855 -32.875 10.125 1 95.38 357 TYR B N 1
ATOM 6953 C CA . TYR B 1 357 ? 2.514 -32.344 10.359 1 95.38 357 TYR B CA 1
ATOM 6954 C C . TYR B 1 357 ? 1.532 -33.5 10.641 1 95.38 357 TYR B C 1
ATOM 6956 O O . TYR B 1 357 ? 0.431 -33.25 11.148 1 95.38 357 TYR B O 1
ATOM 6964 N N . GLY B 1 358 ? 1.886 -34.75 10.289 1 95.94 358 GLY B N 1
ATOM 6965 C CA . GLY B 1 358 ? 0.993 -35.906 10.445 1 95.94 358 GLY B CA 1
ATOM 6966 C C . GLY B 1 358 ? -0.148 -35.906 9.445 1 95.94 358 GLY B C 1
ATOM 6967 O O . GLY B 1 358 ? -1.293 -36.188 9.797 1 95.94 358 GLY B O 1
ATOM 6968 N N . VAL B 1 359 ? 0.158 -35.5 8.242 1 98.12 359 VAL B N 1
ATOM 6969 C CA . VAL B 1 359 ? -0.885 -35.406 7.223 1 98.12 359 VAL B CA 1
ATOM 6970 C C . VAL B 1 359 ? -0.41 -36.094 5.938 1 98.12 359 VAL B C 1
ATOM 6972 O O . VAL B 1 359 ? 0.766 -36 5.578 1 98.12 359 VAL B O 1
ATOM 6975 N N . SER B 1 360 ? -1.271 -36.812 5.262 1 98.69 360 SER B N 1
ATOM 6976 C CA . SER B 1 360 ? -1 -37.438 3.963 1 98.69 360 SER B CA 1
ATOM 6977 C C . SER B 1 360 ? -2.285 -37.656 3.172 1 98.69 360 SER B C 1
ATOM 6979 O O . SER B 1 360 ? -3.369 -37.75 3.752 1 98.69 360 SER B O 1
ATOM 6981 N N . ALA B 1 361 ? -2.174 -37.625 1.914 1 98.88 361 ALA B N 1
ATOM 6982 C CA . ALA B 1 361 ? -3.311 -37.875 1.032 1 98.88 361 ALA B CA 1
ATOM 6983 C C . ALA B 1 361 ? -2.848 -38.438 -0.314 1 98.88 361 ALA B C 1
ATOM 6985 O O . ALA B 1 361 ? -1.77 -38.094 -0.797 1 98.88 361 ALA B O 1
ATOM 6986 N N . ILE B 1 362 ? -3.678 -39.219 -0.905 1 98.81 362 ILE B N 1
ATOM 6987 C CA . ILE B 1 362 ? -3.404 -39.844 -2.201 1 98.81 362 ILE B CA 1
ATOM 6988 C C . ILE B 1 362 ? -4.707 -40.031 -2.975 1 98.81 362 ILE B C 1
ATOM 6990 O O . ILE B 1 362 ? -5.777 -40.156 -2.377 1 98.81 362 ILE B O 1
ATOM 6994 N N . THR B 1 363 ? -4.66 -39.844 -4.242 1 98.81 363 THR B N 1
ATOM 6995 C CA . THR B 1 363 ? -5.75 -40.188 -5.148 1 98.81 363 THR B CA 1
ATOM 6996 C C . THR B 1 363 ? -5.336 -41.344 -6.086 1 98.81 363 THR B C 1
ATOM 6998 O O . THR B 1 363 ? -4.266 -41.281 -6.691 1 98.81 363 THR B O 1
ATOM 7001 N N . VAL B 1 364 ? -6.109 -42.344 -6.191 1 98.56 364 VAL B N 1
ATOM 7002 C CA . VAL B 1 364 ? -5.973 -43.406 -7.152 1 98.56 364 VAL B CA 1
ATOM 7003 C C . VAL B 1 364 ? -7.273 -43.594 -7.934 1 98.56 364 VAL B C 1
ATOM 7005 O O . VAL B 1 364 ? -8.312 -43.906 -7.355 1 98.56 364 VAL B O 1
ATOM 7008 N N . GLY B 1 365 ? -7.109 -43.406 -9.25 1 97.56 365 GLY B N 1
ATOM 7009 C CA . GLY B 1 365 ? -8.352 -43.312 -10.008 1 97.56 365 GLY B CA 1
ATOM 7010 C C . GLY B 1 365 ? -9.258 -42.188 -9.547 1 97.56 365 GLY B C 1
ATOM 7011 O O . GLY B 1 365 ? -8.852 -41.031 -9.531 1 97.56 365 GLY B O 1
ATOM 7012 N N . ASP B 1 366 ? -10.477 -42.594 -9.094 1 97.75 366 ASP B N 1
ATOM 7013 C CA . ASP B 1 366 ? -11.43 -41.562 -8.672 1 97.75 366 ASP B CA 1
ATOM 7014 C C . ASP B 1 366 ? -11.484 -41.469 -7.148 1 97.75 366 ASP B C 1
ATOM 7016 O O . ASP B 1 366 ? -12.203 -40.625 -6.602 1 97.75 366 ASP B O 1
ATOM 7020 N N . TRP B 1 367 ? -10.641 -42.25 -6.496 1 98.75 367 TRP B N 1
ATOM 7021 C CA . TRP B 1 367 ? -10.727 -42.344 -5.043 1 98.75 367 TRP B CA 1
ATOM 7022 C C . TRP B 1 367 ? -9.641 -41.5 -4.379 1 98.75 367 TRP B C 1
ATOM 7024 O O . TRP B 1 367 ? -8.461 -41.656 -4.711 1 98.75 367 TRP B O 1
ATOM 7034 N N . LYS B 1 368 ? -10.031 -40.719 -3.475 1 98.81 368 LYS B N 1
ATOM 7035 C CA . LYS B 1 368 ? -9.078 -39.906 -2.699 1 98.81 368 LYS B CA 1
ATOM 7036 C C . LYS B 1 368 ? -9.133 -40.281 -1.221 1 98.81 368 LYS B C 1
ATOM 7038 O O . LYS B 1 368 ? -10.219 -40.344 -0.627 1 98.81 368 LYS B O 1
ATOM 7043 N N . PHE B 1 369 ? -8.039 -40.656 -0.72 1 98.75 369 PHE B N 1
ATOM 7044 C CA . PHE B 1 369 ? -7.828 -40.969 0.689 1 98.75 369 PHE B CA 1
ATOM 7045 C C . PHE B 1 369 ? -7.066 -39.844 1.384 1 98.75 369 PHE B C 1
ATOM 7047 O O . PHE B 1 369 ? -6.082 -39.344 0.851 1 98.75 369 PHE B O 1
ATOM 7054 N N . ILE B 1 370 ? -7.547 -39.375 2.553 1 98.75 370 ILE B N 1
ATOM 7055 C CA . ILE B 1 370 ? -6.859 -38.344 3.303 1 98.75 370 ILE B CA 1
ATOM 7056 C C . ILE B 1 370 ? -6.848 -38.688 4.789 1 98.75 370 ILE B C 1
ATOM 7058 O O . ILE B 1 370 ? -7.84 -39.188 5.324 1 98.75 370 ILE B O 1
ATOM 7062 N N . GLN B 1 371 ? -5.73 -38.5 5.414 1 98 371 GLN B N 1
ATOM 7063 C CA . GLN B 1 371 ? -5.602 -38.656 6.859 1 98 371 GLN B CA 1
ATOM 7064 C C . GLN B 1 371 ? -4.762 -37.562 7.461 1 98 371 GLN B C 1
ATOM 7066 O O . GLN B 1 371 ? -3.783 -37.094 6.855 1 98 371 GLN B O 1
ATOM 7071 N N . GLY B 1 372 ? -5.191 -37.094 8.609 1 98.06 372 GLY B N 1
ATOM 7072 C CA . GLY B 1 372 ? -4.559 -35.938 9.234 1 98.06 372 GLY B CA 1
ATOM 7073 C C . GLY B 1 372 ? -4.977 -34.625 8.617 1 98.06 372 GLY B C 1
ATOM 7074 O O . GLY B 1 372 ? -5.836 -34.594 7.73 1 98.06 372 GLY B O 1
ATOM 7075 N N . SER B 1 373 ? -4.539 -33.562 9.227 1 97.25 373 SER B N 1
ATOM 7076 C CA . SER B 1 373 ? -4.848 -32.219 8.734 1 97.25 373 SER B CA 1
ATOM 7077 C C . SER B 1 373 ? -3.773 -31.219 9.148 1 97.25 373 SER B C 1
ATOM 7079 O O . SER B 1 373 ? -3.111 -31.406 10.172 1 97.25 373 SER B O 1
ATOM 7081 N N . THR B 1 374 ? -3.59 -30.219 8.289 1 96.62 374 THR B N 1
ATOM 7082 C CA . THR B 1 374 ? -2.766 -29.078 8.68 1 96.62 374 THR B CA 1
ATOM 7083 C C . THR B 1 374 ? -3.564 -28.109 9.539 1 96.62 374 THR B C 1
ATOM 7085 O O . THR B 1 374 ? -4.797 -28.109 9.508 1 96.62 374 THR B O 1
ATOM 7088 N N . TYR B 1 375 ? -2.982 -27.328 10.406 1 96.62 375 TYR B N 1
ATOM 7089 C CA . TYR B 1 375 ? -3.566 -26.281 11.234 1 96.62 375 TYR B CA 1
ATOM 7090 C C . TYR B 1 375 ? -4.664 -26.844 12.125 1 96.62 375 TYR B C 1
ATOM 7092 O O . TYR B 1 375 ? -5.68 -26.188 12.359 1 96.62 375 TYR B O 1
ATOM 7100 N N . ASN B 1 376 ? -4.57 -28.094 12.516 1 96.38 376 ASN B N 1
ATOM 7101 C CA . ASN B 1 376 ? -5.523 -28.766 13.398 1 96.38 376 ASN B CA 1
ATOM 7102 C C . ASN B 1 376 ? -6.945 -28.672 12.852 1 96.38 376 ASN B C 1
ATOM 7104 O O . ASN B 1 376 ? -7.902 -28.516 13.617 1 96.38 376 ASN B O 1
ATOM 7108 N N . GLY B 1 377 ? -7.039 -28.562 11.547 1 96.75 377 GLY B N 1
ATOM 7109 C CA . GLY B 1 377 ? -8.328 -28.641 10.883 1 96.75 377 GLY B CA 1
ATOM 7110 C C . GLY B 1 377 ? -9.023 -27.297 10.766 1 96.75 377 GLY B C 1
ATOM 7111 O O . GLY B 1 377 ? -10.141 -27.203 10.266 1 96.75 377 GLY B O 1
ATOM 7112 N N . VAL B 1 378 ? -8.406 -26.172 11.156 1 97.06 378 VAL B N 1
ATOM 7113 C CA . VAL B 1 378 ? -9.016 -24.844 11.188 1 97.06 378 VAL B CA 1
ATOM 7114 C C . VAL B 1 378 ? -9.367 -24.406 9.773 1 97.06 378 VAL B C 1
ATOM 7116 O O . VAL B 1 378 ? -10.352 -23.688 9.57 1 97.06 378 VAL B O 1
ATOM 7119 N N . TRP B 1 379 ? -8.688 -24.922 8.75 1 97.88 379 TRP B N 1
ATOM 7120 C CA . TRP B 1 379 ? -8.867 -24.453 7.379 1 97.88 379 TRP B CA 1
ATOM 7121 C C . TRP B 1 379 ? -9.406 -25.578 6.492 1 97.88 379 TRP B C 1
ATOM 7123 O O . TRP B 1 379 ? -9.109 -25.625 5.297 1 97.88 379 TRP B O 1
ATOM 7133 N N . ASP B 1 380 ? -10.188 -26.484 7.043 1 97.81 380 ASP B N 1
ATOM 7134 C CA . ASP B 1 380 ? -10.695 -27.656 6.336 1 97.81 380 ASP B CA 1
ATOM 7135 C C . ASP B 1 380 ? -12.07 -27.375 5.73 1 97.81 380 ASP B C 1
ATOM 7137 O O . ASP B 1 380 ? -12.75 -28.297 5.277 1 97.81 380 ASP B O 1
ATOM 7141 N N . GLY B 1 381 ? -12.523 -26.125 5.77 1 97.69 381 GLY B N 1
ATOM 7142 C CA . GLY B 1 381 ? -13.867 -25.812 5.316 1 97.69 381 GLY B CA 1
ATOM 7143 C C . GLY B 1 381 ? -13.922 -25.375 3.867 1 97.69 381 GLY B C 1
ATOM 7144 O O . GLY B 1 381 ? -12.984 -25.609 3.102 1 97.69 381 GLY B O 1
ATOM 7145 N N . TRP B 1 382 ? -15.141 -24.969 3.498 1 97.81 382 TRP B N 1
ATOM 7146 C CA . TRP B 1 382 ? -15.414 -24.391 2.188 1 97.81 382 TRP B CA 1
ATOM 7147 C C . TRP B 1 382 ? -15.531 -22.859 2.281 1 97.81 382 TRP B C 1
ATOM 7149 O O . TRP B 1 382 ? -16.219 -22.344 3.166 1 97.81 382 TRP B O 1
ATOM 7159 N N . TYR B 1 383 ? -14.82 -22.172 1.455 1 97.12 383 TYR B N 1
ATOM 7160 C CA . TYR B 1 383 ? -14.734 -20.719 1.579 1 97.12 383 TYR B CA 1
ATOM 7161 C C . TYR B 1 383 ? -15.125 -20.047 0.272 1 97.12 383 TYR B C 1
ATOM 7163 O O . TYR B 1 383 ? -14.633 -20.406 -0.797 1 97.12 383 TYR B O 1
ATOM 7171 N N . GLY B 1 384 ? -16.031 -19.062 0.236 1 94.25 384 GLY B N 1
ATOM 7172 C CA . GLY B 1 384 ? -16.422 -18.297 -0.938 1 94.25 384 GLY B CA 1
ATOM 7173 C C . GLY B 1 384 ? -15.484 -17.156 -1.24 1 94.25 384 GLY B C 1
ATOM 7174 O O . GLY B 1 384 ? -14.344 -17.141 -0.755 1 94.25 384 GLY B O 1
ATOM 7175 N N . PRO B 1 385 ? -15.906 -16.188 -1.962 1 96.56 385 PRO B N 1
ATOM 7176 C CA . PRO B 1 385 ? -17.203 -16.125 -2.619 1 96.56 385 PRO B CA 1
ATOM 7177 C C . PRO B 1 385 ? -17.297 -17.062 -3.826 1 96.56 385 PRO B C 1
ATOM 7179 O O . PRO B 1 385 ? -16.281 -17.516 -4.34 1 96.56 385 PRO B O 1
ATOM 7182 N N . SER B 1 386 ? -18.594 -17.375 -4.27 1 96.94 386 SER B N 1
ATOM 7183 C CA . SER B 1 386 ? -18.797 -18.203 -5.461 1 96.94 386 SER B CA 1
ATOM 7184 C C . SER B 1 386 ? -18.578 -17.391 -6.73 1 96.94 386 SER B C 1
ATOM 7186 O O . SER B 1 386 ? -18.016 -17.891 -7.707 1 96.94 386 SER B O 1
ATOM 7188 N N . GLY B 1 387 ? -19 -16.031 -6.66 1 96.25 387 GLY B N 1
ATOM 7189 C CA . GLY B 1 387 ? -18.891 -15.164 -7.824 1 96.25 387 GLY B CA 1
ATOM 7190 C C . GLY B 1 387 ? -19.891 -15.508 -8.914 1 96.25 387 GLY B C 1
ATOM 7191 O O . GLY B 1 387 ? -19.812 -14.992 -10.031 1 96.25 387 GLY B O 1
ATOM 7192 N N . ARG B 1 388 ? -20.891 -16.359 -8.633 1 95.69 388 ARG B N 1
ATOM 7193 C CA . ARG B 1 388 ? -21.828 -16.859 -9.633 1 95.69 388 ARG B CA 1
ATOM 7194 C C . ARG B 1 388 ? -22.938 -15.852 -9.891 1 95.69 388 ARG B C 1
ATOM 7196 O O . ARG B 1 388 ? -23.672 -15.969 -10.883 1 95.69 388 ARG B O 1
ATOM 7203 N N . GLU B 1 389 ? -23.062 -14.867 -9.039 1 95.12 389 GLU B N 1
ATOM 7204 C CA . GLU B 1 389 ? -24.094 -13.852 -9.203 1 95.12 389 GLU B CA 1
ATOM 7205 C C . GLU B 1 389 ? -23.703 -12.82 -10.25 1 95.12 389 GLU B C 1
ATOM 7207 O O . GLU B 1 389 ? -24.531 -12.047 -10.727 1 95.12 389 GLU B O 1
ATOM 7212 N N . TRP B 1 390 ? -22.484 -12.734 -10.641 1 95.62 390 TRP B N 1
ATOM 7213 C CA . TRP B 1 390 ? -21.984 -11.789 -11.633 1 95.62 390 TRP B CA 1
ATOM 7214 C C . TRP B 1 390 ? -22.109 -12.367 -13.039 1 95.62 390 TRP B C 1
ATOM 7216 O O . TRP B 1 390 ? -21.906 -13.562 -13.25 1 95.62 390 TRP B O 1
ATOM 7226 N N . ILE B 1 391 ? -22.469 -11.555 -14 1 95.06 391 ILE B N 1
ATOM 7227 C CA . ILE B 1 391 ? -22.609 -11.969 -15.391 1 95.06 391 ILE B CA 1
ATOM 7228 C C . ILE B 1 391 ? -21.234 -12.172 -16.016 1 95.06 391 ILE B C 1
ATOM 7230 O O . ILE B 1 391 ? -20.344 -11.32 -15.867 1 95.06 391 ILE B O 1
ATOM 7234 N N . TYR B 1 392 ? -21.078 -13.281 -16.656 1 97.25 392 TYR B N 1
ATOM 7235 C CA . TYR B 1 392 ? -19.828 -13.586 -17.344 1 97.25 392 TYR B CA 1
ATOM 7236 C C . TYR B 1 392 ? -19.766 -12.867 -18.688 1 97.25 392 TYR B C 1
ATOM 7238 O O . TYR B 1 392 ? -20.734 -12.891 -19.453 1 97.25 392 TYR B O 1
ATOM 7246 N N . ASP B 1 393 ? -18.625 -12.273 -19.047 1 97 393 ASP B N 1
ATOM 7247 C CA . ASP B 1 393 ? -18.469 -11.445 -20.234 1 97 393 ASP B CA 1
ATOM 7248 C C . ASP B 1 393 ? -17.734 -12.211 -21.344 1 97 393 ASP B C 1
ATOM 7250 O O . ASP B 1 393 ? -16.547 -11.961 -21.594 1 97 393 ASP B O 1
ATOM 7254 N N . ALA B 1 394 ? -18.438 -13.039 -22.109 1 98.12 394 ALA B N 1
ATOM 7255 C CA . ALA B 1 394 ? -17.859 -13.828 -23.188 1 98.12 394 ALA B CA 1
ATOM 7256 C C . ALA B 1 394 ? -17.312 -12.93 -24.281 1 98.12 394 ALA B C 1
ATOM 7258 O O . ALA B 1 394 ? -16.281 -13.234 -24.891 1 98.12 394 ALA B O 1
ATOM 7259 N N . ASP B 1 395 ? -18 -11.875 -24.578 1 97.81 395 ASP B N 1
ATOM 7260 C CA . ASP B 1 395 ? -17.547 -10.938 -25.609 1 97.81 395 ASP B CA 1
ATOM 7261 C C . ASP B 1 395 ? -16.203 -10.336 -25.234 1 97.81 395 ASP B C 1
ATOM 7263 O O . ASP B 1 395 ? -15.352 -10.102 -26.109 1 97.81 395 ASP B O 1
ATOM 7267 N N . GLY B 1 396 ? -16.062 -10.062 -23.938 1 98.12 396 GLY B N 1
ATOM 7268 C CA . GLY B 1 396 ? -14.789 -9.57 -23.469 1 98.12 396 GLY B CA 1
ATOM 7269 C C . GLY B 1 396 ? -13.641 -10.531 -23.719 1 98.12 396 GLY B C 1
ATOM 7270 O O . GLY B 1 396 ? -12.516 -10.117 -23.969 1 98.12 396 GLY B O 1
ATOM 7271 N N . VAL B 1 397 ? -13.906 -11.781 -23.641 1 98.62 397 VAL B N 1
ATOM 7272 C CA . VAL B 1 397 ? -12.906 -12.812 -23.891 1 98.62 397 VAL B CA 1
ATOM 7273 C C . VAL B 1 397 ? -12.523 -12.805 -25.375 1 98.62 397 VAL B C 1
ATOM 7275 O O . VAL B 1 397 ? -11.336 -12.797 -25.719 1 98.62 397 VAL B O 1
ATOM 7278 N N . ILE B 1 398 ? -13.516 -12.773 -26.234 1 98.44 398 ILE B N 1
ATOM 7279 C CA . ILE B 1 398 ? -13.305 -12.82 -27.688 1 98.44 398 ILE B CA 1
ATOM 7280 C C . ILE B 1 398 ? -12.523 -11.594 -28.125 1 98.44 398 ILE B C 1
ATOM 7282 O O . ILE B 1 398 ? -11.625 -11.695 -28.969 1 98.44 398 ILE B O 1
ATOM 7286 N N . SER B 1 399 ? -12.805 -10.453 -27.469 1 98.25 399 SER B N 1
ATOM 7287 C CA . SER B 1 399 ? -12.211 -9.195 -27.906 1 98.25 399 SER B CA 1
ATOM 7288 C C . SER B 1 399 ? -10.945 -8.883 -27.125 1 98.25 399 SER B C 1
ATOM 7290 O O . SER B 1 399 ? -10.305 -7.852 -27.344 1 98.25 399 SER B O 1
ATOM 7292 N N . SER B 1 400 ? -10.586 -9.719 -26.188 1 98.5 400 SER B N 1
ATOM 7293 C CA . SER B 1 400 ? -9.383 -9.477 -25.391 1 98.5 400 SER B CA 1
ATOM 7294 C C . SER B 1 400 ? -8.133 -9.492 -26.25 1 98.5 400 SER B C 1
ATOM 7296 O O . SER B 1 400 ? -8.172 -9.945 -27.406 1 98.5 400 SER B O 1
ATOM 7298 N N . THR B 1 401 ? -7.035 -8.898 -25.688 1 98.56 401 THR B N 1
ATOM 7299 C CA . THR B 1 401 ? -5.766 -8.859 -26.391 1 98.56 401 THR B CA 1
ATOM 7300 C C . THR B 1 401 ? -5.328 -10.266 -26.812 1 98.56 401 THR B C 1
ATOM 7302 O O . THR B 1 401 ? -4.965 -10.5 -27.953 1 98.56 401 THR B O 1
ATOM 7305 N N . ALA B 1 402 ? -5.352 -11.25 -25.938 1 98.06 402 ALA B N 1
ATOM 7306 C CA . ALA B 1 402 ? -5 -12.633 -26.25 1 98.06 402 ALA B CA 1
ATOM 7307 C C . ALA B 1 402 ? -5.996 -13.25 -27.219 1 98.06 402 ALA B C 1
ATOM 7309 O O . ALA B 1 402 ? -5.605 -13.969 -28.141 1 98.06 402 ALA B O 1
ATOM 7310 N N . GLY B 1 403 ? -7.32 -12.922 -27 1 98.31 403 GLY B N 1
ATOM 7311 C CA . GLY B 1 403 ? -8.344 -13.445 -27.891 1 98.31 403 GLY B CA 1
ATOM 7312 C C . GLY B 1 403 ? -8.109 -13.062 -29.344 1 98.31 403 GLY B C 1
ATOM 7313 O O . GLY B 1 403 ? -8.219 -13.906 -30.234 1 98.31 403 GLY B O 1
ATOM 7314 N N . ARG B 1 404 ? -7.746 -11.852 -29.531 1 98.31 404 ARG B N 1
ATOM 7315 C CA . ARG B 1 404 ? -7.5 -11.367 -30.891 1 98.31 404 ARG B CA 1
ATOM 7316 C C . ARG B 1 404 ? -6.254 -12.016 -31.484 1 98.31 404 ARG B C 1
ATOM 7318 O O . ARG B 1 404 ? -6.246 -12.398 -32.656 1 98.31 404 ARG B O 1
ATOM 7325 N N . ALA B 1 405 ? -5.242 -12.102 -30.672 1 98 405 ALA B N 1
ATOM 7326 C CA . ALA B 1 405 ? -4.004 -12.719 -31.156 1 98 405 ALA B CA 1
ATOM 7327 C C . ALA B 1 405 ? -4.23 -14.18 -31.516 1 98 405 ALA B C 1
ATOM 7329 O O . ALA B 1 405 ? -3.746 -14.641 -32.562 1 98 405 ALA B O 1
ATOM 7330 N N . ILE B 1 406 ? -4.918 -14.883 -30.75 1 97.38 406 ILE B N 1
ATOM 7331 C CA . ILE B 1 406 ? -5.199 -16.312 -30.938 1 97.38 406 ILE B CA 1
ATOM 7332 C C . ILE B 1 406 ? -6.039 -16.5 -32.219 1 97.38 406 ILE B C 1
ATOM 7334 O O . ILE B 1 406 ? -5.777 -17.406 -33 1 97.38 406 ILE B O 1
ATOM 7338 N N . ALA B 1 407 ? -7.027 -15.633 -32.375 1 96.94 407 ALA B N 1
ATOM 7339 C CA . ALA B 1 407 ? -7.859 -15.688 -33.562 1 96.94 407 ALA B CA 1
ATOM 7340 C C . ALA B 1 407 ? -7.016 -15.5 -34.812 1 96.94 407 ALA B C 1
ATOM 7342 O O . ALA B 1 407 ? -7.301 -16.094 -35.875 1 96.94 407 ALA B O 1
ATOM 7343 N N . SER B 1 408 ? -6.027 -14.734 -34.688 1 95.81 408 SER B N 1
ATOM 7344 C CA . SER B 1 408 ? -5.188 -14.406 -35.844 1 95.81 408 SER B CA 1
ATOM 7345 C C . SER B 1 408 ? -4.355 -15.609 -36.281 1 95.81 408 SER B C 1
ATOM 7347 O O . SER B 1 408 ? -3.828 -15.633 -37.375 1 95.81 408 SER B O 1
ATOM 7349 N N . VAL B 1 409 ? -4.211 -16.578 -35.438 1 94.81 409 VAL B N 1
ATOM 7350 C CA . VAL B 1 409 ? -3.439 -17.766 -35.844 1 94.81 409 VAL B CA 1
ATOM 7351 C C . VAL B 1 409 ? -4.379 -18.938 -36.094 1 94.81 409 VAL B C 1
ATOM 7353 O O . VAL B 1 409 ? -3.951 -20.094 -36.125 1 94.81 409 VAL B O 1
ATOM 7356 N N . GLY B 1 410 ? -5.664 -18.641 -36.156 1 93.5 410 GLY B N 1
ATOM 7357 C CA . GLY B 1 410 ? -6.617 -19.609 -36.656 1 93.5 410 GLY B CA 1
ATOM 7358 C C . GLY B 1 410 ? -7.355 -20.359 -35.562 1 93.5 410 GLY B C 1
ATOM 7359 O O . GLY B 1 410 ? -8.039 -21.344 -35.844 1 93.5 410 GLY B O 1
ATOM 7360 N N . LEU B 1 411 ? -7.23 -20 -34.312 1 93.12 411 LEU B N 1
ATOM 7361 C CA . LEU B 1 411 ? -7.867 -20.688 -33.188 1 93.12 411 LEU B CA 1
ATOM 7362 C C . LEU B 1 411 ? -8.898 -19.797 -32.5 1 93.12 411 LEU B C 1
ATOM 7364 O O . LEU B 1 411 ? -8.859 -19.594 -31.297 1 93.12 411 LEU B O 1
ATOM 7368 N N . SER B 1 412 ? -9.875 -19.312 -33.188 1 89.31 412 SER B N 1
ATOM 7369 C CA . SER B 1 412 ? -10.875 -18.391 -32.688 1 89.31 412 SER B CA 1
ATOM 7370 C C . SER B 1 412 ? -11.906 -19.125 -31.828 1 89.31 412 SER B C 1
ATOM 7372 O O . SER B 1 412 ? -12.164 -20.312 -32.031 1 89.31 412 SER B O 1
ATOM 7374 N N . VAL B 1 413 ? -12.391 -18.422 -30.891 1 93.69 413 VAL B N 1
ATOM 7375 C CA . VAL B 1 413 ? -13.469 -18.953 -30.047 1 93.69 413 VAL B CA 1
ATOM 7376 C C . VAL B 1 413 ? -14.734 -18.125 -30.25 1 93.69 413 VAL B C 1
ATOM 7378 O O . VAL B 1 413 ? -14.664 -16.922 -30.5 1 93.69 413 VAL B O 1
ATOM 7381 N N . THR B 1 414 ? -15.922 -18.812 -30.188 1 96.19 414 THR B N 1
ATOM 7382 C CA . THR B 1 414 ? -17.219 -18.156 -30.281 1 96.19 414 THR B CA 1
ATOM 7383 C C . THR B 1 414 ? -17.922 -18.156 -28.922 1 96.19 414 THR B C 1
ATOM 7385 O O . THR B 1 414 ? -17.5 -18.859 -28 1 96.19 414 THR B O 1
ATOM 7388 N N . THR B 1 415 ? -18.922 -17.359 -28.828 1 97.5 415 THR B N 1
ATOM 7389 C CA . THR B 1 415 ? -19.703 -17.266 -27.609 1 97.5 415 THR B CA 1
ATOM 7390 C C . THR B 1 415 ? -20.312 -18.625 -27.25 1 97.5 415 THR B C 1
ATOM 7392 O O . THR B 1 415 ? -20.375 -18.984 -26.078 1 97.5 415 THR B O 1
ATOM 7395 N N . GLU B 1 416 ? -20.719 -19.359 -28.25 1 97.06 416 GLU B N 1
ATOM 7396 C CA . GLU B 1 416 ? -21.312 -20.672 -28.031 1 97.06 416 GLU B CA 1
ATOM 7397 C C . GLU B 1 416 ? -20.297 -21.672 -27.469 1 97.06 416 GLU B C 1
ATOM 7399 O O . GLU B 1 416 ? -20.609 -22.422 -26.547 1 97.06 416 GLU B O 1
ATOM 7404 N N . ILE B 1 417 ? -19.141 -21.656 -28.062 1 96.62 417 ILE B N 1
ATOM 7405 C CA . ILE B 1 417 ? -18.062 -22.547 -27.609 1 96.62 417 ILE B CA 1
ATOM 7406 C C . ILE B 1 417 ? -17.688 -22.188 -26.172 1 96.62 417 ILE B C 1
ATOM 7408 O O . ILE B 1 417 ? -17.547 -23.078 -25.328 1 96.62 417 ILE B O 1
ATOM 7412 N N . ILE B 1 418 ? -17.578 -20.906 -25.875 1 98.19 418 ILE B N 1
ATOM 7413 C CA . ILE B 1 418 ? -17.219 -20.422 -24.547 1 98.19 418 ILE B CA 1
ATOM 7414 C C . ILE B 1 418 ? -18.266 -20.891 -23.531 1 98.19 418 ILE B C 1
ATOM 7416 O O . ILE B 1 418 ? -17.922 -21.438 -22.484 1 98.19 418 ILE B O 1
ATOM 7420 N N . SER B 1 419 ? -19.531 -20.688 -23.859 1 97.56 419 SER B N 1
ATOM 7421 C CA . SER B 1 419 ? -20.609 -21.078 -22.953 1 97.56 419 SER B CA 1
ATOM 7422 C C . SER B 1 419 ? -20.578 -22.578 -22.688 1 97.56 419 SER B C 1
ATOM 7424 O O . SER B 1 419 ? -20.734 -23.016 -21.531 1 97.56 419 SER B O 1
ATOM 7426 N N . SER B 1 420 ? -20.391 -23.344 -23.703 1 97.88 420 SER B N 1
ATOM 7427 C CA . SER B 1 420 ? -20.375 -24.797 -23.578 1 97.88 420 SER B CA 1
ATOM 7428 C C . SER B 1 420 ? -19.188 -25.266 -22.734 1 97.88 420 SER B C 1
ATOM 7430 O O . SER B 1 420 ? -19.359 -26.062 -21.812 1 97.88 420 SER B O 1
ATOM 7432 N N . LEU B 1 421 ? -18.031 -24.812 -23.062 1 98.19 421 LEU B N 1
ATOM 7433 C CA . LEU B 1 421 ? -16.828 -25.219 -22.359 1 98.19 421 LEU B CA 1
ATOM 7434 C C . LEU B 1 421 ? -16.891 -24.781 -20.891 1 98.19 421 LEU B C 1
ATOM 7436 O O . LEU B 1 421 ? -16.453 -25.516 -20 1 98.19 421 LEU B O 1
ATOM 7440 N N . ARG B 1 422 ? -17.344 -23.547 -20.656 1 97.81 422 ARG B N 1
ATOM 7441 C CA . ARG B 1 422 ? -17.453 -23.031 -19.281 1 97.81 422 ARG B CA 1
ATOM 7442 C C . ARG B 1 422 ? -18.406 -23.891 -18.453 1 97.81 422 ARG B C 1
ATOM 7444 O O . ARG B 1 422 ? -18.125 -24.203 -17.297 1 97.81 422 ARG B O 1
ATOM 7451 N N . GLU B 1 423 ? -19.547 -24.234 -19 1 96.88 423 GLU B N 1
ATOM 7452 C CA . GLU B 1 423 ? -20.5 -25.094 -18.328 1 96.88 423 GLU B CA 1
ATOM 7453 C C . GLU B 1 423 ? -19.891 -26.469 -18 1 96.88 423 GLU B C 1
ATOM 7455 O O . GLU B 1 423 ? -20.094 -27 -16.922 1 96.88 423 GLU B O 1
ATOM 7460 N N . ASN B 1 424 ? -19.141 -26.938 -18.953 1 96.88 424 ASN B N 1
ATOM 7461 C CA . ASN B 1 424 ? -18.516 -28.25 -18.797 1 96.88 424 ASN B CA 1
ATOM 7462 C C . ASN B 1 424 ? -17.406 -28.234 -17.766 1 96.88 424 ASN B C 1
ATOM 7464 O O . ASN B 1 424 ? -17.125 -29.234 -17.125 1 96.88 424 ASN B O 1
ATOM 7468 N N . ALA B 1 425 ? -16.781 -27.109 -17.641 1 97.12 425 ALA B N 1
ATOM 7469 C CA . ALA B 1 425 ? -15.648 -26.969 -16.734 1 97.12 425 ALA B CA 1
ATOM 7470 C C . ALA B 1 425 ? -16.125 -26.672 -15.312 1 97.12 425 ALA B C 1
ATOM 7472 O O . ALA B 1 425 ? -15.367 -26.844 -14.352 1 97.12 425 ALA B O 1
ATOM 7473 N N . MET B 1 426 ? -17.312 -26.219 -15.117 1 95.69 426 MET B N 1
ATOM 7474 C CA . MET B 1 426 ? -17.844 -25.828 -13.812 1 95.69 426 MET B CA 1
ATOM 7475 C C . MET B 1 426 ? -18.062 -27.062 -12.93 1 95.69 426 MET B C 1
ATOM 7477 O O . MET B 1 426 ? -18.703 -28.031 -13.352 1 95.69 426 MET B O 1
ATOM 7481 N N . ILE B 1 427 ? -17.516 -27 -11.75 1 95.94 427 ILE B N 1
ATOM 7482 C CA . ILE B 1 427 ? -17.688 -28.078 -10.781 1 95.94 427 ILE B CA 1
ATOM 7483 C C . ILE B 1 427 ? -19.078 -28 -10.164 1 95.94 427 ILE B C 1
ATOM 7485 O O . ILE B 1 427 ? -19.516 -26.922 -9.75 1 95.94 427 ILE B O 1
ATOM 7489 N N . LYS B 1 428 ? -19.719 -29.094 -10.102 1 92 428 LYS B N 1
ATOM 7490 C CA . LYS B 1 428 ? -21 -29.234 -9.422 1 92 428 LYS B CA 1
ATOM 7491 C C . LYS B 1 428 ? -20.891 -30.203 -8.242 1 92 428 LYS B C 1
ATOM 7493 O O . LYS B 1 428 ? -20.453 -31.344 -8.406 1 92 428 LYS B O 1
ATOM 7498 N N . CYS B 1 429 ? -21.234 -29.781 -7.102 1 96.19 429 CYS B N 1
ATOM 7499 C CA . CYS B 1 429 ? -21.141 -30.578 -5.891 1 96.19 429 CYS B CA 1
ATOM 7500 C C . CYS B 1 429 ? -22.469 -31.266 -5.582 1 96.19 429 CYS B C 1
ATOM 7502 O O . CYS B 1 429 ? -23.531 -30.609 -5.59 1 96.19 429 CYS B O 1
ATOM 7504 N N . PRO B 1 430 ? -22.438 -32.5 -5.371 1 96.5 430 PRO B N 1
ATOM 7505 C CA . PRO B 1 430 ? -23.672 -33.156 -4.934 1 96.5 430 PRO B CA 1
ATOM 7506 C C . PRO B 1 430 ? -24.109 -32.75 -3.529 1 96.5 430 PRO B C 1
ATOM 7508 O O . PRO B 1 430 ? -23.281 -32.219 -2.758 1 96.5 430 PRO B O 1
ATOM 7511 N N . PRO B 1 431 ? -25.391 -32.938 -3.291 1 96.5 431 PRO B N 1
ATOM 7512 C CA . PRO B 1 431 ? -25.812 -32.688 -1.916 1 96.5 431 PRO B CA 1
ATOM 7513 C C . PRO B 1 431 ? -25.141 -33.594 -0.897 1 96.5 431 PRO B C 1
ATOM 7515 O O . PRO B 1 431 ? -24.859 -34.75 -1.201 1 96.5 431 PRO B O 1
ATOM 7518 N N . ARG B 1 432 ? -24.969 -33.062 0.189 1 96.38 432 ARG B N 1
ATOM 7519 C CA . ARG B 1 432 ? -24.438 -33.875 1.283 1 96.38 432 ARG B CA 1
ATOM 7520 C C . ARG B 1 432 ? -25.422 -34.969 1.686 1 96.38 432 ARG B C 1
ATOM 7522 O O . ARG B 1 432 ? -26.625 -34.719 1.794 1 96.38 432 ARG B O 1
ATOM 7529 N N . ASN B 1 433 ? -24.906 -36.125 1.806 1 97 433 ASN B N 1
ATOM 7530 C CA . ASN B 1 433 ? -25.672 -37.25 2.385 1 97 433 ASN B CA 1
ATOM 7531 C C . ASN B 1 433 ? -25.469 -37.344 3.895 1 97 433 ASN B C 1
ATOM 7533 O O . ASN B 1 433 ? -24.453 -37.844 4.359 1 97 433 ASN B O 1
ATOM 7537 N N . ASP B 1 434 ? -26.469 -37.094 4.684 1 95.94 434 ASP B N 1
ATOM 7538 C CA . ASP B 1 434 ? -26.359 -36.938 6.133 1 95.94 434 ASP B CA 1
ATOM 7539 C C . ASP B 1 434 ? -26.188 -38.312 6.805 1 95.94 434 ASP B C 1
ATOM 7541 O O . ASP B 1 434 ? -25.828 -38.375 7.98 1 95.94 434 ASP B O 1
ATOM 7545 N N . SER B 1 435 ? -26.438 -39.312 6.117 1 96.88 435 SER B N 1
ATOM 7546 C CA . SER B 1 435 ? -26.281 -40.625 6.688 1 96.88 435 SER B CA 1
ATOM 7547 C C . SER B 1 435 ? -24.812 -41.062 6.711 1 96.88 435 SER B C 1
ATOM 7549 O O . SER B 1 435 ? -24.453 -42.031 7.383 1 96.88 435 SER B O 1
ATOM 7551 N N . LEU B 1 436 ? -24.016 -40.406 5.969 1 97.5 436 LEU B N 1
ATOM 7552 C CA . LEU B 1 436 ? -22.594 -40.688 5.934 1 97.5 436 LEU B CA 1
ATOM 7553 C C . LEU B 1 436 ? -21.859 -40.031 7.09 1 97.5 436 LEU B C 1
ATOM 7555 O O . LEU B 1 436 ? -22.297 -38.969 7.566 1 97.5 436 LEU B O 1
ATOM 7559 N N . PRO B 1 437 ? -20.844 -40.625 7.531 1 96.75 437 PRO B N 1
ATOM 7560 C CA . PRO B 1 437 ? -20.094 -40 8.625 1 96.75 437 PRO B CA 1
ATOM 7561 C C . PRO B 1 437 ? -19.438 -38.688 8.219 1 96.75 437 PRO B C 1
ATOM 7563 O O . PRO B 1 437 ? -19.047 -38.531 7.062 1 96.75 437 PRO B O 1
ATOM 7566 N N . ILE B 1 438 ? -19.312 -37.844 9.219 1 96.06 438 ILE B N 1
ATOM 7567 C CA . ILE B 1 438 ? -18.578 -36.625 9.023 1 96.06 438 ILE B CA 1
ATOM 7568 C C . ILE B 1 438 ? -17.078 -36.906 8.93 1 96.06 438 ILE B C 1
ATOM 7570 O O . ILE B 1 438 ? -16.562 -37.719 9.688 1 96.06 438 ILE B O 1
ATOM 7574 N N . CYS B 1 439 ? -16.422 -36.281 7.996 1 97.56 439 CYS B N 1
ATOM 7575 C CA . CYS B 1 439 ? -14.969 -36.438 7.867 1 97.56 439 CYS B CA 1
ATOM 7576 C C . CYS B 1 439 ? -14.242 -35.688 8.977 1 97.56 439 CYS B C 1
ATOM 7578 O O . CYS B 1 439 ? -14.359 -34.469 9.094 1 97.56 439 CYS B O 1
ATOM 7580 N N . ARG B 1 440 ? -13.57 -36.344 9.836 1 96.06 440 ARG B N 1
ATOM 7581 C CA . ARG B 1 440 ? -12.672 -35.812 10.867 1 96.06 440 ARG B CA 1
ATOM 7582 C C . ARG B 1 440 ? -11.281 -36.438 10.734 1 96.06 440 ARG B C 1
ATOM 7584 O O . ARG B 1 440 ? -10.906 -37.312 11.523 1 96.06 440 ARG B O 1
ATOM 7591 N N . PRO B 1 441 ? -10.492 -35.906 9.859 1 97.25 441 PRO B N 1
ATOM 7592 C CA . PRO B 1 441 ? -9.266 -36.562 9.445 1 97.25 441 PRO B CA 1
ATOM 7593 C C . PRO B 1 441 ? -8.219 -36.625 10.555 1 97.25 441 PRO B C 1
ATOM 7595 O O . PRO B 1 441 ? -7.242 -37.375 10.453 1 97.25 441 PRO B O 1
ATOM 7598 N N . LEU B 1 442 ? -8.344 -35.812 11.578 1 96.94 442 LEU B N 1
ATOM 7599 C CA . LEU B 1 442 ? -7.453 -35.906 12.727 1 96.94 442 LEU B CA 1
ATOM 7600 C C . LEU B 1 442 ? -7.777 -37.125 13.578 1 96.94 442 LEU B C 1
ATOM 7602 O O . LEU B 1 442 ? -6.949 -37.562 14.375 1 96.94 442 LEU B O 1
ATOM 7606 N N . GLN B 1 443 ? -8.992 -37.656 13.5 1 96.81 443 GLN B N 1
ATOM 7607 C CA . GLN B 1 443 ? -9.445 -38.812 14.289 1 96.81 443 GLN B CA 1
ATOM 7608 C C . GLN B 1 443 ? -9.383 -40.094 13.477 1 96.81 443 GLN B C 1
ATOM 7610 O O . GLN B 1 443 ? -8.961 -41.125 13.984 1 96.81 443 GLN B O 1
ATOM 7615 N N . GLU B 1 444 ? -9.82 -40.031 12.289 1 96.81 444 GLU B N 1
ATOM 7616 C CA . GLU B 1 444 ? -9.836 -41.156 11.367 1 96.81 444 GLU B CA 1
ATOM 7617 C C . GLU B 1 444 ? -9.719 -40.688 9.914 1 96.81 444 GLU B C 1
ATOM 7619 O O . GLU B 1 444 ? -10.133 -39.594 9.578 1 96.81 444 GLU B O 1
ATOM 7624 N N . PRO B 1 445 ? -9.148 -41.594 9.078 1 98.12 445 PRO B N 1
ATOM 7625 C CA . PRO B 1 445 ? -9.031 -41.188 7.668 1 98.12 445 PRO B CA 1
ATOM 7626 C C . PRO B 1 445 ? -10.391 -41 7.004 1 98.12 445 PRO B C 1
ATOM 7628 O O . PRO B 1 445 ? -11.414 -41.469 7.516 1 98.12 445 PRO B O 1
ATOM 7631 N N . CYS B 1 446 ? -10.375 -40.25 5.945 1 98.81 446 CYS B N 1
ATOM 7632 C CA . CYS B 1 446 ? -11.555 -40 5.121 1 98.81 446 CYS B CA 1
ATOM 7633 C C . CYS B 1 446 ? -11.344 -40.531 3.703 1 98.81 446 CYS B C 1
ATOM 7635 O O . CYS B 1 446 ? -10.211 -40.625 3.244 1 98.81 446 CYS B O 1
ATOM 7637 N N . LEU B 1 447 ? -12.445 -40.844 3.068 1 98.88 447 LEU B N 1
ATOM 7638 C CA . LEU B 1 447 ? -12.43 -41.375 1.706 1 98.88 447 LEU B CA 1
ATOM 7639 C C . LEU B 1 447 ? -13.5 -40.719 0.856 1 98.88 447 LEU B C 1
ATOM 7641 O O . LEU B 1 447 ? -14.656 -40.594 1.281 1 98.88 447 LEU B O 1
ATOM 7645 N N . PHE B 1 448 ? -13.109 -40.312 -0.31 1 98.81 448 PHE B N 1
ATOM 7646 C CA . PHE B 1 448 ? -14.047 -39.656 -1.228 1 98.81 448 PHE B CA 1
ATOM 7647 C C . PHE B 1 448 ? -13.898 -40.25 -2.633 1 98.81 448 PHE B C 1
ATOM 7649 O O . PHE B 1 448 ? -12.805 -40.625 -3.035 1 98.81 448 PHE B O 1
ATOM 7656 N N . ASN B 1 449 ? -14.984 -40.344 -3.355 1 98.44 449 ASN B N 1
ATOM 7657 C CA . ASN B 1 449 ? -14.953 -40.438 -4.812 1 98.44 449 ASN B CA 1
ATOM 7658 C C . ASN B 1 449 ? -14.984 -39.062 -5.477 1 98.44 449 ASN B C 1
ATOM 7660 O O . ASN B 1 449 ? -16.047 -38.469 -5.617 1 98.44 449 ASN B O 1
ATOM 7664 N N . ILE B 1 450 ? -13.875 -38.625 -5.977 1 97.69 450 ILE B N 1
ATOM 7665 C CA . ILE B 1 450 ? -13.711 -37.219 -6.332 1 97.69 450 ILE B CA 1
ATOM 7666 C C . ILE B 1 450 ? -14.398 -36.906 -7.664 1 97.69 450 ILE B C 1
ATOM 7668 O O . ILE B 1 450 ? -14.648 -35.75 -8.008 1 97.69 450 ILE B O 1
ATOM 7672 N N . TYR B 1 451 ? -14.641 -37.906 -8.43 1 95.94 451 TYR B N 1
ATOM 7673 C CA . TYR B 1 451 ? -15.43 -37.719 -9.641 1 95.94 451 TYR B CA 1
ATOM 7674 C C . TYR B 1 451 ? -16.891 -37.406 -9.305 1 95.94 451 TYR B C 1
ATOM 7676 O O . TYR B 1 451 ? -17.5 -36.531 -9.898 1 95.94 451 TYR B O 1
ATOM 7684 N N . GLN B 1 452 ? -17.406 -38.094 -8.359 1 96.56 452 GLN B N 1
ATOM 7685 C CA . GLN B 1 452 ? -18.797 -37.969 -7.969 1 96.56 452 GLN B CA 1
ATOM 7686 C C . GLN B 1 452 ? -18.969 -36.844 -6.941 1 96.56 452 GLN B C 1
ATOM 7688 O O . GLN B 1 452 ? -20.031 -36.188 -6.875 1 96.56 452 GLN B O 1
ATOM 7693 N N . ASP B 1 453 ? -18.016 -36.688 -6.188 1 98.12 453 ASP B N 1
ATOM 7694 C CA . ASP B 1 453 ? -18.031 -35.688 -5.102 1 98.12 453 ASP B CA 1
ATOM 7695 C C . ASP B 1 453 ? -16.75 -34.875 -5.094 1 98.12 453 ASP B C 1
ATOM 7697 O O . ASP B 1 453 ? -15.969 -34.938 -4.145 1 98.12 453 ASP B O 1
ATOM 7701 N N . PRO B 1 454 ? -16.656 -34 -6.141 1 97.75 454 PRO B N 1
ATOM 7702 C CA . PRO B 1 454 ? -15.438 -33.219 -6.234 1 97.75 454 PRO B CA 1
ATOM 7703 C C . PRO B 1 454 ? -15.273 -32.25 -5.066 1 97.75 454 PRO B C 1
ATOM 7705 O O . PRO B 1 454 ? -14.18 -31.734 -4.828 1 97.75 454 PRO B O 1
ATOM 7708 N N . CYS B 1 455 ? -16.312 -31.969 -4.258 1 98.12 455 CYS B N 1
ATOM 7709 C CA . CYS B 1 455 ? -16.266 -30.984 -3.182 1 98.12 455 CYS B CA 1
ATOM 7710 C C . CYS B 1 455 ? -15.938 -31.656 -1.85 1 98.12 455 CYS B C 1
ATOM 7712 O O . CYS B 1 455 ? -15.797 -30.984 -0.83 1 98.12 455 CYS B O 1
ATOM 7714 N N . GLU B 1 456 ? -15.773 -32.938 -1.841 1 98.5 456 GLU B N 1
ATOM 7715 C CA . GLU B 1 456 ? -15.336 -33.719 -0.684 1 98.5 456 GLU B CA 1
ATOM 7716 C C . GLU B 1 456 ? -16.266 -33.5 0.507 1 98.5 456 GLU B C 1
ATOM 7718 O O . GLU B 1 456 ? -15.812 -33.25 1.618 1 98.5 456 GLU B O 1
ATOM 7723 N N . ASP B 1 457 ? -17.5 -33.625 0.202 1 97.5 457 ASP B N 1
ATOM 7724 C CA . ASP B 1 457 ? -18.516 -33.438 1.241 1 97.5 457 ASP B CA 1
ATOM 7725 C C . ASP B 1 457 ? -19.078 -34.75 1.731 1 97.5 457 ASP B C 1
ATOM 7727 O O . ASP B 1 457 ? -19.672 -34.812 2.811 1 97.5 457 ASP B O 1
ATOM 7731 N N . ASN B 1 458 ? -19 -35.812 1.018 1 98.38 458 ASN B N 1
ATOM 7732 C CA . ASN B 1 458 ? -19.562 -37.125 1.335 1 98.38 458 ASN B CA 1
ATOM 7733 C C . ASN B 1 458 ? -18.484 -38.156 1.619 1 98.38 458 ASN B C 1
ATOM 7735 O O . ASN B 1 458 ? -17.953 -38.781 0.695 1 98.38 458 ASN B O 1
ATOM 7739 N N . ASN B 1 459 ? -18.234 -38.469 2.883 1 98.62 459 ASN B N 1
ATOM 7740 C CA . ASN B 1 459 ? -17.172 -39.375 3.363 1 98.62 459 ASN B CA 1
ATOM 7741 C C . ASN B 1 459 ? -17.594 -40.844 3.264 1 98.62 459 ASN B C 1
ATOM 7743 O O . ASN B 1 459 ? -18.5 -41.281 3.977 1 98.62 459 ASN B O 1
ATOM 7747 N N . LEU B 1 460 ? -16.859 -41.625 2.439 1 98.62 460 LEU B N 1
ATOM 7748 C CA . LEU B 1 460 ? -17.266 -42.969 2.129 1 98.62 460 LEU B CA 1
ATOM 7749 C C . LEU B 1 460 ? -16.375 -43.969 2.865 1 98.62 460 LEU B C 1
ATOM 7751 O O . LEU B 1 460 ? -16.344 -45.156 2.516 1 98.62 460 LEU B O 1
ATOM 7755 N N . VAL B 1 461 ? -15.664 -43.562 3.867 1 98.5 461 VAL B N 1
ATOM 7756 C CA . VAL B 1 461 ? -14.625 -44.344 4.539 1 98.5 461 VAL B CA 1
ATOM 7757 C C . VAL B 1 461 ? -15.219 -45.625 5.109 1 98.5 461 VAL B C 1
ATOM 7759 O O . VAL B 1 461 ? -14.562 -46.688 5.121 1 98.5 461 VAL B O 1
ATOM 7762 N N . LYS B 1 462 ? -16.438 -45.625 5.629 1 97.75 462 LYS B N 1
ATOM 7763 C CA . LYS B 1 462 ? -17.062 -46.781 6.246 1 97.75 462 LYS B CA 1
ATOM 7764 C C . LYS B 1 462 ? -17.734 -47.656 5.199 1 97.75 462 LYS B C 1
ATOM 7766 O O . LYS B 1 462 ? -17.953 -48.844 5.43 1 97.75 462 LYS B O 1
ATOM 7771 N N . GLN B 1 463 ? -18.078 -47.125 4.047 1 97.81 463 GLN B N 1
ATOM 7772 C CA . GLN B 1 463 ? -18.797 -47.844 2.998 1 97.81 463 GLN B CA 1
ATOM 7773 C C . GLN B 1 463 ? -17.844 -48.688 2.168 1 97.81 463 GLN B C 1
ATOM 7775 O O . GLN B 1 463 ? -18.234 -49.719 1.639 1 97.81 463 GLN B O 1
ATOM 7780 N N . PHE B 1 464 ? -16.609 -48.281 2.084 1 98.31 464 PHE B N 1
ATOM 7781 C CA . PHE B 1 464 ? -15.672 -48.969 1.216 1 98.31 464 PHE B CA 1
ATOM 7782 C C . PHE B 1 464 ? -14.367 -49.25 1.944 1 98.31 464 PHE B C 1
ATOM 7784 O O . PHE B 1 464 ? -13.297 -48.812 1.514 1 98.31 464 PHE B O 1
ATOM 7791 N N . PRO B 1 465 ? -14.344 -50.094 2.91 1 97.69 465 PRO B N 1
ATOM 7792 C CA . PRO B 1 465 ? -13.133 -50.344 3.695 1 97.69 465 PRO B CA 1
ATOM 7793 C C . PRO B 1 465 ? -12.016 -51 2.865 1 97.69 465 PRO B C 1
ATOM 7795 O O . PRO B 1 465 ? -10.836 -50.75 3.141 1 97.69 465 PRO B O 1
ATOM 7798 N N . THR B 1 466 ? -12.383 -51.781 1.847 1 98.38 466 THR B N 1
ATOM 7799 C CA . THR B 1 466 ? -11.375 -52.406 1 1 98.38 466 THR B CA 1
ATOM 7800 C C . THR B 1 466 ? -10.609 -51.375 0.195 1 98.38 466 THR B C 1
ATOM 7802 O O . THR B 1 466 ? -9.391 -51.469 0.031 1 98.38 466 THR B O 1
ATOM 7805 N N . ILE B 1 467 ? -11.32 -50.406 -0.313 1 98.5 467 ILE B N 1
ATOM 7806 C CA . ILE B 1 467 ? -10.672 -49.312 -1.044 1 98.5 467 ILE B CA 1
ATOM 7807 C C . ILE B 1 467 ? -9.758 -48.531 -0.106 1 98.5 467 ILE B C 1
ATOM 7809 O O . ILE B 1 467 ? -8.648 -48.156 -0.484 1 98.5 467 ILE B O 1
ATOM 7813 N N . VAL B 1 468 ? -10.203 -48.344 1.116 1 98.56 468 VAL B N 1
ATOM 7814 C CA . VAL B 1 468 ? -9.406 -47.625 2.117 1 98.56 468 VAL B CA 1
ATOM 7815 C C . VAL B 1 468 ? -8.078 -48.375 2.314 1 98.56 468 VAL B C 1
ATOM 7817 O O . VAL B 1 468 ? -7.008 -47.75 2.266 1 98.56 468 VAL B O 1
ATOM 7820 N N . ARG B 1 469 ? -8.148 -49.656 2.488 1 98.31 469 ARG B N 1
ATOM 7821 C CA . ARG B 1 469 ? -6.945 -50.438 2.723 1 98.31 469 ARG B CA 1
ATOM 7822 C C . ARG B 1 469 ? -6.012 -50.406 1.519 1 98.31 469 ARG B C 1
ATOM 7824 O O . ARG B 1 469 ? -4.793 -50.281 1.677 1 98.31 469 ARG B O 1
ATOM 7831 N N . LYS B 1 470 ? -6.57 -50.469 0.362 1 98.44 470 LYS B N 1
ATOM 7832 C CA . LYS B 1 470 ? -5.77 -50.406 -0.859 1 98.44 470 LYS B CA 1
ATOM 7833 C C . LYS B 1 470 ? -5.031 -49.094 -0.967 1 98.44 470 LYS B C 1
ATOM 7835 O O . LYS B 1 470 ? -3.854 -49.062 -1.333 1 98.44 470 LYS B O 1
ATOM 7840 N N . LEU B 1 471 ? -5.719 -48.031 -0.693 1 98.69 471 LEU B N 1
ATOM 7841 C CA . LEU B 1 471 ? -5.113 -46.719 -0.798 1 98.69 471 LEU B CA 1
ATOM 7842 C C . LEU B 1 471 ? -4.082 -46.5 0.304 1 98.69 471 LEU B C 1
ATOM 7844 O O . LEU B 1 471 ? -3.057 -45.844 0.083 1 98.69 471 LEU B O 1
ATOM 7848 N N . GLN B 1 472 ? -4.348 -47.031 1.468 1 98.25 472 GLN B N 1
ATOM 7849 C CA . GLN B 1 472 ? -3.365 -46.969 2.547 1 98.25 472 GLN B CA 1
ATOM 7850 C C . GLN B 1 472 ? -2.084 -47.719 2.154 1 98.25 472 GLN B C 1
ATOM 7852 O O . GLN B 1 472 ? -0.982 -47.25 2.459 1 98.25 472 GLN B O 1
ATOM 7857 N N . GLU B 1 473 ? -2.283 -48.812 1.528 1 98.19 473 GLU B N 1
ATOM 7858 C CA . GLU B 1 473 ? -1.127 -49.594 1.076 1 98.19 473 GLU B CA 1
ATOM 7859 C C . GLU B 1 473 ? -0.343 -48.812 0.008 1 98.19 473 GLU B C 1
ATOM 7861 O O . GLU B 1 473 ? 0.89 -48.844 0.008 1 98.19 473 GLU B O 1
ATOM 7866 N N . GLU B 1 474 ? -1.047 -48.219 -0.916 1 98.12 474 GLU B N 1
ATOM 7867 C CA . GLU B 1 474 ? -0.378 -47.406 -1.928 1 98.12 474 GLU B CA 1
ATOM 7868 C C . GLU B 1 474 ? 0.398 -46.281 -1.289 1 98.12 474 GLU B C 1
ATOM 7870 O O . GLU B 1 474 ? 1.521 -45.969 -1.698 1 98.12 474 GLU B O 1
ATOM 7875 N N . LEU B 1 475 ? -0.233 -45.625 -0.333 1 98.19 475 LEU B N 1
ATOM 7876 C CA . LEU B 1 475 ? 0.415 -44.562 0.386 1 98.19 475 LEU B CA 1
ATOM 7877 C C . LEU B 1 475 ? 1.676 -45.031 1.092 1 98.19 475 LEU B C 1
ATOM 7879 O O . LEU B 1 475 ? 2.693 -44.344 1.107 1 98.19 475 LEU B O 1
ATOM 7883 N N . LYS B 1 476 ? 1.582 -46.156 1.676 1 97.56 476 LYS B N 1
ATOM 7884 C CA . LYS B 1 476 ? 2.725 -46.75 2.365 1 97.56 476 LYS B CA 1
ATOM 7885 C C . LYS B 1 476 ? 3.875 -47.031 1.397 1 97.56 476 LYS B C 1
ATOM 7887 O O . LYS B 1 476 ? 5.043 -46.875 1.753 1 97.56 476 LYS B O 1
ATOM 7892 N N . LYS B 1 477 ? 3.57 -47.5 0.202 1 97.94 477 LYS B N 1
ATOM 7893 C CA . LYS B 1 477 ? 4.598 -47.719 -0.812 1 97.94 477 LYS B CA 1
ATOM 7894 C C . LYS B 1 477 ? 5.359 -46.438 -1.119 1 97.94 477 LYS B C 1
ATOM 7896 O O . LYS B 1 477 ? 6.59 -46.438 -1.219 1 97.94 477 LYS B O 1
ATOM 7901 N N . PHE B 1 478 ? 4.637 -45.344 -1.278 1 98 478 PHE B N 1
ATOM 7902 C CA . PHE B 1 478 ? 5.281 -44.062 -1.497 1 98 478 PHE B CA 1
ATOM 7903 C C . PHE B 1 478 ? 6.113 -43.656 -0.284 1 98 478 PHE B C 1
ATOM 7905 O O . PHE B 1 478 ? 7.246 -43.219 -0.427 1 98 478 PHE B O 1
ATOM 7912 N N . ASN B 1 479 ? 5.555 -43.844 0.839 1 97.44 479 ASN B N 1
ATOM 7913 C CA . ASN B 1 479 ? 6.23 -43.438 2.066 1 97.44 479 ASN B CA 1
ATOM 7914 C C . ASN B 1 479 ? 7.555 -44.156 2.246 1 97.44 479 ASN B C 1
ATOM 7916 O O . ASN B 1 479 ? 8.516 -43.594 2.768 1 97.44 479 ASN B O 1
ATOM 7920 N N . ASN B 1 480 ? 7.598 -45.375 1.826 1 97.38 480 ASN B N 1
ATOM 7921 C CA . ASN B 1 480 ? 8.797 -46.188 1.944 1 97.38 480 ASN B CA 1
ATOM 7922 C C . ASN B 1 480 ? 9.945 -45.625 1.11 1 97.38 480 ASN B C 1
ATOM 7924 O O . ASN B 1 480 ? 11.109 -45.938 1.364 1 97.38 480 ASN B O 1
ATOM 7928 N N . THR B 1 481 ? 9.625 -44.812 0.13 1 97.12 481 THR B N 1
ATOM 7929 C CA . THR B 1 481 ? 10.656 -44.281 -0.738 1 97.12 481 THR B CA 1
ATOM 7930 C C . THR B 1 481 ? 10.953 -42.812 -0.365 1 97.12 481 THR B C 1
ATOM 7932 O O . THR B 1 481 ? 11.781 -42.156 -1 1 97.12 481 THR B O 1
ATOM 7935 N N . ALA B 1 482 ? 10.203 -42.312 0.611 1 97.5 482 ALA B N 1
ATOM 7936 C CA . ALA B 1 482 ? 10.344 -40.906 0.992 1 97.5 482 ALA B CA 1
ATOM 7937 C C . ALA B 1 482 ? 11.672 -40.656 1.693 1 97.5 482 ALA B C 1
ATOM 7939 O O . ALA B 1 482 ? 12.141 -41.5 2.473 1 97.5 482 ALA B O 1
ATOM 7940 N N . ILE B 1 483 ? 12.312 -39.594 1.328 1 96.31 483 ILE B N 1
ATOM 7941 C CA . ILE B 1 483 ? 13.453 -39.156 2.125 1 96.31 483 ILE B CA 1
ATOM 7942 C C . ILE B 1 483 ? 12.984 -38.125 3.166 1 96.31 483 ILE B C 1
ATOM 7944 O O . ILE B 1 483 ? 11.938 -37.5 3 1 96.31 483 ILE B O 1
ATOM 7948 N N . LEU B 1 484 ? 13.727 -37.969 4.227 1 96.31 484 LEU B N 1
ATOM 7949 C CA . LEU B 1 484 ? 13.352 -37.062 5.305 1 96.31 484 LEU B CA 1
ATOM 7950 C C . LEU B 1 484 ? 13.359 -35.594 4.828 1 96.31 484 LEU B C 1
ATOM 7952 O O . LEU B 1 484 ? 14.203 -35.219 4.02 1 96.31 484 LEU B O 1
ATOM 7956 N N . PRO B 1 485 ? 12.352 -34.781 5.348 1 97 485 PRO B N 1
ATOM 7957 C CA . PRO B 1 485 ? 12.422 -33.375 5.043 1 97 485 PRO B CA 1
ATOM 7958 C C . PRO B 1 485 ? 13.781 -32.75 5.398 1 97 485 PRO B C 1
ATOM 7960 O O . PRO B 1 485 ? 14.359 -33.094 6.434 1 97 485 PRO B O 1
ATOM 7963 N N . GLY B 1 486 ? 14.266 -31.859 4.535 1 96.44 486 GLY B N 1
ATOM 7964 C CA . GLY B 1 486 ? 15.602 -31.312 4.699 1 96.44 486 GLY B CA 1
ATOM 7965 C C . GLY B 1 486 ? 15.625 -29.953 5.363 1 96.44 486 GLY B C 1
ATOM 7966 O O . GLY B 1 486 ? 16.625 -29.234 5.305 1 96.44 486 GLY B O 1
ATOM 7967 N N . ASN B 1 487 ? 14.562 -29.531 6 1 96 487 ASN B N 1
ATOM 7968 C CA . ASN B 1 487 ? 14.461 -28.203 6.598 1 96 487 ASN B CA 1
ATOM 7969 C C . ASN B 1 487 ? 15.57 -27.953 7.605 1 96 487 ASN B C 1
ATOM 7971 O O . ASN B 1 487 ? 15.938 -28.844 8.367 1 96 487 ASN B O 1
ATOM 7975 N N . LEU B 1 488 ? 16.141 -26.781 7.578 1 97.31 488 LEU B N 1
ATOM 7976 C CA . LEU B 1 488 ? 17.203 -26.375 8.492 1 97.31 488 LEU B CA 1
ATOM 7977 C C . LEU B 1 488 ? 16.797 -25.141 9.281 1 97.31 488 LEU B C 1
ATOM 7979 O O . LEU B 1 488 ? 15.953 -24.359 8.828 1 97.31 488 LEU B O 1
ATOM 7983 N N . PRO B 1 489 ? 17.359 -24.984 10.461 1 96.88 489 PRO B N 1
ATOM 7984 C CA . PRO B 1 489 ? 17.125 -23.734 11.188 1 96.88 489 PRO B CA 1
ATOM 7985 C C . PRO B 1 489 ? 17.656 -22.516 10.445 1 96.88 489 PRO B C 1
ATOM 7987 O O . PRO B 1 489 ? 18.578 -22.641 9.625 1 96.88 489 PRO B O 1
ATOM 7990 N N . TRP B 1 490 ? 17.125 -21.422 10.742 1 97.25 490 TRP B N 1
ATOM 7991 C CA . TRP B 1 490 ? 17.578 -20.156 10.148 1 97.25 490 TRP B CA 1
ATOM 7992 C C . TRP B 1 490 ? 19 -19.828 10.586 1 97.25 490 TRP B C 1
ATOM 7994 O O . TRP B 1 490 ? 19.391 -20.125 11.727 1 97.25 490 TRP B O 1
ATOM 8004 N N . ASP B 1 491 ? 19.734 -19.328 9.703 1 97.5 491 ASP B N 1
ATOM 8005 C CA . ASP B 1 491 ? 21.078 -18.828 9.953 1 97.5 491 ASP B CA 1
ATOM 8006 C C . ASP B 1 491 ? 21.094 -17.312 10.062 1 97.5 491 ASP B C 1
ATOM 8008 O O . ASP B 1 491 ? 20.766 -16.609 9.102 1 97.5 491 ASP B O 1
ATOM 8012 N N . SER B 1 492 ? 21.5 -16.75 11.195 1 96.81 492 SER B N 1
ATOM 8013 C CA . SER B 1 492 ? 21.469 -15.32 11.461 1 96.81 492 SER B CA 1
ATOM 8014 C C . SER B 1 492 ? 22.375 -14.547 10.508 1 96.81 492 SER B C 1
ATOM 8016 O O . SER B 1 492 ? 22.219 -13.336 10.336 1 96.81 492 SER B O 1
ATOM 8018 N N . LYS B 1 493 ? 23.297 -15.281 9.898 1 97.06 493 LYS B N 1
ATOM 8019 C CA . LYS B 1 493 ? 24.188 -14.633 8.938 1 97.06 493 LYS B CA 1
ATOM 8020 C C . LYS B 1 493 ? 23.422 -14.172 7.703 1 97.06 493 LYS B C 1
ATOM 8022 O O . LYS B 1 493 ? 23.922 -13.375 6.914 1 97.06 493 LYS B O 1
ATOM 8027 N N . ALA B 1 494 ? 22.203 -14.664 7.562 1 97.94 494 ALA B N 1
ATOM 8028 C CA . ALA B 1 494 ? 21.375 -14.312 6.414 1 97.94 494 ALA B CA 1
ATOM 8029 C C . ALA B 1 494 ? 20.719 -12.945 6.605 1 97.94 494 ALA B C 1
ATOM 8031 O O . ALA B 1 494 ? 20.125 -12.398 5.676 1 97.94 494 ALA B O 1
ATOM 8032 N N . ASP B 1 495 ? 20.812 -12.344 7.816 1 97.81 495 ASP B N 1
ATOM 8033 C CA . ASP B 1 495 ? 20.141 -11.078 8.117 1 97.81 495 ASP B CA 1
ATOM 8034 C C . ASP B 1 495 ? 20.5 -10.008 7.09 1 97.81 495 ASP B C 1
ATOM 8036 O O . ASP B 1 495 ? 21.656 -9.594 6.992 1 97.81 495 ASP B O 1
ATOM 8040 N N . PRO B 1 496 ? 19.484 -9.5 6.359 1 98.12 496 PRO B N 1
ATOM 8041 C CA . PRO B 1 496 ? 19.75 -8.516 5.312 1 98.12 496 PRO B CA 1
ATOM 8042 C C . PRO B 1 496 ? 20.453 -7.266 5.848 1 98.12 496 PRO B C 1
ATOM 8044 O O . PRO B 1 496 ? 21.156 -6.574 5.102 1 98.12 496 PRO B O 1
ATOM 8047 N N . ASN B 1 497 ? 20.234 -6.945 7.117 1 96 497 ASN B N 1
ATOM 8048 C CA . ASN B 1 497 ? 20.922 -5.805 7.711 1 96 497 ASN B CA 1
ATOM 8049 C C . ASN B 1 497 ? 22.438 -5.918 7.535 1 96 497 ASN B C 1
ATOM 8051 O O . ASN B 1 497 ? 23.141 -4.902 7.492 1 96 497 ASN B O 1
ATOM 8055 N N . LEU B 1 498 ? 22.969 -7.137 7.422 1 96 498 LEU B N 1
ATOM 8056 C CA . LEU B 1 498 ? 24.406 -7.387 7.27 1 96 498 LEU B CA 1
ATOM 8057 C C . LEU B 1 498 ? 24.828 -7.258 5.809 1 96 498 LEU B C 1
ATOM 8059 O O . LEU B 1 498 ? 26.016 -7.262 5.5 1 96 498 LEU B O 1
ATOM 8063 N N . TRP B 1 499 ? 23.875 -7.137 4.93 1 96.44 499 TRP B N 1
ATOM 8064 C CA . TRP B 1 499 ? 24.141 -7.18 3.494 1 96.44 499 TRP B CA 1
ATOM 8065 C C . TRP B 1 499 ? 23.453 -6.012 2.781 1 96.44 499 TRP B C 1
ATOM 8067 O O . TRP B 1 499 ? 22.781 -6.207 1.774 1 96.44 499 TRP B O 1
ATOM 8077 N N . ASP B 1 500 ? 23.672 -4.762 3.33 1 95.62 500 ASP B N 1
ATOM 8078 C CA . ASP B 1 500 ? 23.109 -3.551 2.729 1 95.62 500 ASP B CA 1
ATOM 8079 C C . ASP B 1 500 ? 21.594 -3.65 2.58 1 95.62 500 ASP B C 1
ATOM 8081 O O . ASP B 1 500 ? 21.047 -3.303 1.532 1 95.62 500 ASP B O 1
ATOM 8085 N N . HIS B 1 501 ? 20.906 -4.242 3.582 1 97.38 501 HIS B N 1
ATOM 8086 C CA . HIS B 1 501 ? 19.453 -4.383 3.658 1 97.38 501 HIS B CA 1
ATOM 8087 C C . HIS B 1 501 ? 18.906 -5.148 2.457 1 97.38 501 HIS B C 1
ATOM 8089 O O . HIS B 1 501 ? 17.891 -4.762 1.878 1 97.38 501 HIS B O 1
ATOM 8095 N N . THR B 1 502 ? 19.641 -6.164 1.95 1 98.12 502 THR B N 1
ATOM 8096 C CA . THR B 1 502 ? 19.281 -6.98 0.799 1 98.12 502 THR B CA 1
ATOM 8097 C C . THR B 1 502 ? 19.406 -8.469 1.127 1 98.12 502 THR B C 1
ATOM 8099 O O . THR B 1 502 ? 20.359 -8.875 1.785 1 98.12 502 THR B O 1
ATOM 8102 N N . TRP B 1 503 ? 18.406 -9.266 0.778 1 98.56 503 TRP B N 1
ATOM 8103 C CA . TRP B 1 503 ? 18.594 -10.719 0.811 1 98.56 503 TRP B CA 1
ATOM 8104 C C . TRP B 1 503 ? 19.734 -11.141 -0.107 1 98.56 503 TRP B C 1
ATOM 8106 O O . TRP B 1 503 ? 19.797 -10.719 -1.265 1 98.56 503 TRP B O 1
ATOM 8116 N N . ASN B 1 504 ? 20.656 -11.961 0.462 1 96.44 504 ASN B N 1
ATOM 8117 C CA . ASN B 1 504 ? 21.875 -12.273 -0.281 1 96.44 504 ASN B CA 1
ATOM 8118 C C . ASN B 1 504 ? 22.281 -13.734 -0.108 1 96.44 504 ASN B C 1
ATOM 8120 O O . ASN B 1 504 ? 21.703 -14.445 0.717 1 96.44 504 ASN B O 1
ATOM 8124 N N . ASN B 1 505 ? 23.078 -14.203 -1.06 1 98.19 505 ASN B N 1
ATOM 8125 C CA . ASN B 1 505 ? 23.672 -15.523 -0.942 1 98.19 505 ASN B CA 1
ATOM 8126 C C . ASN B 1 505 ? 24.781 -15.555 0.109 1 98.19 505 ASN B C 1
ATOM 8128 O O . ASN B 1 505 ? 25.938 -15.828 -0.209 1 98.19 505 ASN B O 1
ATOM 8132 N N . PHE B 1 506 ? 24.438 -15.422 1.33 1 97.19 506 PHE B N 1
ATOM 8133 C CA . PHE B 1 506 ? 25.312 -15.18 2.465 1 97.19 506 PHE B CA 1
ATOM 8134 C C . PHE B 1 506 ? 26.281 -16.344 2.656 1 97.19 506 PHE B C 1
ATOM 8136 O O . PHE B 1 506 ? 27.391 -16.156 3.166 1 97.19 506 PHE B O 1
ATOM 8143 N N . GLY B 1 507 ? 25.938 -17.547 2.236 1 97.12 507 GLY B N 1
ATOM 8144 C CA . GLY B 1 507 ? 26.781 -18.719 2.389 1 97.12 507 GLY B CA 1
ATOM 8145 C C . GLY B 1 507 ? 28.078 -18.641 1.614 1 97.12 507 GLY B C 1
ATOM 8146 O O . GLY B 1 507 ? 29.016 -19.375 1.895 1 97.12 507 GLY B O 1
ATOM 8147 N N . ASP B 1 508 ? 28.094 -17.797 0.637 1 97.12 508 ASP B N 1
ATOM 8148 C CA . ASP B 1 508 ? 29.312 -17.641 -0.163 1 97.12 508 ASP B CA 1
ATOM 8149 C C . ASP B 1 508 ? 30.344 -16.781 0.563 1 97.12 508 ASP B C 1
ATOM 8151 O O . ASP B 1 508 ? 31.516 -16.734 0.175 1 97.12 508 ASP B O 1
ATOM 8155 N N . TYR B 1 509 ? 30.016 -16 1.616 1 90.69 509 TYR B N 1
ATOM 8156 C CA . TYR B 1 509 ? 30.875 -15.008 2.258 1 90.69 509 TYR B CA 1
ATOM 8157 C C . TYR B 1 509 ? 31.219 -15.438 3.678 1 90.69 509 TYR B C 1
ATOM 8159 O O . TYR B 1 509 ? 32.031 -14.789 4.344 1 90.69 509 TYR B O 1
ATOM 8167 N N . ILE B 1 510 ? 30.75 -16.281 4.504 1 69.69 510 ILE B N 1
ATOM 8168 C CA . ILE B 1 510 ? 30.969 -16.688 5.891 1 69.69 510 ILE B CA 1
ATOM 8169 C C . ILE B 1 510 ? 32.406 -17.141 6.074 1 69.69 510 ILE B C 1
ATOM 8171 O O . ILE B 1 510 ? 33.031 -16.875 7.109 1 69.69 510 ILE B O 1
ATOM 8175 N N . ASN B 1 511 ? 33.062 -17.906 5.309 1 56.72 511 ASN B N 1
ATOM 8176 C CA . ASN B 1 511 ? 34.406 -18.328 5.734 1 56.72 511 ASN B CA 1
ATOM 8177 C C . ASN B 1 511 ? 35.406 -17.172 5.715 1 56.72 511 ASN B C 1
ATOM 8179 O O . ASN B 1 511 ? 36.5 -17.297 6.25 1 56.72 511 ASN B O 1
ATOM 8183 N N . ASN B 1 512 ? 35.219 -16.109 5.125 1 44.84 512 ASN B N 1
ATOM 8184 C CA . ASN B 1 512 ? 36.281 -15.109 5.035 1 44.84 512 ASN B CA 1
ATOM 8185 C C . ASN B 1 512 ? 36.25 -14.148 6.227 1 44.84 512 ASN B C 1
ATOM 8187 O O . ASN B 1 512 ? 37.125 -13.281 6.344 1 44.84 512 ASN B O 1
ATOM 8191 N N . VAL B 1 513 ? 35.312 -13.852 6.934 1 42.66 513 VAL B N 1
ATOM 8192 C CA . VAL B 1 513 ? 35.469 -12.961 8.078 1 42.66 513 VAL B CA 1
ATOM 8193 C C . VAL B 1 513 ? 36.312 -13.633 9.156 1 42.66 513 VAL B C 1
ATOM 8195 O O . VAL B 1 513 ? 36.812 -12.977 10.07 1 42.66 513 VAL B O 1
ATOM 8198 N N . MET B 1 514 ? 36.375 -14.812 9.281 1 39.25 514 MET B N 1
ATOM 8199 C CA . MET B 1 514 ? 37.312 -15.367 10.25 1 39.25 514 MET B CA 1
ATOM 8200 C C . MET B 1 514 ? 38.75 -15.117 9.812 1 39.25 514 MET B C 1
ATOM 8202 O O . MET B 1 514 ? 39.688 -15.133 10.633 1 39.25 514 MET B O 1
ATOM 8206 N N . MET B 1 515 ? 39.094 -14.93 8.602 1 37.69 515 MET B N 1
ATOM 8207 C CA . MET B 1 515 ? 40.5 -14.727 8.305 1 37.69 515 MET B CA 1
ATOM 8208 C C . MET B 1 515 ? 40.875 -13.258 8.422 1 37.69 515 MET B C 1
ATOM 8210 O O . MET B 1 515 ? 42.062 -12.922 8.602 1 37.69 515 MET B O 1
ATOM 8214 N N . SER B 1 516 ? 40.219 -12.266 8.133 1 32.06 516 SER B N 1
ATOM 8215 C CA . SER B 1 516 ? 40.75 -10.914 8.164 1 32.06 516 SER B CA 1
ATOM 8216 C C . SER B 1 516 ? 40.75 -10.352 9.586 1 32.06 516 SER B C 1
ATOM 8218 O O . SER B 1 516 ? 41.281 -9.258 9.82 1 32.06 516 SER B O 1
ATOM 8220 N N . ALA B 1 517 ? 39.938 -10.688 10.438 1 37.03 517 ALA B N 1
ATOM 8221 C CA . ALA B 1 517 ? 40.188 -10.156 11.773 1 37.03 517 ALA B CA 1
ATOM 8222 C C . ALA B 1 517 ? 41.469 -10.727 12.344 1 37.03 517 ALA B C 1
ATOM 8224 O O . ALA B 1 517 ? 41.938 -10.289 13.398 1 37.03 517 ALA B O 1
ATOM 8225 N N . ALA B 1 518 ? 41.875 -11.883 11.898 1 33.97 518 ALA B N 1
ATOM 8226 C CA . ALA B 1 518 ? 43.188 -12.32 12.375 1 33.97 518 ALA B CA 1
ATOM 8227 C C . ALA B 1 518 ? 44.312 -11.695 11.539 1 33.97 518 ALA B C 1
ATOM 8229 O O . ALA B 1 518 ? 45.469 -11.93 11.805 1 33.97 518 ALA B O 1
ATOM 8230 N N . ALA B 1 519 ? 43.781 -10.797 10.555 1 24.08 519 ALA B N 1
ATOM 8231 C CA . ALA B 1 519 ? 44.969 -10.07 10.094 1 24.08 519 ALA B CA 1
ATOM 8232 C C . ALA B 1 519 ? 45.031 -8.68 10.719 1 24.08 519 ALA B C 1
ATOM 8234 O O . ALA B 1 519 ? 44.031 -7.961 10.758 1 24.08 519 ALA B O 1
#

Secondary structure (DSSP, 8-state):
-EEEEESS--GGGSGGGT--SS--HHHHHHHHHSEEETTEE--SSHHHHHHHHHHSS-GGGTT--SSPPPTT-S--S-TTS--HHHHHHHTT-EEEEEEE--S--SSGGGSGGGTT-SEEEEESSS---TTT-EEEETTEEEE-EEETTEE-GGGTTS-HHHHHHHHHHHHHHH--TTS-EEEEEE--TTS---TTSSS---HHHHTT-TT--SHHHHHHHHHHHHHHHHHHHHHHHHHHTT-GGG--EEEEESS---BTTGGG--B--TTSB--TTS-SHHHHB--EEEE-TT-TT-SEEE---EEGGGHHHHHHHHTT--GGG--S-S----HHHHHHT---S--EEEEEEETTTTEEEEEETTEEEEE--GGGGTT-SB-----TTSPP-HHHHHTSHHHHHHHHTT----HHHHHHHHHHHS--PPPP-TTSPP--TTTS-EEEETTT-TT--S--TTT-HHHHHHHHHHHHHHHTTPPPP---PPPGGG-GGGGTTB---GGGTGGGHHHHS--/-EEEEESS--GGGSGGGT--SS--HHHHHHHHHSEEETTEE--SSHHHHHHHHHHSS-GGGTT--SSPPPTT-S--S-TTS--HHHHHHHTT-EEEEEEE--S--SSGGGSGGGTT-SEEEEESSS---TTT-EEEETTEEEE-EEETTEE-GGGTTS-HHHHHHHHHHHHHHH--TTS-EEEEEE--TTS---TTSSS---HHHHTT-TT--SHHHHHHHHHHHHHHHHHHHHHHHHHHTT-GGG--EEEEESS---BTTGGG--B--TTSB--TTS-SHHHHB--EEEE-TT-TT-SEEE---EEGGGHHHHHHHHTT--GGG--S-S----HHHHHHT---S--EEEEEEETTTTEEEEEETTEEEEE--GGGGTT-SB-----TTSPP-HHHHHTSHHHHHHHHTT----HHHHHHHHHHHS--PPPP-TTSPP--TTTS-EEEETTT-TT--S--TTT-HHHHHHHHHHHHHHHTTPPPP---PPPGGG-GGGGTTB---GGGTGGGHHHHS--

Radius of gyration: 32.77 Å; Cα contacts (8 Å, |Δi|>4): 2610; chains: 2; bounding box: 73×104×74 Å

Sequence (1038 aa):
MIWQVVFFEGWNDVGFHGSGQIPTPNIDALAYSGLLLDRYYVTSICTPSRSALMTGKYPIHTGMQHSILKGAEPRGLPLHEKILPEYLRELGYSTHIVGKWHLGFYKREYTPTYRGFDTHIGYWTGHHDYYDHTAVENPYWGLDMRRGMKPAWDLHGEYSTDVFTKEAVKLINNHNSSRPMFLYLAHAAVHSGNPYNPLPAPDEEVAKFNNIFDYNRRRFAGILSKLDQSVGQVVEALYKNNMLQDSVIVFSTDNGGPAAGFNLNAASNWPLRGVKNTLWEGGVRGAGLIWSPRLVRAGRVSRQMIHITDWLPTLITAAGGNASNLTSIDGVNLWDALSEDTESPRTNILHNIDDIYGVSAITVGDWKFIQGSTYNGVWDGWYGPSGREWIYDADGVISSTAGRAIASVGLSVTTEIISSLRENAMIKCPPRNDSLPICRPLQEPCLFNIYQDPCEDNNLVKQFPTIVRKLQEELKKFNNTAILPGNLPWDSKADPNLWDHTWNNFGDYINNVMMSAAAMIWQVVFFEGWNDVGFHGSGQIPTPNIDALAYSGLLLDRYYVTSICTPSRSALMTGKYPIHTGMQHSILKGAEPRGLPLHEKILPEYLRELGYSTHIVGKWHLGFYKREYTPTYRGFDTHIGYWTGHHDYYDHTAVENPYWGLDMRRGMKPAWDLHGEYSTDVFTKEAVKLINNHNSSRPMFLYLAHAAVHSGNPYNPLPAPDEEVAKFNNIFDYNRRRFAGILSKLDQSVGQVVEALYKNNMLQDSVIVFSTDNGGPAAGFNLNAASNWPLRGVKNTLWEGGVRGAGLIWSPRLVRAGRVSRQMIHITDWLPTLITAAGGNASNLTSIDGVNLWDALSEDTESPRTNILHNIDDIYGVSAITVGDWKFIQGSTYNGVWDGWYGPSGREWIYDADGVISSTAGRAIASVGLSVTTEIISSLRENAMIKCPPRNDSLPICRPLQEPCLFNIYQDPCEDNNLVKQFPTIVRKLQEELKKFNNTAILPGNLPWDSKADPNLWDHTWNNFGDYINNVMMSAAA

Solvent-accessible surface area (backbone atoms only — not comparable to full-atom values): 51004 Å² total; per-residue (Å²): 63,39,38,38,34,35,30,34,41,9,39,26,59,36,33,50,42,53,15,20,66,50,73,27,32,22,55,36,29,44,28,56,42,7,30,26,37,69,42,26,30,31,24,26,42,58,32,25,22,54,52,10,35,34,50,8,26,54,27,35,70,68,19,36,47,61,68,65,65,50,74,35,22,79,49,50,61,58,83,85,59,71,36,44,44,42,59,40,40,76,73,55,31,47,28,35,36,32,27,54,64,29,46,26,39,22,32,64,70,42,26,62,66,55,55,41,23,75,42,40,42,30,30,51,44,82,50,36,24,46,33,74,27,28,26,67,56,85,93,39,46,21,36,34,36,22,50,62,94,39,75,41,72,86,51,55,51,46,48,45,64,58,54,41,38,51,50,51,35,48,52,59,72,68,50,64,82,88,44,53,48,36,38,41,38,20,45,62,44,56,43,36,29,26,92,71,45,24,60,68,48,58,64,75,55,26,48,72,44,71,85,47,74,54,53,60,45,20,31,37,43,19,27,46,42,53,48,25,50,36,50,12,50,45,45,35,43,29,43,75,64,73,40,44,75,78,29,44,37,34,41,34,30,31,13,8,3,29,28,76,46,38,84,59,28,46,26,14,13,28,78,19,19,18,18,43,59,22,86,35,48,7,0,18,42,22,39,38,27,44,28,41,72,77,39,74,58,54,53,44,75,37,71,45,48,44,47,44,21,17,47,34,32,17,49,35,40,75,71,70,44,67,41,82,72,63,70,95,51,68,35,50,64,42,48,63,26,59,24,64,67,45,76,42,86,51,56,64,45,79,54,46,66,26,77,88,69,47,28,37,31,38,32,50,74,49,37,35,41,37,31,31,39,51,76,85,49,76,55,62,47,72,41,48,68,61,34,66,88,37,74,69,62,56,65,51,17,48,68,18,60,23,19,48,41,38,35,73,73,72,45,63,68,49,65,65,57,47,53,51,50,27,60,69,52,34,82,69,65,60,80,72,52,84,88,43,57,80,73,46,30,80,81,42,63,30,24,27,48,42,77,71,28,52,32,67,68,55,32,40,43,86,80,39,52,68,61,50,52,52,51,51,51,54,50,47,58,53,55,72,63,42,46,69,62,62,79,61,71,69,40,78,76,35,38,8,75,80,48,84,40,20,61,54,40,40,68,71,56,61,80,57,62,68,52,56,76,75,96,61,39,38,38,35,35,28,34,39,9,39,27,58,36,36,50,42,53,16,21,65,50,74,28,32,23,56,36,29,44,27,56,43,6,28,27,36,69,40,27,30,30,23,24,41,58,30,26,21,53,50,10,34,35,50,8,28,56,25,34,70,69,19,36,47,60,67,65,64,52,75,34,20,80,50,48,62,58,82,84,59,72,35,45,44,43,58,41,39,76,72,56,31,48,28,36,38,32,26,56,65,29,45,26,40,22,33,66,68,42,26,64,64,55,56,41,23,74,43,39,42,30,29,52,43,82,50,36,24,45,32,74,27,29,25,64,55,85,96,38,47,21,35,36,37,22,50,62,92,40,75,39,74,85,52,56,54,46,47,44,65,58,53,41,39,53,50,52,34,47,52,57,72,69,50,63,81,90,42,54,49,36,37,42,38,21,45,63,44,56,41,36,30,26,91,71,46,24,57,67,46,58,64,75,55,27,48,70,42,72,84,46,75,54,53,61,45,21,30,39,42,19,29,44,42,52,48,26,51,35,51,12,50,45,44,36,41,30,43,76,65,74,39,43,73,76,29,44,38,36,42,34,29,31,13,9,2,29,28,77,47,39,83,59,28,49,27,13,14,30,77,20,19,19,17,42,60,25,88,34,47,8,0,18,40,23,40,37,28,42,29,41,70,77,39,73,56,53,52,44,75,37,73,45,50,43,45,43,22,16,45,33,32,17,49,36,39,73,70,72,45,67,42,83,72,62,70,95,49,69,34,50,64,42,47,64,24,60,24,64,68,46,75,43,86,52,58,62,46,80,55,46,64,27,78,87,69,48,29,38,31,37,31,49,73,50,36,36,41,37,30,31,41,51,76,85,49,76,58,64,49,72,41,50,69,62,33,64,88,37,75,68,62,56,66,52,17,48,67,19,58,24,19,46,42,41,35,71,73,71,46,65,68,49,62,64,57,48,54,52,50,27,60,70,51,35,84,70,64,61,79,71,54,83,88,43,57,80,75,45,29,81,80,41,64,29,24,28,47,42,79,71,30,52,33,66,67,54,34,41,42,84,81,38,54,69,60,50,52,51,51,50,50,53,50,48,57,53,56,72,63,42,46,70,63,62,79,61,71,70,39,79,78,33,38,9,76,80,49,84,40,21,60,54,41,41,68,71,57,61,78,56,63,68,55,53,76,76,95

InterPro domains:
  IPR000917 Sulfatase, N-terminal [PF00884] (10-320)
  IPR017850 Alkaline-phosphatase-like, core domain superfamily [G3DSA:3.40.720.10] (10-346)
  IPR017850 Alkaline-phosphatase-like, core domain superfamily [SSF53649] (10-504)
  IPR024607 Sulfatase, conserved site [PS00149] (92-102)
  IPR024607 Sulfatase, conserved site [PS00523] (44-56)
  IPR047115 Arylsulfatase B [PTHR10342] (10-505)

Foldseek 3Di:
DEEAEAAQAFQQNAPLQFFQQFYLLLVLLQPQLFAWEQQEWFALAFLQRLLLLFQLAHCLQQLCQPDFDALQFQDFRDLVGQTQLQLVVVLFAQEEEEEEARGDQLDPCRDDCNRNHVWYWYFYHDAADQAQQKADDPPFIFHGTDTRQGGDNVRHRPGRLVVRLVVLLVCLLPDDVVTHYYYHRYGNPPAFHDPVGGLDAPPVQLVVSVVDPPSQVSSSSRRSVSNSVSSLSNLLSCLVSVNQQLDKYKYKYNWAHQDDCRNHHHHANPPAWFGRPKLTCRTIVIGMTIGHNQQQDGRAHAHANAYSSQNSLQVCVSSVHDSVPDPDHNHDHCNCCSRVVHHHPDFKDWNGDDVPQPWTWMDGHQKIKIAGTHPQCPGRGHHDDSNNVHDHDNVCSCPGSSNVSCVVSPSHDDPVSSVVRSVVSHDDADDADPVADADDRHVPMFMDRCVHGVRRRHTCCVVCVVVVVVVVVVRVVVVVSGDHNPTDDGDCQQRCVVVVRYRHSSNVPVVPVVPVVVD/DEEAEAAQAFQQNAPLQFFQQFYLLLVLLQPQLFAWEQQEWFALAFLQRLLLLFQLAHCLQQLNQPDFDALQFQDFRDLVGQTQLQLVVVLFAQEEEEEEARGDQLDPCRDDCNRNHVWYWYFYHDAADQAQQKADDPPFIFHGTATRQGGPNVRHRPGRLVVRLVVLLVCLLPDDVVTHYHYHYYGNPPAFHDPVGGLDAPPVQLVVSVVDPPSQVSSSSRRSVSNSVSSLSNLLSCLVSVNQQVDKYKYKYNWAHQDDCRNHHHHANPPAWFGRPKLTCRTIVIGMTIGHNQQQDGSAHQHANAYSSQNSLQVCVSSVHHSVPDPDHPHHHCNCCSRVVHHHPDFKDWNGDDVPQPWTWMDGHQKIKIAGTHPQCPGRGHHDDSNNVHDHDNVCSCPGSSNVSCVVSPSHDDPVSSVVRSVVSHDDADDADPVADADDRHVPMFMDRCVHGVRRRHTCCVVCVVVNVVVVVVRVVVVVSGDHNPTDDGDCLQRCVVVVRYRHSSVVPVVPVVPVVVD

Organism: Camponotus floridanus (NCBI:txid104421)